Protein AF-M0JI04-F1 (afdb_monomer)

InterPro domains:
  IPR003961 Fibronectin type III [PS50853] (679-779)
  IPR006311 Twin-arginine translocation pathway, signal sequence [PS51318] (1-76)
  IPR011050 Pectin lyase fold/virulence factor [SSF51126] (87-460)
  IPR012334 Pectin lyase fold [G3DSA:2.160.20.10] (90-526)

Organism: NCBI:txid662476

Foldseek 3Di:
DDDDDDDDDDDDDDDDDDDDDDDDDDDDDDDDDDDDDDDDDDDDDDDDDDDDPPPDDDDDDDDDDDDDDDDDFDAWDADLNQIARGEEELCPRQVFDQAAPDASQVSVLVVLVVASYEYEYEFGEGEHEAAREGEAHARYEYEYPDPAQNSAEYEYDPFAAHEPEAYAEYERYEYYSHEHEPAPYQAYAYAYAAEYQANAEYYRYEGYHAAEKVVRHHEARYAHANQHLAHEHEHYNYEDAHDYAADDDPDDPRIGGHENYDHAARHNYEYEYELYEAHNANEANYEAQHYQAEYEYYHYEYEQHANEPEEHWHHQQAEHEHELYEAYYDQVPGDPPHHDFRDEYEHYEAAHAPHATYEYEYENYEAHAEDHDLRYEPYEYFQQHAEYEYYNYEFEHQDLSYASYEYENHGPDHDGHPAHEYEYEQYAYDHNHEQYYDDQHAAEYYHHEYCYHYDNYHYDPRHHDPPGDDDDDDPDSDDDDDDDDDDDDDDDQDLPKKKKWFDQAAKWWKKWFALAAKDWDPQFDPPWDGDRTMTTGIDHGGGRMTMMTTGAGIQAMDIPDDDTFMDMRRHTADRVLSCADPQFNKKKKFAADQQKWKKKWFFPFAKAFRRGAWDHCVPAKDDDGRMIIGIDHHIMGMMTTPHFTQAMDIPDDDGWMDMSRHTDDRVPDHRDDQQQDFDKAFDDWAPQAQFKTKTKMWRQDLSPFQKKWKWKWKDFVPDDTDIDDTDIDRGTGMDMDMDGRHHGQTKMKMWMWMAGPVGDIDIHDIDMDHHHHPPPFFAKAWPDWDWDWDDAPDLKTKIKIKTKIFGDVFQWFKKKKWKAWPVRHTQDIDMDTDRTGGMDIDIDIDIGHSCAQIKMKIKMKTAGPVGHIDMDIDIDHD

Secondary structure (DSSP, 8-state):
---------------------------------------------PPP--S---S-----------------PBPPEEETTEEESEEEETTTTT---TBSSS--HHHHHHHHHH-SEEEEE-SEEEE--S--B----SSEEEEE-SSSGGGEEEE--TTS-EEEEE--S-S-EEEEEEEEEETT-SS--EEEEEEESS-EEEEEEEEEE-B--GGGT---SEEEEE-STT-EEEEES-EE---BEE--TT-SSS--PPPSEE--TT--SEEEEES-EEES-SS-SEEESS-SSEEEEES-EEES-SS-SEEE--BTTSPEEEES-EEEEEGGGS-TT-EE--S--EEEEE--SSSPBPPEEEES-EEEEEE--TT-EEEEE-TTS--EEEES-EEEE--TTSEEEEE-SS-SSSPPPS---EEEEEEEEEESS-EEE-SS--EEEEEEEE-S-EES-EE-TTSB-S---PPP------------------------EEEEEEE-SS-EEEEEEESS-EEE-S---TT-EE-SSEEEEEE-STT-EEEEEESS-EEEEEEEES-EEEEETTEEE-GGGSSPPTT--EEEEE---SS-EEEEEEESS-EEEEEEEES-GGGT-EEETTEEEEEESSSPEEEEESS-EEEEEEEES---EEETTEEE-GGG--S----PPPEEEEEEEES--SSEEEEEEEEEE-TT-S-EEEEEEEEETTS--EE---EEESSSEEEEEEEE-PPTT-EEEEEEEEEETTS-EEEPPPEEEEPPP-------EEEEEEEEE--TT-SSEEEEEEEEEE-SSS-EEEEEEEEE-TTS-EEEEEEEE-SS-SEEEEEEEEEETT-TT-EEEEEEEEEETT--EEEEEEEEE-

Solvent-accessible surface area (backbone atoms only — not comparable to full-atom values): 45528 Å² total; per-residue (Å²): 144,81,92,87,86,89,85,91,88,84,88,86,90,88,83,85,88,86,83,84,85,84,80,82,82,79,86,83,90,78,87,82,90,84,87,85,86,88,86,86,89,82,89,82,90,84,77,91,83,75,100,76,77,90,82,81,89,90,85,87,85,90,88,86,88,84,91,76,89,79,64,87,58,41,73,62,47,76,54,98,88,28,59,20,61,28,36,41,42,35,46,87,64,54,66,37,40,52,77,37,86,42,64,35,53,67,53,54,56,55,52,53,75,66,30,26,29,34,36,38,33,63,60,29,35,36,21,37,82,65,61,40,75,47,61,49,36,36,20,28,32,41,33,32,68,36,97,44,27,77,38,16,31,37,34,58,72,73,65,47,44,38,30,71,38,32,39,69,30,30,38,17,37,39,44,31,28,27,20,45,43,36,68,90,35,63,36,8,26,59,16,32,32,47,26,18,37,24,52,35,38,39,34,36,36,35,48,44,32,36,40,23,31,40,84,38,21,27,40,45,35,32,28,64,22,17,47,29,67,88,16,34,28,40,38,31,39,38,34,38,60,34,39,16,33,28,53,68,76,72,63,97,79,82,43,33,43,44,26,52,27,45,38,43,72,61,16,31,9,38,36,38,40,27,54,25,36,41,24,36,31,30,18,33,37,33,39,43,21,47,17,41,17,28,51,34,38,34,50,27,43,30,33,40,19,13,58,10,30,33,31,34,21,14,13,58,53,40,70,25,39,40,28,50,26,40,30,40,32,38,53,87,76,44,65,85,76,36,39,73,62,74,66,28,39,22,34,34,36,35,27,32,52,104,44,49,36,4,35,38,40,40,31,50,26,39,32,40,36,61,37,76,46,70,63,18,25,41,31,33,37,39,12,17,11,24,31,36,38,39,29,57,24,42,36,36,9,62,35,57,57,19,21,38,28,39,34,41,38,76,34,100,53,73,68,56,34,96,48,51,44,34,44,34,32,47,26,37,31,14,51,48,5,28,38,38,40,39,82,80,46,55,32,41,34,46,35,39,27,43,50,28,48,74,43,58,59,52,73,41,93,66,36,39,65,70,86,34,76,74,78,86,83,76,91,70,95,72,85,88,79,85,90,79,82,91,79,95,73,92,74,83,82,64,58,84,40,38,42,36,42,29,14,67,50,46,60,18,35,37,35,35,32,34,71,33,46,46,47,76,55,93,52,60,62,97,81,45,47,72,45,63,32,35,38,45,37,69,36,62,38,60,76,40,52,39,32,31,31,25,17,81,42,82,66,42,47,47,62,85,38,62,61,64,49,35,22,50,74,86,43,79,41,60,52,83,52,52,55,62,50,89,80,24,74,37,40,43,36,43,49,36,78,67,55,68,22,31,37,38,38,33,34,76,30,49,60,43,71,28,88,62,34,52,55,71,48,87,78,70,33,50,76,61,65,27,31,39,44,38,61,38,29,66,50,32,43,20,35,24,23,23,73,49,67,57,43,44,44,64,83,39,66,76,69,60,34,26,52,71,70,42,79,52,56,47,95,74,56,76,56,73,74,80,64,54,66,60,33,52,42,38,45,79,70,41,76,62,32,28,38,31,33,29,46,32,25,34,35,73,33,53,30,84,34,74,30,31,40,35,34,40,34,35,26,52,63,94,59,68,80,42,73,55,76,73,44,78,36,71,62,62,45,76,51,72,48,77,46,71,82,46,61,37,65,32,51,28,35,35,24,24,35,37,40,27,71,79,69,51,72,49,66,21,59,78,46,75,50,63,29,23,62,52,79,73,82,53,66,40,45,80,78,39,84,47,76,46,60,80,63,87,91,40,63,40,25,42,41,35,41,38,40,32,34,38,22,86,79,26,41,31,24,38,44,35,44,39,32,23,42,78,88,68,48,78,79,47,73,52,75,49,80,50,89,48,36,42,62,53,69,56,75,48,79,46,78,38,84,77,36,38,75,40,47,32,41,42,35,40,40,36,31,28,72,90,66,42,68,39,73,54,72,51,76,47,70,55

Mean predicted aligned error: 21.22 Å

Nearest PDB structures (foldseek):
  2ibg-assembly4_D  TM=4.342E-01  e=3.008E-06  Drosophila melanogaster
  6gvl-assembly1_A  TM=3.395E-01  e=1.809E-04  Homo sapiens
  6gvk-assembly1_A  TM=3.333E-01  e=2.154E-04  Homo sapiens
  4wtx-assembly1_A  TM=6.051E-01  e=1.249E-01  Homo sapiens
  8fn9-assembly4_H  TM=4.869E-01  e=1.695E-01  Homo sapiens

Sequence (878 aa):
MDDTNPPKKEDPTATKHANEPRERESTPANGETDEPAANAVDGRRKRNLNRRDYLRLGVATVAASSTGIIGSAAAATERYGIQFNRVVNAVDDLGMDPNGNTAIDSALNNTLSDGNVLIEFPAGDYYFSSTNTFGSPDNWGIRGLGSTPSDVRFFTDAGEGKFFLKTNGGSGQLVENVTLDYSSAKDGSLGMAIRGPDAIRVQDVHYVGFNPTDGNGAVNNLVPMATDPNGSAVIDGVKRTGPTDIVSHGHLDGNSNEGPVWLGERHEGSILFRNCHFENTGTNAVYASRTPGTVHYDNCLFKNNNQTSIRIGGGGGDRNTIRDCTFLIDTANADPDNGGEFINPHGVICETNRVTPGPILIENCEFMYKTGPDRGRCIFVDGNAGPIEVRNSRVRSEVSSANAVYARTDPRWSDPAPDQSIDIINSQFSGAGELEVVGGRSAIMDGGCLSSPVSGVDIYDNVSRDACTIPDTSASTESTDDSTTTEDSTTTTTLDNQITVTGTGTKTNYRYAVSGTVEPTSDIEGWDDVSESSVDAWVTSDGTNDTYTYSKALTSVEFVEGEAEVSVNGVQVDPTTLSADSAYPNTLQIVGNGTTTNYVASVSGEITDHPAFGTPLSNYDTVDGGAIDGWITNEMDGIQFSGQLESIEFVEGGTTVYLNGSEIDPANYNGTTTEPALTVTTDTVSDVKSTSATLNGTLSDLGGASSADVAFEYRPAGGSWTATATQTLSSSGSFSQSVSGLSGSTDYEYRAAVAASDGDTMTGGTKTFTSGQATTDSPPNIDRLNVFEAGRNNPHARITVNWYVSDMDGDLDTVSLKITDDTGSVVRSTSWTFNGTSTASDTDEYRIRKGGGVDYTVSIAVTDSAGNSVTDQTVVSS

Radius of gyration: 39.04 Å; Cα contacts (8 Å, |Δi|>4): 2491; chains: 1; bounding box: 107×85×128 Å

pLDDT: mean 81.5, std 20.9, range [22.0, 98.69]

Structure (mmCIF, N/CA/C/O backbone):
data_AF-M0JI04-F1
#
_entry.id   AF-M0JI04-F1
#
loop_
_atom_site.group_PDB
_atom_site.id
_atom_site.type_symbol
_atom_site.label_atom_id
_atom_site.label_alt_id
_atom_site.label_comp_id
_atom_site.label_asym_id
_atom_site.label_entity_id
_atom_site.label_seq_id
_atom_site.pdbx_PDB_ins_code
_atom_site.Cartn_x
_atom_site.Cartn_y
_atom_site.Cartn_z
_atom_site.occupancy
_atom_site.B_iso_or_equiv
_atom_site.auth_seq_id
_atom_site.auth_comp_id
_atom_site.auth_asym_id
_atom_site.auth_atom_id
_atom_site.pdbx_PDB_model_num
ATOM 1 N N . MET A 1 1 ? 65.604 48.460 -23.113 1.00 36.06 1 MET A N 1
ATOM 2 C CA . MET A 1 1 ? 64.186 48.839 -23.293 1.00 36.06 1 MET A CA 1
ATOM 3 C C . MET A 1 1 ? 63.445 47.876 -22.409 1.00 36.06 1 MET A C 1
ATOM 5 O O . MET A 1 1 ? 63.109 46.777 -22.822 1.00 36.06 1 MET A O 1
ATOM 9 N N . ASP A 1 2 ? 63.432 48.278 -21.150 1.00 35.12 2 ASP A N 1
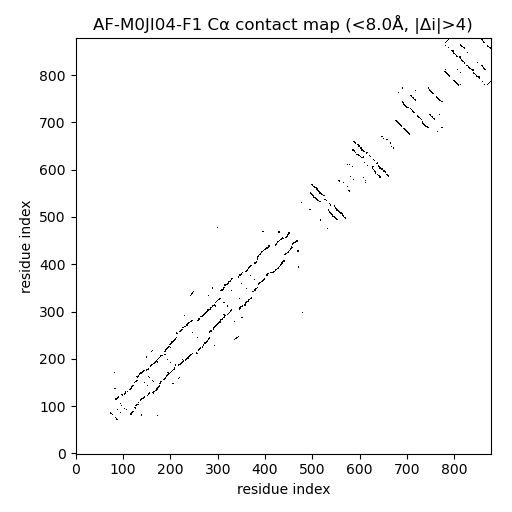ATOM 10 C CA . ASP A 1 2 ? 62.995 47.557 -19.970 1.00 35.12 2 ASP A CA 1
ATOM 11 C C . ASP A 1 2 ? 61.713 48.226 -19.496 1.00 35.12 2 ASP A C 1
ATOM 13 O O . ASP A 1 2 ? 61.596 49.443 -19.625 1.00 35.12 2 ASP A O 1
ATOM 17 N N . ASP A 1 3 ? 60.803 47.446 -18.926 1.00 33.50 3 ASP A N 1
ATOM 18 C CA . ASP A 1 3 ? 60.271 47.776 -17.603 1.00 33.50 3 ASP A CA 1
ATOM 19 C C . ASP A 1 3 ? 59.573 46.541 -17.020 1.00 33.50 3 ASP A C 1
ATOM 21 O O . ASP A 1 3 ? 58.421 46.229 -17.316 1.00 33.50 3 ASP A O 1
ATOM 25 N N . THR A 1 4 ? 60.310 45.813 -16.179 1.00 37.75 4 THR A N 1
ATOM 26 C CA . THR A 1 4 ? 59.788 44.787 -15.267 1.00 37.75 4 THR A CA 1
ATOM 27 C C . THR A 1 4 ? 60.540 44.858 -13.944 1.00 37.75 4 THR A C 1
ATOM 29 O O . THR A 1 4 ? 61.760 44.700 -13.971 1.00 37.75 4 THR A O 1
ATOM 32 N N . ASN A 1 5 ? 59.805 45.059 -12.836 1.00 31.14 5 ASN A N 1
ATOM 33 C CA . ASN A 1 5 ? 59.931 44.542 -11.444 1.00 31.14 5 ASN A CA 1
ATOM 34 C C . ASN A 1 5 ? 59.340 45.556 -10.428 1.00 31.14 5 ASN A C 1
ATOM 36 O O . ASN A 1 5 ? 59.210 46.717 -10.814 1.00 31.14 5 ASN A O 1
ATOM 40 N N . PRO A 1 6 ? 59.125 45.246 -9.116 1.00 48.59 6 PRO A N 1
ATOM 41 C CA . PRO A 1 6 ? 59.201 43.975 -8.336 1.00 48.59 6 PRO A CA 1
ATOM 42 C C . PRO A 1 6 ? 58.054 43.867 -7.249 1.00 48.59 6 PRO A C 1
ATOM 44 O O . PRO A 1 6 ? 57.067 44.582 -7.399 1.00 48.59 6 PRO A O 1
ATOM 47 N N . PRO A 1 7 ? 58.164 43.192 -6.060 1.00 48.78 7 PRO A N 1
ATOM 48 C CA . PRO A 1 7 ? 58.610 41.823 -5.675 1.00 48.78 7 PRO A CA 1
ATOM 49 C C . PRO A 1 7 ? 57.725 41.044 -4.629 1.00 48.78 7 PRO A C 1
ATOM 51 O O . PRO A 1 7 ? 56.980 41.636 -3.859 1.00 48.78 7 PRO A O 1
ATOM 54 N N . LYS A 1 8 ? 57.989 39.718 -4.532 1.00 31.86 8 LYS A N 1
ATOM 55 C CA . LYS A 1 8 ? 58.145 38.770 -3.370 1.00 31.86 8 LYS A CA 1
ATOM 56 C C . LYS A 1 8 ? 57.228 38.764 -2.118 1.00 31.86 8 LYS A C 1
ATOM 58 O O . LYS A 1 8 ? 57.100 39.780 -1.442 1.00 31.86 8 LYS A O 1
ATOM 63 N N . LYS A 1 9 ? 56.943 37.536 -1.619 1.00 28.34 9 LYS A N 1
ATOM 64 C CA . LYS A 1 9 ? 57.248 37.088 -0.228 1.00 28.34 9 LYS A CA 1
ATOM 65 C C . LYS A 1 9 ? 57.227 35.553 -0.026 1.00 28.34 9 LYS A C 1
ATOM 67 O O . LYS A 1 9 ? 56.431 34.869 -0.653 1.00 28.34 9 LYS A O 1
ATOM 72 N N . GLU A 1 10 ? 58.114 35.075 0.858 1.00 29.92 10 GLU A N 1
ATOM 73 C CA . GLU A 1 10 ? 58.277 33.700 1.384 1.00 29.92 10 GLU A CA 1
ATOM 74 C C . GLU A 1 10 ? 57.714 33.556 2.827 1.00 29.92 10 GLU A C 1
ATOM 76 O O . GLU A 1 10 ? 57.519 34.560 3.517 1.00 29.92 10 GLU A O 1
ATOM 81 N N . ASP A 1 11 ? 57.506 32.286 3.213 1.00 36.50 11 ASP A N 1
ATOM 82 C CA . ASP A 1 11 ? 57.039 31.589 4.448 1.00 36.50 11 ASP A CA 1
ATOM 83 C C . ASP A 1 11 ? 57.723 32.010 5.788 1.00 36.50 11 ASP A C 1
ATOM 85 O O . ASP A 1 11 ? 58.824 32.568 5.693 1.00 36.50 11 ASP A O 1
ATOM 89 N N . PRO A 1 12 ? 57.191 31.770 7.035 1.00 42.34 12 PRO A N 1
ATOM 90 C CA . PRO A 1 12 ? 57.210 30.418 7.671 1.00 42.34 12 PRO A CA 1
ATOM 91 C C . PRO A 1 12 ? 56.231 30.083 8.865 1.00 42.34 12 PRO A C 1
ATOM 93 O O . PRO A 1 12 ? 55.813 30.944 9.636 1.00 42.34 12 PRO A O 1
ATOM 96 N N . THR A 1 13 ? 56.058 28.771 9.140 1.00 28.39 13 THR A N 1
ATOM 97 C CA . THR A 1 13 ? 55.856 28.056 10.451 1.00 28.39 13 THR A CA 1
ATOM 98 C C . THR A 1 13 ? 54.624 28.281 11.361 1.00 28.39 13 THR A C 1
ATOM 100 O O . THR A 1 13 ? 54.404 29.385 11.844 1.00 28.39 13 THR A O 1
ATOM 103 N N . ALA A 1 14 ? 53.982 27.181 11.814 1.00 28.94 14 ALA A N 1
ATOM 104 C CA . ALA A 1 14 ? 53.468 27.040 13.193 1.00 28.94 14 ALA A CA 1
ATOM 105 C C . ALA A 1 14 ? 53.270 25.572 13.647 1.00 28.94 14 ALA A C 1
ATOM 107 O O . ALA A 1 14 ? 52.792 24.711 12.913 1.00 28.94 14 ALA A O 1
ATOM 108 N N . THR A 1 15 ? 53.674 25.331 14.891 1.00 28.30 15 THR A N 1
ATOM 109 C CA . THR A 1 15 ? 53.846 24.072 15.628 1.00 28.30 15 THR A CA 1
ATOM 110 C C . THR A 1 15 ? 52.617 23.700 16.480 1.00 28.30 15 THR A C 1
ATOM 112 O O . THR A 1 15 ? 51.763 24.532 16.762 1.00 28.30 15 THR A O 1
ATOM 115 N N . LYS A 1 16 ? 52.585 22.433 16.920 1.00 27.38 16 LYS A N 1
ATOM 116 C CA . LYS A 1 16 ? 51.605 21.750 17.794 1.00 27.38 16 LYS A CA 1
ATOM 117 C C . LYS A 1 16 ? 51.398 22.342 19.209 1.00 27.38 16 LYS A C 1
ATOM 119 O O . LYS A 1 16 ? 52.326 22.907 19.778 1.00 27.38 16 LYS A O 1
ATOM 124 N N . HIS A 1 17 ? 50.254 21.927 19.793 1.00 25.95 17 HIS A N 1
ATOM 125 C CA . HIS A 1 17 ? 49.808 21.916 21.210 1.00 25.95 17 HIS A CA 1
ATOM 126 C C . HIS A 1 17 ? 49.305 23.263 21.765 1.00 25.95 17 HIS A C 1
ATOM 128 O O . HIS A 1 17 ? 49.946 24.280 21.569 1.00 25.95 17 HIS A O 1
ATOM 134 N N . ALA A 1 18 ? 48.194 23.380 22.498 1.00 24.98 18 ALA A N 1
ATOM 135 C CA . ALA A 1 18 ? 47.219 22.445 23.058 1.00 24.98 18 ALA A CA 1
ATOM 136 C C . ALA A 1 18 ? 45.928 23.231 23.380 1.00 24.98 18 ALA A C 1
ATOM 138 O O . ALA A 1 18 ? 46.009 24.417 23.687 1.00 24.98 18 ALA A O 1
ATOM 139 N N . ASN A 1 19 ? 44.764 22.579 23.359 1.00 25.19 19 ASN A N 1
ATOM 140 C CA . ASN A 1 19 ? 43.781 22.713 24.436 1.00 25.19 19 ASN A CA 1
ATOM 141 C C . ASN A 1 19 ? 42.755 21.580 24.372 1.00 25.19 19 ASN A C 1
ATOM 143 O O . ASN A 1 19 ? 42.398 21.087 23.306 1.00 25.19 19 ASN A O 1
ATOM 147 N N . GLU A 1 20 ? 42.400 21.143 25.569 1.00 27.12 20 GLU A N 1
ATOM 148 C CA . GLU A 1 20 ? 41.768 19.887 25.941 1.00 27.12 20 GLU A CA 1
ATOM 149 C C . GLU A 1 20 ? 40.329 19.695 25.433 1.00 27.12 20 GLU A C 1
ATOM 151 O O . GLU A 1 20 ? 39.603 20.669 25.211 1.00 27.12 20 GLU A O 1
ATOM 156 N N . PRO A 1 21 ? 39.890 18.427 25.322 1.00 27.69 21 PRO A N 1
ATOM 157 C CA . PRO A 1 21 ? 38.501 18.056 25.102 1.00 27.69 21 PRO A CA 1
ATOM 158 C C . PRO A 1 21 ? 37.719 18.085 26.426 1.00 27.69 21 PRO A C 1
ATOM 160 O O . PRO A 1 21 ? 38.186 17.569 27.439 1.00 27.69 21 PRO A O 1
ATOM 163 N N . ARG A 1 22 ? 36.499 18.635 26.417 1.00 26.66 22 ARG A N 1
ATOM 164 C CA . ARG A 1 22 ? 35.520 18.409 27.493 1.00 26.66 22 ARG A CA 1
ATOM 165 C C . ARG A 1 22 ? 34.535 17.319 27.083 1.00 26.66 22 ARG A C 1
ATOM 167 O O . ARG A 1 22 ? 33.641 17.548 26.278 1.00 26.66 22 ARG A O 1
ATOM 174 N N . GLU A 1 23 ? 34.804 16.138 27.628 1.00 25.94 23 GLU A N 1
ATOM 175 C CA . GLU A 1 23 ? 33.869 15.178 28.227 1.00 25.94 23 GLU A CA 1
ATOM 176 C C . GLU A 1 23 ? 32.423 15.129 27.693 1.00 25.94 23 GLU A C 1
ATOM 178 O O . GLU A 1 23 ? 31.565 15.940 28.040 1.00 25.94 23 GLU A O 1
ATOM 183 N N . ARG A 1 24 ? 32.109 14.028 27.002 1.00 25.80 24 ARG A N 1
ATOM 184 C CA . ARG A 1 24 ? 31.030 13.144 27.462 1.00 25.80 24 ARG A CA 1
ATOM 185 C C . ARG A 1 24 ? 31.659 11.808 27.824 1.00 25.80 24 ARG A C 1
ATOM 187 O O . ARG A 1 24 ? 32.195 11.113 26.966 1.00 25.80 24 ARG A O 1
ATOM 194 N N . GLU A 1 25 ? 31.650 11.521 29.118 1.00 25.72 25 GLU A N 1
ATOM 195 C CA . GLU A 1 25 ? 32.157 10.294 29.709 1.00 25.72 25 GLU A CA 1
ATOM 196 C C . GLU A 1 25 ? 31.381 9.075 29.201 1.00 25.72 25 GLU A C 1
ATOM 198 O O . GLU A 1 25 ? 30.176 8.933 29.404 1.00 25.72 25 GLU A O 1
ATOM 203 N N . SER A 1 26 ? 32.118 8.161 28.580 1.00 34.34 26 SER A N 1
ATOM 204 C CA . SER A 1 26 ? 31.908 6.726 28.720 1.00 34.34 26 SER A CA 1
ATOM 205 C C . SER A 1 26 ? 32.341 6.291 30.122 1.00 34.34 26 SER A C 1
ATOM 207 O O . SER A 1 26 ? 33.413 6.701 30.571 1.00 34.34 26 SER A O 1
ATOM 209 N N . THR A 1 27 ? 31.605 5.387 30.765 1.00 25.44 27 THR A N 1
ATOM 210 C CA . THR A 1 27 ? 32.186 4.518 31.801 1.00 25.44 27 THR A CA 1
ATOM 211 C C . THR A 1 27 ? 32.362 3.091 31.273 1.00 25.44 27 THR A C 1
ATOM 213 O O . THR A 1 27 ? 31.628 2.679 30.374 1.00 25.44 27 THR A O 1
ATOM 216 N N . PRO A 1 28 ? 33.394 2.372 31.754 1.00 30.33 28 PRO A N 1
ATOM 217 C CA . PRO A 1 28 ? 34.174 1.457 30.928 1.00 30.33 28 PRO A CA 1
ATOM 218 C C . PRO A 1 28 ? 34.135 0.001 31.415 1.00 30.33 28 PRO A C 1
ATOM 220 O O . PRO A 1 28 ? 33.791 -0.298 32.557 1.00 30.33 28 PRO A O 1
ATOM 223 N N . ALA A 1 29 ? 34.583 -0.903 30.547 1.00 28.44 29 ALA A N 1
ATOM 224 C CA . ALA A 1 29 ? 35.046 -2.230 30.932 1.00 28.44 29 ALA A CA 1
ATOM 225 C C . ALA A 1 29 ? 36.486 -2.155 31.480 1.00 28.44 29 ALA A C 1
ATOM 227 O O . ALA A 1 29 ? 37.326 -1.465 30.906 1.00 28.44 29 ALA A O 1
ATOM 228 N N . ASN A 1 30 ? 36.776 -2.905 32.547 1.00 27.25 30 ASN A N 1
ATOM 229 C CA . ASN A 1 30 ? 38.125 -3.284 32.977 1.00 27.25 30 ASN A CA 1
ATOM 230 C C . ASN A 1 30 ? 38.122 -4.768 33.393 1.00 27.25 30 ASN A C 1
ATOM 232 O O . ASN A 1 30 ? 37.212 -5.199 34.102 1.00 27.25 30 ASN A O 1
ATOM 236 N N . GLY A 1 31 ? 39.140 -5.516 32.941 1.00 24.12 31 GLY A N 1
ATOM 237 C CA . GLY A 1 31 ? 39.509 -6.866 33.407 1.00 24.12 31 GLY A CA 1
ATOM 238 C C . GLY A 1 31 ? 40.015 -6.860 34.861 1.00 24.12 31 GLY A C 1
ATOM 239 O O . GLY A 1 31 ? 40.110 -5.801 35.471 1.00 24.12 31 GLY A O 1
ATOM 240 N N . GLU A 1 32 ? 40.356 -7.976 35.508 1.00 26.58 32 GLU A N 1
ATOM 241 C CA . GLU A 1 32 ? 41.166 -9.105 35.038 1.00 26.58 32 GLU A CA 1
ATOM 242 C C . GLU A 1 32 ? 41.117 -10.278 36.064 1.00 26.58 32 GLU A C 1
ATOM 244 O O . GLU A 1 32 ? 40.778 -10.065 37.226 1.00 26.58 32 GLU A O 1
ATOM 249 N N . THR A 1 33 ? 41.525 -11.473 35.604 1.00 27.25 33 THR A N 1
ATOM 250 C CA . THR A 1 33 ? 42.066 -12.664 36.319 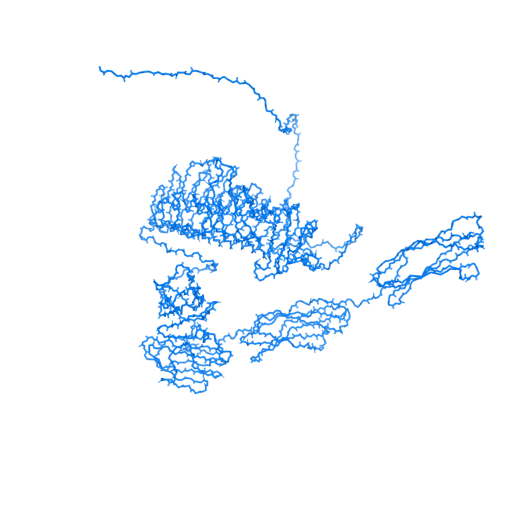1.00 27.25 33 THR A CA 1
ATOM 251 C C . THR A 1 33 ? 41.222 -13.446 37.344 1.00 27.25 33 THR A C 1
ATOM 253 O O . THR A 1 33 ? 41.022 -13.000 38.467 1.00 27.25 33 THR A O 1
ATOM 256 N N . ASP A 1 34 ? 40.845 -14.689 37.005 1.00 25.62 34 ASP A N 1
ATOM 257 C CA . ASP A 1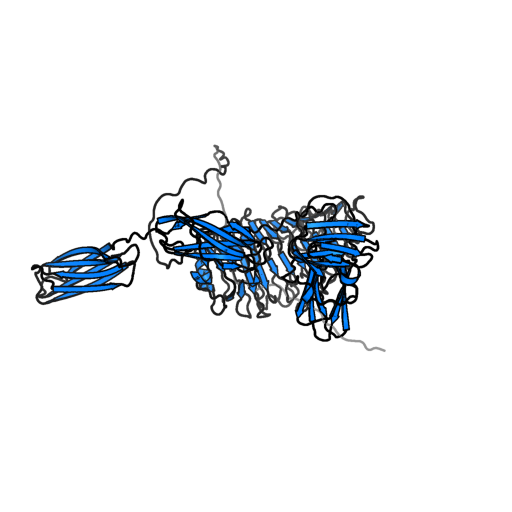 34 ? 41.532 -15.909 37.492 1.00 25.62 34 ASP A CA 1
ATOM 258 C C . ASP A 1 34 ? 40.844 -17.193 36.975 1.00 25.62 34 ASP A C 1
ATOM 260 O O . ASP A 1 34 ? 39.660 -17.430 37.211 1.00 25.62 34 ASP A O 1
ATOM 264 N N . GLU A 1 35 ? 41.610 -18.058 36.300 1.00 27.67 35 GLU A N 1
ATOM 265 C CA . GLU A 1 35 ? 41.322 -19.498 36.235 1.00 27.67 35 GLU A CA 1
ATOM 266 C C . GLU A 1 35 ? 41.890 -20.183 37.495 1.00 27.67 35 GLU A C 1
ATOM 268 O O . GLU A 1 35 ? 42.953 -19.797 37.988 1.00 27.67 35 GLU A O 1
ATOM 273 N N . PRO A 1 36 ? 41.255 -21.269 37.976 1.00 30.42 36 PRO A N 1
ATOM 274 C CA . PRO A 1 36 ? 41.861 -22.566 37.688 1.00 30.42 36 PRO A CA 1
ATOM 275 C C . PRO A 1 36 ? 40.867 -23.661 37.276 1.00 30.42 36 PRO A C 1
ATOM 277 O O . PRO A 1 36 ? 39.678 -23.660 37.590 1.00 30.42 36 PRO A O 1
ATOM 280 N N . ALA A 1 37 ? 41.444 -24.626 36.570 1.00 25.86 37 ALA A N 1
ATOM 281 C CA . ALA A 1 37 ? 40.820 -25.718 35.851 1.00 25.86 37 ALA A CA 1
ATOM 282 C C . ALA A 1 37 ? 40.197 -26.856 36.692 1.00 25.86 37 ALA A C 1
ATOM 284 O O . ALA A 1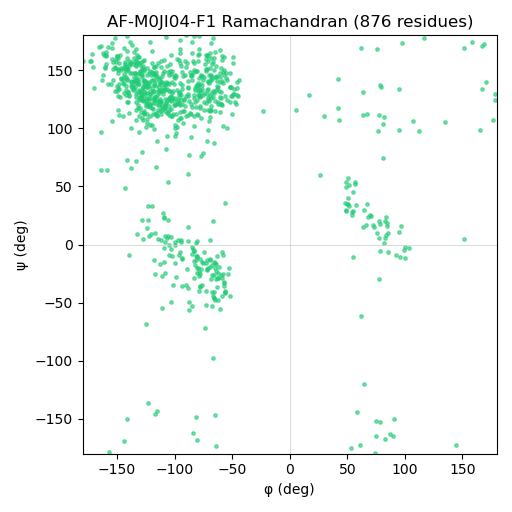 37 ? 40.594 -27.141 37.821 1.00 25.86 37 ALA A O 1
ATOM 285 N N . ALA A 1 38 ? 39.356 -27.607 35.965 1.00 26.42 38 ALA A N 1
ATOM 286 C CA . ALA A 1 38 ? 39.077 -29.049 36.031 1.00 26.42 38 ALA A CA 1
ATOM 287 C C . ALA A 1 38 ? 38.097 -29.591 37.096 1.00 26.42 38 ALA A C 1
ATOM 289 O O . ALA A 1 38 ? 38.451 -29.815 38.249 1.00 26.42 38 ALA A O 1
ATOM 290 N N . ASN A 1 39 ? 36.921 -30.050 36.643 1.00 24.62 39 ASN A N 1
ATOM 291 C CA . ASN A 1 39 ? 36.717 -31.484 36.386 1.00 24.62 39 ASN A CA 1
ATOM 292 C C . ASN A 1 39 ? 35.391 -31.794 35.673 1.00 24.62 39 ASN A C 1
ATOM 294 O O . ASN A 1 39 ? 34.411 -31.064 35.752 1.00 24.62 39 ASN A O 1
ATOM 298 N N . ALA A 1 40 ? 35.429 -32.899 34.938 1.00 26.78 40 ALA A N 1
ATOM 299 C CA . ALA A 1 40 ? 34.477 -33.335 33.934 1.00 26.78 40 ALA A CA 1
ATOM 300 C C . ALA A 1 40 ? 33.250 -34.113 34.468 1.00 26.78 40 ALA A C 1
ATOM 302 O O . ALA A 1 40 ? 33.237 -34.586 35.602 1.00 26.78 40 ALA A O 1
ATOM 303 N N . VAL A 1 41 ? 32.342 -34.378 33.514 1.00 27.89 41 VAL A N 1
ATOM 304 C CA . VAL A 1 41 ? 31.460 -35.559 33.344 1.00 27.89 41 VAL A CA 1
ATOM 305 C C . VAL A 1 41 ? 29.957 -35.369 33.645 1.00 27.89 41 VAL A C 1
ATOM 307 O O . VAL A 1 41 ? 29.526 -35.348 34.789 1.00 27.89 41 VAL A O 1
ATOM 310 N N . ASP A 1 42 ? 29.179 -35.331 32.551 1.00 26.72 42 ASP A N 1
ATOM 311 C CA . ASP A 1 42 ? 28.013 -36.189 32.222 1.00 26.72 42 ASP A CA 1
ATOM 312 C C . ASP A 1 42 ? 26.759 -35.466 31.684 1.00 26.72 42 ASP A C 1
ATOM 314 O O . ASP A 1 42 ? 25.987 -34.840 32.402 1.00 26.72 42 ASP A O 1
ATOM 318 N N . GLY A 1 43 ? 26.564 -35.617 30.370 1.00 28.73 43 GLY A N 1
ATOM 319 C CA . GLY A 1 43 ? 25.326 -36.064 29.727 1.00 28.73 43 GLY A CA 1
ATOM 320 C C . GLY A 1 43 ? 23.959 -35.557 30.206 1.00 28.73 43 GLY A C 1
ATOM 321 O O . GLY A 1 43 ? 23.417 -36.030 31.198 1.00 28.73 43 GLY A O 1
ATOM 322 N N . ARG A 1 44 ? 23.247 -34.858 29.310 1.00 28.03 44 ARG A N 1
ATOM 323 C CA . ARG A 1 44 ? 22.155 -35.461 28.505 1.00 28.03 44 ARG A CA 1
ATOM 324 C C . ARG A 1 44 ? 21.483 -34.434 27.589 1.00 28.03 44 ARG A C 1
ATOM 326 O O . ARG A 1 44 ? 21.006 -33.393 28.021 1.00 28.03 44 ARG A O 1
ATOM 333 N N . ARG A 1 45 ? 21.385 -34.820 26.314 1.00 31.17 45 ARG A N 1
ATOM 334 C CA . ARG A 1 45 ? 20.574 -34.216 25.245 1.00 31.17 45 ARG A CA 1
ATOM 335 C C . ARG A 1 45 ? 19.141 -33.909 25.706 1.00 31.17 45 ARG A C 1
ATOM 337 O O . ARG A 1 45 ? 18.474 -34.818 26.203 1.00 31.17 45 ARG A O 1
ATOM 344 N N . LYS A 1 46 ? 18.621 -32.718 25.391 1.00 27.84 46 LYS A N 1
ATOM 345 C CA . LYS A 1 46 ? 17.174 -32.504 25.237 1.00 27.84 46 LYS A CA 1
ATOM 346 C C . LYS A 1 46 ? 16.804 -32.441 23.757 1.00 27.84 46 LYS A C 1
ATOM 348 O O . LYS A 1 46 ? 17.475 -31.815 22.949 1.00 27.84 46 LYS A O 1
ATOM 353 N N . ARG A 1 47 ? 15.776 -33.230 23.458 1.00 30.06 47 ARG A N 1
ATOM 354 C CA . ARG A 1 47 ? 15.120 -33.492 22.181 1.00 30.06 47 ARG A CA 1
ATOM 355 C C . ARG A 1 47 ? 14.032 -32.438 21.956 1.00 30.06 47 ARG A C 1
ATOM 357 O O . ARG A 1 47 ? 13.399 -32.023 22.923 1.00 30.06 47 ARG A O 1
ATOM 364 N N . ASN A 1 48 ? 13.810 -32.106 20.688 1.00 30.28 48 ASN A N 1
ATOM 365 C CA . ASN A 1 48 ? 12.714 -31.299 20.149 1.00 30.28 48 ASN A CA 1
ATOM 366 C C . ASN A 1 48 ? 11.343 -31.710 20.715 1.00 30.28 48 ASN A C 1
ATOM 368 O O . ASN A 1 48 ? 11.054 -32.906 20.817 1.00 30.28 48 ASN A O 1
ATOM 372 N N . LEU A 1 49 ? 10.492 -30.724 21.006 1.00 29.11 49 LEU A N 1
ATOM 373 C CA . LEU A 1 49 ? 9.066 -30.916 21.268 1.00 29.11 49 LEU A CA 1
ATOM 374 C C . LEU A 1 49 ? 8.248 -30.328 20.113 1.00 29.11 49 LEU A C 1
ATOM 376 O O . LEU A 1 49 ? 8.558 -29.263 19.590 1.00 29.11 49 LEU A O 1
ATOM 380 N N . ASN A 1 50 ? 7.246 -31.102 19.698 1.00 30.75 50 ASN A N 1
ATOM 381 C CA . ASN A 1 50 ? 6.385 -30.905 18.535 1.00 30.75 50 ASN A CA 1
ATOM 382 C C . ASN A 1 50 ? 5.047 -30.255 18.939 1.00 30.75 50 ASN A C 1
ATOM 384 O O . ASN A 1 50 ? 4.610 -30.375 20.080 1.00 30.75 50 ASN A O 1
ATOM 388 N N . ARG A 1 51 ? 4.376 -29.658 17.946 1.00 31.47 51 ARG A N 1
ATOM 389 C CA . ARG A 1 51 ? 3.138 -28.842 17.949 1.00 31.47 51 ARG A CA 1
ATOM 390 C C . ARG A 1 51 ? 1.839 -29.454 18.549 1.00 31.47 51 ARG A C 1
ATOM 392 O O . ARG A 1 51 ? 0.767 -29.210 18.009 1.00 31.47 51 ARG A O 1
ATOM 399 N N . ARG A 1 52 ? 1.859 -30.269 19.614 1.00 32.44 52 ARG A N 1
ATOM 400 C CA . ARG A 1 52 ? 0.631 -30.928 20.142 1.00 32.44 52 ARG A CA 1
ATOM 401 C C . ARG A 1 52 ? 0.245 -30.658 21.604 1.00 32.44 52 ARG A C 1
ATOM 403 O O . ARG A 1 52 ? -0.758 -31.209 22.041 1.00 32.44 52 ARG A O 1
ATOM 410 N N . ASP A 1 53 ? 0.922 -29.748 22.306 1.00 30.17 53 ASP A N 1
ATOM 411 C CA . ASP A 1 53 ? 0.661 -29.488 23.737 1.00 30.17 53 ASP A CA 1
ATOM 412 C C . ASP A 1 53 ? -0.094 -28.174 24.058 1.00 30.17 53 ASP A C 1
ATOM 414 O O . ASP A 1 53 ? -0.282 -27.855 25.228 1.00 30.17 53 ASP A O 1
ATOM 418 N N . TYR A 1 54 ? -0.599 -27.422 23.071 1.00 30.20 54 TYR A N 1
ATOM 419 C CA . TYR A 1 54 ? -1.261 -26.123 23.328 1.00 30.20 54 TYR A CA 1
ATOM 420 C C . TYR A 1 54 ? -2.736 -26.185 23.771 1.00 30.20 54 TYR A C 1
ATOM 422 O O . TYR A 1 54 ? -3.347 -25.154 24.032 1.00 30.20 54 TYR A O 1
ATOM 430 N N . LEU A 1 55 ? -3.325 -27.372 23.924 1.00 29.75 55 LEU A N 1
ATOM 431 C CA . LEU A 1 55 ? -4.709 -27.532 24.383 1.00 29.75 55 LEU A CA 1
ATOM 432 C C . LEU A 1 55 ? -4.739 -28.248 25.730 1.00 29.75 55 LEU A C 1
ATOM 434 O O . LEU A 1 55 ? -4.817 -29.475 25.770 1.00 29.75 55 LEU A O 1
ATOM 438 N N . ARG A 1 56 ? -4.672 -27.464 26.816 1.00 25.52 56 ARG A N 1
ATOM 439 C CA . ARG A 1 56 ? -5.276 -27.709 28.145 1.00 25.52 56 ARG A CA 1
ATOM 440 C C . ARG A 1 56 ? -4.656 -26.762 29.172 1.00 25.52 56 ARG A C 1
ATOM 442 O O . ARG A 1 56 ? -3.608 -27.089 29.707 1.00 25.52 56 ARG A O 1
ATOM 449 N N . LEU A 1 57 ? -5.325 -25.654 29.490 1.00 25.64 57 LEU A N 1
ATOM 450 C CA . LEU A 1 57 ? -5.388 -25.053 30.836 1.00 25.64 57 LEU A CA 1
ATOM 451 C C . LEU A 1 57 ? -6.178 -23.741 30.760 1.00 25.64 57 LEU A C 1
ATOM 453 O O . LEU A 1 57 ? -5.695 -22.748 30.237 1.00 25.64 57 LEU A O 1
ATOM 457 N N . GLY A 1 58 ? -7.401 -23.754 31.285 1.00 23.14 58 GLY A N 1
ATOM 458 C CA . GLY A 1 58 ? -8.259 -22.575 31.374 1.00 23.14 58 GLY A CA 1
ATOM 459 C C . GLY A 1 58 ? -9.404 -22.809 32.351 1.00 23.14 58 GLY A C 1
ATOM 460 O O . GLY A 1 58 ? -10.553 -22.873 31.938 1.00 23.14 58 GLY A O 1
ATOM 461 N N . VAL A 1 59 ? -9.087 -23.010 33.636 1.00 23.66 59 VAL A N 1
ATOM 462 C CA . VAL A 1 59 ? -10.052 -22.905 34.746 1.00 23.66 59 VAL A CA 1
ATOM 463 C C . VAL A 1 59 ? -9.349 -22.305 35.973 1.00 23.66 59 VAL A C 1
ATOM 465 O O . VAL A 1 59 ? -8.319 -22.831 36.390 1.00 23.66 59 VAL A O 1
ATOM 468 N N . ALA A 1 60 ? -10.001 -21.284 36.551 1.00 24.41 60 ALA A N 1
ATOM 469 C CA . ALA A 1 60 ? -9.977 -20.803 37.947 1.00 24.41 60 ALA A CA 1
ATOM 470 C C . ALA A 1 60 ? -9.347 -19.418 38.270 1.00 24.41 60 ALA A C 1
ATOM 472 O O . ALA A 1 60 ? -8.155 -19.295 38.528 1.00 24.41 60 ALA A O 1
ATOM 473 N N . THR A 1 61 ? -10.252 -18.429 38.374 1.00 22.00 61 THR A N 1
ATOM 474 C CA . THR A 1 61 ? -10.549 -17.571 39.554 1.00 22.00 61 THR A CA 1
ATOM 475 C C . THR A 1 61 ? -9.623 -16.405 39.980 1.00 22.00 61 THR A C 1
ATOM 477 O O . THR A 1 61 ? -8.679 -16.576 40.740 1.00 22.00 61 THR A O 1
ATOM 480 N N . VAL A 1 62 ? -10.036 -15.203 39.544 1.00 29.86 62 VAL A N 1
ATOM 481 C CA . VAL A 1 62 ? -10.181 -13.860 40.182 1.00 29.86 62 VAL A CA 1
ATOM 482 C C . VAL A 1 62 ? -9.476 -13.532 41.519 1.00 29.86 62 VAL A C 1
ATOM 484 O O . VAL A 1 62 ? -9.776 -14.159 42.533 1.00 29.86 62 VAL A O 1
ATOM 487 N N . ALA A 1 63 ? -8.734 -12.402 41.551 1.00 22.86 63 ALA A N 1
ATOM 488 C CA . ALA A 1 63 ? -8.910 -11.302 42.530 1.00 22.86 63 ALA A CA 1
ATOM 489 C C . ALA A 1 63 ? -8.112 -10.003 42.213 1.00 22.86 63 ALA A C 1
ATOM 491 O O . ALA A 1 63 ? -6.904 -10.053 42.008 1.00 22.86 63 ALA A O 1
ATOM 492 N N . ALA A 1 64 ? -8.820 -8.865 42.356 1.00 24.22 64 ALA A N 1
ATOM 493 C CA . ALA A 1 64 ? -8.394 -7.499 42.742 1.00 24.22 64 ALA A CA 1
ATOM 494 C C . ALA A 1 64 ? -8.055 -6.402 41.685 1.00 24.22 64 ALA A C 1
ATOM 496 O O . ALA A 1 64 ? -6.919 -6.237 41.257 1.00 24.22 64 ALA A O 1
ATOM 497 N N . SER A 1 65 ? -9.074 -5.545 41.469 1.00 24.02 65 SER A N 1
ATOM 498 C CA . SER A 1 65 ? -9.107 -4.057 41.501 1.00 24.02 65 SER A CA 1
ATOM 499 C C . SER A 1 65 ? -8.357 -3.191 40.470 1.00 24.02 65 SER A C 1
ATOM 501 O O . SER A 1 65 ? -7.156 -2.980 40.596 1.00 24.02 65 SER A O 1
ATOM 503 N N . SER A 1 66 ? -9.102 -2.477 39.610 1.00 22.47 66 SER A N 1
ATOM 504 C CA . SER A 1 66 ? -9.337 -1.013 39.705 1.00 22.47 66 SER A CA 1
ATOM 505 C C . SER A 1 66 ? -10.254 -0.490 38.573 1.00 22.47 66 SER A C 1
ATOM 507 O O . SER A 1 66 ? -10.465 -1.146 37.564 1.00 22.47 66 SER A O 1
ATOM 509 N N . THR A 1 67 ? -10.862 0.663 38.844 1.00 26.45 67 THR A N 1
ATOM 510 C CA . THR A 1 67 ? -11.848 1.491 38.118 1.00 26.45 67 THR A CA 1
ATOM 511 C C . THR A 1 67 ? -11.644 1.728 36.613 1.00 26.45 67 THR A C 1
ATOM 513 O O . THR A 1 67 ? -10.543 2.084 36.206 1.00 26.45 67 THR A O 1
ATOM 516 N N . GLY A 1 68 ? -12.740 1.742 35.838 1.00 23.25 68 GLY A N 1
ATOM 517 C CA . GLY A 1 68 ? -12.808 2.383 34.514 1.00 23.25 68 GLY A CA 1
ATOM 518 C C . GLY A 1 68 ? -14.055 1.988 33.715 1.00 23.25 68 GLY A C 1
ATOM 519 O O . GLY A 1 68 ? -14.407 0.818 33.676 1.00 23.25 68 GLY A O 1
ATOM 520 N N . ILE A 1 69 ? -14.731 2.970 33.122 1.00 28.64 69 ILE A N 1
ATOM 521 C CA . ILE A 1 69 ? -15.914 2.864 32.247 1.00 28.64 69 ILE A CA 1
ATOM 522 C C . ILE A 1 69 ? -15.683 1.778 31.176 1.00 28.64 69 ILE A C 1
ATOM 524 O O . ILE A 1 69 ? -14.713 1.881 30.431 1.00 28.64 69 ILE A O 1
ATOM 528 N N . ILE A 1 70 ? -16.536 0.748 31.082 1.00 28.53 70 ILE A N 1
ATOM 529 C CA . ILE A 1 70 ? -16.390 -0.297 30.051 1.00 28.53 70 ILE A CA 1
ATOM 530 C C . ILE A 1 70 ? -17.362 0.003 28.911 1.00 28.53 70 ILE A C 1
ATOM 532 O O . ILE A 1 70 ? -18.526 -0.390 28.952 1.00 28.53 70 ILE A O 1
ATOM 536 N N . GLY A 1 71 ? -16.856 0.721 27.905 1.00 31.12 71 GLY A N 1
ATOM 537 C CA . GLY A 1 71 ? -17.391 0.665 26.548 1.00 31.12 71 GLY A CA 1
ATOM 538 C C . GLY A 1 71 ? -17.335 -0.778 26.047 1.00 31.12 71 GLY A C 1
ATOM 539 O O . GLY A 1 71 ? -16.396 -1.522 26.348 1.00 31.12 71 GLY A O 1
ATOM 540 N N . SER A 1 72 ? -18.389 -1.200 25.364 1.00 39.59 72 SER A N 1
ATOM 541 C CA . SER A 1 72 ? -18.577 -2.554 24.853 1.00 39.59 72 SER A CA 1
ATOM 542 C C . SER A 1 72 ? -17.551 -2.881 23.766 1.00 39.59 72 SER A C 1
ATOM 544 O O . SER A 1 72 ? -17.814 -2.722 22.584 1.00 39.59 72 SER A O 1
ATOM 546 N N . ALA A 1 73 ? -16.383 -3.371 24.178 1.00 38.94 73 ALA A N 1
ATOM 547 C CA . ALA A 1 73 ? -15.390 -3.965 23.293 1.00 38.94 73 ALA A CA 1
ATOM 548 C C . ALA A 1 73 ? -15.980 -5.172 22.547 1.00 38.94 73 ALA A C 1
ATOM 550 O O . ALA A 1 73 ? -16.483 -6.107 23.180 1.00 38.94 73 ALA A O 1
ATOM 551 N N . ALA A 1 74 ? -15.891 -5.176 21.217 1.00 46.78 74 ALA A N 1
ATOM 552 C CA . ALA A 1 74 ? -16.234 -6.349 20.420 1.00 46.78 74 ALA A CA 1
ATOM 553 C C . ALA A 1 74 ? -15.227 -7.494 20.663 1.00 46.78 74 ALA A C 1
ATOM 555 O O . ALA A 1 74 ? -14.091 -7.269 21.095 1.00 46.78 74 ALA A O 1
ATOM 556 N N . ALA A 1 75 ? -15.680 -8.732 20.429 1.00 53.72 75 ALA A N 1
ATOM 557 C CA . ALA A 1 75 ? -14.938 -9.963 20.705 1.00 53.72 75 ALA A CA 1
ATOM 558 C C . ALA A 1 75 ? -13.591 -10.033 19.963 1.00 53.72 75 ALA A C 1
ATOM 560 O O . ALA A 1 75 ? -13.391 -9.369 18.947 1.00 53.72 75 ALA A O 1
ATOM 561 N N . ALA A 1 76 ? -12.683 -10.872 20.474 1.00 64.81 76 ALA A N 1
ATOM 562 C CA . ALA A 1 76 ? -11.352 -11.047 19.908 1.00 64.81 76 ALA A CA 1
ATOM 563 C C . ALA A 1 76 ? -11.396 -11.354 18.397 1.00 64.81 76 ALA A C 1
ATOM 565 O O . ALA A 1 76 ? -12.199 -12.177 17.954 1.00 64.81 76 ALA A O 1
ATOM 566 N N . THR A 1 77 ? -10.528 -10.704 17.624 1.00 84.56 77 THR A N 1
ATOM 567 C CA . THR A 1 77 ? -10.422 -10.853 16.169 1.00 84.56 77 THR A CA 1
ATOM 568 C C . THR A 1 77 ? -8.984 -11.142 15.760 1.00 84.56 77 THR A C 1
ATOM 570 O O . THR A 1 77 ? -8.037 -10.690 16.404 1.00 84.56 77 THR A O 1
ATOM 573 N N . GLU A 1 78 ? -8.820 -11.879 14.669 1.00 87.81 78 GLU A N 1
ATOM 574 C CA . GLU A 1 78 ? -7.524 -12.138 14.053 1.00 87.81 78 GLU A CA 1
ATOM 575 C C . GLU A 1 78 ? -7.438 -11.400 12.721 1.00 87.81 78 GLU A C 1
ATOM 577 O O . GLU A 1 78 ? -8.341 -11.498 11.888 1.00 87.81 78 GLU A O 1
ATOM 582 N N . ARG A 1 79 ? -6.330 -10.691 12.492 1.00 88.00 79 ARG A N 1
ATOM 583 C CA . ARG A 1 79 ? -6.080 -10.009 11.222 1.00 88.00 79 ARG A CA 1
ATOM 584 C C . ARG A 1 79 ? -4.620 -10.136 10.819 1.00 88.00 79 ARG A C 1
ATOM 586 O O . ARG A 1 79 ? -3.736 -9.782 11.589 1.00 88.00 79 ARG A O 1
ATOM 593 N N . TYR A 1 80 ? -4.366 -10.687 9.631 1.00 88.75 80 TYR A N 1
ATOM 594 C CA . TYR A 1 80 ? -3.014 -10.988 9.132 1.00 88.75 80 TYR A CA 1
ATOM 595 C C . TYR A 1 80 ? -2.150 -11.805 10.118 1.00 88.75 80 TYR A C 1
ATOM 597 O O . TYR A 1 80 ? -0.939 -11.620 10.187 1.00 88.75 80 TYR A O 1
ATOM 605 N N . GLY A 1 81 ? -2.770 -12.693 10.905 1.00 85.00 81 GLY A N 1
ATOM 606 C CA . GLY A 1 81 ? -2.084 -13.477 11.939 1.00 85.00 81 GLY A CA 1
ATOM 607 C C . GLY A 1 81 ? -1.860 -12.748 13.272 1.00 85.00 81 GLY A C 1
ATOM 608 O O . GLY A 1 81 ? -1.282 -13.330 14.188 1.00 85.00 81 GLY A O 1
ATOM 609 N N . ILE A 1 82 ? -2.318 -11.500 13.407 1.00 90.00 82 ILE A N 1
ATOM 610 C CA . ILE A 1 82 ? -2.240 -10.700 14.636 1.00 90.00 82 ILE A CA 1
ATOM 611 C C . ILE A 1 82 ? -3.554 -10.848 15.411 1.00 90.00 82 ILE A C 1
ATOM 613 O O . ILE A 1 82 ? -4.632 -10.698 14.836 1.00 90.00 82 ILE A O 1
ATOM 617 N N . GLN A 1 83 ? -3.470 -11.147 16.710 1.00 88.94 83 GLN A N 1
ATOM 618 C CA . GLN A 1 83 ? -4.623 -11.446 17.568 1.00 88.94 83 GLN A CA 1
ATOM 619 C C . GLN A 1 83 ? -4.992 -10.248 18.439 1.00 88.94 83 GLN A C 1
ATOM 621 O O . GLN A 1 83 ? -4.288 -9.938 19.395 1.00 88.94 83 GLN A O 1
ATOM 626 N N . PHE A 1 84 ? -6.124 -9.614 18.173 1.00 89.94 84 PHE A N 1
ATOM 627 C CA . PHE A 1 84 ? -6.630 -8.500 18.968 1.00 89.94 84 PHE A CA 1
ATOM 628 C C . PHE A 1 84 ? -7.712 -9.008 19.911 1.00 89.94 84 PHE A C 1
ATOM 630 O O . PHE A 1 84 ? -8.696 -9.581 19.462 1.00 89.94 84 PHE A O 1
ATOM 637 N N . ASN A 1 85 ? -7.571 -8.788 21.218 1.00 88.50 85 ASN A N 1
ATOM 638 C CA . ASN A 1 85 ? -8.564 -9.240 22.201 1.00 88.50 85 ASN A CA 1
ATOM 639 C C . ASN A 1 85 ? -9.773 -8.305 22.292 1.00 88.50 85 ASN A C 1
ATOM 641 O O . ASN A 1 85 ? -10.817 -8.699 22.812 1.00 88.50 85 ASN A O 1
ATOM 645 N N . ARG A 1 86 ? -9.608 -7.066 21.831 1.00 87.94 86 ARG A N 1
ATOM 646 C CA . ARG A 1 86 ? -10.606 -6.008 21.885 1.00 87.94 86 ARG A CA 1
ATOM 647 C C . ARG A 1 86 ? -10.573 -5.225 20.579 1.00 87.94 86 ARG A C 1
ATOM 649 O O . ARG A 1 86 ? -9.521 -4.735 20.179 1.00 87.94 86 ARG A O 1
ATOM 656 N N . VAL A 1 87 ? -11.733 -5.074 19.955 1.00 91.31 87 VAL A N 1
ATOM 657 C CA . VAL A 1 87 ? -11.934 -4.141 18.840 1.00 91.31 87 VAL A CA 1
ATOM 658 C C . VAL A 1 87 ? -12.791 -2.986 19.338 1.00 91.31 87 VAL A C 1
ATOM 660 O O . VAL A 1 87 ? -13.767 -3.220 20.055 1.00 91.31 87 VAL A O 1
ATOM 663 N N . VAL A 1 88 ? -12.388 -1.758 19.018 1.00 90.81 88 VAL A N 1
ATOM 664 C CA . VAL A 1 88 ? -13.081 -0.525 19.417 1.00 90.81 88 VAL A CA 1
ATOM 665 C C . VAL A 1 88 ? -13.263 0.398 18.220 1.00 90.81 88 VAL A C 1
ATOM 667 O O . VAL A 1 88 ? -12.357 0.542 17.401 1.00 90.81 88 VAL A O 1
ATOM 670 N N . ASN A 1 89 ? -14.414 1.054 18.140 1.00 94.12 89 ASN A N 1
ATOM 671 C CA . ASN A 1 89 ? -14.684 2.103 17.170 1.00 94.12 89 ASN A CA 1
ATOM 672 C C . ASN A 1 89 ? -14.051 3.427 17.634 1.00 94.12 89 ASN A C 1
ATOM 674 O O . ASN A 1 89 ? -14.260 3.872 18.765 1.00 94.12 89 ASN A O 1
ATOM 678 N N . ALA A 1 90 ? -13.281 4.073 16.758 1.00 92.19 90 ALA A N 1
ATOM 679 C CA . ALA A 1 90 ? -12.589 5.325 17.054 1.00 92.19 90 ALA A CA 1
ATOM 680 C C . ALA A 1 90 ? -13.544 6.434 17.531 1.00 92.19 90 ALA A C 1
ATOM 682 O O . ALA A 1 90 ? -13.224 7.170 18.463 1.00 92.19 90 ALA A O 1
ATOM 683 N N . VAL A 1 91 ? -14.723 6.546 16.921 1.00 92.00 91 VAL A N 1
ATOM 684 C CA . VAL A 1 91 ? -15.694 7.603 17.219 1.00 92.00 91 VAL A CA 1
ATOM 685 C C . VAL A 1 91 ? -16.603 7.180 18.368 1.00 92.00 91 VAL A C 1
ATOM 687 O O . VAL A 1 91 ? -16.648 7.858 19.392 1.00 92.00 91 VAL A O 1
ATOM 690 N N . ASP A 1 92 ? -17.281 6.043 18.235 1.00 84.25 92 ASP A N 1
ATOM 691 C CA . ASP A 1 92 ? -18.345 5.650 19.164 1.00 84.25 92 ASP A CA 1
ATOM 692 C C . ASP A 1 92 ? -17.805 5.209 20.532 1.00 84.25 92 ASP A C 1
ATOM 694 O O . ASP A 1 92 ? -18.373 5.571 21.565 1.00 84.25 92 ASP A O 1
ATOM 698 N N . ASP A 1 93 ? -16.687 4.474 20.562 1.00 89.06 93 ASP A N 1
ATOM 699 C CA . ASP A 1 93 ? -16.129 3.941 21.811 1.00 89.06 93 ASP A CA 1
ATOM 700 C C . ASP A 1 93 ? -15.068 4.860 22.422 1.00 89.06 93 ASP A C 1
ATOM 702 O O . ASP A 1 93 ? -14.948 4.947 23.648 1.00 89.06 93 ASP A O 1
ATOM 706 N N . LEU A 1 94 ? -14.265 5.522 21.581 1.00 90.56 94 LEU A N 1
ATOM 707 C CA . LEU A 1 94 ? -13.132 6.338 22.035 1.00 90.56 94 LEU A CA 1
ATOM 708 C C . LEU A 1 94 ? -13.391 7.849 21.971 1.00 90.56 94 LEU A C 1
ATOM 710 O O . LEU A 1 94 ? -12.587 8.617 22.505 1.00 90.56 94 LEU A O 1
ATOM 714 N N . GLY A 1 95 ? -14.497 8.287 21.360 1.00 91.25 95 GLY A N 1
ATOM 715 C CA . GLY A 1 95 ? -14.871 9.699 21.267 1.00 91.25 95 GLY A CA 1
ATOM 716 C C . GLY A 1 95 ? -13.948 10.537 20.378 1.00 91.25 95 GLY A C 1
ATOM 717 O O . GLY A 1 95 ? -13.843 11.745 20.595 1.00 91.25 95 GLY A O 1
ATOM 718 N N . MET A 1 96 ? -13.235 9.922 19.429 1.00 95.69 96 MET A N 1
ATOM 719 C CA . MET A 1 96 ? -12.395 10.648 18.473 1.00 95.69 96 MET A CA 1
ATOM 720 C C . MET A 1 96 ? -13.263 11.464 17.508 1.00 95.69 96 MET A C 1
ATOM 722 O O . MET A 1 96 ? -14.328 11.014 17.095 1.00 95.69 96 MET A O 1
ATOM 726 N N . ASP A 1 97 ? -12.808 12.664 17.142 1.00 95.56 97 ASP A N 1
ATOM 727 C CA . ASP A 1 97 ? -13.529 13.549 16.221 1.00 95.56 97 ASP A CA 1
ATOM 728 C C . ASP A 1 97 ? -13.175 13.222 14.758 1.00 95.56 97 ASP A C 1
ATOM 730 O O . ASP A 1 97 ? -12.034 13.473 14.360 1.00 95.56 97 ASP A O 1
ATOM 734 N N . PRO A 1 98 ? -14.126 12.717 13.946 1.00 95.31 98 PRO A N 1
ATOM 735 C CA . PRO A 1 98 ? -13.895 12.371 12.543 1.00 95.31 98 PRO A CA 1
ATOM 736 C C . PRO A 1 98 ? -13.931 13.585 11.603 1.00 95.31 98 PRO A C 1
ATOM 738 O O . PRO A 1 98 ? -13.866 13.418 10.391 1.00 95.31 98 PRO A O 1
ATOM 741 N N . ASN A 1 99 ? -14.095 14.803 12.128 1.00 93.44 99 ASN A N 1
ATOM 742 C CA . ASN A 1 99 ? -14.065 16.042 11.345 1.00 93.44 99 ASN A CA 1
ATOM 743 C C . ASN A 1 99 ? -12.794 16.866 11.610 1.00 93.44 99 ASN A C 1
ATOM 745 O O . ASN A 1 99 ? -12.673 17.987 11.118 1.00 93.44 99 ASN A O 1
ATOM 749 N N . GLY A 1 100 ? -11.886 16.363 12.450 1.00 94.94 100 GLY A N 1
ATOM 750 C CA . GLY A 1 100 ? -10.575 16.963 12.668 1.00 94.94 100 GLY A CA 1
ATOM 751 C C . GLY A 1 100 ? -10.571 18.268 13.466 1.00 94.94 100 GLY A C 1
ATOM 752 O O . GLY A 1 100 ? -9.569 18.978 13.450 1.00 94.94 100 GLY A O 1
ATOM 753 N N . ASN A 1 101 ? -11.646 18.609 14.188 1.00 93.81 101 ASN A N 1
ATOM 754 C CA . ASN A 1 101 ? -11.672 19.813 15.030 1.00 93.81 101 ASN A CA 1
ATOM 755 C C . ASN A 1 101 ? -10.975 19.593 16.379 1.00 93.81 101 ASN A C 1
ATOM 757 O O . ASN A 1 101 ? -10.550 20.556 17.018 1.00 93.81 101 ASN A O 1
ATOM 761 N N . THR A 1 102 ? -10.895 18.341 16.840 1.00 95.81 102 THR A N 1
ATOM 762 C CA . THR A 1 102 ? -10.275 17.967 18.118 1.00 95.81 102 THR A CA 1
ATOM 763 C C . THR A 1 102 ? -9.201 16.908 17.916 1.00 95.81 102 THR A C 1
ATOM 765 O O . THR A 1 102 ? -9.382 15.961 17.156 1.00 95.81 102 THR A O 1
ATOM 768 N N . ALA A 1 103 ? -8.082 17.061 18.625 1.00 95.81 103 ALA A N 1
ATOM 769 C CA . ALA A 1 103 ? -6.938 16.170 18.493 1.00 95.81 103 ALA A CA 1
ATOM 770 C C . ALA A 1 103 ? -7.210 14.787 19.109 1.00 95.81 103 ALA A C 1
ATOM 772 O O . ALA A 1 103 ? -7.659 14.690 20.256 1.00 95.81 103 ALA A O 1
ATOM 773 N N . ILE A 1 104 ? -6.888 13.717 18.380 1.00 96.19 104 ILE A N 1
ATOM 774 C CA . ILE A 1 104 ? -7.143 12.330 18.804 1.00 96.19 104 ILE A CA 1
ATOM 775 C C . ILE A 1 104 ? -6.057 11.749 19.723 1.00 96.19 104 ILE A C 1
ATOM 777 O O . ILE A 1 104 ? -6.208 10.629 20.218 1.00 96.19 104 ILE A O 1
ATOM 781 N N . ASP A 1 105 ? -4.971 12.491 19.980 1.00 92.62 105 ASP A N 1
ATOM 782 C CA . ASP A 1 105 ? -3.754 11.999 20.643 1.00 92.62 105 ASP A CA 1
ATOM 783 C C . ASP A 1 105 ? -4.052 11.280 21.968 1.00 92.62 105 ASP A C 1
ATOM 785 O O . ASP A 1 105 ? -3.506 10.215 22.243 1.00 92.62 105 ASP A O 1
ATOM 789 N N . SER A 1 106 ? -4.933 11.834 22.808 1.00 88.81 106 SER A N 1
ATOM 790 C CA . SER A 1 106 ? -5.215 11.260 24.135 1.00 88.81 106 SER A CA 1
ATOM 791 C C . SER A 1 106 ? -5.908 9.899 24.040 1.00 88.81 106 SER A C 1
ATOM 793 O O . SER A 1 106 ? -5.525 8.961 24.738 1.00 88.81 106 SER A O 1
ATOM 795 N N . ALA A 1 107 ? -6.902 9.776 23.159 1.00 88.50 107 ALA A N 1
ATOM 796 C CA . ALA A 1 107 ? -7.627 8.530 22.945 1.00 88.50 107 ALA A CA 1
ATOM 797 C C . ALA A 1 107 ? -6.720 7.464 22.313 1.00 88.50 107 ALA A C 1
ATOM 799 O O . ALA A 1 107 ? -6.711 6.317 22.761 1.00 88.50 107 ALA A O 1
ATOM 800 N N . LEU A 1 108 ? -5.887 7.867 21.346 1.00 87.50 108 LEU A N 1
ATOM 801 C CA . LEU A 1 108 ? -4.910 6.995 20.704 1.00 87.50 108 LEU A CA 1
ATOM 802 C C . LEU A 1 108 ? -3.915 6.449 21.743 1.00 87.50 108 LEU A C 1
ATOM 804 O O . LEU A 1 108 ? -3.842 5.237 21.947 1.00 87.50 108 LEU A O 1
ATOM 808 N N . ASN A 1 109 ? -3.243 7.335 22.488 1.00 82.69 109 ASN A N 1
ATOM 809 C CA . ASN A 1 109 ? -2.248 6.981 23.510 1.00 82.69 109 ASN A CA 1
ATOM 810 C C . ASN A 1 109 ? -2.792 6.046 24.611 1.00 82.69 109 ASN A C 1
ATOM 812 O O . ASN A 1 109 ? -2.051 5.189 25.103 1.00 82.69 109 ASN A O 1
ATOM 816 N N . ASN A 1 110 ? -4.073 6.160 24.979 1.00 81.44 110 ASN A N 1
ATOM 817 C CA . ASN A 1 110 ? -4.688 5.290 25.987 1.00 81.44 110 ASN A CA 1
ATOM 818 C C . ASN A 1 110 ? -4.758 3.826 25.526 1.00 81.44 110 ASN A C 1
ATOM 820 O O . ASN A 1 110 ? -4.354 2.933 26.265 1.00 81.44 110 ASN A O 1
ATOM 824 N N . THR A 1 111 ? -5.191 3.566 24.288 1.00 77.12 111 THR A N 1
ATOM 825 C CA . THR A 1 111 ? -5.289 2.188 23.760 1.00 77.12 111 THR A CA 1
ATOM 826 C C . THR A 1 111 ? -3.932 1.496 23.610 1.00 77.12 111 THR A C 1
ATOM 828 O O . THR A 1 111 ? -3.835 0.272 23.681 1.00 77.12 111 THR A O 1
ATOM 831 N N . LEU A 1 112 ? -2.869 2.279 23.435 1.00 67.62 112 LEU A N 1
ATOM 832 C CA . LEU A 1 112 ? -1.509 1.782 23.225 1.00 67.62 112 LEU A CA 1
ATOM 833 C C . LEU A 1 112 ? -0.839 1.285 24.501 1.00 67.62 112 LEU A C 1
ATOM 835 O O . LEU A 1 112 ? 0.084 0.477 24.428 1.00 67.62 112 LEU A O 1
ATOM 839 N N . SER A 1 113 ? -1.319 1.732 25.663 1.00 65.44 113 SER A N 1
ATOM 840 C CA . SER A 1 113 ? -0.890 1.198 26.959 1.00 65.44 113 SER A CA 1
ATOM 841 C C . SER A 1 113 ? -1.561 -0.141 27.287 1.00 65.44 113 SER A C 1
ATOM 843 O O . SER A 1 113 ? -1.003 -0.918 28.060 1.00 65.44 113 SER A O 1
ATOM 845 N N . ASP A 1 114 ? -2.725 -0.418 26.690 1.00 68.38 114 ASP A N 1
ATOM 846 C CA . ASP A 1 114 ? -3.501 -1.638 26.934 1.00 68.38 114 ASP A CA 1
ATOM 847 C C . ASP A 1 114 ? -2.925 -2.846 26.166 1.00 68.38 114 ASP A C 1
ATOM 849 O O . ASP A 1 114 ? -2.872 -3.956 26.703 1.00 68.38 114 ASP A O 1
ATOM 853 N N . GLY A 1 115 ? -2.478 -2.636 24.916 1.00 71.25 115 GLY A N 1
ATOM 854 C CA . GLY A 1 115 ? -2.135 -3.719 23.981 1.00 71.25 115 GLY A CA 1
ATOM 855 C C . GLY A 1 115 ? -3.341 -4.618 23.657 1.00 71.25 115 GLY A C 1
ATOM 856 O O . GLY A 1 115 ? -4.385 -4.546 24.298 1.00 71.25 115 GLY A O 1
ATOM 857 N N . ASN A 1 116 ? -3.231 -5.503 22.667 1.00 87.69 116 ASN A N 1
ATOM 858 C CA . ASN A 1 116 ? -4.332 -6.376 22.223 1.00 87.69 116 ASN A CA 1
ATOM 859 C C . ASN A 1 116 ? -5.598 -5.612 21.787 1.00 87.69 116 ASN A C 1
ATOM 861 O O . ASN A 1 116 ? -6.715 -6.098 21.998 1.00 87.69 116 ASN A O 1
ATOM 865 N N . VAL A 1 117 ? -5.427 -4.427 21.195 1.00 91.56 117 VAL A N 1
ATOM 866 C CA . VAL A 1 117 ? -6.518 -3.557 20.740 1.00 91.56 117 VAL A CA 1
ATOM 867 C C . VAL A 1 117 ? -6.389 -3.284 19.245 1.00 91.56 117 VAL A C 1
ATOM 869 O O . VAL A 1 117 ? -5.333 -2.848 18.791 1.00 91.56 117 VAL A O 1
ATOM 872 N N . LEU A 1 118 ? -7.478 -3.485 18.506 1.00 94.75 118 LEU A N 1
ATOM 873 C CA . LEU A 1 118 ? -7.660 -2.952 17.157 1.00 94.75 118 LEU A CA 1
ATOM 874 C C . LEU A 1 118 ? -8.620 -1.764 17.219 1.00 94.75 118 LEU A C 1
ATOM 876 O O . LEU A 1 118 ? -9.739 -1.902 17.715 1.00 94.75 118 LEU A O 1
ATOM 880 N N . ILE A 1 119 ? -8.188 -0.609 16.723 1.00 95.56 119 ILE A N 1
ATOM 881 C CA . ILE A 1 119 ? -9.046 0.567 16.579 1.00 95.56 119 ILE A CA 1
ATOM 882 C C . ILE A 1 119 ? -9.555 0.625 15.141 1.00 95.56 119 ILE A C 1
ATOM 884 O O . ILE A 1 119 ? -8.760 0.699 14.203 1.00 95.56 119 ILE A O 1
ATOM 888 N N . GLU A 1 120 ? -10.869 0.626 14.966 1.00 96.88 120 GLU A N 1
ATOM 889 C CA . GLU A 1 120 ? -11.499 0.817 13.665 1.00 96.88 120 GLU A CA 1
ATOM 890 C C . GLU A 1 120 ? -11.915 2.278 13.496 1.00 96.88 120 GLU A C 1
ATOM 892 O O . GLU A 1 120 ? -12.676 2.818 14.298 1.00 96.88 120 GLU A O 1
ATOM 897 N N . PHE A 1 121 ? -11.392 2.922 12.456 1.00 98.00 121 PHE A N 1
ATOM 898 C CA . PHE A 1 121 ? -11.666 4.306 12.097 1.00 98.00 121 PHE A CA 1
ATOM 899 C C . PHE A 1 121 ? -12.718 4.344 10.981 1.00 98.00 121 PHE A C 1
ATOM 901 O O . PHE A 1 121 ? -12.423 3.927 9.858 1.00 98.00 121 PHE A O 1
ATOM 908 N N . PRO A 1 122 ? -13.940 4.838 11.247 1.00 93.06 122 PRO A N 1
ATOM 909 C CA . PRO A 1 122 ? -14.881 5.215 10.196 1.00 93.06 122 PRO A CA 1
ATOM 910 C C . PRO A 1 122 ? -14.287 6.264 9.249 1.00 93.06 122 PRO A C 1
ATOM 912 O O . PRO A 1 122 ? -13.338 6.961 9.622 1.00 93.06 122 PRO A O 1
ATOM 915 N N . ALA A 1 123 ? -14.878 6.412 8.060 1.00 92.69 123 ALA A N 1
ATOM 916 C CA . ALA A 1 123 ? -14.512 7.476 7.127 1.00 92.69 123 ALA A CA 1
ATOM 917 C C . ALA A 1 123 ? -14.536 8.853 7.817 1.00 92.69 123 ALA A C 1
ATOM 919 O O . ALA A 1 123 ? -15.461 9.155 8.576 1.00 92.69 123 ALA A O 1
ATOM 920 N N . GLY A 1 124 ? -13.511 9.664 7.577 1.00 93.50 124 GLY A N 1
ATOM 921 C CA . GLY A 1 124 ? -13.340 10.956 8.225 1.00 93.50 124 GLY A CA 1
ATOM 922 C C . GLY A 1 124 ? -11.905 11.473 8.214 1.00 93.50 124 GLY A C 1
ATOM 923 O O . GLY A 1 124 ? -10.958 10.785 7.826 1.00 93.50 124 GLY A O 1
ATOM 924 N N . ASP A 1 125 ? -11.776 12.700 8.704 1.00 97.12 125 ASP A N 1
ATOM 925 C CA . ASP A 1 125 ? -10.532 13.435 8.867 1.00 97.12 125 ASP A CA 1
ATOM 926 C C . ASP A 1 125 ? -10.189 13.517 10.353 1.00 97.12 125 ASP A C 1
ATOM 928 O O . ASP A 1 125 ? -10.925 14.094 11.151 1.00 97.12 125 ASP A O 1
ATOM 932 N N . TYR A 1 126 ? -9.051 12.957 10.743 1.00 98.19 126 TYR A N 1
ATOM 933 C CA . TYR A 1 126 ? -8.644 12.839 12.135 1.00 98.19 126 TYR A CA 1
ATOM 934 C C . TYR A 1 126 ? -7.380 13.655 12.387 1.00 98.19 126 TYR A C 1
ATOM 936 O O . TYR A 1 126 ? -6.289 13.353 11.895 1.00 98.19 126 TYR A O 1
ATOM 944 N N . TYR A 1 127 ? -7.532 14.699 13.194 1.00 97.12 127 TYR A N 1
ATOM 945 C CA . TYR A 1 127 ? -6.437 15.580 13.568 1.00 97.12 127 TYR A CA 1
ATOM 946 C C . TYR A 1 127 ? -5.622 14.979 14.713 1.00 97.12 127 TYR A C 1
ATOM 948 O O . TYR A 1 127 ? -6.179 14.543 15.722 1.00 97.12 127 TYR A O 1
ATOM 956 N N . PHE A 1 128 ? -4.297 15.014 14.603 1.00 95.81 128 PHE A N 1
ATOM 957 C CA . PHE A 1 128 ? -3.392 14.758 15.719 1.00 95.81 128 PHE A CA 1
ATOM 958 C C . PHE A 1 128 ? -2.414 15.920 15.887 1.00 95.81 128 PHE A C 1
ATOM 960 O O . PHE A 1 128 ? -1.924 16.508 14.926 1.00 95.81 128 PHE A O 1
ATOM 967 N N . SER A 1 129 ? -2.130 16.260 17.138 1.00 94.12 129 SER A N 1
ATOM 968 C CA . SER A 1 129 ? -1.387 17.470 17.495 1.00 94.12 129 SER A CA 1
ATOM 969 C C . SER A 1 129 ? 0.087 17.206 17.801 1.00 94.12 129 SER A C 1
ATOM 971 O O . SER A 1 129 ? 0.896 18.137 17.802 1.00 94.12 129 SER A O 1
ATOM 973 N N . SER A 1 130 ? 0.483 15.955 18.042 1.00 92.38 130 SER A N 1
ATOM 974 C CA . SER A 1 130 ? 1.828 15.624 18.512 1.00 92.38 130 SER A CA 1
ATOM 975 C C . SER A 1 130 ? 2.400 14.352 17.886 1.00 92.38 130 SER A C 1
ATOM 977 O O . SER A 1 130 ? 1.686 13.511 17.354 1.00 92.38 130 SER A O 1
ATOM 979 N N . THR A 1 131 ? 3.728 14.199 17.944 1.00 92.62 131 THR A N 1
ATOM 980 C CA . THR A 1 131 ? 4.344 12.908 17.616 1.00 92.62 131 THR A CA 1
ATOM 981 C C . THR A 1 131 ? 3.981 11.887 18.689 1.00 92.62 131 THR A C 1
ATOM 983 O O . THR A 1 131 ? 4.439 12.009 19.829 1.00 92.62 131 THR A O 1
ATOM 986 N N . ASN A 1 132 ? 3.240 10.844 18.319 1.00 89.44 132 ASN A N 1
ATOM 987 C CA . ASN A 1 132 ? 2.834 9.826 19.279 1.00 89.44 132 ASN A CA 1
ATOM 988 C C . ASN A 1 132 ? 3.903 8.728 19.382 1.00 89.44 132 ASN A C 1
ATOM 990 O O . ASN A 1 132 ? 4.168 7.984 18.435 1.00 89.44 132 ASN A O 1
ATOM 994 N N . THR A 1 133 ? 4.572 8.666 20.536 1.00 86.94 133 THR A N 1
ATOM 995 C CA . THR A 1 133 ? 5.608 7.666 20.829 1.00 86.94 133 THR A CA 1
ATOM 996 C C . THR A 1 133 ? 5.076 6.635 21.804 1.00 86.94 133 THR A C 1
ATOM 998 O O . THR A 1 133 ? 4.671 6.953 22.918 1.00 86.94 133 THR A O 1
ATOM 1001 N N . PHE A 1 134 ? 5.162 5.384 21.393 1.00 74.25 134 PHE A N 1
ATOM 1002 C CA . PHE A 1 134 ? 4.608 4.230 22.063 1.00 74.25 134 PHE A CA 1
ATOM 1003 C C . PHE A 1 134 ? 5.742 3.277 22.424 1.00 74.25 134 PHE A C 1
ATOM 1005 O O . PHE A 1 134 ? 6.718 3.140 21.687 1.00 74.25 134 PHE A O 1
ATOM 1012 N N . GLY A 1 135 ? 5.648 2.654 23.597 1.00 78.56 135 GLY A N 1
ATOM 1013 C CA . GLY A 1 135 ? 6.695 1.775 24.110 1.00 78.56 135 GLY A CA 1
ATOM 1014 C C . GLY A 1 135 ? 6.847 0.509 23.268 1.00 78.56 135 GLY A C 1
ATOM 1015 O O . GLY A 1 135 ? 7.550 0.483 22.258 1.00 78.56 135 GLY A O 1
ATOM 1016 N N . SER A 1 136 ? 6.219 -0.570 23.720 1.00 88.56 136 SER A N 1
ATOM 1017 C CA . SER A 1 136 ? 6.342 -1.890 23.102 1.00 88.56 136 SER A CA 1
ATOM 1018 C C . SER A 1 136 ? 4.975 -2.574 23.032 1.00 88.56 136 SER A C 1
ATOM 1020 O O . SER A 1 136 ? 4.756 -3.527 23.775 1.00 88.56 136 SER A O 1
ATOM 1022 N N . PRO A 1 137 ? 4.027 -2.045 22.236 1.00 87.31 137 PRO A N 1
ATOM 1023 C CA . PRO A 1 137 ? 2.663 -2.555 22.222 1.00 87.31 137 PRO A CA 1
ATOM 1024 C C . PRO A 1 137 ? 2.611 -3.931 21.550 1.00 87.31 137 PRO A C 1
ATOM 1026 O O . PRO A 1 137 ? 3.035 -4.084 20.406 1.00 87.31 137 PRO A O 1
ATOM 1029 N N . ASP A 1 138 ? 2.083 -4.923 22.264 1.00 91.06 138 ASP A N 1
ATOM 1030 C CA . ASP A 1 138 ? 1.775 -6.231 21.689 1.00 91.06 138 ASP A CA 1
ATOM 1031 C C . ASP A 1 138 ? 0.355 -6.223 21.115 1.00 91.06 138 ASP A C 1
ATOM 1033 O O . ASP A 1 138 ? -0.577 -5.747 21.769 1.00 91.06 138 ASP A O 1
ATOM 1037 N N . ASN A 1 139 ? 0.189 -6.783 19.918 1.00 92.62 139 ASN A N 1
ATOM 1038 C CA . ASN A 1 139 ? -1.082 -6.938 19.216 1.00 92.62 139 ASN A CA 1
ATOM 1039 C C . ASN A 1 139 ? -1.909 -5.647 19.180 1.00 92.62 139 ASN A C 1
ATOM 1041 O O . ASN A 1 139 ? -3.054 -5.609 19.629 1.00 92.62 139 ASN A O 1
ATOM 1045 N N . TRP A 1 140 ? -1.317 -4.561 18.703 1.00 93.62 140 TRP A N 1
ATOM 1046 C CA . TRP A 1 140 ? -1.999 -3.278 18.588 1.00 93.62 140 TRP A CA 1
ATOM 1047 C C . TRP A 1 140 ? -2.107 -2.848 17.133 1.00 93.62 140 TRP A C 1
ATOM 1049 O O . TRP A 1 140 ? -1.174 -3.032 16.351 1.00 93.62 140 TRP A O 1
ATOM 1059 N N . GLY A 1 141 ? -3.237 -2.263 16.754 1.00 95.00 141 GLY A N 1
ATOM 1060 C CA . GLY A 1 141 ? -3.360 -1.737 15.411 1.00 95.00 141 GLY A CA 1
ATOM 1061 C C . GLY A 1 141 ? -4.500 -0.775 15.185 1.00 95.00 141 GLY A C 1
ATOM 1062 O O . GLY A 1 141 ? -5.385 -0.605 16.024 1.00 95.00 141 GLY A O 1
ATOM 1063 N N . ILE A 1 142 ? -4.467 -0.176 14.000 1.00 96.88 142 ILE A N 1
ATOM 1064 C CA . ILE A 1 142 ? -5.530 0.664 13.465 1.00 96.88 142 ILE A CA 1
ATOM 1065 C C . ILE A 1 142 ? -5.952 0.175 12.085 1.00 96.88 142 ILE A C 1
ATOM 1067 O O . ILE A 1 142 ? -5.130 -0.344 11.325 1.00 96.88 142 ILE A O 1
ATOM 1071 N N . ARG A 1 143 ? -7.224 0.386 11.762 1.00 97.38 143 ARG A N 1
ATOM 1072 C CA . ARG A 1 143 ? -7.806 0.052 10.465 1.00 97.38 143 ARG A CA 1
ATOM 1073 C C . ARG A 1 143 ? -8.817 1.110 10.044 1.00 97.38 143 ARG A C 1
ATOM 1075 O O . ARG A 1 143 ? -9.744 1.384 10.801 1.00 97.38 143 ARG A O 1
ATOM 1082 N N . GLY A 1 144 ? -8.692 1.645 8.835 1.00 97.00 144 GLY A N 1
ATOM 1083 C CA . GLY A 1 144 ? -9.751 2.433 8.212 1.00 97.00 144 GLY A CA 1
ATOM 1084 C C . GLY A 1 144 ? -10.869 1.551 7.649 1.00 97.00 144 GLY A C 1
ATOM 1085 O O . GLY A 1 144 ? -10.614 0.502 7.054 1.00 97.00 144 GLY A O 1
ATOM 1086 N N . LEU A 1 145 ? -12.121 1.967 7.843 1.00 91.56 145 LEU A N 1
ATOM 1087 C CA . LEU A 1 145 ? -13.324 1.264 7.373 1.00 91.56 145 LEU A CA 1
ATOM 1088 C C . LEU A 1 145 ? -13.837 1.756 6.010 1.00 91.56 145 LEU A C 1
ATOM 1090 O O . LEU A 1 145 ? -14.878 1.294 5.549 1.00 91.56 145 LEU A O 1
ATOM 1094 N N . GLY A 1 146 ? -13.133 2.700 5.388 1.00 78.44 146 GLY A N 1
ATOM 1095 C CA . GLY A 1 146 ? -13.475 3.212 4.067 1.00 78.44 146 GLY A CA 1
ATOM 1096 C C . GLY A 1 146 ? -13.258 2.208 2.936 1.00 78.44 146 GLY A C 1
ATOM 1097 O O . GLY A 1 146 ? -12.563 1.204 3.095 1.00 78.44 146 GLY A O 1
ATOM 1098 N N . SER A 1 147 ? -13.846 2.511 1.783 1.00 78.69 147 SER A N 1
ATOM 1099 C CA . SER A 1 147 ? -13.662 1.776 0.528 1.00 78.69 147 SER A CA 1
ATOM 1100 C C . SER A 1 147 ? -12.254 1.936 -0.050 1.00 78.69 147 SER A C 1
ATOM 1102 O O . SER A 1 147 ? -11.741 1.025 -0.692 1.00 78.69 147 SER A O 1
ATOM 1104 N N . THR A 1 148 ? -11.624 3.082 0.214 1.00 81.94 148 THR A N 1
ATOM 1105 C CA . THR A 1 148 ? -10.253 3.402 -0.188 1.00 81.94 148 THR A CA 1
ATOM 1106 C C . THR A 1 148 ? -9.478 3.997 0.991 1.00 81.94 148 THR A C 1
ATOM 1108 O O . THR A 1 148 ? -10.094 4.583 1.890 1.00 81.94 148 THR A O 1
ATOM 1111 N N . PRO A 1 149 ? -8.130 3.964 0.982 1.00 90.06 149 PRO A N 1
ATOM 1112 C CA . PRO A 1 149 ? -7.339 4.574 2.051 1.00 90.06 149 PRO A CA 1
ATOM 1113 C C . PRO A 1 149 ? -7.597 6.073 2.244 1.00 90.06 149 PRO A C 1
ATOM 1115 O O . PRO A 1 149 ? -7.361 6.606 3.327 1.00 90.06 149 PRO A O 1
ATOM 1118 N N . SER A 1 150 ? -8.056 6.783 1.207 1.00 90.62 150 SER A N 1
ATOM 1119 C CA . SER A 1 150 ? -8.371 8.219 1.254 1.00 90.62 150 SER A CA 1
ATOM 1120 C C . SER A 1 150 ? -9.637 8.560 2.031 1.00 90.62 150 SER A C 1
ATOM 1122 O O . SER A 1 150 ? -9.807 9.716 2.405 1.00 90.62 150 SER A O 1
ATOM 1124 N N . ASP A 1 151 ? -10.496 7.583 2.310 1.00 91.19 151 ASP A N 1
ATOM 1125 C CA . ASP A 1 151 ? -11.708 7.805 3.099 1.00 91.19 151 ASP A CA 1
ATOM 1126 C C . ASP A 1 151 ? -11.386 8.048 4.584 1.00 91.19 151 ASP A C 1
ATOM 1128 O O . ASP A 1 151 ? -12.203 8.616 5.304 1.00 91.19 151 ASP A O 1
ATOM 1132 N N . VAL A 1 152 ? -10.206 7.624 5.057 1.00 98.06 152 VAL A N 1
ATOM 1133 C CA . VAL A 1 152 ? -9.734 7.818 6.437 1.00 98.06 152 VAL A CA 1
ATOM 1134 C C . VAL A 1 152 ? -8.394 8.537 6.414 1.00 98.06 152 VAL A C 1
ATOM 1136 O O . VAL A 1 152 ? -7.356 7.941 6.119 1.00 98.06 152 VAL A O 1
ATOM 1139 N N . ARG A 1 153 ? -8.401 9.829 6.745 1.00 98.19 153 ARG A N 1
ATOM 1140 C CA . ARG A 1 153 ? -7.219 10.692 6.641 1.00 98.19 153 ARG A CA 1
ATOM 1141 C C . ARG A 1 153 ? -6.750 11.146 8.011 1.00 98.19 153 ARG A C 1
ATOM 1143 O O . ARG A 1 153 ? -7.531 11.670 8.798 1.00 98.19 153 ARG A O 1
ATOM 1150 N N . PHE A 1 154 ? -5.459 11.004 8.281 1.00 98.19 154 PHE A N 1
ATOM 1151 C CA . PHE A 1 154 ? -4.809 11.611 9.437 1.00 98.19 154 PHE A CA 1
ATOM 1152 C C . PHE A 1 154 ? -3.974 12.802 9.003 1.00 98.19 154 PHE A C 1
ATOM 1154 O O . PHE A 1 154 ? -3.153 12.687 8.093 1.00 98.19 154 PHE A O 1
ATOM 1161 N N . PHE A 1 155 ? -4.133 13.918 9.705 1.00 96.06 155 PHE A N 1
ATOM 1162 C CA . PHE A 1 155 ? -3.410 15.153 9.422 1.00 96.06 155 PHE A CA 1
ATOM 1163 C C . PHE A 1 155 ? -3.001 15.871 10.714 1.00 96.06 155 PHE A C 1
ATOM 1165 O O . PHE A 1 155 ? -3.476 15.563 11.809 1.00 96.06 155 PHE A O 1
ATOM 1172 N N . THR A 1 156 ? -2.106 16.846 10.584 1.00 94.44 156 THR A N 1
ATOM 1173 C CA . THR A 1 156 ? -1.595 17.671 11.688 1.00 94.44 156 THR A CA 1
ATOM 1174 C C . THR A 1 156 ? -1.492 19.137 11.254 1.00 94.44 156 THR A C 1
ATOM 1176 O O . THR A 1 156 ? -1.701 19.471 10.089 1.00 94.44 156 THR A O 1
ATOM 1179 N N . ASP A 1 157 ? -1.145 20.018 12.195 1.00 89.31 157 ASP A N 1
ATOM 1180 C CA . ASP A 1 157 ? -0.777 21.408 11.927 1.00 89.31 157 ASP A CA 1
ATOM 1181 C C . ASP A 1 157 ? 0.374 21.510 10.922 1.00 89.31 157 ASP A C 1
ATOM 1183 O O . ASP A 1 157 ? 1.326 20.729 10.980 1.00 89.31 157 ASP A O 1
ATOM 1187 N N . ALA A 1 158 ? 0.304 22.535 10.076 1.00 84.38 158 ALA A N 1
ATOM 1188 C CA . ALA A 1 158 ? 1.362 22.917 9.151 1.00 84.38 158 ALA A CA 1
ATOM 1189 C C . ALA A 1 158 ? 2.653 23.365 9.868 1.00 84.38 158 ALA A C 1
ATOM 1191 O O . ALA A 1 158 ? 2.603 23.931 10.964 1.00 84.38 158 ALA A O 1
ATOM 1192 N N . GLY A 1 159 ? 3.794 23.207 9.192 1.00 73.44 159 GLY A N 1
ATOM 1193 C CA . GLY A 1 159 ? 5.077 23.817 9.551 1.00 73.44 159 GLY A CA 1
ATOM 1194 C C . GLY A 1 159 ? 6.080 22.940 10.308 1.00 73.44 159 GLY A C 1
ATOM 1195 O O . GLY A 1 159 ? 7.206 23.387 10.517 1.00 73.44 159 GLY A O 1
ATOM 1196 N N . GLU A 1 160 ? 5.741 21.707 10.705 1.00 77.25 160 GLU A N 1
ATOM 1197 C CA . GLU A 1 160 ? 6.690 20.793 11.363 1.00 77.25 160 GLU A CA 1
ATOM 1198 C C . GLU A 1 160 ? 6.444 19.320 11.010 1.00 77.25 160 GLU A C 1
ATOM 1200 O O . GLU A 1 160 ? 5.309 18.856 10.910 1.00 77.25 160 GLU A O 1
ATOM 1205 N N . GLY A 1 161 ? 7.529 18.553 10.883 1.00 89.62 161 GLY A N 1
ATOM 1206 C CA . GLY A 1 161 ? 7.465 17.108 10.690 1.00 89.62 161 GLY A CA 1
ATOM 1207 C C . GLY A 1 161 ? 7.028 16.364 11.943 1.00 89.62 161 GLY A C 1
ATOM 1208 O O . GLY A 1 161 ? 7.621 16.540 13.012 1.00 89.62 161 GLY A O 1
ATOM 1209 N N . LYS A 1 162 ? 6.034 15.480 11.824 1.00 93.88 162 LYS A N 1
ATOM 1210 C CA . LYS A 1 162 ? 5.542 14.677 12.953 1.00 93.88 162 LYS A CA 1
ATOM 1211 C C . LYS A 1 162 ? 5.409 13.211 12.579 1.00 93.88 162 LYS A C 1
ATOM 1213 O O . LYS A 1 162 ? 5.058 12.855 11.459 1.00 93.88 162 LYS A O 1
ATOM 1218 N N . PHE A 1 163 ? 5.655 12.340 13.551 1.00 94.69 163 PHE A N 1
ATOM 1219 C CA . PHE A 1 163 ? 5.330 10.931 13.394 1.00 94.69 163 PHE A CA 1
ATOM 1220 C C . PHE A 1 163 ? 3.941 10.660 13.959 1.00 94.69 163 PHE A C 1
ATOM 1222 O O . PHE A 1 163 ? 3.725 10.840 15.157 1.00 94.69 163 PHE A O 1
ATOM 1229 N N . PHE A 1 164 ? 3.033 10.168 13.119 1.00 95.12 164 PHE A N 1
ATOM 1230 C CA . PHE A 1 164 ? 1.736 9.670 13.565 1.00 95.12 164 PHE A CA 1
ATOM 1231 C C . PHE A 1 164 ? 1.914 8.573 14.624 1.00 95.12 164 PHE A C 1
ATOM 1233 O O . PHE A 1 164 ? 1.242 8.589 15.653 1.00 95.12 164 PHE A O 1
ATOM 1240 N N . LEU A 1 165 ? 2.883 7.675 14.400 1.00 91.94 165 LEU A N 1
ATOM 1241 C CA . LEU A 1 165 ? 3.180 6.542 15.273 1.00 91.94 165 LEU A CA 1
ATOM 1242 C C . LEU A 1 165 ? 4.681 6.276 15.370 1.00 91.94 165 LEU A C 1
ATOM 1244 O O . LEU A 1 165 ? 5.368 6.220 14.353 1.00 91.94 165 LEU A O 1
ATOM 1248 N N . LYS A 1 166 ? 5.202 6.079 16.588 1.00 93.12 166 LYS A N 1
ATOM 1249 C CA . LYS A 1 166 ? 6.564 5.574 16.835 1.00 93.12 166 LYS A CA 1
ATOM 1250 C C . LYS A 1 166 ? 6.563 4.475 17.886 1.00 93.12 166 LYS A C 1
ATOM 1252 O O . LYS A 1 166 ? 6.455 4.787 19.062 1.00 93.12 166 LYS A O 1
ATOM 1257 N N . THR A 1 167 ? 6.764 3.225 17.499 1.00 92.00 167 THR A N 1
ATOM 1258 C CA . THR A 1 167 ? 6.932 2.095 18.419 1.00 92.00 167 THR A CA 1
ATOM 1259 C C . THR A 1 167 ? 8.396 1.670 18.520 1.00 92.00 167 THR A C 1
ATOM 1261 O O . THR A 1 167 ? 9.220 1.951 17.640 1.00 92.00 167 THR A O 1
ATOM 1264 N N . ASN A 1 168 ? 8.762 1.039 19.637 1.00 90.50 168 ASN A N 1
ATOM 1265 C CA . ASN A 1 168 ? 10.124 0.577 19.882 1.00 90.50 168 ASN A CA 1
ATOM 1266 C C . ASN A 1 168 ? 10.164 -0.765 20.633 1.00 90.50 168 ASN A C 1
ATOM 1268 O O . ASN A 1 168 ? 10.884 -0.913 21.621 1.00 90.50 168 ASN A O 1
ATOM 1272 N N . GLY A 1 169 ? 9.385 -1.729 20.152 1.00 89.31 169 GLY A N 1
ATOM 1273 C CA . GLY A 1 169 ? 9.208 -3.084 20.671 1.00 89.31 169 GLY A CA 1
ATOM 1274 C C . GLY A 1 169 ? 7.756 -3.541 20.491 1.00 89.31 169 GLY A C 1
ATOM 1275 O O . GLY A 1 169 ? 6.963 -2.823 19.890 1.00 89.31 169 GLY A O 1
ATOM 1276 N N . GLY A 1 170 ? 7.409 -4.696 21.063 1.00 90.00 170 GLY A N 1
ATOM 1277 C CA . GLY A 1 170 ? 6.068 -5.286 20.968 1.00 90.00 170 GLY A CA 1
ATOM 1278 C C . GLY A 1 170 ? 5.821 -5.976 19.624 1.00 90.00 170 GLY A C 1
ATOM 1279 O O . GLY A 1 170 ? 6.260 -5.481 18.585 1.00 90.00 170 GLY A O 1
ATOM 1280 N N . SER A 1 171 ? 5.205 -7.155 19.633 1.00 92.00 171 SER A N 1
ATOM 1281 C CA . SER A 1 171 ? 4.932 -7.947 18.420 1.00 92.00 171 SER A CA 1
ATOM 1282 C C . SER A 1 171 ? 3.465 -7.847 18.029 1.00 92.00 171 SER A C 1
ATOM 1284 O O . SER A 1 171 ? 2.613 -7.736 18.902 1.00 92.00 171 SER A O 1
ATOM 1286 N N . GLY A 1 172 ? 3.150 -7.928 16.738 1.00 93.75 172 GLY A N 1
ATOM 1287 C CA . GLY A 1 172 ? 1.768 -7.795 16.274 1.00 93.75 172 GLY A CA 1
ATOM 1288 C C . GLY A 1 172 ? 1.358 -6.331 16.174 1.00 93.75 172 GLY A C 1
ATOM 1289 O O . GLY A 1 172 ? 0.638 -5.819 17.025 1.00 93.75 172 GLY A O 1
ATOM 1290 N N . GLN A 1 173 ? 1.843 -5.634 15.152 1.00 94.81 173 GLN A N 1
ATOM 1291 C CA . GLN A 1 173 ? 1.552 -4.216 14.937 1.00 94.81 173 GLN A CA 1
ATOM 1292 C C . GLN A 1 173 ? 0.920 -4.017 13.563 1.00 94.81 173 GLN A C 1
ATOM 1294 O O . GLN A 1 173 ? 1.521 -4.418 12.567 1.00 94.81 173 GLN A O 1
ATOM 1299 N N . LEU A 1 174 ? -0.269 -3.409 13.509 1.00 97.00 174 LEU A N 1
ATOM 1300 C CA . LEU A 1 174 ? -1.046 -3.237 12.276 1.00 97.00 174 LEU A CA 1
ATOM 1301 C C . LEU A 1 174 ? -1.391 -1.766 12.011 1.00 97.00 174 LEU A C 1
ATOM 1303 O O . LEU A 1 174 ? -1.946 -1.086 12.871 1.00 97.00 174 LEU A O 1
ATOM 1307 N N . VAL A 1 175 ? -1.128 -1.299 10.793 1.00 98.25 175 VAL A N 1
ATOM 1308 C CA . VAL A 1 175 ? -1.712 -0.068 10.243 1.00 98.25 175 VAL A CA 1
ATOM 1309 C C . VAL A 1 175 ? -2.316 -0.402 8.889 1.00 98.25 175 VAL A C 1
ATOM 1311 O O . VAL A 1 175 ? -1.615 -0.942 8.035 1.00 98.25 175 VAL A O 1
ATOM 1314 N N . GLU A 1 176 ? -3.599 -0.108 8.700 1.00 98.25 176 GLU A N 1
ATOM 1315 C CA . GLU A 1 176 ? -4.328 -0.562 7.519 1.00 98.25 176 GLU A CA 1
ATOM 1316 C C . GLU A 1 176 ? -5.336 0.445 6.967 1.00 98.25 176 GLU A C 1
ATOM 1318 O O . GLU A 1 176 ? -6.147 0.959 7.733 1.00 98.25 176 GLU A O 1
ATOM 1323 N N . ASN A 1 177 ? -5.361 0.604 5.639 1.00 96.81 177 ASN A N 1
ATOM 1324 C CA . ASN A 1 177 ? -6.397 1.299 4.868 1.00 96.81 177 ASN A CA 1
ATOM 1325 C C . ASN A 1 177 ? -6.607 2.755 5.308 1.00 96.81 177 ASN A C 1
ATOM 1327 O O . ASN A 1 177 ? -7.706 3.160 5.684 1.00 96.81 177 ASN A O 1
ATOM 1331 N N . VAL A 1 178 ? -5.520 3.527 5.335 1.00 98.62 178 VAL A N 1
ATOM 1332 C CA . VAL A 1 178 ? -5.510 4.909 5.840 1.00 98.62 178 VAL A CA 1
ATOM 1333 C C . VAL A 1 178 ? -4.580 5.796 5.024 1.00 98.62 178 VAL A C 1
ATOM 1335 O O . VAL A 1 178 ? -3.603 5.335 4.431 1.00 98.62 178 VAL A O 1
ATOM 1338 N N . THR A 1 179 ? -4.832 7.099 5.059 1.00 98.56 179 THR A N 1
ATOM 1339 C CA . THR A 1 179 ? -3.967 8.113 4.457 1.00 98.56 179 THR A CA 1
ATOM 1340 C C . THR A 1 179 ? -3.317 8.978 5.530 1.00 98.56 179 THR A C 1
ATOM 1342 O O . THR A 1 179 ? -3.992 9.491 6.418 1.00 98.56 179 THR A O 1
ATOM 1345 N N . LEU A 1 180 ? -2.004 9.184 5.430 1.00 97.81 180 LEU A N 1
ATOM 1346 C CA . LEU A 1 180 ? -1.300 10.266 6.114 1.00 97.81 180 LEU A CA 1
ATOM 1347 C C . LEU A 1 180 ? -1.238 11.465 5.163 1.00 97.81 180 LEU A C 1
ATOM 1349 O O . LEU A 1 180 ? -0.481 11.460 4.190 1.00 97.81 180 LEU A O 1
ATOM 1353 N N . ASP A 1 181 ? -2.076 12.463 5.434 1.00 95.19 181 ASP A N 1
ATOM 1354 C CA . ASP A 1 181 ? -2.302 13.621 4.573 1.00 95.19 181 ASP A CA 1
ATOM 1355 C C . ASP A 1 181 ? -1.574 14.854 5.120 1.00 95.19 181 ASP A C 1
ATOM 1357 O O . ASP A 1 181 ? -1.854 15.350 6.214 1.00 95.19 181 ASP A O 1
ATOM 1361 N N . TYR A 1 182 ? -0.620 15.349 4.335 1.00 91.50 182 TYR A N 1
ATOM 1362 C CA . TYR A 1 182 ? 0.105 16.587 4.593 1.00 91.50 182 TYR A CA 1
ATOM 1363 C C . TYR A 1 182 ? -0.020 17.575 3.419 1.00 91.50 182 TYR A C 1
ATOM 1365 O O . TYR A 1 182 ? 0.898 18.325 3.105 1.00 91.50 182 TYR A O 1
ATOM 1373 N N . SER A 1 183 ? -1.162 17.578 2.728 1.00 87.69 183 SER A N 1
ATOM 1374 C CA . SER A 1 183 ? -1.429 18.451 1.572 1.00 87.69 183 SER A CA 1
ATOM 1375 C C . SER A 1 183 ? -1.636 19.933 1.919 1.00 87.69 183 SER A C 1
ATOM 1377 O O . SER A 1 183 ? -1.608 20.784 1.030 1.00 87.69 183 SER A O 1
ATOM 1379 N N . SER A 1 184 ? -1.823 20.270 3.198 1.00 85.50 184 SER A N 1
ATOM 1380 C CA . SER A 1 184 ? -2.130 21.634 3.652 1.00 85.50 184 SER A CA 1
ATOM 1381 C C . SER A 1 184 ? -0.930 22.590 3.642 1.00 85.50 184 SER A C 1
ATOM 1383 O O . SER A 1 184 ? -1.121 23.807 3.716 1.00 85.50 184 SER A O 1
ATOM 1385 N N . ALA A 1 185 ? 0.296 22.066 3.546 1.00 87.44 185 ALA A N 1
ATOM 1386 C CA . ALA A 1 185 ? 1.533 22.834 3.618 1.00 87.44 185 ALA A CA 1
ATOM 1387 C C . ALA A 1 185 ? 2.643 22.231 2.747 1.00 87.44 185 ALA A C 1
ATOM 1389 O O . ALA A 1 185 ? 2.580 21.073 2.341 1.00 87.44 185 ALA A O 1
ATOM 1390 N N . LYS A 1 186 ? 3.678 23.035 2.469 1.00 88.69 186 LYS A N 1
ATOM 1391 C CA . LYS A 1 186 ? 4.906 22.571 1.799 1.00 88.69 186 LYS A CA 1
ATOM 1392 C C . LYS A 1 186 ? 6.072 22.366 2.770 1.00 88.69 186 LYS A C 1
ATOM 1394 O O . LYS A 1 186 ? 7.088 21.817 2.375 1.00 88.69 186 LYS A O 1
ATOM 1399 N N . ASP A 1 187 ? 5.936 22.799 4.019 1.00 89.31 187 ASP A N 1
ATOM 1400 C CA . ASP A 1 187 ? 6.905 22.661 5.102 1.00 89.31 187 ASP A CA 1
ATOM 1401 C C . ASP A 1 187 ? 6.376 21.719 6.197 1.00 89.31 187 ASP A C 1
ATOM 1403 O O . ASP A 1 187 ? 5.287 21.895 6.746 1.00 89.31 187 ASP A O 1
ATOM 1407 N N . GLY A 1 188 ? 7.167 20.694 6.510 1.00 91.00 188 GLY A N 1
ATOM 1408 C CA . GLY A 1 188 ? 6.819 19.531 7.322 1.00 91.00 188 GLY A CA 1
ATOM 1409 C C . GLY A 1 188 ? 6.425 18.295 6.502 1.00 91.00 188 GLY A C 1
ATOM 1410 O O . GLY A 1 188 ? 6.341 18.328 5.279 1.00 91.00 188 GLY A O 1
ATOM 1411 N N . SER A 1 189 ? 6.227 17.172 7.188 1.00 93.62 189 SER A N 1
ATOM 1412 C CA . SER A 1 189 ? 5.776 15.903 6.597 1.00 93.62 189 SER A CA 1
ATOM 1413 C C . SER A 1 189 ? 5.307 14.934 7.687 1.00 93.62 189 SER A C 1
ATOM 1415 O O . SER A 1 189 ? 5.542 15.162 8.880 1.00 93.62 189 SER A O 1
ATOM 1417 N N . LEU A 1 190 ? 4.676 13.828 7.285 1.00 95.69 190 LEU A N 1
ATOM 1418 C CA . LEU A 1 190 ? 4.204 12.795 8.205 1.00 95.69 190 LEU A CA 1
ATOM 1419 C C . LEU A 1 190 ? 4.988 11.492 8.094 1.00 95.69 190 LEU A C 1
ATOM 1421 O O . LEU A 1 190 ? 5.301 11.023 6.999 1.00 95.69 190 LEU A O 1
ATOM 1425 N N . GLY A 1 191 ? 5.263 10.887 9.249 1.00 96.12 191 GLY A N 1
ATOM 1426 C CA . GLY A 1 191 ? 5.998 9.631 9.349 1.00 96.12 191 GLY A CA 1
ATOM 1427 C C . GLY A 1 191 ? 5.361 8.584 10.260 1.00 96.12 191 GLY A C 1
ATOM 1428 O O . GLY A 1 191 ? 4.552 8.883 11.135 1.00 96.12 191 GLY A O 1
ATOM 1429 N N . MET A 1 192 ? 5.802 7.340 10.109 1.00 96.88 192 MET A N 1
ATOM 1430 C CA . MET A 1 192 ? 5.558 6.236 11.032 1.00 96.88 192 MET A CA 1
ATOM 1431 C C . MET A 1 192 ? 6.857 5.481 11.284 1.00 96.88 192 MET A C 1
ATOM 1433 O O . MET A 1 192 ? 7.595 5.164 10.358 1.00 96.88 192 MET A O 1
ATOM 1437 N N . ALA A 1 193 ? 7.136 5.149 12.538 1.00 96.31 193 ALA A N 1
ATOM 1438 C CA . ALA A 1 193 ? 8.181 4.213 12.908 1.00 96.31 193 ALA A CA 1
ATOM 1439 C C . ALA A 1 193 ? 7.554 3.029 13.634 1.00 96.31 193 ALA A C 1
ATOM 1441 O O . ALA A 1 193 ? 7.066 3.177 14.747 1.00 96.31 193 ALA A O 1
ATOM 1442 N N . ILE A 1 194 ? 7.582 1.859 13.006 1.00 95.75 194 ILE A N 1
ATOM 1443 C CA . ILE A 1 194 ? 6.965 0.638 13.517 1.00 95.75 194 ILE A CA 1
ATOM 1444 C C . ILE A 1 194 ? 8.082 -0.372 13.721 1.00 95.75 194 ILE A C 1
ATOM 1446 O O . ILE A 1 194 ? 8.595 -0.963 12.772 1.00 95.75 194 ILE A O 1
ATOM 1450 N N . ARG A 1 195 ? 8.536 -0.502 14.963 1.00 94.88 195 ARG A N 1
ATOM 1451 C CA . ARG A 1 195 ? 9.688 -1.331 15.316 1.00 94.88 195 ARG A CA 1
ATOM 1452 C C . ARG A 1 195 ? 9.248 -2.319 16.374 1.00 94.88 195 ARG A C 1
ATOM 1454 O O . ARG A 1 195 ? 8.808 -1.907 17.445 1.00 94.88 195 ARG A O 1
ATOM 1461 N N . GLY A 1 196 ? 9.404 -3.600 16.089 1.00 95.00 196 GLY A N 1
ATOM 1462 C CA . GLY A 1 196 ? 8.943 -4.686 16.943 1.00 95.00 196 GLY A CA 1
ATOM 1463 C C . GLY A 1 196 ? 9.676 -5.984 16.620 1.00 95.00 196 GLY A C 1
ATOM 1464 O O . GLY A 1 196 ? 10.333 -6.055 15.586 1.00 95.00 196 GLY A O 1
ATOM 1465 N N . PRO A 1 197 ? 9.608 -7.008 17.483 1.00 96.06 197 PRO A N 1
ATOM 1466 C CA . PRO A 1 197 ? 10.281 -8.277 17.240 1.00 96.06 197 PRO A CA 1
ATOM 1467 C C . PRO A 1 197 ? 9.755 -8.967 15.979 1.00 96.06 197 PRO A C 1
ATOM 1469 O O . PRO A 1 197 ? 10.560 -9.374 15.149 1.00 96.06 197 PRO A O 1
ATOM 1472 N N . ASP A 1 198 ? 8.430 -9.055 15.828 1.00 96.06 198 ASP A N 1
ATOM 1473 C CA . ASP A 1 198 ? 7.753 -9.848 14.796 1.00 96.06 198 ASP A CA 1
ATOM 1474 C C . ASP A 1 198 ? 6.321 -9.333 14.522 1.00 96.06 198 ASP A C 1
ATOM 1476 O O . ASP A 1 198 ? 5.780 -8.514 15.274 1.00 96.06 198 ASP A O 1
ATOM 1480 N N . ALA A 1 199 ? 5.701 -9.855 13.463 1.00 93.75 199 ALA A N 1
ATOM 1481 C CA . ALA A 1 199 ? 4.316 -9.644 13.058 1.00 93.75 199 ALA A CA 1
ATOM 1482 C C . ALA A 1 199 ? 3.965 -8.163 12.840 1.00 93.75 199 ALA A C 1
ATOM 1484 O O . ALA A 1 199 ? 3.002 -7.637 13.398 1.00 93.75 199 ALA A O 1
ATOM 1485 N N . ILE A 1 200 ? 4.768 -7.476 12.027 1.00 97.00 200 ILE A N 1
ATOM 1486 C CA . ILE A 1 200 ? 4.497 -6.096 11.606 1.00 97.00 200 ILE A CA 1
ATOM 1487 C C . ILE A 1 200 ? 3.757 -6.112 10.267 1.00 97.00 200 ILE A C 1
ATOM 1489 O O . ILE A 1 200 ? 4.227 -6.721 9.306 1.00 97.00 200 ILE A O 1
ATOM 1493 N N . ARG A 1 201 ? 2.626 -5.409 10.178 1.00 97.62 201 ARG A N 1
ATOM 1494 C CA . ARG A 1 201 ? 1.828 -5.268 8.957 1.00 97.62 201 ARG A CA 1
ATOM 1495 C C . ARG A 1 201 ? 1.498 -3.801 8.695 1.00 97.62 201 ARG A C 1
ATOM 1497 O O . ARG A 1 201 ? 0.918 -3.125 9.542 1.00 97.62 201 ARG A O 1
ATOM 1504 N N . VAL A 1 202 ? 1.836 -3.333 7.499 1.00 98.62 202 VAL A N 1
ATOM 1505 C CA . VAL A 1 202 ? 1.364 -2.059 6.943 1.00 98.62 202 VAL A CA 1
ATOM 1506 C C . VAL A 1 202 ? 0.645 -2.385 5.644 1.00 98.62 202 VAL A C 1
ATOM 1508 O O . VAL A 1 202 ? 1.251 -2.993 4.767 1.00 98.62 202 VAL A O 1
ATOM 1511 N N . GLN A 1 203 ? -0.635 -2.043 5.563 1.00 97.56 203 GLN A N 1
ATOM 1512 C CA . GLN A 1 203 ? -1.538 -2.450 4.490 1.00 97.56 203 GLN A CA 1
ATOM 1513 C C . GLN A 1 203 ? -2.254 -1.227 3.916 1.00 97.56 203 GLN A C 1
ATOM 1515 O O . GLN A 1 203 ? -2.910 -0.518 4.669 1.00 97.56 203 GLN A O 1
ATOM 1520 N N . ASP A 1 204 ? -2.176 -0.996 2.609 1.00 94.25 204 ASP A N 1
ATOM 1521 C CA . ASP A 1 204 ? -2.947 0.039 1.905 1.00 94.25 204 ASP A CA 1
ATOM 1522 C C . ASP A 1 204 ? -2.826 1.414 2.585 1.00 94.25 204 ASP A C 1
ATOM 1524 O O . ASP A 1 204 ? -3.800 2.009 3.052 1.00 94.25 204 ASP A O 1
ATOM 1528 N N . VAL A 1 205 ? -1.583 1.887 2.728 1.00 98.62 205 VAL A N 1
ATOM 1529 C CA . VAL A 1 205 ? -1.281 3.167 3.382 1.00 98.62 205 VAL A CA 1
ATOM 1530 C C . VAL A 1 205 ? -0.756 4.172 2.374 1.00 98.62 205 VAL A C 1
ATOM 1532 O O . VAL A 1 205 ? 0.275 3.957 1.731 1.00 98.62 205 VAL A O 1
ATOM 1535 N N . HIS A 1 206 ? -1.438 5.308 2.272 1.00 97.88 206 HIS A N 1
ATOM 1536 C CA . HIS A 1 206 ? -1.072 6.379 1.353 1.00 97.88 206 HIS A CA 1
ATOM 1537 C C . HIS A 1 206 ? -0.424 7.553 2.089 1.00 97.88 206 HIS A C 1
ATOM 1539 O O . HIS A 1 206 ? -0.888 7.977 3.145 1.00 97.88 206 HIS A O 1
ATOM 1545 N N . TYR A 1 207 ? 0.630 8.114 1.501 1.00 97.25 207 TYR A N 1
ATOM 1546 C CA . TYR A 1 207 ? 1.250 9.362 1.939 1.00 97.25 207 TYR A CA 1
ATOM 1547 C C . TYR A 1 207 ? 1.004 10.445 0.892 1.00 97.25 207 TYR A C 1
ATOM 1549 O O . TYR A 1 207 ? 1.543 10.385 -0.220 1.00 97.25 207 TYR A O 1
ATOM 1557 N N . VAL A 1 208 ? 0.210 11.445 1.265 1.00 94.00 208 VAL A N 1
ATOM 1558 C CA . VAL A 1 208 ? -0.237 12.526 0.379 1.00 94.00 208 VAL A CA 1
ATOM 1559 C C . VAL A 1 208 ? 0.377 13.850 0.820 1.00 94.00 208 VAL A C 1
ATOM 1561 O O . VAL A 1 208 ? 0.523 14.114 2.011 1.00 94.00 208 VAL A O 1
ATOM 1564 N N . GLY A 1 209 ? 0.730 14.690 -0.152 1.00 91.00 209 GLY A N 1
ATOM 1565 C CA . GLY A 1 209 ? 1.289 16.019 0.077 1.00 91.00 209 GLY A CA 1
ATOM 1566 C C . GLY A 1 209 ? 2.717 16.184 -0.437 1.00 91.00 209 GLY A C 1
ATOM 1567 O O . GLY A 1 209 ? 3.341 15.261 -0.976 1.00 91.00 209 GLY A O 1
ATOM 1568 N N . PHE A 1 210 ? 3.225 17.402 -0.273 1.00 92.25 210 PHE A N 1
ATOM 1569 C CA . PHE A 1 210 ? 4.576 17.777 -0.670 1.00 92.25 210 PHE A CA 1
ATOM 1570 C C . PHE A 1 210 ? 5.595 17.222 0.335 1.00 92.25 210 PHE A C 1
ATOM 1572 O O . PHE A 1 210 ? 5.369 17.304 1.540 1.00 92.25 210 PHE A O 1
ATOM 1579 N N . ASN A 1 211 ? 6.719 16.670 -0.132 1.00 91.69 211 ASN A N 1
ATOM 1580 C CA . ASN A 1 211 ? 7.815 16.266 0.753 1.00 91.69 211 ASN A CA 1
ATOM 1581 C C . ASN A 1 211 ? 8.965 17.282 0.684 1.00 91.69 211 ASN A C 1
ATOM 1583 O O . ASN A 1 211 ? 9.643 17.362 -0.341 1.00 91.69 211 ASN A O 1
ATOM 1587 N N . PRO A 1 212 ? 9.209 18.052 1.750 1.00 91.75 212 PRO A N 1
ATOM 1588 C CA . PRO A 1 212 ? 10.300 19.010 1.769 1.00 91.75 212 PRO A CA 1
ATOM 1589 C C . PRO A 1 212 ? 11.652 18.349 2.077 1.00 91.75 212 PRO A C 1
ATOM 1591 O O . PRO A 1 212 ? 11.820 17.127 2.072 1.00 91.75 212 PRO A O 1
ATOM 1594 N N . THR A 1 213 ? 12.651 19.181 2.354 1.00 91.56 213 THR A N 1
ATOM 1595 C CA . THR A 1 213 ? 13.929 18.766 2.937 1.00 91.56 213 THR A CA 1
ATOM 1596 C C . THR A 1 213 ? 13.852 18.680 4.470 1.00 91.56 213 THR A C 1
ATOM 1598 O O . THR A 1 213 ? 12.937 19.216 5.096 1.00 91.56 213 THR A O 1
ATOM 1601 N N . ASP A 1 214 ? 14.823 18.026 5.106 1.00 88.50 214 ASP A N 1
ATOM 1602 C CA . ASP A 1 214 ? 14.930 17.855 6.563 1.00 88.50 214 ASP A CA 1
ATOM 1603 C C . ASP A 1 214 ? 14.941 19.195 7.320 1.00 88.50 214 ASP A C 1
ATOM 1605 O O . ASP A 1 214 ? 14.237 19.353 8.318 1.00 88.50 214 ASP A O 1
ATOM 1609 N N . GLY A 1 215 ? 15.647 20.202 6.798 1.00 87.75 215 GLY A N 1
ATOM 1610 C CA . GLY A 1 215 ? 15.688 21.560 7.334 1.00 87.75 215 GLY A CA 1
ATOM 1611 C C . GLY A 1 215 ? 14.337 22.275 7.285 1.00 87.75 215 GLY A C 1
ATOM 1612 O O . GLY A 1 215 ? 14.135 23.245 8.011 1.00 87.75 215 GLY A O 1
ATOM 1613 N N . ASN A 1 216 ? 13.408 21.759 6.481 1.00 89.44 216 ASN A N 1
ATOM 1614 C CA . ASN A 1 216 ? 12.032 22.216 6.336 1.00 89.44 216 ASN A CA 1
ATOM 1615 C C . ASN A 1 216 ? 11.039 21.205 6.943 1.00 89.44 216 ASN A C 1
ATOM 1617 O O . ASN A 1 216 ? 9.876 21.173 6.558 1.00 89.44 216 ASN A O 1
ATOM 1621 N N . GLY A 1 217 ? 11.485 20.365 7.884 1.00 90.38 217 GLY A N 1
ATOM 1622 C CA . GLY A 1 217 ? 10.616 19.476 8.655 1.00 90.38 217 GLY A CA 1
ATOM 1623 C C . GLY A 1 217 ? 10.291 18.142 7.983 1.00 90.38 217 GLY A C 1
ATOM 1624 O O . GLY A 1 217 ? 9.326 17.489 8.381 1.00 90.38 217 GLY A O 1
ATOM 1625 N N . ALA A 1 218 ? 11.055 17.705 6.981 1.00 92.12 218 ALA A N 1
ATOM 1626 C CA . ALA A 1 218 ? 10.898 16.348 6.467 1.00 92.12 218 ALA A CA 1
ATOM 1627 C C . ALA A 1 218 ? 11.225 15.298 7.549 1.00 92.12 218 ALA A C 1
ATOM 1629 O O . ALA A 1 218 ? 12.121 15.485 8.374 1.00 92.12 218 ALA A O 1
ATOM 1630 N N . VAL A 1 219 ? 10.505 14.179 7.537 1.00 93.69 219 VAL A N 1
ATOM 1631 C CA . VAL A 1 219 ? 10.772 12.976 8.330 1.00 93.69 219 VAL A CA 1
ATOM 1632 C C . VAL A 1 219 ? 10.655 11.754 7.430 1.00 93.69 219 VAL A C 1
ATOM 1634 O O . VAL A 1 219 ? 9.967 11.790 6.412 1.00 93.69 219 VAL A O 1
ATOM 1637 N N . ASN A 1 220 ? 11.290 10.642 7.811 1.00 94.88 220 ASN A N 1
ATOM 1638 C CA . ASN A 1 220 ? 11.078 9.388 7.087 1.00 94.88 220 ASN A CA 1
ATOM 1639 C C . ASN A 1 220 ? 9.601 8.987 7.163 1.00 94.88 220 ASN A C 1
ATOM 1641 O O . ASN A 1 220 ? 9.053 8.875 8.266 1.00 94.88 220 ASN A O 1
ATOM 1645 N N . ASN A 1 221 ? 8.980 8.739 6.007 1.00 96.38 221 ASN A N 1
ATOM 1646 C CA . ASN A 1 221 ? 7.554 8.429 5.955 1.00 96.38 221 ASN A CA 1
ATOM 1647 C C . ASN A 1 221 ? 7.259 7.094 6.654 1.00 96.38 221 ASN A C 1
ATOM 1649 O O . ASN A 1 221 ? 6.311 7.008 7.432 1.00 96.38 221 ASN A O 1
ATOM 1653 N N . LEU A 1 222 ? 8.102 6.077 6.469 1.00 98.12 222 LEU A N 1
ATOM 1654 C CA . LEU A 1 222 ? 7.937 4.757 7.066 1.00 98.12 222 LEU A CA 1
ATOM 1655 C C . LEU A 1 222 ? 9.273 4.165 7.541 1.00 98.12 222 LEU A C 1
ATOM 1657 O O . LEU A 1 222 ? 10.268 4.109 6.822 1.00 98.12 222 LEU A O 1
ATOM 1661 N N . VAL A 1 223 ? 9.292 3.671 8.776 1.00 97.94 223 VAL A N 1
ATOM 1662 C CA . VAL A 1 223 ? 10.438 2.986 9.386 1.00 97.94 223 VAL A CA 1
ATOM 1663 C C . VAL A 1 223 ? 9.973 1.647 9.968 1.00 97.94 223 VAL A C 1
ATOM 1665 O O . VAL A 1 223 ? 9.725 1.576 11.175 1.00 97.94 223 VAL A O 1
ATOM 1668 N N . PRO A 1 224 ? 9.811 0.604 9.133 1.00 97.19 224 PRO A N 1
ATOM 1669 C CA . PRO A 1 224 ? 9.349 -0.712 9.556 1.00 97.19 224 PRO A CA 1
ATOM 1670 C C . PRO A 1 224 ? 10.546 -1.604 9.908 1.00 97.19 224 PRO A C 1
ATOM 1672 O O . PRO A 1 224 ? 11.444 -1.781 9.097 1.00 97.19 224 PRO A O 1
ATOM 1675 N N . MET A 1 225 ? 10.614 -2.163 11.115 1.00 97.19 225 MET A N 1
ATOM 1676 C CA . MET A 1 225 ? 11.750 -3.006 11.516 1.00 97.19 225 MET A CA 1
ATOM 1677 C C . MET A 1 225 ? 11.278 -4.218 12.313 1.00 97.19 225 MET A C 1
ATOM 1679 O O . MET A 1 225 ? 10.858 -4.053 13.458 1.00 97.19 225 MET A O 1
ATOM 1683 N N . ALA A 1 226 ? 11.429 -5.419 11.743 1.00 97.25 226 ALA A N 1
ATOM 1684 C CA . ALA A 1 226 ? 11.398 -6.671 12.502 1.00 97.25 226 ALA A CA 1
ATOM 1685 C C . ALA A 1 226 ? 12.761 -6.877 13.179 1.00 97.25 226 ALA A C 1
ATOM 1687 O O . ALA A 1 226 ? 13.777 -7.029 12.493 1.00 97.25 226 ALA A O 1
ATOM 1688 N N . THR A 1 227 ? 12.802 -6.790 14.506 1.00 97.00 227 THR A N 1
ATOM 1689 C CA . THR A 1 227 ? 14.042 -6.758 15.293 1.00 97.00 227 THR A CA 1
ATOM 1690 C C . THR A 1 227 ? 14.460 -8.125 15.833 1.00 97.00 227 THR A C 1
ATOM 1692 O O . THR A 1 227 ? 15.538 -8.224 16.404 1.00 97.00 227 THR A O 1
ATOM 1695 N N . ASP A 1 228 ? 13.621 -9.158 15.714 1.00 96.31 228 ASP A N 1
ATOM 1696 C CA . ASP A 1 228 ? 14.032 -10.548 15.949 1.00 96.31 228 ASP A CA 1
ATOM 1697 C C . ASP A 1 228 ? 14.562 -11.141 14.630 1.00 96.31 228 ASP A C 1
ATOM 1699 O O . ASP A 1 228 ? 13.897 -10.972 13.606 1.00 96.31 228 ASP A O 1
ATOM 1703 N N . PRO A 1 229 ? 15.699 -11.862 14.621 1.00 95.81 229 PRO A N 1
ATOM 1704 C CA . PRO A 1 229 ? 16.190 -12.585 13.444 1.00 95.81 229 PRO A CA 1
ATOM 1705 C C . PRO A 1 229 ? 15.188 -13.555 12.800 1.00 95.81 229 PRO A C 1
ATOM 1707 O O . PRO A 1 229 ? 15.298 -13.861 11.618 1.00 95.81 229 PRO A O 1
ATOM 1710 N N . ASN A 1 230 ? 14.223 -14.067 13.568 1.00 94.75 230 ASN A N 1
ATOM 1711 C CA . ASN A 1 230 ? 13.151 -14.936 13.069 1.00 94.75 230 ASN A CA 1
ATOM 1712 C C . ASN A 1 230 ? 11.834 -14.182 12.848 1.00 94.75 230 ASN A C 1
ATOM 1714 O O . ASN A 1 230 ? 10.835 -14.801 12.484 1.00 94.75 230 ASN A O 1
ATOM 1718 N N . GLY A 1 231 ? 11.821 -12.881 13.125 1.00 96.50 231 GLY A N 1
ATOM 1719 C CA . GLY A 1 231 ? 10.659 -12.031 12.974 1.00 96.50 231 GLY A CA 1
ATOM 1720 C C . GLY A 1 231 ? 10.423 -11.615 11.531 1.00 96.50 231 GLY A C 1
ATOM 1721 O O . GLY A 1 231 ? 11.298 -11.700 10.666 1.00 96.50 231 GLY A O 1
ATOM 1722 N N . SER A 1 232 ? 9.217 -11.130 11.280 1.00 94.00 232 SER A N 1
ATOM 1723 C CA . SER A 1 232 ? 8.731 -10.786 9.956 1.00 94.00 232 SER A CA 1
ATOM 1724 C C . SER A 1 232 ? 7.978 -9.458 9.938 1.00 94.00 232 SER A C 1
ATOM 1726 O O . SER A 1 232 ? 7.309 -9.065 10.901 1.00 94.00 232 SER A O 1
ATOM 1728 N N . ALA A 1 233 ? 8.092 -8.758 8.815 1.00 97.31 233 ALA A N 1
ATOM 1729 C CA . ALA A 1 233 ? 7.305 -7.579 8.498 1.00 97.31 233 ALA A CA 1
ATOM 1730 C C . ALA A 1 233 ? 6.767 -7.678 7.064 1.00 97.31 233 ALA A C 1
ATOM 1732 O O . ALA A 1 233 ? 7.469 -8.137 6.164 1.00 97.31 233 ALA A O 1
ATOM 1733 N N . VAL A 1 234 ? 5.534 -7.229 6.834 1.00 97.56 234 VAL A N 1
ATOM 1734 C CA . VAL A 1 234 ? 4.967 -7.124 5.485 1.00 97.56 234 VAL A CA 1
ATOM 1735 C C . VAL A 1 234 ? 4.390 -5.736 5.265 1.00 97.56 234 VAL A C 1
ATOM 1737 O O . VAL A 1 234 ? 3.567 -5.263 6.050 1.00 97.56 234 VAL A O 1
ATOM 1740 N N . ILE A 1 235 ? 4.836 -5.110 4.184 1.00 98.56 235 ILE A N 1
ATOM 1741 C CA . ILE A 1 235 ? 4.452 -3.784 3.724 1.00 98.56 235 ILE A CA 1
ATOM 1742 C C . ILE A 1 235 ? 3.784 -3.971 2.366 1.00 98.56 235 ILE A C 1
ATOM 1744 O O . ILE A 1 235 ? 4.431 -4.409 1.419 1.00 98.56 235 ILE A O 1
ATOM 1748 N N . ASP A 1 236 ? 2.489 -3.709 2.294 1.00 96.69 236 ASP A N 1
ATOM 1749 C CA . ASP A 1 236 ? 1.635 -4.076 1.168 1.00 96.69 236 ASP A CA 1
ATOM 1750 C C . ASP A 1 236 ? 0.771 -2.879 0.772 1.00 96.69 236 ASP A C 1
ATOM 1752 O O . ASP A 1 236 ? 0.140 -2.282 1.644 1.00 96.69 236 ASP A O 1
ATOM 1756 N N . GLY A 1 237 ? 0.778 -2.484 -0.500 1.00 90.81 237 GLY A N 1
ATOM 1757 C CA . GLY A 1 237 ? -0.070 -1.383 -0.978 1.00 90.81 237 GLY A CA 1
ATOM 1758 C C . GLY A 1 237 ? 0.343 0.008 -0.477 1.00 90.81 237 GLY A C 1
ATOM 1759 O O . GLY A 1 237 ? -0.489 0.906 -0.368 1.00 90.81 237 GLY A O 1
ATOM 1760 N N . VAL A 1 238 ? 1.617 0.224 -0.120 1.00 98.50 238 VAL A N 1
ATOM 1761 C CA . VAL A 1 238 ? 2.080 1.561 0.294 1.00 98.50 238 VAL A CA 1
ATOM 1762 C C . VAL A 1 238 ? 2.304 2.453 -0.924 1.00 98.50 238 VAL A C 1
ATOM 1764 O O . VAL A 1 238 ? 3.054 2.085 -1.830 1.00 98.50 238 VAL A O 1
ATOM 1767 N N . LYS A 1 239 ? 1.714 3.656 -0.914 1.00 97.69 239 LYS A N 1
ATOM 1768 C CA . LYS A 1 239 ? 1.837 4.645 -1.997 1.00 97.69 239 LYS A CA 1
ATOM 1769 C C . LYS A 1 239 ? 2.415 5.977 -1.512 1.00 97.69 239 LYS A C 1
ATOM 1771 O O . LYS A 1 239 ? 1.912 6.567 -0.556 1.00 97.69 239 LYS A O 1
ATOM 1776 N N . ARG A 1 240 ? 3.438 6.484 -2.210 1.00 95.56 240 ARG A N 1
ATOM 1777 C CA . ARG A 1 240 ? 4.018 7.830 -2.031 1.00 95.56 240 ARG A CA 1
ATOM 1778 C C . ARG A 1 240 ? 4.553 8.344 -3.371 1.00 95.56 240 ARG A C 1
ATOM 1780 O O . ARG A 1 240 ? 5.552 7.817 -3.839 1.00 95.56 240 ARG A O 1
ATOM 1787 N N . THR A 1 241 ? 3.933 9.372 -3.954 1.00 92.56 241 THR A N 1
ATOM 1788 C CA . THR A 1 241 ? 4.192 9.777 -5.357 1.00 92.56 241 THR A CA 1
ATOM 1789 C C . THR A 1 241 ? 4.703 11.210 -5.564 1.00 92.56 241 THR A C 1
ATOM 1791 O O . THR A 1 241 ? 4.776 11.673 -6.698 1.00 92.56 241 THR A O 1
ATOM 1794 N N . GLY A 1 242 ? 5.063 11.927 -4.496 1.00 86.00 242 GLY A N 1
ATOM 1795 C CA . GLY A 1 242 ? 5.466 13.338 -4.571 1.00 86.00 242 GLY A CA 1
ATOM 1796 C C . GLY A 1 242 ? 4.281 14.312 -4.493 1.00 86.00 242 GLY A C 1
ATOM 1797 O O . GLY A 1 242 ? 3.218 13.915 -3.998 1.00 86.00 242 GLY A O 1
ATOM 1798 N N . PRO A 1 243 ? 4.472 15.582 -4.895 1.00 92.88 243 PRO A N 1
ATOM 1799 C CA . PRO A 1 243 ? 5.748 16.209 -5.290 1.00 92.88 243 PRO A CA 1
ATOM 1800 C C . PRO A 1 243 ? 6.771 16.317 -4.137 1.00 92.88 243 PRO A C 1
ATOM 1802 O O . PRO A 1 243 ? 6.422 16.137 -2.964 1.00 92.88 243 PRO A O 1
ATOM 1805 N N . THR A 1 244 ? 8.042 16.590 -4.456 1.00 93.50 244 THR A N 1
ATOM 1806 C CA . THR A 1 244 ? 9.167 16.645 -3.497 1.00 93.50 244 THR A CA 1
ATOM 1807 C C . THR A 1 244 ? 10.189 17.737 -3.850 1.00 93.50 244 THR A C 1
ATOM 1809 O O . THR A 1 244 ? 10.474 17.971 -5.020 1.00 93.50 244 THR A O 1
ATOM 1812 N N . ASP A 1 245 ? 10.818 18.361 -2.849 1.00 92.38 245 ASP A N 1
ATOM 1813 C CA . ASP A 1 245 ? 12.061 19.126 -3.042 1.00 92.38 245 ASP A CA 1
ATOM 1814 C C . ASP A 1 245 ? 13.251 18.176 -3.225 1.00 92.38 245 ASP A C 1
ATOM 1816 O O . ASP A 1 245 ? 13.486 17.317 -2.386 1.00 92.38 245 ASP A O 1
ATOM 1820 N N . ILE A 1 246 ? 14.059 18.338 -4.266 1.00 91.31 246 ILE A N 1
ATOM 1821 C CA . ILE A 1 246 ? 15.214 17.487 -4.565 1.00 91.31 246 ILE A CA 1
ATOM 1822 C C . ILE A 1 246 ? 16.504 18.265 -4.299 1.00 91.31 246 ILE A C 1
ATOM 1824 O O . ILE A 1 246 ? 16.824 19.233 -4.993 1.00 91.31 246 ILE A O 1
ATOM 1828 N N . VAL A 1 247 ? 17.287 17.814 -3.313 1.00 88.00 247 VAL A N 1
ATOM 1829 C CA . VAL A 1 247 ? 18.584 18.416 -2.970 1.00 88.00 247 VAL A CA 1
ATOM 1830 C C . VAL A 1 247 ? 19.715 17.391 -2.946 1.00 88.00 247 VAL A C 1
ATOM 1832 O O . VAL A 1 247 ? 19.522 16.182 -2.809 1.00 88.00 247 VAL A O 1
ATOM 1835 N N . SER A 1 248 ? 20.950 17.876 -3.080 1.00 78.44 248 SER A N 1
ATOM 1836 C CA . SER A 1 248 ? 22.133 17.024 -2.959 1.00 78.44 248 SER A CA 1
ATOM 1837 C C . SER A 1 248 ? 22.312 16.570 -1.517 1.00 78.44 248 SER A C 1
ATOM 1839 O O . SER A 1 248 ? 22.406 17.390 -0.610 1.00 78.44 248 SER A O 1
ATOM 1841 N N . HIS A 1 249 ? 22.446 15.261 -1.308 1.00 65.50 249 HIS A N 1
ATOM 1842 C CA . HIS A 1 249 ? 22.622 14.693 0.023 1.00 65.50 249 HIS A CA 1
ATOM 1843 C C . HIS A 1 249 ? 23.907 15.221 0.695 1.00 65.50 249 HIS A C 1
ATOM 1845 O O . HIS A 1 249 ? 25.018 14.931 0.245 1.00 65.50 249 HIS A O 1
ATOM 1851 N N . GLY A 1 250 ? 23.752 15.989 1.779 1.00 57.28 250 GLY A N 1
ATOM 1852 C CA . GLY A 1 250 ? 24.807 16.261 2.756 1.00 57.28 250 GLY A CA 1
ATOM 1853 C C . GLY A 1 250 ? 26.002 17.095 2.279 1.00 57.28 250 GLY A C 1
ATOM 1854 O O . GLY A 1 250 ? 27.118 16.849 2.747 1.00 57.28 250 GLY A O 1
ATOM 1855 N N . HIS A 1 251 ? 25.829 18.081 1.387 1.00 47.34 251 HIS A N 1
ATOM 1856 C CA . HIS A 1 251 ? 26.951 18.944 0.997 1.00 47.34 251 HIS A CA 1
ATOM 1857 C C . HIS A 1 251 ? 26.693 20.454 1.127 1.00 47.34 251 HIS A C 1
ATOM 1859 O O . HIS A 1 251 ? 25.820 21.017 0.484 1.00 47.34 251 HIS A O 1
ATOM 1865 N N . LEU A 1 252 ? 27.583 21.090 1.903 1.00 51.84 252 LEU A N 1
ATOM 1866 C CA . LEU A 1 252 ? 27.864 22.527 2.067 1.00 51.84 252 LEU A CA 1
ATOM 1867 C C . LEU A 1 252 ? 26.905 23.377 2.918 1.00 51.84 252 LEU A C 1
ATOM 1869 O O . LEU A 1 252 ? 27.402 24.309 3.550 1.00 51.84 252 LEU A O 1
ATOM 1873 N N . ASP A 1 253 ? 25.614 23.060 3.011 1.00 61.75 253 ASP A N 1
ATOM 1874 C CA . ASP A 1 253 ? 24.638 23.859 3.781 1.00 61.75 253 ASP A CA 1
ATOM 1875 C C . ASP A 1 253 ? 23.977 23.122 4.963 1.00 61.75 253 ASP A C 1
ATOM 1877 O O . ASP A 1 253 ? 23.413 23.769 5.843 1.00 61.75 253 ASP A O 1
ATOM 1881 N N . GLY A 1 254 ? 24.114 21.793 5.033 1.00 66.50 254 GLY A N 1
ATOM 1882 C CA . GLY A 1 254 ? 23.555 20.972 6.111 1.00 66.50 254 GLY A CA 1
ATOM 1883 C C . GLY A 1 254 ? 22.090 20.571 5.916 1.00 66.50 254 GLY A C 1
ATOM 1884 O O . GLY A 1 254 ? 21.482 20.143 6.890 1.00 66.50 254 GLY A O 1
ATOM 1885 N N . ASN A 1 255 ? 21.552 20.698 4.698 1.00 81.62 255 ASN A N 1
ATOM 1886 C CA . ASN A 1 255 ? 20.193 20.299 4.327 1.00 81.62 255 ASN A CA 1
ATOM 1887 C C . ASN A 1 255 ? 20.210 18.968 3.541 1.00 81.62 255 ASN A C 1
ATOM 1889 O O . ASN A 1 255 ? 21.159 18.676 2.802 1.00 81.62 255 ASN A O 1
ATOM 1893 N N . SER A 1 256 ? 19.186 18.133 3.694 1.00 86.69 256 SER A N 1
ATOM 1894 C CA . SER A 1 256 ? 19.070 16.847 2.998 1.00 86.69 256 SER A CA 1
ATOM 1895 C C . SER A 1 256 ? 17.617 16.392 2.834 1.00 86.69 256 SER A C 1
ATOM 1897 O O . SER A 1 256 ? 16.702 16.975 3.398 1.00 86.69 256 SER A O 1
ATOM 1899 N N . ASN A 1 257 ? 17.374 15.364 2.024 1.00 91.06 257 ASN A N 1
ATOM 1900 C CA . ASN A 1 257 ? 16.051 14.756 1.905 1.00 91.06 257 ASN A CA 1
ATOM 1901 C C . ASN A 1 257 ? 15.896 13.564 2.845 1.00 91.06 257 ASN A C 1
ATOM 1903 O O . ASN A 1 257 ? 16.767 12.690 2.877 1.00 91.06 257 ASN A O 1
ATOM 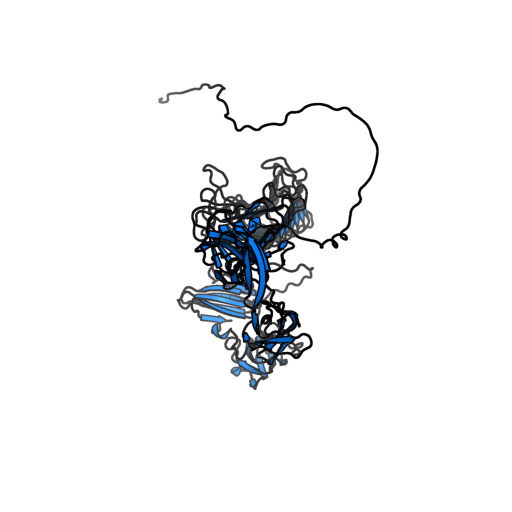1907 N N . GLU A 1 258 ? 14.740 13.485 3.501 1.00 90.94 258 GLU A N 1
ATOM 1908 C CA . GLU A 1 258 ? 14.282 12.272 4.177 1.00 90.94 258 GLU A CA 1
ATOM 1909 C C . GLU A 1 258 ? 13.575 11.338 3.189 1.00 90.94 258 GLU A C 1
ATOM 1911 O O . GLU A 1 258 ? 12.952 11.783 2.218 1.00 90.94 258 GLU A O 1
ATOM 1916 N N . GLY A 1 259 ? 13.736 10.031 3.398 1.00 89.81 259 GLY A N 1
ATOM 1917 C CA . GLY A 1 259 ? 13.256 9.009 2.471 1.00 89.81 259 GLY A CA 1
ATOM 1918 C C . GLY A 1 259 ? 11.844 8.520 2.790 1.00 89.81 259 GLY A C 1
ATOM 1919 O O . GLY A 1 259 ? 11.410 8.582 3.943 1.00 89.81 259 GLY A O 1
ATOM 1920 N N . PRO A 1 260 ? 11.130 7.950 1.806 1.00 95.81 260 PRO A N 1
ATOM 1921 C CA . PRO A 1 260 ? 9.890 7.242 2.078 1.00 95.81 260 PRO A CA 1
ATOM 1922 C C . PRO A 1 260 ? 10.090 6.071 3.041 1.00 95.81 260 PRO A C 1
ATOM 1924 O O . PRO A 1 260 ? 9.314 5.930 3.979 1.00 95.81 260 PRO A O 1
ATOM 1927 N N . VAL A 1 261 ? 11.138 5.254 2.860 1.00 98.06 261 VAL A N 1
ATOM 1928 C CA . VAL A 1 261 ? 11.395 4.095 3.729 1.00 98.06 261 VAL A CA 1
ATOM 1929 C C . VAL A 1 261 ? 12.849 4.002 4.202 1.00 98.06 261 VAL A C 1
ATOM 1931 O O . VAL A 1 261 ? 13.786 4.002 3.399 1.00 98.06 261 VAL A O 1
ATOM 1934 N N . TRP A 1 262 ? 13.033 3.801 5.512 1.00 95.88 262 TRP A N 1
ATOM 1935 C CA . TRP A 1 262 ? 14.329 3.531 6.153 1.00 95.88 262 TRP A CA 1
ATOM 1936 C C . TRP A 1 262 ? 14.280 2.285 7.057 1.00 95.88 262 TRP A C 1
ATOM 1938 O O . TRP A 1 262 ? 13.451 2.224 7.961 1.00 95.88 262 TRP A O 1
ATOM 1948 N N . LEU A 1 263 ? 15.194 1.315 6.878 1.00 92.12 263 LEU A N 1
ATOM 1949 C CA . LEU A 1 263 ? 15.268 0.097 7.722 1.00 92.12 263 LEU A CA 1
ATOM 1950 C C . LEU A 1 263 ? 16.358 0.125 8.802 1.00 92.12 263 LEU A C 1
ATOM 1952 O O . LEU A 1 263 ? 16.151 -0.397 9.892 1.00 92.12 263 LEU A O 1
ATOM 1956 N N . GLY A 1 264 ? 17.514 0.739 8.536 1.00 89.44 264 GLY A N 1
ATOM 1957 C CA . GLY A 1 264 ? 18.632 0.835 9.487 1.00 89.44 264 GLY A CA 1
ATOM 1958 C C . GLY A 1 264 ? 19.134 -0.488 10.105 1.00 89.44 264 GLY A C 1
ATOM 1959 O O . GLY A 1 264 ? 18.696 -1.586 9.774 1.00 89.44 264 GLY A O 1
ATOM 1960 N N . GLU A 1 265 ? 20.076 -0.372 11.047 1.00 92.19 265 GLU A N 1
ATOM 1961 C CA . GLU A 1 265 ? 20.843 -1.516 11.590 1.00 92.19 265 GLU A CA 1
ATOM 1962 C C . GLU A 1 265 ? 20.060 -2.414 12.555 1.00 92.19 265 GLU A C 1
ATOM 1964 O O . GLU A 1 265 ? 20.567 -3.441 12.988 1.00 92.19 265 GLU A O 1
ATOM 1969 N N . ARG A 1 266 ? 18.833 -2.029 12.917 1.00 93.94 266 ARG A N 1
ATOM 1970 C CA . ARG A 1 266 ? 18.017 -2.743 13.910 1.00 93.94 266 ARG A CA 1
ATOM 1971 C C . ARG A 1 266 ? 17.069 -3.770 13.310 1.00 93.94 266 ARG A C 1
ATOM 1973 O O . ARG A 1 266 ? 16.458 -4.517 14.066 1.00 93.94 266 ARG A O 1
ATOM 1980 N N . HIS A 1 267 ? 16.892 -3.769 11.995 1.00 96.25 267 HIS A N 1
ATOM 1981 C CA . HIS A 1 267 ? 16.133 -4.822 11.344 1.00 96.25 267 HIS A CA 1
ATOM 1982 C C . HIS A 1 267 ? 17.013 -6.072 11.227 1.00 96.25 267 HIS A C 1
ATOM 1984 O O . HIS A 1 267 ? 18.073 -6.014 10.609 1.00 96.25 267 HIS A O 1
ATOM 1990 N N . GLU A 1 268 ? 16.592 -7.170 11.847 1.00 95.94 268 GLU A N 1
ATOM 1991 C CA . GLU A 1 268 ? 17.318 -8.449 11.867 1.00 95.94 268 GLU A CA 1
ATOM 1992 C C . GLU A 1 268 ? 16.534 -9.579 11.188 1.00 95.94 268 GLU A C 1
ATOM 1994 O O . GLU A 1 268 ? 17.147 -10.530 10.715 1.00 95.94 268 GLU A O 1
ATOM 1999 N N . GLY A 1 269 ? 15.203 -9.471 11.137 1.00 96.56 269 GLY A N 1
ATOM 2000 C CA . GLY A 1 269 ? 14.315 -10.477 10.554 1.00 96.56 269 GLY A CA 1
ATOM 2001 C C . GLY A 1 269 ? 14.194 -10.409 9.030 1.00 96.56 269 GLY A C 1
ATOM 2002 O O . GLY A 1 269 ? 15.119 -10.011 8.327 1.00 96.56 269 GLY A O 1
ATOM 2003 N N . SER A 1 270 ? 13.024 -10.781 8.512 1.00 96.62 270 SER A N 1
ATOM 2004 C CA . SER A 1 270 ? 12.688 -10.691 7.086 1.00 96.62 270 SER A CA 1
ATOM 2005 C C . SER A 1 270 ? 11.590 -9.656 6.845 1.00 96.62 270 SER A C 1
ATOM 2007 O O . SER A 1 270 ? 10.636 -9.568 7.619 1.00 96.62 270 SER A O 1
ATOM 2009 N N . ILE A 1 271 ? 11.703 -8.860 5.785 1.00 98.56 271 ILE A N 1
ATOM 2010 C CA . ILE A 1 271 ? 10.653 -7.922 5.374 1.00 98.56 271 ILE A CA 1
ATOM 2011 C C . ILE A 1 271 ? 10.281 -8.103 3.904 1.00 98.56 271 ILE A C 1
ATOM 2013 O O . ILE A 1 271 ? 11.156 -8.215 3.047 1.00 98.56 271 ILE A O 1
ATOM 2017 N N . LEU A 1 272 ? 8.979 -8.101 3.616 1.00 98.06 272 LEU A N 1
ATOM 2018 C CA . LEU A 1 272 ? 8.423 -8.114 2.263 1.00 98.06 272 LEU A CA 1
ATOM 2019 C C . LEU A 1 272 ? 7.731 -6.784 1.965 1.00 98.06 272 LEU A C 1
ATOM 2021 O O . LEU A 1 272 ? 6.788 -6.416 2.661 1.00 98.06 272 LEU A O 1
ATOM 2025 N N . PHE A 1 273 ? 8.171 -6.103 0.913 1.00 98.56 273 PHE A N 1
ATOM 2026 C CA . PHE A 1 273 ? 7.441 -5.027 0.253 1.00 98.56 273 PHE A CA 1
ATOM 2027 C C . PHE A 1 273 ? 6.703 -5.609 -0.947 1.00 98.56 273 PHE A C 1
ATOM 2029 O O . PHE A 1 273 ? 7.338 -6.258 -1.778 1.00 98.56 273 PHE A O 1
ATOM 2036 N N . ARG A 1 274 ? 5.394 -5.387 -1.058 1.00 96.06 274 ARG A N 1
ATOM 2037 C CA . ARG A 1 274 ? 4.638 -5.816 -2.234 1.00 96.06 274 ARG A CA 1
ATOM 2038 C C . ARG A 1 274 ? 3.550 -4.840 -2.646 1.00 96.06 274 ARG A C 1
ATOM 2040 O O . ARG A 1 274 ? 3.025 -4.133 -1.793 1.00 96.06 274 ARG A O 1
ATOM 2047 N N . ASN A 1 275 ? 3.221 -4.792 -3.935 1.00 89.06 275 ASN A N 1
ATOM 2048 C CA . ASN A 1 275 ? 2.181 -3.901 -4.473 1.00 89.06 275 ASN A CA 1
ATOM 2049 C C . ASN A 1 275 ? 2.397 -2.418 -4.105 1.00 89.06 275 ASN A C 1
ATOM 2051 O O . ASN A 1 275 ? 1.449 -1.646 -3.987 1.00 89.06 275 ASN A O 1
ATOM 2055 N N . CYS A 1 276 ? 3.643 -2.017 -3.848 1.00 97.62 276 CYS A N 1
ATOM 2056 C CA . CYS A 1 276 ? 3.966 -0.664 -3.412 1.00 97.62 276 CYS A CA 1
ATOM 2057 C C . CYS A 1 276 ? 4.266 0.234 -4.615 1.00 97.62 276 CYS A C 1
ATOM 2059 O O . CYS A 1 276 ? 4.893 -0.203 -5.581 1.00 97.62 276 CYS A O 1
ATOM 2061 N N . HIS A 1 277 ? 3.900 1.512 -4.510 1.00 97.94 277 HIS A N 1
ATOM 2062 C CA . HIS A 1 277 ? 4.195 2.532 -5.511 1.00 97.94 277 HIS A CA 1
ATOM 2063 C C . HIS A 1 277 ? 4.956 3.706 -4.883 1.00 97.94 277 HIS A C 1
ATOM 2065 O O . HIS A 1 277 ? 4.406 4.481 -4.096 1.00 97.94 277 HIS A O 1
ATOM 2071 N N . PHE A 1 278 ? 6.223 3.858 -5.270 1.00 98.25 278 PHE A N 1
ATOM 2072 C CA . PHE A 1 278 ? 7.051 4.996 -4.885 1.00 98.25 278 PHE A CA 1
ATOM 2073 C C . PHE A 1 278 ? 7.473 5.817 -6.096 1.00 98.25 278 PHE A C 1
ATOM 2075 O O . PHE A 1 278 ? 8.146 5.309 -7.000 1.00 98.25 278 PHE A O 1
ATOM 2082 N N . GLU A 1 279 ? 7.121 7.096 -6.078 1.00 96.25 279 GLU A N 1
ATOM 2083 C CA . GLU A 1 279 ? 7.382 8.007 -7.177 1.00 96.25 279 GLU A CA 1
ATOM 2084 C C . GLU A 1 279 ? 7.817 9.407 -6.711 1.00 96.25 279 GLU A C 1
ATOM 2086 O O . GLU A 1 279 ? 7.430 9.869 -5.634 1.00 96.25 279 GLU A O 1
ATOM 2091 N N . ASN A 1 280 ? 8.638 10.079 -7.529 1.00 94.69 280 ASN A N 1
ATOM 2092 C CA . ASN A 1 280 ? 9.084 11.468 -7.344 1.00 94.69 280 ASN A CA 1
ATOM 2093 C C . ASN A 1 280 ? 9.747 11.727 -5.980 1.00 94.69 280 ASN A C 1
ATOM 2095 O O . ASN A 1 280 ? 9.462 12.715 -5.297 1.00 94.69 280 ASN A O 1
ATOM 2099 N N . THR A 1 281 ? 10.636 10.836 -5.543 1.00 94.25 281 THR A N 1
ATOM 2100 C CA . THR A 1 281 ? 11.316 10.974 -4.248 1.00 94.25 281 THR A CA 1
ATOM 2101 C C . THR A 1 281 ? 12.609 11.788 -4.370 1.00 94.25 281 THR A C 1
ATOM 2103 O O . THR A 1 281 ? 13.387 11.621 -5.307 1.00 94.25 281 THR A O 1
ATOM 2106 N N . GLY A 1 282 ? 12.900 12.646 -3.386 1.00 91.81 282 GLY A N 1
ATOM 2107 C CA . GLY A 1 282 ? 14.128 13.465 -3.351 1.00 91.81 282 GLY A CA 1
ATOM 2108 C C . GLY A 1 282 ? 15.393 12.693 -2.956 1.00 91.81 282 GLY A C 1
ATOM 2109 O O . GLY A 1 282 ? 16.518 13.130 -3.202 1.00 91.81 282 GLY A O 1
ATOM 2110 N N . THR A 1 283 ? 15.218 11.499 -2.397 1.00 91.94 283 THR A N 1
ATOM 2111 C CA . THR A 1 283 ? 16.266 10.545 -2.017 1.00 91.94 283 THR A CA 1
ATOM 2112 C C . THR A 1 283 ? 15.770 9.123 -2.267 1.00 91.94 283 THR A C 1
ATOM 2114 O O . THR A 1 283 ? 14.723 8.930 -2.878 1.00 91.94 283 THR A O 1
ATOM 2117 N N . ASN A 1 284 ? 16.504 8.129 -1.775 1.00 93.50 284 ASN A N 1
ATOM 2118 C CA . ASN A 1 284 ? 16.190 6.715 -1.943 1.00 93.50 284 ASN A CA 1
ATOM 2119 C C . ASN A 1 284 ? 14.734 6.411 -1.566 1.00 93.50 284 ASN A C 1
ATOM 2121 O O . ASN A 1 284 ? 14.356 6.736 -0.439 1.00 93.50 284 ASN A O 1
ATOM 2125 N N . ALA A 1 285 ? 13.959 5.760 -2.440 1.00 97.12 285 ALA A N 1
ATOM 2126 C CA . ALA A 1 285 ? 12.589 5.379 -2.087 1.00 97.12 285 ALA A CA 1
ATOM 2127 C C . ALA A 1 285 ? 12.583 4.354 -0.940 1.00 97.12 285 ALA A C 1
ATOM 2129 O O . ALA A 1 285 ? 11.921 4.562 0.076 1.00 97.12 285 ALA A O 1
ATOM 2130 N N . VAL A 1 286 ? 13.408 3.304 -1.051 1.00 98.12 286 VAL A N 1
ATOM 2131 C CA . VAL A 1 286 ? 13.643 2.340 0.033 1.00 98.12 286 VAL A CA 1
ATOM 2132 C C . VAL A 1 286 ? 15.130 2.194 0.333 1.00 98.12 286 VAL A C 1
ATOM 2134 O O . VAL A 1 286 ? 15.912 1.696 -0.480 1.00 98.12 286 VAL A O 1
ATOM 2137 N N . TYR A 1 287 ? 15.532 2.602 1.539 1.00 95.75 287 TYR A N 1
ATOM 2138 C CA . TYR A 1 287 ? 16.901 2.463 2.028 1.00 95.75 287 TYR A CA 1
ATOM 2139 C C . TYR A 1 287 ? 17.034 1.235 2.943 1.00 95.75 287 TYR A C 1
ATOM 2141 O O . TYR A 1 287 ? 16.815 1.291 4.157 1.00 95.75 287 TYR A O 1
ATOM 2149 N N . ALA A 1 288 ? 17.477 0.132 2.342 1.00 95.06 288 ALA A N 1
ATOM 2150 C CA . ALA A 1 288 ? 17.519 -1.205 2.928 1.00 95.06 288 ALA A CA 1
ATOM 2151 C C . ALA A 1 288 ? 18.904 -1.892 2.820 1.00 95.06 288 ALA A C 1
ATOM 2153 O O . ALA A 1 288 ? 19.029 -3.107 2.926 1.00 95.06 288 ALA A O 1
ATOM 2154 N N . SER A 1 289 ? 19.986 -1.129 2.635 1.00 92.19 289 SER A N 1
ATOM 2155 C CA . SER A 1 289 ? 21.360 -1.663 2.556 1.00 92.19 289 SER A CA 1
ATOM 2156 C C . SER A 1 289 ? 22.131 -1.656 3.885 1.00 92.19 289 SER A C 1
ATOM 2158 O O . SER A 1 289 ? 23.324 -1.952 3.920 1.00 92.19 289 SER A O 1
ATOM 2160 N N . ARG A 1 290 ? 21.488 -1.259 4.990 1.00 89.94 290 ARG A N 1
ATOM 2161 C CA . ARG A 1 290 ? 22.115 -1.077 6.318 1.00 89.94 290 ARG A CA 1
ATOM 2162 C C . ARG A 1 290 ? 21.503 -1.976 7.375 1.00 89.94 290 ARG A C 1
ATOM 2164 O O . ARG A 1 290 ? 21.385 -1.555 8.514 1.00 89.94 290 ARG A O 1
ATOM 2171 N N . THR A 1 291 ? 21.068 -3.167 6.994 1.00 93.69 291 THR A N 1
ATOM 2172 C CA . THR A 1 291 ? 20.297 -4.057 7.863 1.00 93.69 291 THR A CA 1
ATOM 2173 C C . THR A 1 291 ? 20.934 -5.448 7.922 1.00 93.69 291 THR A C 1
ATOM 2175 O O . THR A 1 291 ? 21.349 -5.973 6.888 1.00 93.69 291 THR A O 1
ATOM 2178 N N . PRO A 1 292 ? 21.054 -6.051 9.117 1.00 94.19 292 PRO A N 1
ATOM 2179 C CA . PRO A 1 292 ? 21.362 -7.473 9.249 1.00 94.19 292 PRO A CA 1
ATOM 2180 C C . PRO A 1 292 ? 20.304 -8.406 8.639 1.00 94.19 292 PRO A C 1
ATOM 2182 O O . PRO A 1 292 ? 20.665 -9.493 8.208 1.00 94.19 292 PRO A O 1
ATOM 2185 N N . GLY A 1 293 ? 19.037 -7.986 8.597 1.00 95.62 293 GLY A N 1
ATOM 2186 C CA . GLY A 1 293 ? 17.904 -8.760 8.086 1.00 95.62 293 GLY A CA 1
ATOM 2187 C C . GLY A 1 293 ? 17.773 -8.791 6.563 1.00 95.62 293 GLY A C 1
ATOM 2188 O O . GLY A 1 293 ? 18.450 -8.050 5.844 1.00 95.62 293 GLY A O 1
ATOM 2189 N N . THR A 1 294 ? 16.902 -9.678 6.077 1.00 96.75 294 THR A N 1
ATOM 2190 C CA . THR A 1 294 ? 16.631 -9.901 4.646 1.00 96.75 294 THR A CA 1
ATOM 2191 C C . THR A 1 294 ? 15.474 -9.056 4.146 1.00 96.75 294 THR A C 1
ATOM 2193 O O . THR A 1 294 ? 14.497 -8.819 4.854 1.00 96.75 294 THR A O 1
ATOM 2196 N N . VAL A 1 295 ? 15.578 -8.617 2.895 1.00 98.31 295 VAL A N 1
ATOM 2197 C CA . VAL A 1 295 ? 14.614 -7.703 2.285 1.00 98.31 295 VAL A CA 1
ATOM 2198 C C . VAL A 1 295 ? 14.144 -8.262 0.949 1.00 98.31 295 VAL A C 1
ATOM 2200 O O . VAL A 1 295 ? 14.948 -8.665 0.100 1.00 98.31 295 VAL A O 1
ATOM 2203 N N . HIS A 1 296 ? 12.828 -8.280 0.778 1.00 98.06 296 HIS A N 1
ATOM 2204 C CA . HIS A 1 296 ? 12.142 -8.831 -0.379 1.00 98.06 296 HIS A CA 1
ATOM 2205 C C . HIS A 1 296 ? 11.207 -7.788 -0.995 1.00 98.06 296 HIS A C 1
ATOM 2207 O O . HIS A 1 296 ? 10.536 -7.056 -0.270 1.00 98.06 296 HIS A O 1
ATOM 2213 N N . TYR A 1 297 ? 11.160 -7.742 -2.324 1.00 98.50 297 TYR A N 1
ATOM 2214 C CA . TYR A 1 297 ? 10.259 -6.902 -3.111 1.00 98.50 297 TYR A CA 1
ATOM 2215 C C . TYR A 1 297 ? 9.508 -7.765 -4.121 1.00 98.50 297 TYR A C 1
ATOM 2217 O O . TYR A 1 297 ? 10.117 -8.670 -4.698 1.00 98.50 297 TYR A O 1
ATOM 2225 N N . ASP A 1 298 ? 8.228 -7.471 -4.316 1.00 89.31 298 ASP A N 1
ATOM 2226 C CA . ASP A 1 298 ? 7.319 -8.229 -5.176 1.00 89.31 298 ASP A CA 1
ATOM 2227 C C . ASP A 1 298 ? 6.281 -7.291 -5.808 1.00 89.31 298 ASP A C 1
ATOM 2229 O O . ASP A 1 298 ? 5.649 -6.518 -5.089 1.00 89.31 298 ASP A O 1
ATOM 2233 N N . ASN A 1 299 ? 6.119 -7.300 -7.130 1.00 90.50 299 ASN A N 1
ATOM 2234 C CA . ASN A 1 299 ? 5.104 -6.491 -7.823 1.00 90.50 299 ASN A CA 1
ATOM 2235 C C . ASN A 1 299 ? 5.077 -5.001 -7.397 1.00 90.50 299 ASN A C 1
ATOM 2237 O O . ASN A 1 299 ? 4.048 -4.467 -6.985 1.00 90.50 299 ASN A O 1
ATOM 2241 N N . CYS A 1 300 ? 6.230 -4.326 -7.377 1.00 96.00 300 CYS A N 1
ATOM 2242 C CA . CYS A 1 300 ? 6.319 -2.918 -6.967 1.00 96.00 300 CYS A CA 1
ATOM 2243 C C . CYS A 1 300 ? 6.647 -1.999 -8.146 1.00 96.00 300 CYS A C 1
ATOM 2245 O O . CYS A 1 300 ? 7.462 -2.342 -9.006 1.00 96.00 300 CYS A O 1
ATOM 2247 N N . LEU A 1 301 ? 6.077 -0.792 -8.126 1.00 95.75 301 LEU A N 1
ATOM 2248 C CA . LEU A 1 301 ? 6.377 0.276 -9.072 1.00 95.75 301 LEU A CA 1
ATOM 2249 C C . LEU A 1 301 ? 7.268 1.337 -8.425 1.00 95.75 301 LEU A C 1
ATOM 2251 O O . LEU A 1 301 ? 6.938 1.934 -7.397 1.00 95.75 301 LEU A O 1
ATOM 2255 N N . PHE A 1 302 ? 8.381 1.622 -9.088 1.00 98.50 302 PHE A N 1
ATOM 2256 C CA . PHE A 1 302 ? 9.280 2.703 -8.741 1.00 98.50 302 PHE A CA 1
ATOM 2257 C C . PHE A 1 302 ? 9.453 3.643 -9.927 1.00 98.50 302 PHE A C 1
ATOM 2259 O O . PHE A 1 302 ? 9.958 3.229 -10.970 1.00 98.50 302 PHE A O 1
ATOM 2266 N N . LYS A 1 303 ? 9.084 4.916 -9.764 1.00 96.50 303 LYS A N 1
ATOM 2267 C CA . LYS A 1 303 ? 9.145 5.900 -10.847 1.00 96.50 303 LYS A CA 1
ATOM 2268 C C . LYS A 1 303 ? 9.853 7.183 -10.424 1.00 96.50 303 LYS A C 1
ATOM 2270 O O . LYS A 1 303 ? 9.526 7.768 -9.408 1.00 96.50 303 LYS A O 1
ATOM 2275 N N . ASN A 1 304 ? 10.832 7.655 -11.190 1.00 95.69 304 ASN A N 1
ATOM 2276 C CA . ASN A 1 304 ? 11.450 8.974 -10.972 1.00 95.69 304 ASN A CA 1
ATOM 2277 C C . ASN A 1 304 ? 11.922 9.228 -9.526 1.00 95.69 304 ASN A C 1
ATOM 2279 O O . ASN A 1 304 ? 11.603 10.240 -8.912 1.00 95.69 304 ASN A O 1
ATOM 2283 N N . ASN A 1 305 ? 12.704 8.300 -8.974 1.00 95.69 305 ASN A N 1
ATOM 2284 C CA . ASN A 1 305 ? 13.233 8.398 -7.612 1.00 95.69 305 ASN A CA 1
ATOM 2285 C C . ASN A 1 305 ? 14.697 8.865 -7.629 1.00 95.69 305 ASN A C 1
ATOM 2287 O O . ASN A 1 305 ? 15.568 8.213 -8.216 1.00 95.69 305 ASN A O 1
ATOM 2291 N N . ASN A 1 306 ? 14.996 9.998 -6.988 1.00 93.31 306 ASN A N 1
ATOM 2292 C CA . ASN A 1 306 ? 16.352 10.540 -6.916 1.00 93.31 306 ASN A CA 1
ATOM 2293 C C . ASN A 1 306 ? 17.234 9.722 -5.958 1.00 93.31 306 ASN A C 1
ATOM 2295 O O . ASN A 1 306 ? 16.757 9.079 -5.030 1.00 93.31 306 ASN A O 1
ATOM 2299 N N . GLN A 1 307 ? 18.552 9.751 -6.160 1.00 91.00 307 GLN A N 1
ATOM 2300 C CA . GLN A 1 307 ? 19.521 8.804 -5.591 1.00 91.00 307 GLN A CA 1
ATOM 2301 C C . GLN A 1 307 ? 19.297 7.357 -6.030 1.00 91.00 307 GLN A C 1
ATOM 2303 O O . GLN A 1 307 ? 20.207 6.781 -6.595 1.00 91.00 307 GLN A O 1
ATOM 2308 N N . THR A 1 308 ? 18.160 6.731 -5.739 1.00 95.06 308 THR A N 1
ATOM 2309 C CA . THR A 1 308 ? 17.829 5.376 -6.209 1.00 95.06 308 THR A CA 1
ATOM 2310 C C . THR A 1 308 ? 16.399 5.010 -5.844 1.00 95.06 308 THR A C 1
ATOM 2312 O O . THR A 1 308 ? 15.856 5.518 -4.870 1.00 95.06 308 THR A O 1
ATOM 2315 N N . SER A 1 309 ? 15.802 4.058 -6.541 1.00 97.94 309 SER A N 1
ATOM 2316 C CA . SER A 1 309 ? 14.551 3.474 -6.069 1.00 97.94 309 SER A CA 1
ATOM 2317 C C . SER A 1 309 ? 14.818 2.563 -4.869 1.00 97.94 309 SER A C 1
ATOM 2319 O O . SER A 1 309 ? 14.282 2.779 -3.785 1.00 97.94 309 SER A O 1
ATOM 2321 N N . ILE A 1 310 ? 15.752 1.617 -4.997 1.00 98.00 310 ILE A N 1
ATOM 2322 C CA . ILE A 1 310 ? 16.111 0.702 -3.903 1.00 98.00 310 ILE A CA 1
ATOM 2323 C C . ILE A 1 310 ? 17.610 0.772 -3.598 1.00 98.00 310 ILE A C 1
ATOM 2325 O O . ILE A 1 310 ? 18.440 0.772 -4.510 1.00 98.00 310 ILE A O 1
ATOM 2329 N N . ARG A 1 311 ? 17.973 0.803 -2.308 1.00 95.69 311 ARG A N 1
ATOM 2330 C CA . ARG A 1 311 ? 19.304 0.391 -1.822 1.00 95.69 311 ARG A CA 1
ATOM 2331 C C . ARG A 1 311 ? 19.190 -0.920 -1.070 1.00 95.69 311 ARG A C 1
ATOM 2333 O O . ARG A 1 311 ? 18.456 -0.968 -0.091 1.00 95.69 311 ARG A O 1
ATOM 2340 N N . ILE A 1 312 ? 19.962 -1.930 -1.453 1.00 96.19 312 ILE A N 1
ATOM 2341 C CA . ILE A 1 312 ? 19.868 -3.285 -0.891 1.00 96.19 312 ILE A CA 1
ATOM 2342 C C . ILE A 1 312 ? 21.245 -3.946 -0.795 1.00 96.19 312 ILE A C 1
ATOM 2344 O O . ILE A 1 312 ? 22.126 -3.639 -1.589 1.00 96.19 312 ILE A O 1
ATOM 2348 N N . GLY A 1 313 ? 21.434 -4.858 0.159 1.00 91.62 313 GLY A N 1
ATOM 2349 C CA . GLY A 1 313 ? 22.655 -5.674 0.250 1.00 91.62 313 GLY A CA 1
ATOM 2350 C C . GLY A 1 313 ? 23.052 -6.129 1.649 1.00 91.62 313 GLY A C 1
ATOM 2351 O O . GLY A 1 313 ? 24.101 -6.747 1.803 1.00 91.62 313 GLY A O 1
ATOM 2352 N N . GLY A 1 314 ? 22.224 -5.851 2.660 1.00 87.81 314 GLY A N 1
ATOM 2353 C CA . GLY A 1 314 ? 22.264 -6.518 3.962 1.00 87.81 314 GLY A CA 1
ATOM 2354 C C . GLY A 1 314 ? 21.913 -8.013 3.888 1.00 87.81 314 GLY A C 1
ATOM 2355 O O . GLY A 1 314 ? 22.194 -8.672 2.887 1.00 87.81 314 GLY A O 1
ATOM 2356 N N . GLY A 1 315 ? 21.275 -8.554 4.925 1.00 87.56 315 GLY A N 1
ATOM 2357 C CA . GLY A 1 315 ? 20.778 -9.941 4.932 1.00 87.56 315 GLY A CA 1
ATOM 2358 C C . GLY A 1 315 ? 21.606 -10.928 5.744 1.00 87.56 315 GLY A C 1
ATOM 2359 O O . GLY A 1 315 ? 21.243 -12.093 5.822 1.00 87.56 315 GLY A O 1
ATOM 2360 N N . GLY A 1 316 ? 22.735 -10.515 6.328 1.00 88.19 316 GLY A N 1
ATOM 2361 C CA . GLY A 1 316 ? 23.493 -11.386 7.232 1.00 88.19 316 GLY A CA 1
ATOM 2362 C C . GLY A 1 316 ? 24.111 -12.612 6.543 1.00 88.19 316 GLY A C 1
ATOM 2363 O O . GLY A 1 316 ? 24.531 -13.546 7.223 1.00 88.19 316 GLY A O 1
ATOM 2364 N N . GLY A 1 317 ? 24.199 -12.597 5.209 1.00 89.44 317 GLY A N 1
ATOM 2365 C CA . GLY A 1 317 ? 24.580 -13.742 4.377 1.00 89.44 317 GLY A CA 1
ATOM 2366 C C . GLY A 1 317 ? 23.399 -14.467 3.717 1.00 89.44 317 GLY A C 1
ATOM 2367 O O . GLY A 1 317 ? 23.625 -15.249 2.794 1.00 89.44 317 GLY A O 1
ATOM 2368 N N . ASP A 1 318 ? 22.161 -14.181 4.121 1.00 94.44 318 ASP A N 1
ATOM 2369 C CA . ASP A 1 318 ? 20.949 -14.726 3.508 1.00 94.44 318 ASP A CA 1
ATOM 2370 C C . ASP A 1 318 ? 20.519 -13.925 2.267 1.00 94.44 318 ASP A C 1
ATOM 2372 O O . ASP A 1 318 ? 20.911 -12.775 2.057 1.00 94.44 318 ASP A O 1
ATOM 2376 N N . ARG A 1 319 ? 19.735 -14.560 1.389 1.00 95.00 319 ARG A N 1
ATOM 2377 C CA . ARG A 1 319 ? 19.384 -14.015 0.069 1.00 95.00 319 ARG A CA 1
ATOM 2378 C C . ARG A 1 319 ? 18.283 -12.954 0.162 1.00 95.00 319 ARG A C 1
ATOM 2380 O O . ARG A 1 319 ? 17.186 -13.238 0.631 1.00 95.00 319 ARG A O 1
ATOM 2387 N N . ASN A 1 320 ? 18.542 -11.788 -0.419 1.00 98.06 320 ASN A N 1
ATOM 2388 C CA . ASN A 1 320 ? 17.555 -10.747 -0.706 1.00 98.06 320 ASN A CA 1
ATOM 2389 C C . ASN A 1 320 ? 16.941 -10.954 -2.100 1.00 98.06 320 ASN A C 1
ATOM 2391 O O . ASN A 1 320 ? 17.598 -11.510 -2.987 1.00 98.06 320 ASN A O 1
ATOM 2395 N N . THR A 1 321 ? 15.704 -10.500 -2.323 1.00 97.62 321 THR A N 1
ATOM 2396 C CA . THR A 1 321 ? 15.019 -10.706 -3.616 1.00 97.62 321 THR A CA 1
ATOM 2397 C C . THR A 1 321 ? 14.272 -9.470 -4.096 1.00 97.62 321 THR A C 1
ATOM 2399 O O . THR A 1 321 ? 13.612 -8.808 -3.306 1.00 97.62 321 THR A O 1
ATOM 2402 N N . ILE A 1 322 ? 14.318 -9.203 -5.396 1.00 98.69 322 ILE A N 1
ATOM 2403 C CA . ILE A 1 322 ? 13.515 -8.194 -6.087 1.00 98.69 322 ILE A CA 1
ATOM 2404 C C . ILE A 1 322 ? 12.825 -8.920 -7.238 1.00 98.69 322 ILE A C 1
ATOM 2406 O O . ILE A 1 322 ? 13.525 -9.415 -8.121 1.00 98.69 322 ILE A O 1
ATOM 2410 N N . ARG A 1 323 ? 11.496 -9.042 -7.189 1.00 93.44 323 ARG A N 1
ATOM 2411 C CA . ARG A 1 323 ? 10.712 -9.794 -8.170 1.00 93.44 323 ARG A CA 1
ATOM 2412 C C . ARG A 1 323 ? 9.591 -8.977 -8.768 1.00 93.44 323 ARG A C 1
ATOM 2414 O O . ARG A 1 323 ? 8.975 -8.191 -8.053 1.00 93.44 323 ARG A O 1
ATOM 2421 N N . ASP A 1 324 ? 9.363 -9.166 -10.063 1.00 89.81 324 ASP A N 1
ATOM 2422 C CA . ASP A 1 324 ? 8.185 -8.651 -10.769 1.00 89.81 324 ASP A CA 1
ATOM 2423 C C . ASP A 1 324 ? 8.020 -7.122 -10.588 1.00 89.81 324 ASP A C 1
ATOM 2425 O O . ASP A 1 324 ? 6.925 -6.577 -10.553 1.00 89.81 324 ASP A O 1
ATOM 2429 N N . CYS A 1 325 ? 9.135 -6.404 -10.400 1.00 95.06 325 CYS A N 1
ATOM 2430 C CA . CYS A 1 325 ? 9.143 -4.967 -10.122 1.00 95.06 325 CYS A CA 1
ATOM 2431 C C . CYS A 1 325 ? 9.450 -4.156 -11.382 1.00 95.06 325 CYS A C 1
ATOM 2433 O O . CYS A 1 325 ? 10.309 -4.533 -12.184 1.00 95.06 325 CYS A O 1
ATOM 2435 N N . THR A 1 326 ? 8.841 -2.976 -11.475 1.00 95.56 326 THR A N 1
ATOM 2436 C CA . THR A 1 326 ? 9.082 -2.008 -12.551 1.00 95.56 326 THR A CA 1
ATOM 2437 C C . THR A 1 326 ? 9.832 -0.788 -12.024 1.00 95.56 326 THR A C 1
ATOM 2439 O O . THR A 1 326 ? 9.429 -0.165 -11.042 1.00 95.56 326 THR A O 1
ATOM 2442 N N . PHE A 1 327 ? 10.917 -0.423 -12.703 1.00 98.31 327 PHE A N 1
ATOM 2443 C CA . PHE A 1 327 ? 11.750 0.743 -12.427 1.00 98.31 327 PHE A CA 1
ATOM 2444 C C . PHE A 1 327 ? 11.746 1.666 -13.644 1.00 98.31 327 PHE A C 1
ATOM 2446 O O . PHE A 1 327 ? 12.447 1.411 -14.624 1.00 98.31 327 PHE A O 1
ATOM 2453 N N . LEU A 1 328 ? 10.990 2.758 -13.569 1.00 96.69 328 LEU A N 1
ATOM 2454 C CA . LEU A 1 328 ? 10.894 3.757 -14.628 1.00 96.69 328 LEU A CA 1
ATOM 2455 C C . LEU A 1 328 ? 11.634 5.039 -14.231 1.00 96.69 328 LEU A C 1
ATOM 2457 O O . LEU A 1 328 ? 11.328 5.676 -13.226 1.00 96.69 328 LEU A O 1
ATOM 2461 N N . ILE A 1 329 ? 12.613 5.439 -15.033 1.00 96.88 329 ILE A N 1
ATOM 2462 C CA . ILE A 1 329 ? 13.344 6.694 -14.866 1.00 96.88 329 ILE A CA 1
ATOM 2463 C C . ILE A 1 329 ? 13.168 7.511 -16.139 1.00 96.88 329 ILE A C 1
ATOM 2465 O O . ILE A 1 329 ? 13.777 7.244 -17.173 1.00 96.88 329 ILE A O 1
ATOM 2469 N N . ASP A 1 330 ? 12.300 8.502 -16.041 1.00 95.50 330 ASP A N 1
ATOM 2470 C CA . ASP A 1 330 ? 11.942 9.449 -17.078 1.00 95.50 330 ASP A CA 1
ATOM 2471 C C . ASP A 1 330 ? 11.754 10.833 -16.446 1.00 95.50 330 ASP A C 1
ATOM 2473 O O . ASP A 1 330 ? 10.643 11.324 -16.233 1.00 95.50 330 ASP A O 1
ATOM 2477 N N . THR A 1 331 ? 12.877 11.444 -16.067 1.00 93.12 331 THR A N 1
ATOM 2478 C CA . THR A 1 331 ? 12.887 12.698 -15.303 1.00 93.12 331 THR A CA 1
ATOM 2479 C C . THR A 1 331 ? 12.311 13.890 -16.069 1.00 93.12 331 THR A C 1
ATOM 2481 O O . THR A 1 331 ? 11.931 14.874 -15.446 1.00 93.12 331 THR A O 1
ATOM 2484 N N . ALA A 1 332 ? 12.252 13.823 -17.404 1.00 92.62 332 ALA A N 1
ATOM 2485 C CA . ALA A 1 332 ? 11.619 14.844 -18.237 1.00 92.62 332 ALA A CA 1
ATOM 2486 C C . ALA A 1 332 ? 10.094 14.894 -18.040 1.00 92.62 332 ALA A C 1
ATOM 2488 O O . ALA A 1 332 ? 9.504 15.956 -18.212 1.00 92.62 332 ALA A O 1
ATOM 2489 N N . ASN A 1 333 ? 9.497 13.769 -17.634 1.00 90.88 333 ASN A N 1
ATOM 2490 C CA . ASN A 1 333 ? 8.076 13.606 -17.325 1.00 90.88 333 ASN A CA 1
ATOM 2491 C C . ASN A 1 333 ? 7.843 13.402 -15.814 1.00 90.88 333 ASN A C 1
ATOM 2493 O O . ASN A 1 333 ? 6.902 12.723 -15.399 1.00 90.88 333 ASN A O 1
ATOM 2497 N N . ALA A 1 334 ? 8.741 13.924 -14.973 1.00 90.81 334 ALA A N 1
ATOM 2498 C CA . ALA A 1 334 ? 8.528 13.961 -13.531 1.00 90.81 334 ALA A CA 1
ATOM 2499 C C . ALA A 1 334 ? 7.477 15.014 -13.151 1.00 90.81 334 ALA A C 1
ATOM 2501 O O . ALA A 1 334 ? 7.185 15.917 -13.934 1.00 90.81 334 ALA A O 1
ATOM 2502 N N . ASP A 1 335 ? 6.936 14.906 -11.933 1.00 92.06 335 ASP A N 1
ATOM 2503 C CA . ASP A 1 335 ? 5.950 15.865 -11.425 1.00 92.06 335 ASP A CA 1
ATOM 2504 C C . ASP A 1 335 ? 6.500 17.308 -11.518 1.00 92.06 335 ASP A C 1
ATOM 2506 O O . ASP A 1 335 ? 7.601 17.571 -11.009 1.00 92.06 335 ASP A O 1
ATOM 2510 N N . PRO A 1 336 ? 5.783 18.232 -12.190 1.00 90.31 336 PRO A N 1
ATOM 2511 C CA . PRO A 1 336 ? 6.256 19.593 -12.434 1.00 90.31 336 PRO A CA 1
ATOM 2512 C C . PRO A 1 336 ? 6.359 20.441 -11.159 1.00 90.31 336 PRO A C 1
ATOM 2514 O O . PRO A 1 336 ? 7.045 21.463 -11.173 1.00 90.31 336 PRO A O 1
ATOM 2517 N N . ASP A 1 337 ? 5.706 20.030 -10.067 1.00 92.25 337 ASP A N 1
ATOM 2518 C CA . ASP A 1 337 ? 5.794 20.683 -8.762 1.00 92.25 337 ASP A CA 1
ATOM 2519 C C . ASP A 1 337 ? 7.002 20.209 -7.939 1.00 92.25 337 ASP A C 1
ATOM 2521 O O . ASP A 1 337 ? 7.232 20.730 -6.840 1.00 92.25 337 ASP A O 1
ATOM 2525 N N . ASN A 1 338 ? 7.801 19.260 -8.446 1.00 93.00 338 ASN A N 1
ATOM 2526 C CA . ASN A 1 338 ? 9.082 18.922 -7.833 1.00 93.00 338 ASN A CA 1
ATOM 2527 C C . ASN A 1 338 ? 10.012 20.145 -7.809 1.00 93.00 338 ASN A C 1
ATOM 2529 O O . ASN A 1 338 ? 10.238 20.816 -8.818 1.00 93.00 338 ASN A O 1
ATOM 2533 N N . GLY A 1 339 ? 10.598 20.414 -6.645 1.00 89.88 339 GLY A N 1
ATOM 2534 C CA . GLY A 1 339 ? 11.638 21.425 -6.495 1.00 89.88 339 GLY A CA 1
ATOM 2535 C C . GLY A 1 339 ? 13.016 20.851 -6.819 1.00 89.88 339 GLY A C 1
ATOM 2536 O O . GLY A 1 339 ? 13.302 19.701 -6.508 1.00 89.88 339 GLY A O 1
ATOM 2537 N N . GLY A 1 340 ? 13.914 21.652 -7.395 1.00 89.25 340 GLY A N 1
ATOM 2538 C CA . GLY A 1 340 ? 15.279 21.210 -7.709 1.00 89.25 340 GLY A CA 1
ATOM 2539 C C . GLY A 1 340 ? 15.371 20.284 -8.928 1.00 89.25 340 GLY A C 1
ATOM 2540 O O . GLY A 1 340 ? 14.464 20.219 -9.750 1.00 89.25 340 GLY A O 1
ATOM 2541 N N . GLU A 1 341 ? 16.508 19.602 -9.078 1.00 90.19 341 GLU A N 1
ATOM 2542 C CA . GLU A 1 341 ? 16.794 18.733 -10.227 1.00 90.19 341 GLU A CA 1
ATOM 2543 C C . GLU A 1 341 ? 17.239 17.345 -9.759 1.00 90.19 341 GLU A C 1
ATOM 2545 O O . GLU A 1 341 ? 17.950 17.204 -8.760 1.00 90.19 341 GLU A O 1
ATOM 2550 N N . PHE A 1 342 ? 16.878 16.311 -10.521 1.00 92.38 342 PHE A N 1
ATOM 2551 C CA . PHE A 1 342 ? 17.405 14.964 -10.316 1.00 92.38 342 PHE A CA 1
ATOM 2552 C C . PHE A 1 342 ? 18.927 14.942 -10.495 1.00 92.38 342 PHE A C 1
ATOM 2554 O O . PHE A 1 342 ? 19.467 15.440 -11.479 1.00 92.38 342 PHE A O 1
ATOM 2561 N N . ILE A 1 343 ? 19.632 14.315 -9.552 1.00 90.75 343 ILE A N 1
ATOM 2562 C CA . ILE A 1 343 ? 21.101 14.360 -9.471 1.00 90.75 343 ILE A CA 1
ATOM 2563 C C . ILE A 1 343 ? 21.714 13.060 -9.988 1.00 90.75 343 ILE A C 1
ATOM 2565 O O . ILE A 1 343 ? 22.659 13.060 -10.778 1.00 90.75 343 ILE A O 1
ATOM 2569 N N . ASN A 1 344 ? 21.199 11.935 -9.502 1.00 91.25 344 ASN A N 1
ATOM 2570 C CA . ASN A 1 344 ? 21.672 10.596 -9.842 1.00 91.25 344 ASN A CA 1
ATOM 2571 C C . ASN A 1 344 ? 20.574 9.558 -9.564 1.00 91.25 344 ASN A C 1
ATOM 2573 O O . ASN A 1 344 ? 20.747 8.732 -8.672 1.00 91.25 344 ASN A O 1
ATOM 2577 N N . PRO A 1 345 ? 19.429 9.603 -10.267 1.00 94.94 345 PRO A N 1
ATOM 2578 C CA . PRO A 1 345 ? 18.389 8.603 -10.091 1.00 94.94 345 PRO A CA 1
ATOM 2579 C C . PRO A 1 345 ? 18.906 7.247 -10.582 1.00 94.94 345 PRO A C 1
ATOM 2581 O O . PRO A 1 345 ? 19.436 7.119 -11.692 1.00 94.94 345 PRO A O 1
ATOM 2584 N N . HIS A 1 346 ? 18.791 6.250 -9.712 1.00 97.50 346 HIS A N 1
ATOM 2585 C CA . HIS A 1 346 ? 19.161 4.862 -9.964 1.00 97.50 346 HIS A CA 1
ATOM 2586 C C . HIS A 1 346 ? 17.924 3.958 -9.853 1.00 97.50 346 HIS A C 1
ATOM 2588 O O . HIS A 1 346 ? 16.987 4.277 -9.122 1.00 97.50 346 HIS A O 1
ATOM 2594 N N . GLY A 1 347 ? 17.909 2.820 -10.548 1.00 98.25 347 GLY A N 1
ATOM 2595 C CA . GLY A 1 347 ? 16.897 1.788 -10.300 1.00 98.25 347 GLY A CA 1
ATOM 2596 C C . GLY A 1 347 ? 17.206 1.083 -8.981 1.00 98.25 347 GLY A C 1
ATOM 2597 O O . GLY A 1 347 ? 16.566 1.321 -7.958 1.00 98.25 347 GLY A O 1
ATOM 2598 N N . VAL A 1 348 ? 18.266 0.276 -8.978 1.00 98.69 348 VAL A N 1
ATOM 2599 C CA . VAL A 1 348 ? 18.732 -0.465 -7.800 1.00 98.69 348 VAL A CA 1
ATOM 2600 C C . VAL A 1 348 ? 20.208 -0.175 -7.545 1.00 98.69 348 VAL A C 1
ATOM 2602 O O . VAL A 1 348 ? 21.035 -0.286 -8.447 1.00 98.69 348 VAL A O 1
ATOM 2605 N N . ILE A 1 349 ? 20.559 0.144 -6.298 1.00 97.88 349 ILE A N 1
ATOM 2606 C CA . ILE A 1 349 ? 21.940 0.106 -5.811 1.00 97.88 349 ILE A CA 1
ATOM 2607 C C . ILE A 1 349 ? 22.102 -1.111 -4.902 1.00 97.88 349 ILE A C 1
ATOM 2609 O O . ILE A 1 349 ? 21.555 -1.154 -3.798 1.00 97.88 349 ILE A O 1
ATOM 2613 N N . CYS A 1 350 ? 22.920 -2.056 -5.344 1.00 97.69 350 CYS A N 1
ATOM 2614 C CA . CYS A 1 350 ? 23.415 -3.163 -4.547 1.00 97.69 350 CYS A CA 1
ATOM 2615 C C . CYS A 1 350 ? 24.670 -2.697 -3.793 1.00 97.69 350 CYS A C 1
ATOM 2617 O O . CYS A 1 350 ? 25.699 -2.402 -4.403 1.00 97.69 350 CYS A O 1
ATOM 2619 N N . GLU A 1 351 ? 24.592 -2.598 -2.471 1.00 94.75 351 GLU A N 1
ATOM 2620 C CA . GLU A 1 351 ? 25.696 -2.222 -1.586 1.00 94.75 351 GLU A CA 1
ATOM 2621 C C . GLU A 1 351 ? 25.410 -2.681 -0.151 1.00 94.75 351 GLU A C 1
ATOM 2623 O O . GLU A 1 351 ? 24.262 -2.882 0.233 1.00 94.75 351 GLU A O 1
ATOM 2628 N N . THR A 1 352 ? 26.435 -2.740 0.691 1.00 90.31 352 THR A N 1
ATOM 2629 C CA . THR A 1 352 ? 26.256 -2.931 2.137 1.00 90.31 352 THR A CA 1
ATOM 2630 C C . THR A 1 352 ? 27.248 -2.090 2.945 1.00 90.31 352 THR A C 1
ATOM 2632 O O . THR A 1 352 ? 28.015 -1.317 2.372 1.00 90.31 352 THR A O 1
ATOM 2635 N N . ASN A 1 353 ? 27.194 -2.146 4.277 1.00 81.56 353 ASN A N 1
ATOM 2636 C CA . ASN A 1 353 ? 28.205 -1.536 5.155 1.00 81.56 353 ASN A CA 1
ATOM 2637 C C . ASN A 1 353 ? 28.828 -2.578 6.108 1.00 81.56 353 ASN A C 1
ATOM 2639 O O . ASN A 1 353 ? 29.173 -3.663 5.671 1.00 81.56 353 ASN A O 1
ATOM 2643 N N . ARG A 1 354 ? 29.017 -2.273 7.401 1.00 75.69 354 ARG A N 1
ATOM 2644 C CA . ARG A 1 354 ? 29.620 -3.160 8.421 1.00 75.69 354 ARG A CA 1
ATOM 2645 C C . ARG A 1 354 ? 28.778 -4.406 8.763 1.00 75.69 354 ARG A C 1
ATOM 2647 O O . ARG A 1 354 ? 28.954 -4.974 9.838 1.00 75.69 354 ARG A O 1
ATOM 2654 N N . VAL A 1 355 ? 27.863 -4.810 7.889 1.00 85.56 355 VAL A N 1
ATOM 2655 C CA . VAL A 1 355 ? 27.050 -6.023 8.010 1.00 85.56 355 VAL A CA 1
ATOM 2656 C C . VAL A 1 355 ? 27.470 -7.015 6.929 1.00 85.56 355 VAL A C 1
ATOM 2658 O O . VAL A 1 355 ? 27.969 -6.626 5.875 1.00 85.56 355 VAL A O 1
ATOM 2661 N N . THR A 1 356 ? 27.291 -8.307 7.191 1.00 89.56 356 THR A N 1
ATOM 2662 C CA . THR A 1 356 ? 27.625 -9.353 6.219 1.00 89.56 356 THR A CA 1
ATOM 2663 C C . THR A 1 356 ? 26.724 -9.222 4.984 1.00 89.56 356 THR A C 1
ATOM 2665 O O . THR A 1 356 ? 25.501 -9.271 5.148 1.00 89.56 356 THR A O 1
ATOM 2668 N N . PRO A 1 357 ? 27.286 -9.076 3.768 1.00 92.38 357 PRO A N 1
ATOM 2669 C CA . PRO A 1 357 ? 26.484 -9.008 2.556 1.00 92.38 357 PRO A CA 1
ATOM 2670 C C . PRO A 1 357 ? 25.782 -10.335 2.276 1.00 92.38 357 PRO A C 1
ATOM 2672 O O . PRO A 1 357 ? 26.416 -11.392 2.290 1.00 92.38 357 PRO A O 1
ATOM 2675 N N . GLY A 1 358 ? 24.489 -10.267 1.978 1.00 94.06 358 GLY A N 1
ATOM 2676 C CA . GLY A 1 358 ? 23.716 -11.374 1.427 1.00 94.06 358 GLY A CA 1
ATOM 2677 C C . GLY A 1 358 ? 23.738 -11.403 -0.109 1.00 94.06 358 GLY A C 1
ATOM 2678 O O . GLY A 1 358 ? 23.944 -10.357 -0.735 1.00 94.06 358 GLY A O 1
ATOM 2679 N N . PRO A 1 359 ? 23.502 -12.567 -0.745 1.00 97.12 359 PRO A N 1
ATOM 2680 C CA . PRO A 1 359 ? 23.198 -12.643 -2.172 1.00 97.12 359 PRO A CA 1
ATOM 2681 C C . PRO A 1 359 ? 21.972 -11.797 -2.534 1.00 97.12 359 PRO A C 1
ATOM 2683 O O . PRO A 1 359 ? 21.049 -11.663 -1.726 1.00 97.12 359 PRO A O 1
ATOM 2686 N N . ILE A 1 360 ? 21.921 -11.268 -3.754 1.00 98.69 360 ILE A N 1
ATOM 2687 C CA . ILE A 1 360 ? 20.769 -10.509 -4.259 1.00 98.69 360 ILE A CA 1
ATOM 2688 C C . ILE A 1 360 ? 20.286 -11.151 -5.558 1.00 98.69 360 ILE A C 1
ATOM 2690 O O . ILE A 1 360 ? 21.051 -11.270 -6.510 1.00 98.69 360 ILE A O 1
ATOM 2694 N N . LEU A 1 361 ? 19.010 -11.536 -5.595 1.00 98.56 361 LEU A N 1
ATOM 2695 C CA . LEU A 1 361 ? 18.324 -11.986 -6.806 1.00 98.56 361 LEU A CA 1
ATOM 2696 C C . LEU A 1 361 ? 17.410 -10.874 -7.327 1.00 98.56 361 LEU A C 1
ATOM 2698 O O . LEU A 1 361 ? 16.529 -10.426 -6.598 1.00 98.56 361 LEU A O 1
ATOM 2702 N N . ILE A 1 362 ? 17.600 -10.472 -8.579 1.00 98.69 362 ILE A N 1
ATOM 2703 C CA . ILE A 1 362 ? 16.701 -9.608 -9.347 1.00 98.69 362 ILE A CA 1
ATOM 2704 C C . ILE A 1 362 ? 16.058 -10.494 -10.410 1.00 98.69 362 ILE A C 1
ATOM 2706 O O . ILE A 1 362 ? 16.767 -11.060 -11.235 1.00 98.69 362 ILE A O 1
ATOM 2710 N N . GLU A 1 363 ? 14.744 -10.664 -10.376 1.00 97.00 363 GLU A N 1
ATOM 2711 C CA . GLU A 1 363 ? 14.041 -11.628 -11.218 1.00 97.00 363 GLU A CA 1
ATOM 2712 C C . GLU A 1 363 ? 12.769 -11.032 -11.816 1.00 97.00 363 GLU A C 1
ATOM 2714 O O . GLU A 1 363 ? 12.012 -10.386 -11.106 1.00 97.00 363 GLU A O 1
ATOM 2719 N N . ASN A 1 364 ? 12.519 -11.277 -13.106 1.00 90.69 364 ASN A N 1
ATOM 2720 C CA . ASN A 1 364 ? 11.317 -10.809 -13.809 1.00 90.69 364 ASN A CA 1
ATOM 2721 C C . ASN A 1 364 ? 11.085 -9.288 -13.691 1.00 90.69 364 ASN A C 1
ATOM 2723 O O . ASN A 1 364 ? 9.955 -8.815 -13.724 1.00 90.69 364 ASN A O 1
ATOM 2727 N N . CYS A 1 365 ? 12.151 -8.506 -13.527 1.00 96.56 365 CYS A N 1
ATOM 2728 C CA . CYS A 1 365 ? 12.037 -7.065 -13.343 1.00 96.56 365 CYS A CA 1
ATOM 2729 C C . CYS A 1 365 ? 12.192 -6.318 -14.665 1.00 96.56 365 CYS A C 1
ATOM 2731 O O . CYS A 1 365 ? 12.916 -6.749 -15.570 1.00 96.56 365 CYS A O 1
ATOM 2733 N N . GLU A 1 366 ? 11.592 -5.137 -14.727 1.00 96.12 366 GLU A N 1
ATOM 2734 C CA . GLU A 1 366 ? 11.723 -4.209 -15.840 1.00 96.12 366 GLU A CA 1
ATOM 2735 C C . GLU A 1 366 ? 12.408 -2.922 -15.398 1.00 96.12 366 GLU A C 1
ATOM 2737 O O . GLU A 1 366 ? 12.019 -2.286 -14.424 1.00 96.12 366 GLU A O 1
ATOM 2742 N N . PHE A 1 367 ? 13.447 -2.533 -16.127 1.00 98.25 367 PHE A N 1
ATOM 2743 C CA . PHE A 1 367 ? 14.172 -1.291 -15.927 1.00 98.25 367 PHE A CA 1
ATOM 2744 C C . PHE A 1 367 ? 14.132 -0.487 -17.216 1.00 98.25 367 PHE A C 1
ATOM 2746 O O . PHE A 1 367 ? 14.662 -0.925 -18.239 1.00 98.25 367 PHE A O 1
ATOM 2753 N N . MET A 1 368 ? 13.559 0.708 -17.142 1.00 95.88 368 MET A N 1
ATOM 2754 C CA . MET A 1 368 ? 13.412 1.616 -18.267 1.00 95.88 368 MET A CA 1
ATOM 2755 C C . MET A 1 368 ? 13.979 2.983 -17.891 1.00 95.88 368 MET A C 1
ATOM 2757 O O . MET A 1 368 ? 13.392 3.719 -17.104 1.00 95.88 368 MET A O 1
ATOM 2761 N N . TYR A 1 369 ? 15.141 3.325 -18.443 1.00 97.19 369 TYR A N 1
ATOM 2762 C CA . TYR A 1 369 ? 15.783 4.625 -18.256 1.00 97.19 369 TYR A CA 1
ATOM 2763 C C . TYR A 1 369 ? 15.650 5.454 -19.537 1.00 97.19 369 TYR A C 1
ATOM 2765 O O . TYR A 1 369 ? 16.471 5.324 -20.445 1.00 97.19 369 TYR A O 1
ATOM 2773 N N . LYS A 1 370 ? 14.608 6.284 -19.627 1.00 95.62 370 LYS A N 1
ATOM 2774 C CA . LYS A 1 370 ? 14.299 7.117 -20.801 1.00 95.62 370 LYS A CA 1
ATOM 2775 C C . LYS A 1 370 ? 15.064 8.433 -20.778 1.00 95.62 370 LYS A C 1
ATOM 2777 O O . LYS A 1 370 ? 15.789 8.770 -21.708 1.00 95.62 370 LYS A O 1
ATOM 2782 N N . THR A 1 371 ? 14.952 9.168 -19.673 1.00 95.38 371 THR A N 1
ATOM 2783 C CA . THR A 1 371 ? 15.574 10.485 -19.510 1.00 95.38 371 THR A CA 1
ATOM 2784 C C . THR A 1 371 ? 16.103 10.665 -18.089 1.00 95.38 371 THR A C 1
ATOM 2786 O O . THR A 1 371 ? 15.505 10.197 -17.120 1.00 95.38 371 THR A O 1
ATOM 2789 N N . GLY A 1 372 ? 17.252 11.330 -17.951 1.00 93.25 372 GLY A N 1
ATOM 2790 C CA . GLY A 1 372 ? 17.889 11.572 -16.659 1.00 93.25 372 GLY A CA 1
ATOM 2791 C C . GLY A 1 372 ? 19.318 12.102 -16.779 1.00 93.25 372 GLY A C 1
ATOM 2792 O O . GLY A 1 372 ? 19.865 12.173 -17.881 1.00 93.25 372 GLY A O 1
ATOM 2793 N N . PRO A 1 373 ? 19.932 12.502 -15.653 1.00 89.31 373 PRO A N 1
ATOM 2794 C CA . PRO A 1 373 ? 21.279 13.062 -15.626 1.00 89.31 373 PRO A CA 1
ATOM 2795 C C . PRO A 1 373 ? 22.361 11.996 -15.870 1.00 89.31 373 PRO A C 1
ATOM 2797 O O . PRO A 1 373 ? 22.180 10.816 -15.569 1.00 89.31 373 PRO A O 1
ATOM 2800 N N . ASP A 1 374 ? 23.558 12.442 -16.271 1.00 83.44 374 ASP A N 1
ATOM 2801 C CA . ASP A 1 374 ? 24.717 11.603 -16.645 1.00 83.44 374 ASP A CA 1
ATOM 2802 C C . ASP A 1 374 ? 25.240 10.639 -15.569 1.00 83.44 374 ASP A C 1
ATOM 2804 O O . ASP A 1 374 ? 26.177 9.875 -15.793 1.00 83.44 374 ASP A O 1
ATOM 2808 N N . ARG A 1 375 ? 24.709 10.714 -14.351 1.00 83.06 375 ARG A N 1
ATOM 2809 C CA . ARG A 1 375 ? 25.151 9.895 -13.223 1.00 83.06 375 ARG A CA 1
ATOM 2810 C C . ARG A 1 375 ? 24.191 8.766 -12.892 1.00 83.06 375 ARG A C 1
ATOM 2812 O O . ARG A 1 375 ? 24.510 8.042 -11.955 1.00 83.06 375 ARG A O 1
ATOM 2819 N N . GLY A 1 376 ? 23.071 8.617 -13.598 1.00 92.75 376 GLY A N 1
ATOM 2820 C CA . GLY A 1 376 ? 22.096 7.549 -13.373 1.00 92.75 376 GLY A CA 1
ATOM 2821 C C . GLY A 1 376 ? 22.566 6.160 -13.804 1.00 92.75 376 GLY A C 1
ATOM 2822 O O . GLY A 1 376 ? 23.548 6.022 -14.521 1.00 92.75 376 GLY A O 1
ATOM 2823 N N . ARG A 1 377 ? 21.901 5.113 -13.301 1.00 96.25 377 ARG A N 1
ATOM 2824 C CA . ARG A 1 377 ? 22.183 3.685 -13.589 1.00 96.25 377 ARG A CA 1
ATOM 2825 C C . ARG A 1 377 ? 20.909 2.881 -13.365 1.00 96.25 377 ARG A C 1
ATOM 2827 O O . ARG A 1 377 ? 20.265 3.110 -12.344 1.00 96.25 377 ARG A O 1
ATOM 2834 N N . CYS A 1 378 ? 20.581 1.920 -14.225 1.00 98.31 378 CYS A N 1
ATOM 2835 C CA . CYS A 1 378 ? 19.473 1.003 -13.933 1.00 98.31 378 CYS A CA 1
ATOM 2836 C C . CYS A 1 378 ? 19.840 0.112 -12.738 1.00 98.31 378 CYS A C 1
ATOM 2838 O O . CYS A 1 378 ? 19.142 0.120 -11.727 1.00 98.31 378 CYS A O 1
ATOM 2840 N N . ILE A 1 379 ? 20.994 -0.560 -12.806 1.00 98.69 379 ILE A N 1
ATOM 2841 C CA . ILE A 1 379 ? 21.533 -1.375 -11.710 1.00 98.69 379 ILE A CA 1
ATOM 2842 C C . ILE A 1 379 ? 22.965 -0.923 -11.397 1.00 98.69 379 ILE A C 1
ATOM 2844 O O . ILE A 1 379 ? 23.839 -0.909 -12.263 1.00 98.69 379 ILE A O 1
ATOM 2848 N N . PHE A 1 380 ? 23.232 -0.557 -10.147 1.00 98.12 380 PHE A N 1
ATOM 2849 C CA . PHE A 1 380 ? 24.567 -0.235 -9.651 1.00 98.12 380 PHE A CA 1
ATOM 2850 C C . PHE A 1 380 ? 24.996 -1.266 -8.609 1.00 98.12 380 PHE A C 1
ATOM 2852 O O . PHE A 1 380 ? 24.431 -1.320 -7.524 1.00 98.12 380 PHE A O 1
ATOM 2859 N N . VAL A 1 381 ? 26.044 -2.032 -8.901 1.00 97.88 381 VAL A N 1
ATOM 2860 C CA . VAL A 1 381 ? 26.650 -2.981 -7.967 1.00 97.88 381 VAL A CA 1
ATOM 2861 C C . VAL A 1 381 ? 27.971 -2.441 -7.408 1.00 97.88 381 VAL A C 1
ATOM 2863 O O . VAL A 1 381 ? 28.974 -2.317 -8.114 1.00 97.88 381 VAL A O 1
ATOM 2866 N N . ASP A 1 382 ? 27.993 -2.112 -6.118 1.00 96.25 382 ASP A N 1
ATOM 2867 C CA . ASP A 1 382 ? 29.212 -1.673 -5.437 1.00 96.25 382 ASP A CA 1
ATOM 2868 C C . ASP A 1 382 ? 30.111 -2.862 -5.048 1.00 96.25 382 ASP A C 1
ATOM 2870 O O . ASP A 1 382 ? 29.680 -4.017 -4.987 1.00 96.25 382 ASP A O 1
ATOM 2874 N N . GLY A 1 383 ? 31.378 -2.577 -4.743 1.00 95.25 383 GLY A N 1
ATOM 2875 C CA . GLY A 1 383 ? 32.366 -3.594 -4.360 1.00 95.25 383 GLY A CA 1
ATOM 2876 C C . GLY A 1 383 ? 32.064 -4.291 -3.028 1.00 95.25 383 GLY A C 1
ATOM 2877 O O . GLY A 1 383 ? 32.621 -5.334 -2.714 1.00 95.25 383 GLY A O 1
ATOM 2878 N N . ASN A 1 384 ? 31.172 -3.743 -2.213 1.00 94.69 384 ASN A N 1
ATOM 2879 C CA . ASN A 1 384 ? 30.768 -4.358 -0.950 1.00 94.69 384 ASN A CA 1
ATOM 2880 C C . ASN A 1 384 ? 29.433 -5.113 -1.061 1.00 94.69 384 ASN A C 1
ATOM 2882 O O . ASN A 1 384 ? 28.968 -5.664 -0.071 1.00 94.69 384 ASN A O 1
ATOM 2886 N N . ALA A 1 385 ? 28.820 -5.171 -2.245 1.00 95.44 385 ALA A N 1
ATOM 2887 C CA . ALA A 1 385 ? 27.654 -6.011 -2.477 1.00 95.44 385 ALA A CA 1
ATOM 2888 C C . ALA A 1 385 ? 28.060 -7.482 -2.598 1.00 95.44 385 ALA A C 1
ATOM 2890 O O . ALA A 1 385 ? 29.076 -7.787 -3.228 1.00 95.44 385 ALA A O 1
ATOM 2891 N N . GLY A 1 386 ? 27.231 -8.371 -2.045 1.00 93.31 386 GLY A N 1
ATOM 2892 C CA . GLY A 1 386 ? 27.353 -9.812 -2.246 1.00 93.31 386 GLY A CA 1
ATOM 2893 C C . GLY A 1 386 ? 27.137 -10.231 -3.708 1.00 93.31 386 GLY A C 1
ATOM 2894 O O . GLY A 1 386 ? 27.005 -9.375 -4.593 1.00 93.31 386 GLY A O 1
ATOM 2895 N N . PRO A 1 387 ? 27.096 -11.546 -3.976 1.00 96.19 387 PRO A N 1
ATOM 2896 C CA . PRO A 1 387 ? 26.875 -12.052 -5.322 1.00 96.19 387 PRO A CA 1
ATOM 2897 C C . PRO A 1 387 ? 25.491 -11.643 -5.841 1.00 96.19 387 PRO A C 1
ATOM 2899 O O . PRO A 1 387 ? 24.509 -11.636 -5.089 1.00 96.19 387 PRO A O 1
ATOM 2902 N N . ILE A 1 388 ? 25.429 -11.284 -7.122 1.00 98.25 388 ILE A N 1
ATOM 2903 C CA . ILE A 1 388 ? 24.220 -10.793 -7.789 1.00 98.25 388 ILE A CA 1
ATOM 2904 C C . ILE A 1 388 ? 23.782 -11.798 -8.846 1.00 98.25 388 ILE A C 1
ATOM 2906 O O . ILE A 1 388 ? 24.586 -12.211 -9.673 1.00 98.25 388 ILE A O 1
ATOM 2910 N N . GLU A 1 389 ? 22.498 -12.128 -8.856 1.00 98.56 389 GLU A N 1
ATOM 2911 C CA . GLU A 1 389 ? 21.855 -12.908 -9.911 1.00 98.56 389 GLU A CA 1
ATOM 2912 C C . GLU A 1 389 ? 20.754 -12.044 -10.542 1.00 98.56 389 GLU A C 1
ATOM 2914 O O . GLU A 1 389 ? 19.856 -11.584 -9.837 1.00 98.56 389 GLU A O 1
ATOM 2919 N N . VAL A 1 390 ? 20.827 -11.793 -11.850 1.00 98.56 390 VAL A N 1
ATOM 2920 C CA . VAL A 1 390 ? 19.782 -11.106 -12.627 1.00 98.56 390 VAL A CA 1
ATOM 2921 C C . VAL A 1 390 ? 19.152 -12.121 -13.566 1.00 98.56 390 VAL A C 1
ATOM 2923 O O . VAL A 1 390 ? 19.835 -12.641 -14.443 1.00 98.56 390 VAL A O 1
ATOM 2926 N N . ARG A 1 391 ? 17.864 -12.419 -13.399 1.00 94.19 391 ARG A N 1
ATOM 2927 C CA . ARG A 1 391 ? 17.165 -13.473 -14.137 1.00 94.19 391 ARG A CA 1
ATOM 2928 C C . ARG A 1 391 ? 15.919 -12.949 -14.838 1.00 94.19 391 ARG A C 1
ATOM 2930 O O . ARG A 1 391 ? 15.172 -12.174 -14.249 1.00 94.19 391 ARG A O 1
ATOM 2937 N N . ASN A 1 392 ? 15.672 -13.394 -16.072 1.00 89.88 392 ASN A N 1
ATOM 2938 C CA . ASN A 1 392 ? 14.435 -13.118 -16.821 1.00 89.88 392 ASN A CA 1
ATOM 2939 C C . ASN A 1 392 ? 14.025 -11.632 -16.835 1.00 89.88 392 ASN A C 1
ATOM 2941 O O . ASN A 1 392 ? 12.843 -11.309 -16.869 1.00 89.88 392 ASN A O 1
ATOM 2945 N N . SER A 1 393 ? 14.989 -10.719 -16.738 1.00 95.75 393 SER A N 1
ATOM 2946 C CA . SER A 1 393 ? 14.716 -9.296 -16.539 1.00 95.75 393 SER A CA 1
ATOM 2947 C C . SER A 1 393 ? 14.988 -8.515 -17.817 1.00 95.75 393 SER A C 1
ATOM 2949 O O . SER A 1 393 ? 15.805 -8.922 -18.648 1.00 95.75 393 SER A O 1
ATOM 2951 N N . ARG A 1 394 ? 14.309 -7.381 -17.975 1.00 96.94 394 ARG A N 1
ATOM 2952 C CA . ARG A 1 394 ? 14.445 -6.478 -19.121 1.00 96.94 394 ARG A CA 1
ATOM 2953 C C . ARG A 1 394 ? 15.071 -5.174 -18.653 1.00 96.94 394 ARG A C 1
ATOM 2955 O O . ARG A 1 394 ? 14.546 -4.529 -17.755 1.00 96.94 394 ARG A O 1
ATOM 2962 N N . VAL A 1 395 ? 16.191 -4.782 -19.253 1.00 98.00 395 VAL A N 1
ATOM 2963 C CA . VAL A 1 395 ? 16.886 -3.531 -18.935 1.00 98.00 395 VAL A CA 1
ATOM 2964 C C . VAL A 1 395 ? 17.109 -2.734 -20.211 1.00 98.00 395 VAL A C 1
ATOM 2966 O O . VAL A 1 395 ? 17.887 -3.125 -21.083 1.00 98.00 395 VAL A O 1
ATOM 2969 N N . ARG A 1 396 ? 16.440 -1.590 -20.321 1.00 95.88 396 ARG A N 1
ATOM 2970 C CA . ARG A 1 396 ? 16.626 -0.631 -21.407 1.00 95.88 396 ARG A CA 1
ATOM 2971 C C . ARG A 1 396 ? 17.094 0.696 -20.830 1.00 95.88 396 ARG A C 1
ATOM 2973 O O . ARG A 1 396 ? 16.508 1.225 -19.892 1.00 95.88 396 ARG A O 1
ATOM 2980 N N . SER A 1 397 ? 18.150 1.251 -21.410 1.00 96.12 397 SER A N 1
ATOM 2981 C CA . SER A 1 397 ? 18.582 2.618 -21.111 1.00 96.12 397 SER A CA 1
ATOM 2982 C C . SER A 1 397 ? 18.780 3.381 -22.406 1.00 96.12 397 SER A C 1
ATOM 2984 O O . SER A 1 397 ? 19.619 3.010 -23.223 1.00 96.12 397 SER A O 1
ATOM 2986 N N . GLU A 1 398 ? 18.007 4.438 -22.615 1.00 95.38 398 GLU A N 1
ATOM 2987 C CA . GLU A 1 398 ? 18.101 5.314 -23.787 1.00 95.38 398 GLU A CA 1
ATOM 2988 C C . GLU A 1 398 ? 19.211 6.358 -23.640 1.00 95.38 398 GLU A C 1
ATOM 2990 O O . GLU A 1 398 ? 19.694 6.918 -24.625 1.00 95.38 398 GLU A O 1
ATOM 2995 N N . VAL A 1 399 ? 19.668 6.576 -22.408 1.00 95.12 399 VAL A N 1
ATOM 2996 C CA . VAL A 1 399 ? 20.692 7.557 -22.065 1.00 95.12 399 VAL A CA 1
ATOM 2997 C C . VAL A 1 399 ? 22.052 6.864 -22.016 1.00 95.12 399 VAL A C 1
ATOM 2999 O O . VAL A 1 399 ? 22.317 6.046 -21.140 1.00 95.12 399 VAL A O 1
ATOM 3002 N N . SER A 1 400 ? 22.961 7.209 -22.932 1.00 94.19 400 SER A N 1
ATOM 3003 C CA . SER A 1 400 ? 24.282 6.560 -23.025 1.00 94.19 400 SER A CA 1
ATOM 3004 C C . SER A 1 400 ? 25.154 6.736 -21.779 1.00 94.19 400 SER A C 1
ATOM 3006 O O . SER A 1 400 ? 25.998 5.895 -21.492 1.00 94.19 400 SER A O 1
ATOM 3008 N N . SER A 1 401 ? 24.976 7.839 -21.047 1.00 93.06 401 SER A N 1
ATOM 3009 C CA . SER A 1 401 ? 25.666 8.106 -19.781 1.00 93.06 401 SER A CA 1
ATOM 3010 C C . SER A 1 401 ? 25.025 7.393 -18.584 1.00 93.06 401 SER A C 1
ATOM 3012 O O . SER A 1 401 ? 25.640 7.334 -17.521 1.00 93.06 401 SER A O 1
ATOM 3014 N N . ALA A 1 402 ? 23.835 6.803 -18.750 1.00 95.88 402 ALA A N 1
ATOM 3015 C CA . ALA A 1 402 ? 23.188 5.994 -17.731 1.00 95.88 402 ALA A CA 1
ATOM 3016 C C . ALA A 1 402 ? 23.398 4.502 -18.013 1.00 95.88 402 ALA A C 1
ATOM 3018 O O . ALA A 1 402 ? 22.742 3.914 -18.876 1.00 95.88 402 ALA A O 1
ATOM 3019 N N . ASN A 1 403 ? 24.312 3.868 -17.276 1.00 97.44 403 ASN A N 1
ATOM 3020 C CA . ASN A 1 403 ? 24.613 2.449 -17.464 1.00 97.44 403 ASN A CA 1
ATOM 3021 C C . ASN A 1 403 ? 23.363 1.571 -17.259 1.00 97.44 403 ASN A C 1
ATOM 3023 O O . ASN A 1 403 ? 22.590 1.773 -16.314 1.00 97.44 403 ASN A O 1
ATOM 3027 N N . ALA A 1 404 ? 23.220 0.539 -18.092 1.00 97.25 404 ALA A N 1
ATOM 3028 C CA . ALA A 1 404 ? 22.267 -0.542 -17.855 1.00 97.25 404 ALA A CA 1
ATOM 3029 C C . ALA A 1 404 ? 22.679 -1.338 -16.604 1.00 97.25 404 ALA A C 1
ATOM 3031 O O . ALA A 1 404 ? 21.884 -1.550 -15.691 1.00 97.25 404 ALA A O 1
ATOM 3032 N N . VAL A 1 405 ? 23.965 -1.673 -16.496 1.00 98.25 405 VAL A N 1
ATOM 3033 C CA . VAL A 1 405 ? 24.575 -2.125 -15.241 1.00 98.25 405 VAL A CA 1
ATOM 3034 C C . VAL A 1 405 ? 25.921 -1.450 -15.106 1.00 98.25 405 VAL A C 1
ATOM 3036 O O . VAL A 1 405 ? 26.681 -1.382 -16.065 1.00 98.25 405 VAL A O 1
ATOM 3039 N N . TYR A 1 406 ? 26.232 -0.981 -13.909 1.00 97.88 406 TYR A N 1
ATOM 3040 C CA . TYR A 1 406 ? 27.582 -0.574 -13.560 1.00 97.88 406 TYR A CA 1
ATOM 3041 C C . TYR A 1 406 ? 28.018 -1.335 -12.319 1.00 97.88 406 TYR A C 1
ATOM 3043 O O . TYR A 1 406 ? 27.398 -1.197 -11.262 1.00 97.88 406 TYR A O 1
ATOM 3051 N N . ALA A 1 407 ? 29.083 -2.120 -12.428 1.00 97.81 407 ALA A N 1
ATOM 3052 C CA . ALA A 1 407 ? 29.642 -2.865 -11.313 1.00 97.81 407 ALA A CA 1
ATOM 3053 C C . ALA A 1 407 ? 31.119 -2.547 -11.107 1.00 97.81 407 ALA A C 1
ATOM 3055 O O . ALA A 1 407 ? 31.893 -2.488 -12.058 1.00 97.81 407 ALA A O 1
ATOM 3056 N N . ARG A 1 408 ? 31.529 -2.396 -9.846 1.00 95.06 408 ARG A N 1
ATOM 3057 C CA . ARG A 1 408 ? 32.925 -2.128 -9.466 1.00 95.06 408 ARG A CA 1
ATOM 3058 C C . ARG A 1 408 ? 33.429 -3.111 -8.414 1.00 95.06 408 ARG A C 1
ATOM 3060 O O . ARG A 1 408 ? 32.647 -3.649 -7.634 1.00 95.06 408 ARG A O 1
ATOM 3067 N N . THR A 1 409 ? 34.745 -3.316 -8.402 1.00 92.62 409 THR A N 1
ATOM 3068 C CA . THR A 1 409 ? 35.441 -4.208 -7.454 1.00 92.62 409 THR A CA 1
ATOM 3069 C C . THR A 1 409 ? 35.816 -3.487 -6.159 1.00 92.62 409 THR A C 1
ATOM 3071 O O . THR A 1 409 ? 35.501 -3.962 -5.070 1.00 92.62 409 THR A O 1
ATOM 3074 N N . ASP A 1 410 ? 36.447 -2.312 -6.266 1.00 93.00 410 ASP A N 1
ATOM 3075 C CA . ASP A 1 410 ? 36.796 -1.494 -5.101 1.00 93.00 410 ASP A CA 1
ATOM 3076 C C . ASP A 1 410 ? 35.528 -0.839 -4.556 1.00 93.00 410 ASP A C 1
ATOM 3078 O O . ASP A 1 410 ? 34.896 -0.104 -5.309 1.00 93.00 410 ASP A O 1
ATOM 3082 N N . PRO A 1 411 ? 35.127 -1.018 -3.293 1.00 92.31 411 PRO A N 1
ATOM 3083 C CA . PRO A 1 411 ? 33.916 -0.391 -2.778 1.00 92.31 411 PRO A CA 1
ATOM 3084 C C . PRO A 1 411 ? 34.085 1.126 -2.607 1.00 92.31 411 PRO A C 1
ATOM 3086 O O . PRO A 1 411 ? 35.197 1.637 -2.452 1.00 92.31 411 PRO A O 1
ATOM 3089 N N . ARG A 1 412 ? 32.978 1.879 -2.578 1.00 89.50 412 ARG A N 1
ATOM 3090 C CA . ARG A 1 412 ? 33.017 3.303 -2.169 1.00 89.50 412 ARG A CA 1
ATOM 3091 C C . ARG A 1 412 ? 33.441 3.491 -0.704 1.00 89.50 412 ARG A C 1
ATOM 3093 O O . ARG A 1 412 ? 33.884 4.574 -0.331 1.00 89.50 412 ARG A O 1
ATOM 3100 N N . TRP A 1 413 ? 33.270 2.456 0.114 1.00 84.00 413 TRP A N 1
ATOM 3101 C CA . TRP A 1 413 ? 33.380 2.460 1.569 1.00 84.00 413 TRP A CA 1
ATOM 3102 C C . TRP A 1 413 ? 33.291 1.043 2.134 1.00 84.00 413 TRP A C 1
ATOM 3104 O O . TRP A 1 413 ? 32.661 0.174 1.536 1.00 84.00 413 TRP A O 1
ATOM 3114 N N . SER A 1 414 ? 33.819 0.848 3.344 1.00 87.00 414 SER A N 1
ATOM 3115 C CA . SER A 1 414 ? 33.900 -0.469 3.999 1.00 87.00 414 SER A CA 1
ATOM 3116 C C . SER A 1 414 ? 34.742 -1.471 3.194 1.00 87.00 414 SER A C 1
ATOM 3118 O O . SER A 1 414 ? 35.421 -1.091 2.238 1.00 87.00 414 SER A O 1
ATOM 3120 N N . ASP A 1 415 ? 34.745 -2.731 3.621 1.00 89.19 415 ASP A N 1
ATOM 3121 C CA . ASP A 1 415 ? 35.529 -3.783 2.982 1.00 89.19 415 ASP A CA 1
ATOM 3122 C C . ASP A 1 415 ? 34.792 -4.380 1.766 1.00 89.19 415 ASP A C 1
ATOM 3124 O O . ASP A 1 415 ? 33.556 -4.398 1.745 1.00 89.19 415 ASP A O 1
ATOM 3128 N N . PRO A 1 416 ? 35.521 -4.865 0.743 1.00 91.38 416 PRO A N 1
ATOM 3129 C CA . PRO A 1 416 ? 34.920 -5.591 -0.369 1.00 91.38 416 PRO A CA 1
ATOM 3130 C C . PRO A 1 416 ? 34.211 -6.868 0.104 1.00 91.38 416 PRO A C 1
ATOM 3132 O O . PRO A 1 416 ? 34.669 -7.528 1.041 1.00 91.38 416 PRO A O 1
ATOM 3135 N N . ALA A 1 417 ? 33.127 -7.255 -0.571 1.00 92.25 417 ALA A N 1
ATOM 3136 C CA . ALA A 1 417 ? 32.482 -8.538 -0.315 1.00 92.25 417 ALA A CA 1
ATOM 3137 C C . ALA A 1 417 ? 33.421 -9.705 -0.693 1.00 92.25 417 ALA A C 1
ATOM 3139 O O . ALA A 1 417 ? 34.150 -9.597 -1.682 1.00 92.25 417 ALA A O 1
ATOM 3140 N N . PRO A 1 418 ? 33.413 -10.829 0.051 1.00 89.62 418 PRO A N 1
ATOM 3141 C CA . PRO A 1 418 ? 34.248 -11.988 -0.276 1.00 89.62 418 PRO A CA 1
ATOM 3142 C C . PRO A 1 418 ? 33.904 -12.624 -1.626 1.00 89.62 418 PRO A C 1
ATOM 3144 O O . PRO A 1 418 ? 34.796 -13.091 -2.331 1.00 89.62 418 PRO A O 1
ATOM 3147 N N . ASP A 1 419 ? 32.614 -12.645 -1.960 1.00 92.88 419 ASP A N 1
ATOM 3148 C CA . ASP A 1 419 ? 32.089 -13.069 -3.252 1.00 92.88 419 ASP A CA 1
ATOM 3149 C C . ASP A 1 419 ? 31.391 -11.878 -3.905 1.00 92.88 419 ASP A C 1
ATOM 3151 O O . ASP A 1 419 ? 30.506 -11.252 -3.320 1.00 92.88 419 ASP A O 1
ATOM 3155 N N . GLN A 1 420 ? 31.845 -11.565 -5.110 1.00 93.38 420 GLN A N 1
ATOM 3156 C CA . GLN A 1 420 ? 31.376 -10.466 -5.935 1.00 93.38 420 GLN A CA 1
ATOM 3157 C C . GLN A 1 420 ? 30.902 -10.987 -7.300 1.00 93.38 420 GLN A C 1
ATOM 3159 O O . GLN A 1 420 ? 30.887 -10.235 -8.265 1.00 93.38 420 GLN A O 1
ATOM 3164 N N . SER A 1 421 ? 30.559 -12.262 -7.452 1.00 96.69 421 SER A N 1
ATOM 3165 C CA . SER A 1 421 ? 30.055 -12.769 -8.735 1.00 96.69 421 SER A CA 1
ATOM 3166 C C . SER A 1 421 ? 28.803 -12.014 -9.212 1.00 96.69 421 SER A C 1
ATOM 3168 O O . SER A 1 421 ? 28.030 -11.472 -8.413 1.00 96.69 421 SER A O 1
ATOM 3170 N N . ILE A 1 422 ? 28.657 -11.904 -10.532 1.00 98.50 422 ILE A N 1
ATOM 3171 C CA . ILE A 1 422 ? 27.464 -11.384 -11.201 1.00 98.50 422 ILE A CA 1
ATOM 3172 C C . ILE A 1 422 ? 27.055 -12.397 -12.266 1.00 98.50 422 ILE A C 1
ATOM 3174 O O . ILE A 1 422 ? 27.760 -12.566 -13.259 1.00 98.50 422 ILE A O 1
ATOM 3178 N N . ASP A 1 423 ? 25.899 -13.014 -12.077 1.00 98.31 423 ASP A N 1
ATOM 3179 C CA . ASP A 1 423 ? 25.325 -13.958 -13.026 1.00 98.31 423 ASP A CA 1
ATOM 3180 C C . ASP A 1 423 ? 24.084 -13.329 -13.663 1.00 98.31 423 ASP A C 1
ATOM 3182 O O . ASP A 1 423 ? 23.121 -12.984 -12.979 1.00 98.31 423 ASP A O 1
ATOM 3186 N N . ILE A 1 424 ? 24.106 -13.154 -14.981 1.00 98.56 424 ILE A N 1
ATOM 3187 C CA . ILE A 1 424 ? 22.972 -12.652 -15.758 1.00 98.56 424 ILE A CA 1
ATOM 3188 C C . ILE A 1 424 ? 22.405 -13.820 -16.561 1.00 98.56 424 ILE A C 1
ATOM 3190 O O . ILE A 1 424 ? 23.089 -14.373 -17.414 1.00 98.56 424 ILE A O 1
ATOM 3194 N N . ILE A 1 425 ? 21.156 -14.193 -16.300 1.00 96.62 425 ILE A N 1
ATOM 3195 C CA . ILE A 1 425 ? 20.525 -15.406 -16.823 1.00 96.62 425 ILE A CA 1
ATOM 3196 C C . ILE A 1 425 ? 19.255 -15.030 -17.589 1.00 96.62 425 ILE A C 1
ATOM 3198 O O . ILE A 1 425 ? 18.377 -14.356 -17.047 1.00 96.62 425 ILE A O 1
ATOM 3202 N N . ASN A 1 426 ? 19.130 -15.469 -18.843 1.00 92.88 426 ASN A N 1
ATOM 3203 C CA . ASN A 1 426 ? 17.923 -15.303 -19.671 1.00 92.88 426 ASN A CA 1
ATOM 3204 C C . ASN A 1 426 ? 17.350 -13.871 -19.680 1.00 92.88 426 ASN A C 1
ATOM 3206 O O . ASN A 1 426 ? 16.138 -13.675 -19.692 1.00 92.88 426 ASN A O 1
ATOM 3210 N N . SER A 1 427 ? 18.216 -12.860 -19.634 1.00 95.56 427 SER A N 1
ATOM 3211 C CA . SER A 1 427 ? 17.813 -11.458 -19.479 1.00 95.56 427 SER A CA 1
ATOM 3212 C C . SER A 1 427 ? 18.089 -10.651 -20.746 1.00 95.56 427 SER A C 1
ATOM 3214 O O . SER A 1 427 ? 18.900 -11.036 -21.589 1.00 95.56 427 SER A O 1
ATOM 3216 N N . GLN A 1 428 ? 17.380 -9.538 -20.901 1.00 96.81 428 GLN A N 1
ATOM 3217 C CA . GLN A 1 428 ? 17.414 -8.700 -22.094 1.00 96.81 428 GLN A CA 1
ATOM 3218 C C . GLN A 1 428 ? 18.011 -7.336 -21.768 1.00 96.81 428 GLN A C 1
ATOM 3220 O O . GLN A 1 428 ? 17.599 -6.692 -20.805 1.00 96.81 428 GLN A O 1
ATOM 3225 N N . PHE A 1 429 ? 18.951 -6.881 -22.593 1.00 97.62 429 PHE A N 1
ATOM 3226 C CA . PHE A 1 429 ? 19.621 -5.592 -22.436 1.00 97.62 429 PHE A CA 1
ATOM 3227 C C . PHE A 1 429 ? 19.620 -4.836 -23.763 1.00 97.62 429 PHE A C 1
ATOM 3229 O O . PHE A 1 429 ? 20.209 -5.300 -24.745 1.00 97.62 429 PHE A O 1
ATOM 3236 N N . SER A 1 430 ? 18.968 -3.673 -23.800 1.00 95.62 430 SER A N 1
ATOM 3237 C CA . SER A 1 430 ? 18.891 -2.838 -25.003 1.00 95.62 430 SER A CA 1
ATOM 3238 C C . SER A 1 430 ? 19.102 -1.344 -24.729 1.00 95.62 430 SER A C 1
ATOM 3240 O O . SER A 1 430 ? 19.173 -0.887 -23.586 1.00 95.62 430 SER A O 1
ATOM 3242 N N . GLY A 1 431 ? 19.220 -0.562 -25.803 1.00 94.12 431 GLY A N 1
ATOM 3243 C CA . GLY A 1 431 ? 19.461 0.879 -25.739 1.00 94.12 431 GLY A CA 1
ATOM 3244 C C . GLY A 1 431 ? 20.944 1.271 -25.726 1.00 94.12 431 GLY A C 1
ATOM 3245 O O . GLY A 1 431 ? 21.823 0.495 -26.098 1.00 94.12 431 GLY A O 1
ATOM 3246 N N . ALA A 1 432 ? 21.207 2.523 -25.360 1.00 95.44 432 ALA A N 1
ATOM 3247 C CA . ALA A 1 432 ? 22.518 3.162 -25.407 1.00 95.44 432 ALA A CA 1
ATOM 3248 C C . ALA A 1 432 ? 23.351 2.982 -24.126 1.00 95.44 432 ALA A C 1
ATOM 3250 O O . ALA A 1 432 ? 24.570 3.138 -24.181 1.00 95.44 432 ALA A O 1
ATOM 3251 N N . GLY A 1 433 ? 22.722 2.681 -22.985 1.00 96.31 433 GLY A N 1
ATOM 3252 C CA . GLY A 1 433 ? 23.423 2.500 -21.711 1.00 96.31 433 GLY A CA 1
ATOM 3253 C C . GLY A 1 433 ? 24.252 1.215 -21.658 1.00 96.31 433 GLY A C 1
ATOM 3254 O O . GLY A 1 433 ? 23.772 0.143 -22.023 1.00 96.31 433 GLY A O 1
ATOM 3255 N N . GLU A 1 434 ? 25.492 1.312 -21.176 1.00 97.94 434 GLU A N 1
ATOM 3256 C CA . GLU A 1 434 ? 26.442 0.193 -21.144 1.00 97.94 434 GLU A CA 1
ATOM 3257 C C . GLU A 1 434 ? 26.188 -0.787 -19.983 1.00 97.94 434 GLU A C 1
ATOM 3259 O O . GLU A 1 434 ? 25.847 -0.379 -18.870 1.00 97.94 434 GLU A O 1
ATOM 3264 N N . LEU A 1 435 ? 26.397 -2.080 -20.247 1.00 97.62 435 LEU A N 1
ATOM 3265 C CA . LEU A 1 435 ? 26.632 -3.139 -19.265 1.00 97.62 435 LEU A CA 1
ATOM 3266 C C . LEU A 1 435 ? 28.135 -3.166 -18.931 1.00 97.62 435 LEU A C 1
ATOM 3268 O O . LEU A 1 435 ? 28.924 -3.798 -19.632 1.00 97.62 435 LEU A O 1
ATOM 3272 N N . GLU A 1 436 ? 28.538 -2.436 -17.894 1.00 97.75 436 GLU A N 1
ATOM 3273 C CA . GLU A 1 436 ? 29.939 -2.174 -17.553 1.00 97.75 436 GLU A CA 1
ATOM 3274 C C . GLU A 1 436 ? 30.328 -2.844 -16.227 1.00 97.75 436 GLU A C 1
ATOM 3276 O O . GLU A 1 436 ? 29.776 -2.540 -15.164 1.00 97.75 436 GLU A O 1
ATOM 3281 N N . VAL A 1 437 ? 31.330 -3.723 -16.267 1.00 97.00 437 VAL A N 1
ATOM 3282 C CA . VAL A 1 437 ? 31.921 -4.351 -15.078 1.00 97.00 437 VAL A CA 1
ATOM 3283 C C . VAL A 1 437 ? 33.414 -4.039 -15.016 1.00 97.00 437 VAL A C 1
ATOM 3285 O O . VAL A 1 437 ? 34.192 -4.422 -15.889 1.00 97.00 437 VAL A O 1
ATOM 3288 N N . VAL A 1 438 ? 33.846 -3.357 -13.953 1.00 94.31 438 VAL A N 1
ATOM 3289 C CA . VAL A 1 438 ? 35.231 -2.886 -13.799 1.00 94.31 438 VAL A CA 1
ATOM 3290 C C . VAL A 1 438 ? 35.963 -3.520 -12.615 1.00 94.31 438 VAL A C 1
ATOM 3292 O O . VAL A 1 438 ? 35.385 -3.902 -11.593 1.00 94.31 438 VAL A O 1
ATOM 3295 N N . GLY A 1 439 ? 37.293 -3.581 -12.732 1.00 87.56 439 GLY A N 1
ATOM 3296 C CA . GLY A 1 439 ? 38.188 -4.062 -11.673 1.00 87.56 439 GLY A CA 1
ATOM 3297 C C . GLY A 1 439 ? 38.404 -5.580 -11.636 1.00 87.56 439 GLY A C 1
ATOM 3298 O O . GLY A 1 439 ? 39.032 -6.065 -10.703 1.00 87.56 439 GLY A O 1
ATOM 3299 N N . GLY A 1 440 ? 37.951 -6.320 -12.656 1.00 81.00 440 GLY A N 1
ATOM 3300 C CA . GLY A 1 440 ? 38.193 -7.766 -12.774 1.00 81.00 440 GLY A CA 1
ATOM 3301 C C . GLY A 1 440 ? 37.226 -8.645 -11.974 1.00 81.00 440 GLY A C 1
ATOM 3302 O O . GLY A 1 440 ? 37.545 -9.798 -11.691 1.00 81.00 440 GLY A O 1
ATOM 3303 N N . ARG A 1 441 ? 36.061 -8.102 -11.605 1.00 90.50 441 ARG A N 1
ATOM 3304 C CA . ARG A 1 441 ? 34.939 -8.833 -11.006 1.00 90.50 441 ARG A CA 1
ATOM 3305 C C . ARG A 1 441 ? 34.423 -9.896 -11.985 1.00 90.50 441 ARG A C 1
ATOM 3307 O O . ARG A 1 441 ? 34.272 -9.608 -13.167 1.00 90.50 441 ARG A O 1
ATOM 3314 N N . SER A 1 442 ? 34.166 -11.111 -11.497 1.00 94.75 442 SER A N 1
ATOM 3315 C CA . SER A 1 442 ? 33.607 -12.190 -12.323 1.00 94.75 442 SER A CA 1
ATOM 3316 C C . SER A 1 442 ? 32.169 -11.851 -12.700 1.00 94.75 442 SER A C 1
ATOM 3318 O O . SER A 1 442 ? 31.333 -11.708 -11.807 1.00 94.75 442 SER A O 1
ATOM 3320 N N . ALA A 1 443 ? 31.889 -11.737 -13.995 1.00 97.81 443 ALA A N 1
ATOM 3321 C CA . ALA A 1 443 ? 30.554 -11.469 -14.507 1.00 97.81 443 ALA A CA 1
ATOM 3322 C C . ALA A 1 443 ? 30.289 -12.296 -15.764 1.00 97.81 443 ALA A C 1
ATOM 3324 O O . ALA A 1 443 ? 31.095 -12.260 -16.695 1.00 97.81 443 ALA A O 1
ATOM 3325 N N . ILE A 1 444 ? 29.166 -13.010 -15.791 1.00 98.31 444 ILE A N 1
ATOM 3326 C CA . ILE A 1 444 ? 28.744 -13.820 -16.936 1.00 98.31 444 ILE A CA 1
ATOM 3327 C C . ILE A 1 444 ? 27.348 -13.420 -17.406 1.00 98.31 444 ILE A C 1
ATOM 3329 O O . ILE A 1 444 ? 26.513 -12.984 -16.611 1.00 98.31 444 ILE A O 1
ATOM 3333 N N . MET A 1 445 ? 27.087 -13.619 -18.696 1.00 98.19 445 MET A N 1
ATOM 3334 C CA . MET A 1 445 ? 25.741 -13.591 -19.260 1.00 98.19 445 MET A CA 1
ATOM 3335 C C . MET A 1 445 ? 25.456 -14.897 -20.003 1.00 98.19 445 MET A C 1
ATOM 3337 O O . MET A 1 445 ? 26.161 -15.231 -20.957 1.00 98.19 445 MET A O 1
ATOM 3341 N N . ASP A 1 446 ? 24.418 -15.605 -19.563 1.00 97.00 446 ASP A N 1
ATOM 3342 C CA . ASP A 1 446 ? 23.976 -16.912 -20.051 1.00 97.00 446 ASP A CA 1
ATOM 3343 C C . ASP A 1 446 ? 22.501 -16.839 -20.493 1.00 97.00 446 ASP A C 1
ATOM 3345 O O . ASP A 1 446 ? 21.586 -16.716 -19.675 1.00 97.00 446 ASP A O 1
ATOM 3349 N N . GLY A 1 447 ? 22.261 -16.885 -21.806 1.00 91.00 447 GLY A N 1
ATOM 3350 C CA . GLY A 1 447 ? 20.929 -16.753 -22.407 1.00 91.00 447 GLY A CA 1
ATOM 3351 C C . GLY A 1 447 ? 20.353 -15.326 -22.448 1.00 91.00 447 GLY A C 1
ATOM 3352 O O . GLY A 1 447 ? 20.857 -14.388 -21.831 1.00 91.00 447 GLY A O 1
ATOM 3353 N N . GLY A 1 448 ? 19.258 -15.157 -23.198 1.00 94.06 448 GLY A N 1
ATOM 3354 C CA . GLY A 1 448 ? 18.593 -13.864 -23.416 1.00 94.06 448 GLY A CA 1
ATOM 3355 C C . GLY A 1 448 ? 19.113 -13.109 -24.645 1.00 94.06 448 GLY A C 1
ATOM 3356 O O . GLY A 1 448 ? 19.529 -13.728 -25.628 1.00 94.06 448 GLY A O 1
ATOM 3357 N N . CYS A 1 449 ? 19.069 -11.773 -24.619 1.00 95.12 449 CYS A N 1
ATOM 3358 C CA . CYS A 1 449 ? 19.574 -10.940 -25.716 1.00 95.12 449 CYS A CA 1
ATOM 3359 C C . CYS A 1 449 ? 20.280 -9.669 -25.236 1.00 95.12 449 CYS A C 1
ATOM 3361 O O . CYS A 1 449 ? 19.980 -9.134 -24.171 1.00 95.12 449 CYS A O 1
ATOM 3363 N N . LEU A 1 450 ? 21.229 -9.173 -26.031 1.00 96.25 450 LEU A N 1
ATOM 3364 C CA . LEU A 1 450 ? 22.048 -8.012 -25.687 1.00 96.25 450 LEU A CA 1
ATOM 3365 C C . LEU A 1 450 ? 22.369 -7.180 -26.934 1.00 96.25 450 LEU A C 1
ATOM 3367 O O . LEU A 1 450 ? 23.187 -7.589 -27.762 1.00 96.25 450 LEU A O 1
ATOM 3371 N N . SER A 1 451 ? 21.785 -5.985 -27.027 1.00 95.69 451 SER A N 1
ATOM 3372 C CA . SER A 1 451 ? 22.173 -4.951 -27.998 1.00 95.69 451 SER A CA 1
ATOM 3373 C C . SER A 1 451 ? 22.882 -3.753 -27.358 1.00 95.69 451 SER A C 1
ATOM 3375 O O . SER A 1 451 ? 23.525 -2.989 -28.079 1.00 95.69 451 SER A O 1
ATOM 3377 N N . SER A 1 452 ? 22.803 -3.596 -26.032 1.00 96.38 452 SER A N 1
ATOM 3378 C CA . SER A 1 452 ? 23.560 -2.577 -25.297 1.00 96.38 452 SER A CA 1
ATOM 3379 C C . SER A 1 452 ? 25.079 -2.739 -25.478 1.00 96.38 452 SER A C 1
ATOM 3381 O O . SER A 1 452 ? 25.572 -3.864 -25.666 1.00 96.38 452 SER A O 1
ATOM 3383 N N . PRO A 1 453 ? 25.857 -1.641 -25.380 1.00 97.38 453 PRO A N 1
ATOM 3384 C CA . PRO A 1 453 ? 27.304 -1.725 -25.201 1.00 97.38 453 PRO A CA 1
ATOM 3385 C C . PRO A 1 453 ? 27.647 -2.582 -23.974 1.00 97.38 453 PRO A C 1
ATOM 3387 O O . PRO A 1 453 ? 26.894 -2.601 -23.001 1.00 97.38 453 PRO A O 1
ATOM 3390 N N . VAL A 1 454 ? 28.770 -3.301 -24.017 1.00 97.44 454 VAL A N 1
ATOM 3391 C CA . VAL A 1 454 ? 29.190 -4.192 -22.927 1.00 97.44 454 VAL A CA 1
ATOM 3392 C C . VAL A 1 454 ? 30.706 -4.208 -22.761 1.00 97.44 454 VAL A C 1
ATOM 3394 O O . VAL A 1 454 ? 31.441 -4.289 -23.751 1.00 97.44 454 VAL A O 1
ATOM 3397 N N . SER A 1 455 ? 31.169 -4.200 -21.511 1.00 97.81 455 SER A N 1
ATOM 3398 C CA . SER A 1 455 ? 32.574 -4.385 -21.153 1.00 97.81 455 SER A CA 1
ATOM 3399 C C . SER A 1 455 ? 32.740 -5.110 -19.813 1.00 97.81 455 SER A C 1
ATOM 3401 O O . SER A 1 455 ? 31.975 -4.922 -18.870 1.00 97.81 455 SER A O 1
ATOM 3403 N N . GLY A 1 456 ? 33.758 -5.975 -19.736 1.00 96.56 456 GLY A N 1
ATOM 3404 C CA . GLY A 1 456 ? 34.088 -6.718 -18.514 1.00 96.56 456 GLY A CA 1
ATOM 3405 C C . GLY A 1 456 ? 33.132 -7.860 -18.149 1.00 96.56 456 GLY A C 1
ATOM 3406 O O . GLY A 1 456 ? 33.190 -8.336 -17.020 1.00 96.56 456 GLY A O 1
ATOM 3407 N N . VAL A 1 457 ? 32.284 -8.305 -19.084 1.00 97.81 457 VAL A N 1
ATOM 3408 C CA . VAL A 1 457 ? 31.352 -9.433 -18.911 1.00 97.81 457 VAL A CA 1
ATOM 3409 C C . VAL A 1 457 ? 31.670 -10.533 -19.921 1.00 97.81 457 VAL A C 1
ATOM 3411 O O . VAL A 1 457 ? 31.806 -10.255 -21.115 1.00 97.81 457 VAL A O 1
ATOM 3414 N N . ASP A 1 458 ? 31.752 -11.775 -19.452 1.00 97.81 458 ASP A N 1
ATOM 3415 C CA . ASP A 1 458 ? 31.891 -12.955 -20.301 1.00 97.81 458 ASP A CA 1
ATOM 3416 C C . ASP A 1 458 ? 30.515 -13.354 -20.862 1.00 97.81 458 ASP A C 1
ATOM 3418 O O . ASP A 1 458 ? 29.621 -13.781 -20.133 1.00 97.81 458 ASP A O 1
ATOM 3422 N N . ILE A 1 459 ? 30.331 -13.200 -22.175 1.00 97.62 459 ILE A N 1
ATOM 3423 C CA . ILE A 1 459 ? 29.061 -13.474 -22.868 1.00 97.62 459 ILE A CA 1
ATOM 3424 C C . ILE A 1 459 ? 29.092 -14.877 -23.474 1.00 97.62 459 ILE A C 1
ATOM 3426 O O . ILE A 1 459 ? 29.995 -15.188 -24.252 1.00 97.62 459 ILE A O 1
ATOM 3430 N N . TYR A 1 460 ? 28.114 -15.717 -23.134 1.00 97.31 460 TYR A N 1
ATOM 3431 C CA . TYR A 1 460 ? 28.019 -17.080 -23.662 1.00 97.31 460 TYR A CA 1
ATOM 3432 C C . TYR A 1 460 ? 27.346 -17.124 -25.043 1.00 97.31 460 TYR A C 1
ATOM 3434 O O . TYR A 1 460 ? 26.571 -16.243 -25.414 1.00 97.31 460 TYR A O 1
ATOM 3442 N N . ASP A 1 461 ? 27.634 -18.182 -25.811 1.00 95.12 461 ASP A N 1
ATOM 3443 C CA . ASP A 1 461 ? 27.210 -18.338 -27.215 1.00 95.12 461 ASP A CA 1
ATOM 3444 C C . ASP A 1 461 ? 25.680 -18.364 -27.416 1.00 95.12 461 ASP A C 1
ATOM 3446 O O . ASP A 1 461 ? 25.195 -18.157 -28.526 1.00 95.12 461 ASP A O 1
ATOM 3450 N N . ASN A 1 462 ? 24.911 -18.643 -26.362 1.00 93.00 462 ASN A N 1
ATOM 3451 C CA . ASN A 1 462 ? 23.447 -18.683 -26.376 1.00 93.00 462 ASN A CA 1
ATOM 3452 C C . ASN A 1 462 ? 22.783 -17.319 -26.097 1.00 93.00 462 ASN A C 1
ATOM 3454 O O . ASN A 1 462 ? 21.555 -17.251 -26.043 1.00 93.00 462 ASN A O 1
ATOM 3458 N N . VAL A 1 463 ? 23.559 -16.245 -25.927 1.00 96.31 463 VAL A N 1
ATOM 3459 C CA . VAL A 1 463 ? 23.044 -14.874 -25.832 1.00 96.31 463 VAL A CA 1
ATOM 3460 C C . VAL A 1 463 ? 22.872 -14.299 -27.237 1.00 96.31 463 VAL A C 1
ATOM 3462 O O . VAL A 1 463 ? 23.845 -14.125 -27.975 1.00 96.31 463 VAL A O 1
ATOM 3465 N N . SER A 1 464 ? 21.639 -13.952 -27.613 1.00 92.31 464 SER A N 1
ATOM 3466 C CA . SER A 1 464 ? 21.378 -13.335 -28.916 1.00 92.31 464 SER A CA 1
ATOM 3467 C C . SER A 1 464 ? 21.972 -11.926 -28.995 1.00 92.31 464 SER A C 1
ATOM 3469 O O . SER A 1 464 ? 21.750 -11.081 -28.125 1.00 92.31 464 SER A O 1
ATOM 3471 N N . ARG A 1 465 ? 22.709 -11.655 -30.074 1.00 88.38 465 ARG A N 1
ATOM 3472 C CA . ARG A 1 465 ? 23.266 -10.331 -30.408 1.00 88.38 465 ARG A CA 1
ATOM 3473 C C . ARG A 1 465 ? 22.471 -9.618 -31.505 1.00 88.38 465 ARG A C 1
ATOM 3475 O O . ARG A 1 465 ? 22.782 -8.475 -31.838 1.00 88.38 465 ARG A O 1
ATOM 3482 N N . ASP A 1 466 ? 21.458 -10.284 -32.053 1.00 78.00 466 ASP A N 1
ATOM 3483 C CA . ASP A 1 466 ? 20.631 -9.771 -33.139 1.00 78.00 466 ASP A CA 1
ATOM 3484 C C . ASP A 1 466 ? 19.471 -8.954 -32.561 1.00 78.00 466 ASP A C 1
ATOM 3486 O O . ASP A 1 466 ? 18.728 -9.460 -31.725 1.00 78.00 466 ASP A O 1
ATOM 3490 N N . ALA A 1 467 ? 19.362 -7.687 -32.986 1.00 68.44 467 ALA A N 1
ATOM 3491 C CA . ALA A 1 467 ? 18.263 -6.742 -32.726 1.00 68.44 467 ALA A CA 1
ATOM 3492 C C . ALA A 1 467 ? 17.467 -6.991 -31.423 1.00 68.44 467 ALA A C 1
ATOM 3494 O O . ALA A 1 467 ? 16.260 -7.210 -31.456 1.00 68.44 467 ALA A O 1
ATOM 3495 N N . CYS A 1 468 ? 18.146 -6.951 -30.271 1.00 86.38 468 CYS A N 1
ATOM 3496 C CA . CYS A 1 468 ? 17.486 -7.006 -28.967 1.00 86.38 468 CYS A CA 1
ATOM 3497 C C . CYS A 1 468 ? 16.707 -5.702 -28.756 1.00 86.38 468 CYS A C 1
ATOM 3499 O O . CYS A 1 468 ? 17.302 -4.636 -28.600 1.00 86.38 468 CYS A O 1
ATOM 3501 N N . THR A 1 469 ? 15.382 -5.773 -28.791 1.00 82.88 469 THR A N 1
ATOM 3502 C CA . THR A 1 469 ? 14.504 -4.621 -28.576 1.00 82.88 469 THR A CA 1
ATOM 3503 C C . THR A 1 469 ? 13.593 -4.899 -27.400 1.00 82.88 469 THR A C 1
ATOM 3505 O O . THR A 1 469 ? 12.880 -5.898 -27.392 1.00 82.88 469 THR A O 1
ATOM 3508 N N . ILE A 1 470 ? 13.596 -3.992 -26.434 1.00 82.19 470 ILE A N 1
ATOM 3509 C CA . ILE A 1 470 ? 12.621 -3.972 -25.348 1.00 82.19 470 ILE A CA 1
ATOM 3510 C C . ILE A 1 470 ? 11.626 -2.866 -25.710 1.00 82.19 470 ILE A C 1
ATOM 3512 O O . ILE A 1 470 ? 12.097 -1.765 -26.014 1.00 82.19 470 ILE A O 1
ATOM 3516 N N . PRO A 1 471 ? 10.305 -3.130 -25.761 1.00 77.44 471 PRO A N 1
ATOM 3517 C CA . PRO A 1 471 ? 9.309 -2.100 -26.046 1.00 77.44 471 PRO A CA 1
ATOM 3518 C C . PRO A 1 471 ? 9.363 -0.993 -24.995 1.00 77.44 471 PRO A C 1
ATOM 3520 O O . PRO A 1 471 ? 10.060 -1.106 -23.988 1.00 77.44 471 PRO A O 1
ATOM 3523 N N . ASP A 1 472 ? 8.701 0.120 -25.279 1.00 73.06 472 ASP A N 1
ATOM 3524 C CA . ASP A 1 472 ? 8.617 1.166 -24.274 1.00 73.06 472 ASP A CA 1
ATOM 3525 C C . ASP A 1 472 ? 7.694 0.732 -23.127 1.00 73.06 472 ASP A C 1
ATOM 3527 O O . ASP A 1 472 ? 6.654 0.120 -23.364 1.00 73.06 472 ASP A O 1
ATOM 3531 N N . THR A 1 473 ? 8.081 1.041 -21.894 1.00 67.75 473 THR A N 1
ATOM 3532 C CA . THR A 1 473 ? 7.267 0.783 -20.706 1.00 67.75 473 THR A CA 1
ATOM 3533 C C . THR A 1 473 ? 6.439 2.033 -20.412 1.00 67.75 473 THR A C 1
ATOM 3535 O O . THR A 1 473 ? 6.992 3.088 -20.071 1.00 67.75 473 THR A O 1
ATOM 3538 N N . SER A 1 474 ? 5.115 1.937 -20.517 1.00 54.19 474 SER A N 1
ATOM 3539 C CA . SER A 1 474 ? 4.194 2.826 -19.806 1.00 54.19 474 SER A CA 1
ATOM 3540 C C . SER A 1 474 ? 3.965 2.225 -18.423 1.00 54.19 474 SER A C 1
ATOM 3542 O O . SER A 1 474 ? 3.546 1.079 -18.301 1.00 54.19 474 SER A O 1
ATOM 3544 N N . ALA A 1 475 ? 4.291 2.958 -17.361 1.00 43.31 475 ALA A N 1
ATOM 3545 C CA . ALA A 1 475 ? 4.032 2.492 -16.004 1.00 43.31 475 ALA A CA 1
ATOM 3546 C C . ALA A 1 475 ? 2.531 2.615 -15.689 1.00 43.31 475 ALA A C 1
ATOM 3548 O O . ALA A 1 475 ? 2.123 3.572 -15.037 1.00 43.31 475 ALA A O 1
ATOM 3549 N N . SER A 1 476 ? 1.708 1.679 -16.165 1.00 37.03 476 SER A N 1
ATOM 3550 C CA . SER A 1 476 ? 0.345 1.498 -15.665 1.00 37.03 476 SER A CA 1
ATOM 3551 C C . SER A 1 476 ? 0.398 0.641 -14.402 1.00 37.03 476 SER A C 1
ATOM 3553 O O . SER A 1 476 ? 0.998 -0.433 -14.379 1.00 37.03 476 SER A O 1
ATOM 3555 N N . THR A 1 477 ? -0.191 1.138 -13.319 1.00 31.20 477 THR A N 1
ATOM 3556 C CA . THR A 1 477 ? -0.312 0.425 -12.047 1.00 31.20 477 THR A CA 1
ATOM 3557 C C . THR A 1 477 ? -1.422 -0.614 -12.129 1.00 31.20 477 THR A C 1
ATOM 3559 O O . THR A 1 477 ? -2.477 -0.370 -11.562 1.00 31.20 477 THR A O 1
ATOM 3562 N N . GLU A 1 478 ? -1.207 -1.757 -12.781 1.00 29.95 478 GLU A N 1
ATOM 3563 C CA . GLU A 1 478 ? -1.995 -2.957 -12.478 1.00 29.95 478 GLU A CA 1
ATOM 3564 C C . GLU A 1 478 ? -1.126 -4.212 -12.377 1.00 29.95 478 GLU A C 1
ATOM 3566 O O . GLU A 1 478 ? -0.205 -4.458 -13.152 1.00 29.95 478 GLU A O 1
ATOM 3571 N N . SER A 1 479 ? -1.422 -4.950 -11.312 1.00 28.61 479 SER A N 1
ATOM 3572 C CA . SER A 1 479 ? -0.805 -6.182 -10.850 1.00 28.61 479 SER A CA 1
ATOM 3573 C C . SER A 1 479 ? -0.962 -7.299 -11.879 1.00 28.61 479 SER A C 1
ATOM 3575 O O . SER A 1 479 ? -2.082 -7.693 -12.189 1.00 28.61 479 SER A O 1
ATOM 3577 N N . THR A 1 480 ? 0.145 -7.880 -12.334 1.00 27.67 480 THR A N 1
ATOM 3578 C CA . THR A 1 480 ? 0.134 -9.135 -13.095 1.00 27.67 480 THR A CA 1
ATOM 3579 C C . THR A 1 480 ? -0.238 -10.304 -12.181 1.00 27.67 480 THR A C 1
ATOM 3581 O O . THR A 1 480 ? 0.521 -10.623 -11.265 1.00 27.67 480 THR A O 1
ATOM 3584 N N . ASP A 1 481 ? -1.375 -10.955 -12.437 1.00 28.69 481 ASP A N 1
ATOM 3585 C CA . ASP A 1 481 ? -1.622 -12.329 -11.995 1.00 28.69 481 ASP A CA 1
ATOM 3586 C C . ASP A 1 481 ? -1.359 -13.307 -13.153 1.00 28.69 481 ASP A C 1
ATOM 3588 O O . ASP A 1 481 ? -1.639 -13.036 -14.319 1.00 28.69 481 ASP A O 1
ATOM 3592 N N . ASP A 1 482 ? -0.841 -14.454 -12.741 1.00 27.78 482 ASP A N 1
ATOM 3593 C CA . ASP A 1 482 ? -0.617 -15.722 -13.421 1.00 27.78 482 ASP A CA 1
ATOM 3594 C C . ASP A 1 482 ? 0.616 -15.932 -14.330 1.00 27.78 482 ASP A C 1
ATOM 3596 O O . ASP A 1 482 ? 0.693 -15.600 -15.513 1.00 27.78 482 ASP A O 1
ATOM 3600 N N . SER A 1 483 ? 1.562 -16.672 -13.747 1.00 28.33 483 SER A N 1
ATOM 3601 C CA . SER A 1 483 ? 2.538 -17.502 -14.442 1.00 28.33 483 SER A CA 1
ATOM 3602 C C . SER A 1 483 ? 1.964 -18.915 -14.613 1.00 28.33 483 SER A C 1
ATOM 3604 O O . SER A 1 483 ? 2.035 -19.704 -13.670 1.00 28.33 483 SER A O 1
ATOM 3606 N N . THR A 1 484 ? 1.635 -19.323 -15.844 1.00 28.53 484 THR A N 1
ATOM 3607 C CA . THR A 1 484 ? 1.943 -20.686 -16.323 1.00 28.53 484 THR A CA 1
ATOM 3608 C C . THR A 1 484 ? 2.211 -20.767 -17.840 1.00 28.53 484 THR A C 1
ATOM 3610 O O . THR A 1 484 ? 1.348 -20.561 -18.678 1.00 28.53 484 THR A O 1
ATOM 3613 N N . THR A 1 485 ? 3.459 -21.134 -18.161 1.00 28.44 485 THR A N 1
ATOM 3614 C CA . THR A 1 485 ? 3.954 -21.920 -19.317 1.00 28.44 485 THR A CA 1
ATOM 3615 C C . THR A 1 485 ? 3.415 -21.669 -20.737 1.00 28.44 485 THR A C 1
ATOM 3617 O O . THR A 1 485 ? 2.368 -22.173 -21.122 1.00 28.44 485 THR A O 1
ATOM 3620 N N . THR A 1 486 ? 4.283 -21.044 -21.543 1.00 30.61 486 THR A N 1
ATOM 3621 C CA . THR A 1 486 ? 4.533 -21.217 -22.993 1.00 30.61 486 THR A CA 1
ATOM 3622 C C . THR A 1 486 ? 3.621 -22.167 -23.789 1.00 30.61 486 THR A C 1
ATOM 3624 O O . THR A 1 486 ? 3.787 -23.381 -23.683 1.00 30.61 486 THR A O 1
ATOM 3627 N N . GLU A 1 487 ? 2.870 -21.614 -24.747 1.00 24.33 487 GLU A N 1
ATOM 3628 C CA . GLU A 1 487 ? 3.034 -21.927 -26.176 1.00 24.33 487 GLU A CA 1
ATOM 3629 C C . GLU A 1 487 ? 2.847 -20.659 -27.030 1.00 24.33 487 GLU A C 1
ATOM 3631 O O . GLU A 1 487 ? 2.040 -19.783 -26.735 1.00 24.33 487 GLU A O 1
ATOM 3636 N N . ASP A 1 488 ? 3.681 -20.572 -28.060 1.00 33.12 488 ASP A N 1
ATOM 3637 C CA . ASP A 1 488 ? 3.763 -19.550 -29.099 1.00 33.12 488 ASP A CA 1
ATOM 3638 C C . ASP A 1 488 ? 2.454 -19.453 -29.902 1.00 33.12 488 ASP A C 1
ATOM 3640 O O . ASP A 1 488 ? 2.042 -20.424 -30.537 1.00 33.12 488 ASP A O 1
ATOM 3644 N N . SER A 1 489 ? 1.813 -18.281 -29.906 1.00 26.42 489 SER A N 1
ATOM 3645 C CA . SER A 1 489 ? 0.897 -17.889 -30.980 1.00 26.42 489 SER A CA 1
ATOM 3646 C C . SER A 1 489 ? 0.819 -16.367 -31.073 1.00 26.42 489 SER A C 1
ATOM 3648 O O . SER A 1 489 ? 0.214 -15.690 -30.247 1.00 26.42 489 SER A O 1
ATOM 3650 N N . THR A 1 490 ? 1.446 -15.818 -32.106 1.00 32.41 490 THR A N 1
ATOM 3651 C CA . THR A 1 490 ? 1.330 -14.412 -32.495 1.00 32.41 490 THR A CA 1
ATOM 3652 C C . THR A 1 490 ? -0.058 -14.142 -33.078 1.00 32.41 490 THR A C 1
ATOM 3654 O O . THR A 1 490 ? -0.302 -14.377 -34.259 1.00 32.41 490 THR A O 1
ATOM 3657 N N . THR A 1 491 ? -0.977 -13.606 -32.278 1.00 29.30 491 THR A N 1
ATOM 3658 C CA . THR A 1 491 ? -2.142 -12.882 -32.805 1.00 29.30 491 THR A CA 1
ATOM 3659 C C . THR A 1 491 ? -1.828 -11.396 -32.774 1.00 29.30 491 THR A C 1
ATOM 3661 O O . THR A 1 491 ? -1.758 -10.784 -31.714 1.00 29.30 491 THR A O 1
ATOM 3664 N N . THR A 1 492 ? -1.596 -10.824 -33.951 1.00 36.66 492 THR A N 1
ATOM 3665 C CA . THR A 1 492 ? -1.654 -9.374 -34.143 1.00 36.66 492 THR A CA 1
ATOM 3666 C C . THR A 1 492 ? -3.098 -8.949 -33.893 1.00 36.66 492 THR A C 1
ATOM 3668 O O . THR A 1 492 ? -3.995 -9.384 -34.610 1.00 36.66 492 THR A O 1
ATOM 3671 N N . THR A 1 493 ? -3.348 -8.165 -32.848 1.00 44.28 493 THR A N 1
ATOM 3672 C CA . THR A 1 493 ? -4.643 -7.511 -32.648 1.00 44.28 493 THR A CA 1
ATOM 3673 C C . THR A 1 493 ? -4.793 -6.435 -33.721 1.00 44.28 493 THR A C 1
ATOM 3675 O O . THR A 1 493 ? -4.002 -5.497 -33.792 1.00 44.28 493 THR A O 1
ATOM 3678 N N . THR A 1 494 ? -5.762 -6.595 -34.619 1.00 57.06 494 THR A N 1
ATOM 3679 C CA . THR A 1 494 ? -6.110 -5.568 -35.605 1.00 57.06 494 THR A CA 1
ATOM 3680 C C . THR A 1 494 ? -6.999 -4.517 -34.934 1.00 57.06 494 THR A C 1
ATOM 3682 O O . THR A 1 494 ? -8.008 -4.845 -34.311 1.00 57.06 494 THR A O 1
ATOM 3685 N N . LEU A 1 495 ? -6.594 -3.244 -34.993 1.00 68.56 495 LEU A N 1
ATOM 3686 C CA . LEU A 1 495 ? -7.370 -2.107 -34.482 1.00 68.56 495 LEU A CA 1
ATOM 3687 C C . LEU A 1 495 ? -8.314 -1.618 -35.585 1.00 68.56 495 LEU A C 1
ATOM 3689 O O . LEU A 1 495 ? -8.025 -0.652 -36.290 1.00 68.56 495 LEU A O 1
ATOM 3693 N N . ASP A 1 496 ? -9.399 -2.358 -35.793 1.00 71.75 496 ASP A N 1
ATOM 3694 C CA . ASP A 1 496 ? -10.284 -2.174 -36.948 1.00 71.75 496 ASP A CA 1
ATOM 3695 C C . ASP A 1 496 ? -11.288 -1.019 -36.783 1.00 71.75 496 ASP A C 1
ATOM 3697 O O . ASP A 1 496 ? -11.934 -0.627 -37.756 1.00 71.75 496 ASP A O 1
ATOM 3701 N N . ASN A 1 497 ? -11.407 -0.452 -35.577 1.00 70.75 497 ASN A N 1
ATOM 3702 C CA . ASN A 1 497 ? -12.349 0.618 -35.261 1.00 70.75 497 ASN A CA 1
ATOM 3703 C C . ASN A 1 497 ? -11.643 1.930 -34.907 1.00 70.75 497 ASN A C 1
ATOM 3705 O O . ASN A 1 497 ? -10.501 1.940 -34.459 1.00 70.75 497 ASN A O 1
ATOM 3709 N N . GLN A 1 498 ? -12.342 3.047 -35.081 1.00 85.81 498 GLN A N 1
ATOM 3710 C CA . GLN A 1 498 ? -11.887 4.398 -34.779 1.00 85.81 498 GLN A CA 1
ATOM 3711 C C . GLN A 1 498 ? -12.963 5.156 -33.999 1.00 85.81 498 GLN A C 1
ATOM 3713 O O . GLN A 1 498 ? -14.147 5.062 -34.317 1.00 85.81 498 GLN A O 1
ATOM 3718 N N . ILE A 1 499 ? -12.558 5.938 -33.005 1.00 86.38 499 ILE A N 1
ATOM 3719 C CA . ILE A 1 499 ? -13.401 6.924 -32.325 1.00 86.38 499 ILE A CA 1
ATOM 3720 C C . ILE A 1 499 ? -12.727 8.292 -32.405 1.00 86.38 499 ILE A C 1
ATOM 3722 O O . ILE A 1 499 ? -11.517 8.406 -32.215 1.00 86.38 499 ILE A O 1
ATOM 3726 N N . THR A 1 500 ? -13.515 9.318 -32.709 1.00 90.12 500 THR A N 1
ATOM 3727 C CA . THR A 1 500 ? -13.090 10.716 -32.757 1.00 90.12 500 THR A CA 1
ATOM 3728 C C . THR A 1 500 ? -13.978 11.542 -31.841 1.00 90.12 500 THR A C 1
ATOM 3730 O O . THR A 1 500 ? -15.199 11.532 -32.004 1.00 90.12 500 THR A O 1
ATOM 3733 N N . VAL A 1 501 ? -13.367 12.286 -30.923 1.00 90.06 501 VAL A N 1
ATOM 3734 C CA . VAL A 1 501 ? -14.036 13.265 -30.064 1.00 90.06 501 VAL A CA 1
ATOM 3735 C C . VAL A 1 501 ? -13.653 14.665 -30.535 1.00 90.06 501 VAL A C 1
ATOM 3737 O O . VAL A 1 501 ? -12.477 15.002 -30.608 1.00 90.06 501 VAL A O 1
ATOM 3740 N N . THR A 1 502 ? -14.643 15.475 -30.897 1.00 91.56 502 THR A N 1
ATOM 3741 C CA . THR A 1 502 ? -14.483 16.813 -31.467 1.00 91.56 502 THR A CA 1
ATOM 3742 C C . THR A 1 502 ? -14.974 17.866 -30.481 1.00 91.56 502 THR A C 1
ATOM 3744 O O . THR A 1 502 ? -16.153 17.913 -30.122 1.00 91.56 502 THR A O 1
ATOM 3747 N N . GLY A 1 503 ? -14.075 18.748 -30.050 1.00 89.31 503 GLY A N 1
ATOM 3748 C CA . GLY A 1 503 ? -14.411 19.842 -29.145 1.00 89.31 503 GLY A CA 1
ATOM 3749 C C . GLY A 1 503 ? -15.386 20.845 -29.770 1.00 89.31 503 GLY A C 1
ATOM 3750 O O . GLY A 1 503 ? -15.306 21.161 -30.953 1.00 89.31 503 GLY A O 1
ATOM 3751 N N . THR A 1 504 ? -16.293 21.381 -28.952 1.00 87.50 504 THR A N 1
ATOM 3752 C CA . THR A 1 504 ? -17.343 22.347 -29.353 1.00 87.50 504 THR A CA 1
ATOM 3753 C C . THR A 1 504 ? -17.018 23.793 -28.943 1.00 87.50 504 THR A C 1
ATOM 3755 O O . THR A 1 504 ? -17.851 24.698 -29.029 1.00 87.50 504 THR A O 1
ATOM 3758 N N . GLY A 1 505 ? -15.808 24.022 -28.418 1.00 75.19 505 GLY A N 1
ATOM 3759 C CA . GLY A 1 505 ? -15.349 25.316 -27.898 1.00 75.19 505 GLY A CA 1
ATOM 3760 C C . GLY A 1 505 ? -15.499 25.508 -26.389 1.00 75.19 505 GLY A C 1
ATOM 3761 O O . GLY A 1 505 ? -14.918 26.450 -25.845 1.00 75.19 505 GLY A O 1
ATOM 3762 N N . THR A 1 506 ? -16.216 24.616 -25.702 1.00 82.62 506 THR A N 1
ATOM 3763 C CA . THR A 1 506 ? -16.166 24.473 -24.240 1.00 82.62 506 THR A CA 1
ATOM 3764 C C . THR A 1 506 ? -15.138 23.406 -23.871 1.00 82.62 506 THR A C 1
ATOM 3766 O O . THR A 1 506 ? -15.134 22.324 -24.456 1.00 82.62 506 THR A O 1
ATOM 3769 N N . LYS A 1 507 ? -14.281 23.695 -22.883 1.00 83.75 507 LYS A N 1
ATOM 3770 C CA . LYS A 1 507 ? -13.325 22.714 -22.359 1.00 83.75 507 LYS A CA 1
ATOM 3771 C C . LYS A 1 507 ? -14.082 21.499 -21.810 1.00 83.75 507 LYS A C 1
ATOM 3773 O O . LYS A 1 507 ? -14.895 21.674 -20.906 1.00 83.75 507 LYS A O 1
ATOM 3778 N N . THR A 1 508 ? -13.804 20.314 -22.345 1.00 83.50 508 THR A N 1
ATOM 3779 C CA . THR A 1 508 ? -14.545 19.086 -22.038 1.00 83.50 508 THR A CA 1
ATOM 3780 C C . THR A 1 508 ? -13.584 17.965 -21.658 1.00 83.50 508 THR A C 1
ATOM 3782 O O . THR A 1 508 ? -12.662 17.683 -22.419 1.00 83.50 508 THR A O 1
ATOM 3785 N N . ASN A 1 509 ? -13.789 17.347 -20.493 1.00 87.00 509 ASN A N 1
ATOM 3786 C CA . ASN A 1 509 ? -13.152 16.091 -20.101 1.00 87.00 509 ASN A CA 1
ATOM 3787 C C . ASN A 1 509 ? -14.095 14.939 -20.421 1.00 87.00 509 ASN A C 1
ATOM 3789 O O . ASN A 1 509 ? -15.268 14.961 -20.035 1.00 87.00 509 ASN A O 1
ATOM 3793 N N . TYR A 1 510 ? -13.572 13.934 -21.103 1.00 84.38 510 TYR A N 1
ATOM 3794 C CA . TYR A 1 510 ? -14.325 12.758 -21.488 1.00 84.38 510 TYR A CA 1
ATOM 3795 C C . TYR A 1 510 ? -13.537 11.495 -21.179 1.00 84.38 510 TYR A C 1
ATOM 3797 O O . TYR A 1 510 ? -12.309 11.493 -21.135 1.00 84.38 510 TYR A O 1
ATOM 3805 N N . ARG A 1 511 ? -14.273 10.408 -20.982 1.00 85.00 511 ARG A N 1
ATOM 3806 C CA . ARG A 1 511 ? -13.742 9.072 -20.755 1.00 85.00 511 ARG A CA 1
ATOM 3807 C C . ARG A 1 511 ? -14.426 8.088 -21.673 1.00 85.00 511 ARG A C 1
ATOM 3809 O O . ARG A 1 511 ? -15.612 8.238 -21.938 1.00 85.00 511 ARG A O 1
ATOM 3816 N N . TYR A 1 512 ? -13.730 7.061 -22.128 1.00 80.69 512 TYR A N 1
ATOM 3817 C CA . TYR A 1 512 ? -14.379 5.930 -22.784 1.00 80.69 512 TYR A CA 1
ATOM 3818 C C . TYR A 1 512 ? -13.607 4.634 -22.552 1.00 80.69 512 TYR A C 1
ATOM 3820 O O . TYR A 1 512 ? -12.430 4.667 -22.202 1.00 80.69 512 TYR A O 1
ATOM 3828 N N . ALA A 1 513 ? -14.264 3.492 -22.730 1.00 72.31 513 ALA A N 1
ATOM 3829 C CA . ALA A 1 513 ? -13.639 2.176 -22.626 1.00 72.31 513 ALA A CA 1
ATOM 3830 C C . ALA A 1 513 ? -14.012 1.280 -23.809 1.00 72.31 513 ALA A C 1
ATOM 3832 O O . ALA A 1 513 ? -15.033 1.496 -24.464 1.00 72.31 513 ALA A O 1
ATOM 3833 N N . VAL A 1 514 ? -13.175 0.283 -24.082 1.00 67.44 514 VAL A N 1
ATOM 3834 C CA . VAL A 1 514 ? -13.335 -0.736 -25.119 1.00 67.44 514 VAL A CA 1
ATOM 3835 C C . VAL A 1 514 ? -13.106 -2.133 -24.524 1.00 67.44 514 VAL A C 1
ATOM 3837 O O . VAL A 1 514 ? -12.415 -2.288 -23.526 1.00 67.44 514 VAL A O 1
ATOM 3840 N N . SER A 1 515 ? -13.657 -3.183 -25.134 1.00 56.59 515 SER A N 1
ATOM 3841 C CA . SER A 1 515 ? -13.431 -4.581 -24.723 1.00 56.59 515 SER A CA 1
ATOM 3842 C C . SER A 1 515 ? -12.137 -5.181 -25.291 1.00 56.59 515 SER A C 1
ATOM 3844 O O . SER A 1 515 ? -11.778 -6.330 -25.002 1.00 56.59 515 SER A O 1
ATOM 3846 N N . GLY A 1 516 ? -11.462 -4.425 -26.157 1.00 64.56 516 GLY A N 1
ATOM 3847 C CA . GLY A 1 516 ? -10.177 -4.756 -26.755 1.00 64.56 516 GLY A CA 1
ATOM 3848 C C . GLY A 1 516 ? -9.099 -3.759 -26.360 1.00 64.56 516 GLY A C 1
ATOM 3849 O O . GLY A 1 516 ? -9.077 -3.255 -25.246 1.00 64.56 516 GLY A O 1
ATOM 3850 N N . THR A 1 517 ? -8.193 -3.507 -27.290 1.00 72.50 517 THR A N 1
ATOM 3851 C CA . THR A 1 517 ? -7.065 -2.593 -27.114 1.00 72.50 517 THR A CA 1
ATOM 3852 C C . THR A 1 517 ? -7.354 -1.251 -27.778 1.00 72.50 517 THR A C 1
ATOM 3854 O O . THR A 1 517 ? -7.945 -1.251 -28.854 1.00 72.50 517 THR A O 1
ATOM 3857 N N . VAL A 1 518 ? -6.909 -0.128 -27.222 1.00 83.50 518 VAL A N 1
ATOM 3858 C CA . VAL A 1 518 ? -7.019 1.211 -27.812 1.00 83.50 518 VAL A CA 1
ATOM 3859 C C . VAL A 1 518 ? -5.639 1.847 -27.978 1.00 83.50 518 VAL A C 1
ATOM 3861 O O . VAL A 1 518 ? -4.776 1.737 -27.117 1.00 83.50 518 VAL A O 1
ATOM 3864 N N . GLU A 1 519 ? -5.422 2.512 -29.109 1.00 87.00 519 GLU A N 1
ATOM 3865 C CA . GLU A 1 519 ? -4.208 3.260 -29.426 1.00 87.00 519 GLU A CA 1
ATOM 3866 C C . GLU A 1 519 ? -4.567 4.624 -30.041 1.00 87.00 519 GLU A C 1
ATOM 3868 O O . GLU A 1 519 ? -5.484 4.713 -30.861 1.00 87.00 519 GLU A O 1
ATOM 3873 N N . PRO A 1 520 ? -3.850 5.706 -29.710 1.00 86.06 520 PRO A N 1
ATOM 3874 C CA . PRO A 1 520 ? -4.121 7.029 -30.264 1.00 86.06 520 PRO A CA 1
ATOM 3875 C C . PRO A 1 520 ? -3.600 7.200 -31.700 1.00 86.06 520 PRO A C 1
ATOM 3877 O O . PRO A 1 520 ? -2.517 6.729 -32.049 1.00 86.06 520 PRO A O 1
ATOM 3880 N N . THR A 1 521 ? -4.315 7.967 -32.531 1.00 71.31 521 THR A N 1
ATOM 3881 C CA . THR A 1 521 ? -3.912 8.271 -33.914 1.00 71.31 521 THR A CA 1
ATOM 3882 C C . THR A 1 521 ? -3.441 9.722 -34.056 1.00 71.31 521 THR A C 1
ATOM 3884 O O . THR A 1 521 ? -4.193 10.593 -34.471 1.00 71.31 521 THR A O 1
ATOM 3887 N N . SER A 1 522 ? -2.183 9.993 -33.708 1.00 62.28 522 SER A N 1
ATOM 3888 C CA . SER A 1 522 ? -1.386 11.204 -34.023 1.00 62.28 522 SER A CA 1
ATOM 3889 C C . SER A 1 522 ? -1.887 12.621 -33.668 1.00 62.28 522 SER A C 1
ATOM 3891 O O . SER A 1 522 ? -1.059 13.528 -33.728 1.00 62.28 522 SER A O 1
ATOM 3893 N N . ASP A 1 523 ? -3.142 12.825 -33.265 1.00 64.25 523 ASP A N 1
ATOM 3894 C CA . ASP A 1 523 ? -3.736 14.154 -33.024 1.00 64.25 523 ASP A CA 1
ATOM 3895 C C . ASP A 1 523 ? -4.162 14.399 -31.560 1.00 64.25 523 ASP A C 1
ATOM 3897 O O . ASP A 1 523 ? -4.793 15.410 -31.283 1.00 64.25 523 ASP A O 1
ATOM 3901 N N . ILE A 1 524 ? -3.786 13.512 -30.629 1.00 74.06 524 ILE A N 1
ATOM 3902 C CA . ILE A 1 524 ? -4.140 13.617 -29.201 1.00 74.06 524 ILE A CA 1
ATOM 3903 C C . ILE A 1 524 ? -3.225 14.582 -28.434 1.00 74.06 524 ILE A C 1
ATOM 3905 O O . ILE A 1 524 ? -2.029 14.711 -28.740 1.00 74.06 524 ILE A O 1
ATOM 3909 N N . GLU A 1 525 ? -3.748 15.234 -27.401 1.00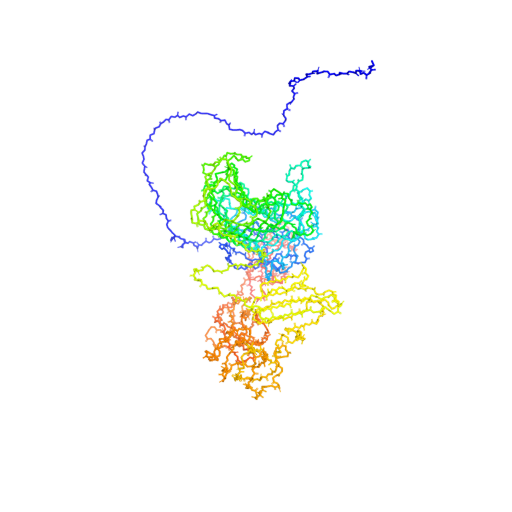 73.62 525 GLU A N 1
ATOM 3910 C CA . GLU A 1 525 ? -2.958 16.078 -26.519 1.00 73.62 525 GLU A CA 1
ATOM 3911 C C . GLU A 1 525 ? -2.108 15.248 -25.541 1.00 73.62 525 GLU A C 1
ATOM 3913 O O . GLU A 1 525 ? -2.498 14.206 -25.030 1.00 73.62 525 GLU A O 1
ATOM 3918 N N . GLY A 1 526 ? -0.900 15.730 -25.221 1.00 61.03 526 GLY A N 1
ATOM 3919 C CA . GLY A 1 526 ? 0.062 14.990 -24.384 1.00 61.03 526 GLY A CA 1
ATOM 3920 C C . GLY A 1 526 ? -0.319 14.822 -22.903 1.00 61.03 526 GLY A C 1
ATOM 3921 O O . GLY A 1 526 ? 0.501 14.331 -22.132 1.00 61.03 526 GLY A O 1
ATOM 3922 N N . TRP A 1 527 ? -1.506 15.276 -22.498 1.00 69.69 527 TRP A N 1
ATOM 3923 C CA . TRP A 1 527 ? -2.087 15.088 -21.163 1.00 69.69 527 TRP A CA 1
ATOM 3924 C C . TRP A 1 527 ? -3.311 14.164 -21.170 1.00 69.69 527 TRP A C 1
ATOM 3926 O O . TRP A 1 527 ? -3.941 14.011 -20.126 1.00 69.69 527 TRP A O 1
ATOM 3936 N N . ASP A 1 528 ? -3.651 13.584 -22.319 1.00 79.62 528 ASP A N 1
ATOM 3937 C CA . ASP A 1 528 ? -4.666 12.543 -22.406 1.00 79.62 528 ASP A CA 1
ATOM 3938 C C . ASP A 1 528 ? -4.096 11.232 -21.864 1.00 79.62 528 ASP A C 1
ATOM 3940 O O . ASP A 1 528 ? -2.995 10.810 -22.232 1.00 79.62 528 ASP A O 1
ATOM 3944 N N . ASP A 1 529 ? -4.840 10.593 -20.971 1.00 80.25 529 ASP A N 1
ATOM 3945 C CA . ASP A 1 529 ? -4.479 9.321 -20.365 1.00 80.25 529 ASP A CA 1
ATOM 3946 C C . ASP A 1 529 ? -5.131 8.184 -21.159 1.00 80.25 529 ASP A C 1
ATOM 3948 O O . ASP A 1 529 ? -6.350 8.014 -21.159 1.00 80.25 529 ASP A O 1
ATOM 3952 N N . VAL A 1 530 ? -4.318 7.420 -21.887 1.00 84.06 530 VAL A N 1
ATOM 3953 C CA . VAL A 1 530 ? -4.759 6.277 -22.696 1.00 84.06 530 VAL A CA 1
ATOM 3954 C C . VAL A 1 530 ? -4.197 5.009 -22.068 1.00 84.06 530 VAL A C 1
ATOM 3956 O O . VAL A 1 530 ? -2.982 4.806 -22.043 1.00 84.06 530 VAL A O 1
ATOM 3959 N N . SER A 1 531 ? -5.084 4.154 -21.565 1.00 80.50 531 SER A N 1
ATOM 3960 C CA . SER A 1 531 ? -4.759 2.813 -21.079 1.00 80.50 531 SER A CA 1
ATOM 3961 C C . SER A 1 531 ? -4.872 1.782 -22.210 1.00 80.50 531 SER A C 1
ATOM 3963 O O . SER A 1 531 ? -5.226 2.121 -23.337 1.00 80.50 531 SER A O 1
ATOM 3965 N N . GLU A 1 532 ? -4.603 0.503 -21.922 1.00 76.31 532 GLU A N 1
ATOM 3966 C CA . GLU A 1 532 ? -4.781 -0.566 -22.912 1.00 76.31 532 GLU A CA 1
ATOM 3967 C C . GLU A 1 532 ? -6.212 -0.617 -23.454 1.00 76.31 532 GLU A C 1
ATOM 3969 O O . GLU A 1 532 ? -6.378 -0.881 -24.633 1.00 76.31 532 GLU A O 1
ATOM 3974 N N . SER A 1 533 ? -7.236 -0.347 -22.644 1.00 77.69 533 SER A N 1
ATOM 3975 C CA . SER A 1 533 ? -8.645 -0.531 -23.028 1.00 77.69 533 SER A CA 1
ATOM 3976 C C . SER A 1 533 ? -9.541 0.661 -22.684 1.00 77.69 533 SER A C 1
ATOM 3978 O O . SER A 1 533 ? -10.760 0.578 -22.802 1.00 77.69 533 SER A O 1
ATOM 3980 N N . SER A 1 534 ? -8.976 1.792 -22.266 1.00 81.81 534 SER A N 1
ATOM 3981 C CA . SER A 1 534 ? -9.746 2.977 -21.888 1.00 81.81 534 SER A CA 1
ATOM 3982 C C . SER A 1 534 ? -8.995 4.274 -22.149 1.00 81.81 534 SER A C 1
ATOM 3984 O O . SER A 1 534 ? -7.776 4.289 -22.272 1.00 81.81 534 SER A O 1
ATOM 3986 N N . VAL A 1 535 ? -9.729 5.377 -22.183 1.00 88.00 535 VAL A N 1
ATOM 3987 C CA . VAL A 1 535 ? -9.209 6.734 -22.361 1.00 88.00 535 VAL A CA 1
ATOM 3988 C C . VAL A 1 535 ? -9.856 7.663 -21.338 1.00 88.00 535 VAL A C 1
ATOM 3990 O O . VAL A 1 535 ? -11.057 7.555 -21.105 1.00 88.00 535 VAL A O 1
ATOM 3993 N N . ASP A 1 536 ? -9.072 8.568 -20.752 1.00 88.50 536 ASP A N 1
ATOM 3994 C CA . ASP A 1 536 ? -9.489 9.757 -19.994 1.00 88.50 536 ASP A CA 1
ATOM 3995 C C . ASP A 1 536 ? -8.744 10.976 -20.558 1.00 88.50 536 ASP A C 1
ATOM 3997 O O . ASP A 1 536 ? -7.530 11.098 -20.414 1.00 88.50 536 ASP A O 1
ATOM 4001 N N . ALA A 1 537 ? -9.455 11.855 -21.260 1.00 88.12 537 ALA A N 1
ATOM 4002 C CA . ALA A 1 537 ? -8.853 12.843 -22.151 1.00 88.12 537 ALA A CA 1
ATOM 4003 C C . ALA A 1 537 ? -9.605 14.182 -22.156 1.00 88.12 537 ALA A C 1
ATOM 4005 O O . ALA A 1 537 ? -10.692 14.321 -21.579 1.00 88.12 537 ALA A O 1
ATOM 4006 N N . TRP A 1 538 ? -9.005 15.207 -22.769 1.00 89.88 538 TRP A N 1
ATOM 4007 C CA . TRP A 1 538 ? -9.546 16.567 -22.795 1.00 89.88 538 TRP A CA 1
ATOM 4008 C C . TRP A 1 538 ? -9.525 17.215 -24.183 1.00 89.88 538 TRP A C 1
ATOM 4010 O O . TRP A 1 538 ? -8.479 17.684 -24.618 1.00 89.88 538 TRP A O 1
ATOM 4020 N N . VAL A 1 539 ? -10.707 17.516 -24.737 1.00 87.69 539 VAL A N 1
ATOM 4021 C CA . VAL A 1 539 ? -10.839 18.452 -25.870 1.00 87.69 539 VAL A CA 1
ATOM 4022 C C . VAL A 1 539 ? -11.086 19.877 -25.373 1.00 87.69 539 VAL A C 1
ATOM 4024 O O . VAL A 1 539 ? -12.008 20.153 -24.598 1.00 87.69 539 VAL A O 1
ATOM 4027 N N . THR A 1 540 ? -10.255 20.830 -25.803 1.00 80.88 540 THR A N 1
ATOM 4028 C CA . THR A 1 540 ? -10.244 22.184 -25.207 1.00 80.88 540 THR A CA 1
ATOM 4029 C C . THR A 1 540 ? -10.714 23.314 -26.121 1.00 80.88 540 THR A C 1
ATOM 4031 O O . THR A 1 540 ? -11.026 24.398 -25.623 1.00 80.88 540 THR A O 1
ATOM 4034 N N . SER A 1 541 ? -10.774 23.099 -27.437 1.00 81.06 541 SER A N 1
ATOM 4035 C CA . SER A 1 541 ? -11.095 24.134 -28.429 1.00 81.06 541 SER A CA 1
ATOM 4036 C C . SER A 1 541 ? -12.167 23.666 -29.417 1.00 81.06 541 SER A C 1
ATOM 4038 O O . SER A 1 541 ? -12.440 22.480 -29.545 1.00 81.06 541 SER A O 1
ATOM 4040 N N . ASP A 1 542 ? -12.817 24.607 -30.103 1.00 87.69 542 ASP A N 1
ATOM 4041 C CA . ASP A 1 542 ? -13.836 24.290 -31.113 1.00 87.69 542 ASP A CA 1
ATOM 4042 C C . ASP A 1 542 ? -13.183 23.689 -32.365 1.00 87.69 542 ASP A C 1
ATOM 4044 O O . ASP A 1 542 ? -12.262 24.285 -32.933 1.00 87.69 542 ASP A O 1
ATOM 4048 N N . GLY A 1 543 ? -13.649 22.513 -32.781 1.00 78.50 543 GLY A N 1
ATOM 4049 C CA . GLY A 1 543 ? -13.160 21.779 -33.945 1.00 78.50 543 GLY A CA 1
ATOM 4050 C C . GLY A 1 543 ? -11.815 21.064 -33.769 1.00 78.50 543 GLY A C 1
ATOM 4051 O O . GLY A 1 543 ? -11.259 20.619 -34.775 1.00 78.50 543 GLY A O 1
ATOM 4052 N N . THR A 1 544 ? -11.263 20.968 -32.550 1.00 86.56 544 THR A N 1
ATOM 4053 C CA . THR A 1 544 ? -10.110 20.087 -32.266 1.00 86.56 544 THR A CA 1
ATOM 4054 C C . THR A 1 544 ? -10.581 18.651 -32.096 1.00 86.56 544 THR A C 1
ATOM 4056 O O . THR A 1 544 ? -11.598 18.432 -31.442 1.00 86.56 544 THR A O 1
ATOM 4059 N N . ASN A 1 545 ? -9.857 17.705 -32.694 1.00 89.06 545 ASN A N 1
ATOM 4060 C CA . ASN A 1 545 ? -10.238 16.300 -32.746 1.00 89.06 545 ASN A CA 1
ATOM 4061 C C . ASN A 1 545 ? -9.214 15.434 -32.027 1.00 89.06 545 ASN A C 1
ATOM 4063 O O . ASN A 1 545 ? -8.074 15.361 -32.481 1.00 89.06 545 ASN A O 1
ATOM 4067 N N . ASP A 1 546 ? -9.684 14.652 -31.070 1.00 91.19 546 ASP A N 1
ATOM 4068 C CA . ASP A 1 546 ? -8.907 13.577 -30.475 1.00 91.19 546 ASP A CA 1
ATOM 4069 C C . ASP A 1 546 ? -9.364 12.299 -31.153 1.00 91.19 546 ASP A C 1
ATOM 4071 O O . ASP A 1 546 ? -10.554 11.976 -31.156 1.00 91.19 546 ASP A O 1
ATOM 4075 N N . THR A 1 547 ? -8.446 11.594 -31.806 1.00 90.56 547 THR A N 1
ATOM 4076 C CA . THR A 1 547 ? -8.788 10.379 -32.549 1.00 90.56 547 THR A CA 1
ATOM 4077 C C . THR A 1 547 ? -7.968 9.202 -32.060 1.00 90.56 547 THR A C 1
ATOM 4079 O O . THR A 1 547 ? -6.752 9.297 -31.880 1.00 90.56 547 THR A O 1
ATOM 4082 N N . TYR A 1 548 ? -8.650 8.077 -31.889 1.00 90.94 548 TYR A N 1
ATOM 4083 C CA . TYR A 1 548 ? -8.080 6.826 -31.421 1.00 90.94 548 TYR A CA 1
ATOM 4084 C C . TYR A 1 548 ? -8.581 5.677 -32.282 1.00 90.94 548 TYR A C 1
ATOM 4086 O O . TYR A 1 548 ? -9.717 5.685 -32.756 1.00 90.94 548 TYR A O 1
ATOM 4094 N N . THR A 1 549 ? -7.741 4.669 -32.453 1.00 87.38 549 THR A N 1
ATOM 4095 C CA . THR A 1 549 ? -8.089 3.384 -33.051 1.00 87.38 549 THR A CA 1
ATOM 4096 C C . THR A 1 549 ? -8.172 2.321 -31.977 1.00 87.38 549 THR A C 1
ATOM 4098 O O . THR A 1 549 ? -7.332 2.285 -31.088 1.00 87.38 549 THR A O 1
ATOM 4101 N N . TYR A 1 550 ? -9.154 1.436 -32.055 1.00 79.69 550 TYR A N 1
ATOM 4102 C CA . TYR A 1 550 ? -9.338 0.373 -31.080 1.00 79.69 550 TYR A CA 1
ATOM 4103 C C . TYR A 1 550 ? -9.720 -0.954 -31.736 1.00 79.69 550 TYR A C 1
ATOM 4105 O O . TYR A 1 550 ? -10.257 -0.994 -32.845 1.00 79.69 550 TYR A O 1
ATOM 4113 N N . SER A 1 551 ? -9.423 -2.058 -31.055 1.00 67.50 551 SER A N 1
ATOM 4114 C CA . SER A 1 551 ? -9.898 -3.394 -31.407 1.00 67.50 551 SER A CA 1
ATOM 4115 C C . SER A 1 551 ? -11.153 -3.746 -30.611 1.00 67.50 551 SER A C 1
ATOM 4117 O O . SER A 1 551 ? -11.388 -3.228 -29.518 1.00 67.50 551 SER A O 1
ATOM 4119 N N . LYS A 1 552 ? -11.951 -4.670 -31.155 1.00 65.25 552 LYS A N 1
ATOM 4120 C CA . LYS A 1 552 ? -13.206 -5.151 -30.552 1.00 65.25 552 LYS A CA 1
ATOM 4121 C C . LYS A 1 552 ? -14.211 -4.006 -30.323 1.00 65.25 552 LYS A C 1
ATOM 4123 O O . LYS A 1 552 ? -14.324 -3.137 -31.183 1.00 65.25 552 LYS A O 1
ATOM 4128 N N . ALA A 1 553 ? -14.990 -4.028 -29.241 1.00 56.78 553 ALA A N 1
ATOM 4129 C CA . ALA A 1 553 ? -16.164 -3.169 -29.070 1.00 56.78 553 ALA A CA 1
ATOM 4130 C C . ALA A 1 553 ? -15.909 -1.975 -28.139 1.00 56.78 553 ALA A C 1
ATOM 4132 O O . ALA A 1 553 ? -15.154 -2.097 -27.184 1.00 56.78 553 ALA A O 1
ATOM 4133 N N . LEU A 1 554 ? -16.594 -0.853 -28.372 1.00 60.25 554 LEU A N 1
ATOM 4134 C CA . LEU A 1 554 ? -16.692 0.269 -27.431 1.00 60.25 554 LEU A CA 1
ATOM 4135 C C . LEU A 1 554 ? -17.701 -0.078 -26.325 1.00 60.25 554 LEU A C 1
ATOM 4137 O O . LEU A 1 554 ? -18.823 -0.482 -26.628 1.00 60.25 554 LEU A O 1
ATOM 4141 N N . THR A 1 555 ? -17.310 0.059 -25.059 1.00 55.25 555 THR A N 1
ATOM 4142 C CA . THR A 1 555 ? -18.096 -0.379 -23.892 1.00 55.25 555 THR A CA 1
ATOM 4143 C C . THR A 1 555 ? -18.687 0.770 -23.079 1.00 55.25 555 THR A C 1
ATOM 4145 O O . THR A 1 555 ? -19.684 0.566 -22.395 1.00 55.25 555 THR A O 1
ATOM 4148 N N . SER A 1 556 ? -18.108 1.970 -23.132 1.00 62.16 556 SER A N 1
ATOM 4149 C CA . SER A 1 556 ? -18.662 3.169 -22.483 1.00 62.16 556 SER A CA 1
ATOM 4150 C C . SER A 1 556 ? -18.085 4.438 -23.102 1.00 62.16 556 SER A C 1
ATOM 4152 O O . SER A 1 556 ? -16.961 4.397 -23.584 1.00 62.16 556 SER A O 1
ATOM 4154 N N . VAL A 1 557 ? -18.823 5.554 -23.062 1.00 71.88 557 VAL A N 1
ATOM 4155 C CA . VAL A 1 557 ? -18.311 6.925 -23.257 1.00 71.88 557 VAL A CA 1
ATOM 4156 C C . VAL A 1 557 ? -19.036 7.834 -22.262 1.00 71.88 557 VAL A C 1
ATOM 4158 O O . VAL A 1 557 ? -20.258 7.783 -22.158 1.00 71.88 557 VAL A O 1
ATOM 4161 N N . GLU A 1 558 ? -18.301 8.663 -21.535 1.00 73.62 558 GLU A N 1
ATOM 4162 C CA . GLU A 1 558 ? -18.803 9.569 -20.503 1.00 73.62 558 GLU A CA 1
ATOM 4163 C C . GLU A 1 558 ? -18.159 10.952 -20.655 1.00 73.62 558 GLU A C 1
ATOM 4165 O O . GLU A 1 558 ? -16.974 11.060 -20.962 1.00 73.62 558 GLU A O 1
ATOM 4170 N N . PHE A 1 559 ? -18.918 12.015 -20.382 1.00 78.56 559 PHE A N 1
ATOM 4171 C CA . PHE A 1 559 ? -18.370 13.352 -20.155 1.00 78.56 559 PHE A CA 1
ATOM 4172 C C . PHE A 1 559 ? -18.326 13.636 -18.657 1.00 78.56 559 PHE A C 1
ATOM 4174 O O . PHE A 1 559 ? -19.366 13.778 -18.016 1.00 78.56 559 PHE A O 1
ATOM 4181 N N . VAL A 1 560 ? -17.122 13.740 -18.099 1.00 76.69 560 VAL A N 1
ATOM 4182 C CA . VAL A 1 560 ? -16.926 14.085 -16.682 1.00 76.69 560 VAL A CA 1
ATOM 4183 C C . VAL A 1 560 ? -17.167 15.581 -16.468 1.00 76.69 560 VAL A C 1
ATOM 4185 O O . VAL A 1 560 ? -17.700 16.000 -15.440 1.00 76.69 560 VAL A O 1
ATOM 4188 N N . GLU A 1 561 ? -16.794 16.398 -17.456 1.00 73.88 561 GLU A N 1
ATOM 4189 C CA . GLU A 1 561 ? -17.035 17.838 -17.480 1.00 73.88 561 GLU A CA 1
ATOM 4190 C C . GLU A 1 561 ? -17.212 18.301 -18.930 1.00 73.88 561 GLU A C 1
ATOM 4192 O O . GLU A 1 561 ? -16.402 17.948 -19.775 1.00 73.88 561 GLU A O 1
ATOM 4197 N N . GLY A 1 562 ? -18.217 19.131 -19.223 1.00 81.75 562 GLY A N 1
ATOM 4198 C CA . GLY A 1 562 ? -18.440 19.679 -20.569 1.00 81.75 562 GLY A CA 1
ATOM 4199 C C . GLY A 1 562 ? -19.199 18.742 -21.517 1.00 81.75 562 GLY A C 1
ATOM 4200 O O . GLY A 1 562 ? -19.815 17.776 -21.081 1.00 81.75 562 GLY A O 1
ATOM 4201 N N . GLU A 1 563 ? -19.190 19.073 -22.810 1.00 79.06 563 GLU A N 1
ATOM 4202 C CA . GLU A 1 563 ? -19.831 18.301 -23.882 1.00 79.06 563 GLU A CA 1
ATOM 4203 C C . GLU A 1 563 ? -19.031 18.448 -25.188 1.00 79.06 563 GLU A C 1
ATOM 4205 O O . GLU A 1 563 ? -18.604 19.549 -25.564 1.00 79.06 563 GLU A O 1
ATOM 4210 N N . ALA A 1 564 ? -18.867 17.341 -25.908 1.00 85.19 564 ALA A N 1
ATOM 4211 C CA . ALA A 1 564 ? -18.186 17.282 -27.197 1.00 85.19 564 ALA A CA 1
ATOM 4212 C C . ALA A 1 564 ? -19.019 16.502 -28.226 1.00 85.19 564 ALA A C 1
ATOM 4214 O O . ALA A 1 564 ? -19.915 15.738 -27.870 1.00 85.19 564 ALA A O 1
ATOM 4215 N N . GLU A 1 565 ? -18.717 16.687 -29.508 1.00 84.06 565 GLU A N 1
ATOM 4216 C CA . GLU A 1 565 ? -19.249 15.838 -30.575 1.00 84.06 565 GLU A CA 1
ATOM 4217 C C . GLU A 1 565 ? -18.437 14.536 -30.624 1.00 84.06 565 GLU A C 1
ATOM 4219 O O . GLU A 1 565 ? -17.212 14.579 -30.616 1.00 84.06 565 GLU A O 1
ATOM 4224 N N . VAL A 1 566 ? -19.084 13.371 -30.672 1.00 81.62 566 VAL A N 1
ATOM 4225 C CA . VAL A 1 566 ? -18.390 12.073 -30.746 1.00 81.62 566 VAL A CA 1
ATOM 4226 C C . VAL A 1 566 ? -18.764 11.390 -32.044 1.00 81.62 566 VAL A C 1
ATOM 4228 O O . VAL A 1 566 ? -19.925 11.380 -32.435 1.00 81.62 566 VAL A O 1
ATOM 4231 N N . SER A 1 567 ? -17.794 10.789 -32.724 1.00 75.31 567 SER A N 1
ATOM 4232 C CA . SER A 1 567 ? -18.054 9.921 -33.866 1.00 75.31 567 SER A CA 1
ATOM 4233 C C . SER A 1 567 ? -17.289 8.614 -33.773 1.00 75.31 567 SER A C 1
ATOM 4235 O O . SER A 1 567 ? -16.139 8.590 -33.349 1.00 75.31 567 SER A O 1
ATOM 4237 N N . VAL A 1 568 ? -17.921 7.523 -34.196 1.00 72.94 568 VAL A N 1
ATOM 4238 C CA . VAL A 1 568 ? -17.308 6.195 -34.285 1.00 72.94 568 VAL A CA 1
ATOM 4239 C C . VAL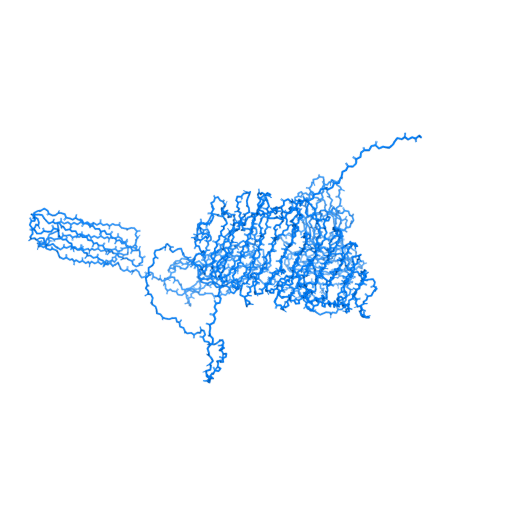 A 1 568 ? -17.285 5.787 -35.751 1.00 72.94 568 VAL A C 1
ATOM 4241 O O . VAL A 1 568 ? -18.302 5.863 -36.440 1.00 72.94 568 VAL A O 1
ATOM 4244 N N . ASN A 1 569 ? -16.111 5.412 -36.257 1.00 73.44 569 ASN A N 1
ATOM 4245 C CA . ASN A 1 569 ? -15.871 5.069 -37.661 1.00 73.44 569 ASN A CA 1
ATOM 4246 C C . ASN A 1 569 ? -16.397 6.141 -38.644 1.00 73.44 569 ASN A C 1
ATOM 4248 O O . ASN A 1 569 ? -16.875 5.834 -39.736 1.00 73.44 569 ASN A O 1
ATOM 4252 N N . GLY A 1 570 ? -16.322 7.417 -38.244 1.00 64.06 570 GLY A N 1
ATOM 4253 C CA . GLY A 1 570 ? -16.770 8.570 -39.033 1.00 64.06 570 GLY A CA 1
ATOM 4254 C C . GLY A 1 570 ? -18.273 8.879 -38.970 1.00 64.06 570 GLY A C 1
ATOM 4255 O O . GLY A 1 570 ? -18.726 9.783 -39.676 1.00 64.06 570 GLY A O 1
ATOM 4256 N N . VAL A 1 571 ? -19.050 8.177 -38.140 1.00 61.91 571 VAL A N 1
ATOM 4257 C CA . VAL A 1 571 ? -20.482 8.437 -37.912 1.00 61.91 571 VAL A CA 1
ATOM 4258 C C . VAL A 1 571 ? -20.669 9.118 -36.560 1.00 61.91 571 VAL A C 1
ATOM 4260 O O . VAL A 1 571 ? -20.216 8.591 -35.552 1.00 61.91 571 VAL A O 1
ATOM 4263 N N . GLN A 1 572 ? -21.322 10.283 -36.529 1.00 62.03 572 GLN A N 1
ATOM 4264 C CA . GLN A 1 572 ? -21.628 11.010 -35.288 1.00 62.03 572 GLN A CA 1
ATOM 4265 C C . GLN A 1 572 ? -22.599 10.214 -34.400 1.00 62.03 572 GLN A C 1
ATOM 4267 O O . GLN A 1 572 ? -23.618 9.730 -34.893 1.00 62.03 572 GLN A O 1
ATOM 4272 N N . VAL A 1 573 ? -22.286 10.100 -33.110 1.00 61.09 573 VAL A N 1
ATOM 4273 C CA . VAL A 1 573 ? -23.022 9.340 -32.090 1.00 61.09 573 VAL A CA 1
ATOM 4274 C C . VAL A 1 573 ? -23.272 10.210 -30.854 1.00 61.09 573 VAL A C 1
ATOM 4276 O O . VAL A 1 573 ? -22.462 11.073 -30.525 1.00 61.09 573 VAL A O 1
ATOM 4279 N N . ASP A 1 574 ? -24.390 9.984 -30.160 1.00 59.88 574 ASP A N 1
ATOM 4280 C CA . ASP A 1 574 ? -24.691 10.635 -28.878 1.00 59.88 574 ASP A CA 1
ATOM 4281 C C . ASP A 1 574 ? -24.178 9.757 -27.720 1.00 59.88 574 ASP A C 1
ATOM 4283 O O . ASP A 1 574 ? -24.701 8.653 -27.527 1.00 59.88 574 ASP A O 1
ATOM 4287 N N . PRO A 1 575 ? -23.191 10.210 -26.923 1.00 55.31 575 PRO A N 1
ATOM 4288 C CA . PRO A 1 575 ? -22.620 9.412 -25.837 1.00 55.31 575 PRO A CA 1
ATOM 4289 C C . PRO A 1 575 ? -23.620 8.979 -24.764 1.00 55.31 575 PRO A C 1
ATOM 4291 O O . PRO A 1 575 ? -23.454 7.924 -24.159 1.00 55.31 575 PRO A O 1
ATOM 4294 N N . THR A 1 576 ? -24.710 9.729 -24.572 1.00 48.69 576 THR A N 1
ATOM 4295 C CA . THR A 1 576 ? -25.766 9.378 -23.606 1.00 48.69 576 THR A CA 1
ATOM 4296 C C . THR A 1 576 ? -26.579 8.152 -24.025 1.00 48.69 576 THR A C 1
ATOM 4298 O O . THR A 1 576 ? -27.307 7.575 -23.220 1.00 48.69 576 THR A O 1
ATOM 4301 N N . THR A 1 577 ? -26.429 7.721 -25.278 1.00 47.81 577 THR A N 1
ATOM 4302 C CA . THR A 1 577 ? -27.102 6.551 -25.847 1.00 47.81 577 THR A CA 1
ATOM 4303 C C . THR A 1 577 ? -26.235 5.281 -25.826 1.00 47.81 577 THR A C 1
ATOM 4305 O O . THR A 1 577 ? -26.659 4.243 -26.330 1.00 47.81 577 THR A O 1
ATOM 4308 N N . LEU A 1 578 ? -25.033 5.355 -25.228 1.00 50.38 578 LEU A N 1
ATOM 4309 C CA . LEU A 1 578 ? -24.101 4.235 -25.019 1.00 50.38 578 LEU A CA 1
ATOM 4310 C C . LEU A 1 578 ? -24.249 3.556 -23.644 1.00 50.38 578 LEU A C 1
ATOM 4312 O O . LEU A 1 578 ? -23.728 2.460 -23.451 1.00 50.38 578 LEU A O 1
ATOM 4316 N N . SER A 1 579 ? -24.973 4.160 -22.696 1.00 46.66 579 SER A N 1
ATOM 4317 C CA . SER A 1 579 ? -25.515 3.439 -21.539 1.00 46.66 579 SER A CA 1
ATOM 4318 C C . SER A 1 579 ? -26.815 2.761 -21.963 1.00 46.66 579 SER A C 1
ATOM 4320 O O . SER A 1 579 ? -27.718 3.462 -22.425 1.00 46.66 579 SER A O 1
ATOM 4322 N N . ALA A 1 580 ? -26.911 1.434 -21.818 1.00 46.12 580 ALA A N 1
ATOM 4323 C CA . ALA A 1 580 ? -28.110 0.684 -22.181 1.00 46.12 580 ALA A CA 1
ATOM 4324 C C . ALA A 1 580 ? -29.354 1.349 -21.578 1.00 46.12 580 ALA A C 1
ATOM 4326 O O . ALA A 1 580 ? -29.394 1.661 -20.382 1.00 46.12 580 ALA A O 1
ATOM 4327 N N . ASP A 1 581 ? -30.359 1.584 -22.421 1.00 51.97 581 ASP A N 1
ATOM 4328 C CA . ASP A 1 581 ? -31.680 1.973 -21.956 1.00 51.97 581 ASP A CA 1
ATOM 4329 C C . ASP A 1 581 ? -32.098 0.962 -20.881 1.00 51.97 581 ASP A C 1
ATOM 4331 O O . ASP A 1 581 ? -32.043 -0.246 -21.099 1.00 51.97 581 ASP A O 1
ATOM 4335 N N . SER A 1 582 ? -32.511 1.434 -19.703 1.00 57.16 582 SER A N 1
ATOM 4336 C CA . SER A 1 582 ? -32.992 0.560 -18.624 1.00 57.16 582 SER A CA 1
ATOM 4337 C C . SER A 1 582 ? -34.112 -0.398 -19.066 1.00 57.16 582 SER A C 1
ATOM 4339 O O . SER A 1 582 ? -34.346 -1.409 -18.405 1.00 57.16 582 SER A O 1
ATOM 4341 N N . ALA A 1 583 ? -34.803 -0.094 -20.172 1.00 65.81 583 ALA A N 1
ATOM 4342 C CA . ALA A 1 583 ? -35.779 -0.974 -20.799 1.00 65.81 583 ALA A CA 1
ATOM 4343 C C . ALA A 1 583 ? -35.159 -2.109 -21.643 1.00 65.81 583 ALA A C 1
ATOM 4345 O O . ALA A 1 583 ? -35.801 -3.147 -21.789 1.00 65.81 583 ALA A O 1
ATOM 4346 N N . TYR A 1 584 ? -33.938 -1.947 -22.165 1.00 76.69 584 TYR A N 1
ATOM 4347 C CA . TYR A 1 584 ? -33.240 -2.876 -23.066 1.00 76.69 584 TYR A CA 1
ATOM 4348 C C . TYR A 1 584 ? -31.786 -3.092 -22.606 1.00 76.69 584 TYR A C 1
ATOM 4350 O O . TYR A 1 584 ? -30.849 -2.593 -23.228 1.00 76.69 584 TYR A O 1
ATOM 4358 N N . PRO A 1 585 ? -31.575 -3.824 -21.497 1.00 68.88 585 PRO A N 1
ATOM 4359 C CA . PRO A 1 585 ? -30.269 -3.925 -20.845 1.00 68.88 585 PRO A CA 1
ATOM 4360 C C . PRO A 1 585 ? -29.218 -4.716 -21.637 1.00 68.88 585 PRO A C 1
ATOM 4362 O O . PRO A 1 585 ? -28.043 -4.671 -21.277 1.00 68.88 585 PRO A O 1
ATOM 4365 N N . ASN A 1 586 ? -29.611 -5.453 -22.681 1.00 76.06 586 ASN A N 1
ATOM 4366 C CA . ASN A 1 586 ? -28.699 -6.290 -23.453 1.00 76.06 586 ASN A CA 1
ATOM 4367 C C . ASN A 1 586 ? -28.446 -5.723 -24.845 1.00 76.06 586 ASN A C 1
ATOM 4369 O O . ASN A 1 586 ? -29.330 -5.126 -25.453 1.00 76.06 586 ASN A O 1
ATOM 4373 N N . THR A 1 587 ? -27.255 -5.975 -25.377 1.00 81.38 587 THR A N 1
ATOM 4374 C CA . THR A 1 587 ? -26.839 -5.556 -26.715 1.00 81.38 587 THR A CA 1
ATOM 4375 C C . THR A 1 587 ? -26.292 -6.733 -27.511 1.00 81.38 587 THR A C 1
ATOM 4377 O O . THR A 1 587 ? -25.642 -7.627 -26.968 1.00 81.38 587 THR A O 1
ATOM 4380 N N . LEU A 1 588 ? -26.558 -6.739 -28.814 1.00 84.06 588 LEU A N 1
ATOM 4381 C CA . LEU A 1 588 ? -25.999 -7.702 -29.755 1.00 84.06 588 LEU A CA 1
ATOM 4382 C C . LEU A 1 588 ? -25.420 -6.938 -30.946 1.00 84.06 588 LEU A C 1
ATOM 4384 O O . LEU A 1 588 ? -26.102 -6.117 -31.558 1.00 84.06 588 LEU A O 1
ATOM 4388 N N . GLN A 1 589 ? -24.151 -7.196 -31.242 1.00 83.81 589 GLN A N 1
ATOM 4389 C CA . GLN A 1 589 ? -23.408 -6.554 -32.323 1.00 83.81 589 GLN A CA 1
ATOM 4390 C C . GLN A 1 589 ? -22.985 -7.613 -33.336 1.00 83.81 589 GLN A C 1
ATOM 4392 O O . GLN A 1 589 ? -22.343 -8.598 -32.967 1.00 83.81 589 GLN A O 1
ATOM 4397 N N . ILE A 1 590 ? -23.318 -7.400 -34.608 1.00 85.25 590 ILE A N 1
ATOM 4398 C CA . ILE A 1 590 ? -22.932 -8.269 -35.718 1.00 85.25 590 ILE A CA 1
ATOM 4399 C C . ILE A 1 590 ? -22.014 -7.450 -36.627 1.00 85.25 590 ILE A C 1
ATOM 4401 O O . ILE A 1 590 ? -22.441 -6.479 -37.249 1.00 85.25 590 ILE A O 1
ATOM 4405 N N . VAL A 1 591 ? -20.727 -7.795 -36.660 1.00 78.38 591 VAL A N 1
ATOM 4406 C CA . VAL A 1 591 ? -19.691 -6.945 -37.269 1.00 78.38 591 VAL A CA 1
ATOM 4407 C C . VAL A 1 591 ? -19.514 -7.277 -38.749 1.00 78.38 591 VAL A C 1
ATOM 4409 O O . VAL A 1 591 ? -19.282 -8.429 -39.092 1.00 78.38 591 VAL A O 1
ATOM 4412 N N . GLY A 1 592 ? -19.577 -6.299 -39.650 1.00 75.12 592 GLY A N 1
ATOM 4413 C CA . GLY A 1 592 ? -19.304 -6.522 -41.075 1.00 75.12 592 GLY A CA 1
ATOM 4414 C C . GLY A 1 592 ? -17.824 -6.809 -41.346 1.00 75.12 592 GLY A C 1
ATOM 4415 O O . GLY A 1 592 ? -16.948 -6.158 -40.788 1.00 75.12 592 GLY A O 1
ATOM 4416 N N . ASN A 1 593 ? -17.525 -7.767 -42.230 1.00 74.88 593 ASN A N 1
ATOM 4417 C CA . ASN A 1 593 ? -16.147 -8.146 -42.596 1.00 74.88 593 ASN A CA 1
ATOM 4418 C C . ASN A 1 593 ? -15.864 -8.067 -44.111 1.00 74.88 593 ASN A C 1
ATOM 4420 O O . ASN A 1 593 ? -14.883 -8.618 -44.615 1.00 74.88 593 ASN A O 1
ATOM 4424 N N . GLY A 1 594 ? -16.753 -7.415 -44.860 1.00 69.00 594 GLY A N 1
ATOM 4425 C CA . GLY A 1 594 ? -16.715 -7.294 -46.316 1.00 69.00 594 GLY A CA 1
ATOM 4426 C C . GLY A 1 594 ? -17.358 -8.453 -47.078 1.00 69.00 594 GLY A C 1
ATOM 4427 O O . GLY A 1 594 ? -17.516 -8.355 -48.298 1.00 69.00 594 GLY A O 1
ATOM 4428 N N . THR A 1 595 ? -17.771 -9.524 -46.393 1.00 81.88 595 THR A N 1
ATOM 4429 C CA . THR A 1 595 ? -18.555 -10.624 -46.970 1.00 81.88 595 THR A CA 1
ATOM 4430 C C . THR A 1 595 ? -20.025 -10.446 -46.622 1.00 81.88 595 THR A C 1
ATOM 4432 O O . THR A 1 595 ? -20.375 -10.357 -45.448 1.00 81.88 595 THR A O 1
ATOM 4435 N N . THR A 1 596 ? -20.899 -10.441 -47.633 1.00 87.00 596 THR A N 1
ATOM 4436 C CA . THR A 1 596 ? -22.348 -10.404 -47.402 1.00 87.00 596 THR A CA 1
ATOM 4437 C C . THR A 1 596 ? -22.773 -11.614 -46.570 1.00 87.00 596 THR A C 1
ATOM 4439 O O . THR A 1 596 ? -22.556 -12.756 -46.976 1.00 87.00 596 THR A O 1
ATOM 4442 N N . THR A 1 597 ? -23.352 -11.340 -45.407 1.00 88.25 597 THR A N 1
ATOM 4443 C CA . THR A 1 597 ? -23.734 -12.300 -44.376 1.00 88.25 597 THR A CA 1
ATOM 4444 C C . THR A 1 597 ? -25.194 -12.061 -44.009 1.00 88.25 597 THR A C 1
ATOM 4446 O O . THR A 1 597 ? -25.570 -10.929 -43.714 1.00 88.25 597 THR A O 1
ATOM 4449 N N . ASN A 1 598 ? -26.006 -13.119 -44.033 1.00 91.62 598 ASN A N 1
ATOM 4450 C CA . ASN A 1 598 ? -27.347 -13.125 -43.453 1.00 91.62 598 ASN A CA 1
ATOM 4451 C C . ASN A 1 598 ? -27.301 -13.839 -42.104 1.00 91.62 598 ASN A C 1
ATOM 4453 O O . ASN A 1 598 ? -26.768 -14.952 -42.003 1.00 91.62 598 ASN A O 1
ATOM 4457 N N . TYR A 1 599 ? -27.903 -13.218 -41.099 1.00 91.69 599 TYR A N 1
ATOM 4458 C CA . TYR A 1 599 ? -28.098 -13.808 -39.787 1.00 91.69 599 TYR A CA 1
ATOM 4459 C C . TYR A 1 599 ? -29.567 -13.741 -39.378 1.00 91.69 599 TYR A C 1
ATOM 4461 O O . TYR A 1 599 ? -30.296 -12.821 -39.743 1.00 91.69 599 TYR A O 1
ATOM 4469 N N . VAL A 1 600 ? -29.981 -14.701 -38.560 1.00 92.25 600 VAL A N 1
ATOM 4470 C CA . VAL A 1 600 ? -31.253 -14.650 -37.842 1.00 92.25 600 VAL A CA 1
ATOM 4471 C C . VAL A 1 600 ? -30.987 -14.817 -36.353 1.00 92.25 600 VAL A C 1
ATOM 4473 O O . VAL A 1 600 ? -30.134 -15.612 -35.954 1.00 92.25 600 VAL A O 1
ATOM 4476 N N . ALA A 1 601 ? -31.696 -14.058 -35.524 1.00 92.25 601 ALA A N 1
ATOM 4477 C CA . ALA A 1 601 ? -31.592 -14.150 -34.073 1.00 92.25 601 ALA A CA 1
ATOM 4478 C C . ALA A 1 601 ? -32.953 -13.966 -33.398 1.00 92.25 601 ALA A C 1
ATOM 4480 O O . ALA A 1 601 ? -33.847 -13.307 -33.933 1.00 92.25 601 ALA A O 1
ATOM 4481 N N . SER A 1 602 ? -33.111 -14.547 -32.210 1.00 91.88 602 SER A N 1
ATOM 4482 C CA . SER A 1 602 ? -34.298 -14.365 -31.375 1.00 91.88 602 SER A CA 1
ATOM 4483 C C . SER A 1 602 ? -33.931 -14.106 -29.923 1.00 91.88 602 SER A C 1
ATOM 4485 O O . SER A 1 602 ? -32.948 -14.643 -29.419 1.00 91.88 602 SER A O 1
ATOM 4487 N N . VAL A 1 603 ? -34.747 -13.311 -29.242 1.00 90.94 603 VAL A N 1
ATOM 4488 C CA . VAL A 1 603 ? -34.629 -12.952 -27.831 1.00 90.94 603 VAL A CA 1
ATOM 4489 C C . VAL A 1 603 ? -35.965 -13.190 -27.126 1.00 90.94 603 VAL A C 1
ATOM 4491 O O . VAL A 1 603 ? -37.021 -13.180 -27.760 1.00 90.94 603 VAL A O 1
ATOM 4494 N N . SER A 1 604 ? -35.935 -13.367 -25.806 1.00 84.38 604 SER A N 1
ATOM 4495 C CA . SER A 1 604 ? -37.151 -13.602 -25.016 1.00 84.38 604 SER A CA 1
ATOM 4496 C C . SER A 1 604 ? -37.978 -12.334 -24.745 1.00 84.38 604 SER A C 1
ATOM 4498 O O . SER A 1 604 ? -39.126 -12.437 -24.304 1.00 84.38 604 SER A O 1
ATOM 4500 N N . GLY A 1 605 ? -37.418 -11.146 -25.003 1.00 84.62 605 GLY A N 1
ATOM 4501 C CA . GLY A 1 605 ? -38.093 -9.850 -24.889 1.00 84.62 605 GLY A CA 1
ATOM 4502 C C . GLY A 1 605 ? -38.254 -9.115 -26.225 1.00 84.62 605 GLY A C 1
ATOM 4503 O O . GLY A 1 605 ? -38.548 -9.715 -27.255 1.00 84.62 605 GLY A O 1
ATOM 4504 N N . GLU A 1 606 ? -38.127 -7.791 -26.198 1.00 87.62 606 GLU A N 1
ATOM 4505 C CA . GLU A 1 606 ? -38.308 -6.904 -27.356 1.00 87.62 606 GLU A CA 1
ATOM 4506 C C . GLU A 1 606 ? -36.954 -6.448 -27.917 1.00 87.62 606 GLU A C 1
ATOM 4508 O O . GLU A 1 606 ? -36.053 -6.133 -27.141 1.00 87.62 606 GLU A O 1
ATOM 4513 N N . ILE A 1 607 ? -36.831 -6.394 -29.250 1.00 89.19 607 ILE A N 1
ATOM 4514 C CA . ILE A 1 607 ? -35.655 -5.882 -29.973 1.00 89.19 607 ILE A CA 1
ATOM 4515 C C . ILE A 1 607 ? -35.931 -4.457 -30.457 1.00 89.19 607 ILE A C 1
ATOM 4517 O O . ILE A 1 607 ? -36.999 -4.170 -31.000 1.00 89.19 607 ILE A O 1
ATOM 4521 N N . THR A 1 608 ? -34.939 -3.580 -30.337 1.00 85.50 608 THR A N 1
ATOM 4522 C CA . THR A 1 608 ? -34.925 -2.272 -30.997 1.00 85.50 608 THR A CA 1
ATOM 4523 C C . THR A 1 608 ? -33.529 -1.950 -31.530 1.00 85.50 608 THR A C 1
ATOM 4525 O O . THR A 1 608 ? -32.528 -2.481 -31.044 1.00 85.50 608 THR A O 1
ATOM 4528 N N . ASP A 1 609 ? -33.460 -1.058 -32.522 1.00 80.50 609 ASP A N 1
ATOM 4529 C CA . ASP A 1 609 ? -32.199 -0.505 -33.022 1.00 80.50 609 ASP A CA 1
ATOM 4530 C C . ASP A 1 609 ? -31.366 0.016 -31.848 1.00 80.50 609 ASP A C 1
ATOM 4532 O O . ASP A 1 609 ? -31.881 0.709 -30.954 1.00 80.50 609 ASP A O 1
ATOM 4536 N N . HIS A 1 610 ? -30.073 -0.300 -31.863 1.00 69.06 610 HIS A N 1
ATOM 4537 C CA . HIS A 1 610 ? -29.140 0.349 -30.968 1.00 69.06 610 HIS A CA 1
ATOM 4538 C C . HIS A 1 610 ? -28.821 1.744 -31.529 1.00 69.06 610 HIS A C 1
ATOM 4540 O O . HIS A 1 610 ? -28.248 1.853 -32.611 1.00 69.06 610 HIS A O 1
ATOM 4546 N N . PRO A 1 611 ? -29.141 2.836 -30.817 1.00 56.97 611 PRO A N 1
ATOM 4547 C CA . PRO A 1 611 ? -28.998 4.201 -31.337 1.00 56.97 611 PRO A CA 1
ATOM 4548 C C . PRO A 1 611 ? -27.548 4.588 -31.667 1.00 56.97 611 PRO A C 1
ATOM 4550 O O . PRO A 1 611 ? -27.326 5.469 -32.495 1.00 56.97 611 PRO A O 1
ATOM 4553 N N . ALA A 1 612 ? -26.576 3.929 -31.029 1.00 53.06 612 ALA A N 1
ATOM 4554 C CA . ALA A 1 612 ? -25.150 4.213 -31.178 1.00 53.06 612 ALA A CA 1
ATOM 4555 C C . ALA A 1 612 ? -24.334 3.150 -31.943 1.00 53.06 612 ALA A C 1
ATOM 4557 O O . ALA A 1 612 ? -23.137 3.350 -32.139 1.00 53.06 612 ALA A O 1
ATOM 4558 N N . PHE A 1 613 ? -24.935 2.026 -32.363 1.00 55.94 613 PHE A N 1
ATOM 4559 C CA . PHE A 1 613 ? -24.208 0.944 -33.041 1.00 55.94 613 PHE A CA 1
ATOM 4560 C C . PHE A 1 613 ? -24.895 0.554 -34.348 1.00 55.94 613 PHE A C 1
ATOM 4562 O O . PHE A 1 613 ? -26.093 0.296 -34.379 1.00 55.94 613 PHE A O 1
ATOM 4569 N N . GLY A 1 614 ? -24.095 0.439 -35.405 1.00 57.50 614 GLY A N 1
ATOM 4570 C CA . GLY A 1 614 ? -24.518 -0.109 -36.687 1.00 57.50 614 GLY A CA 1
ATOM 4571 C C . GLY A 1 614 ? -25.408 0.789 -37.549 1.00 57.50 614 GLY A C 1
ATOM 4572 O O . GLY A 1 614 ? -25.684 1.946 -37.228 1.00 57.50 614 GLY A O 1
ATOM 4573 N N . THR A 1 615 ? -25.809 0.276 -38.712 1.00 58.94 615 THR A N 1
ATOM 4574 C CA . THR A 1 615 ? -26.805 0.939 -39.562 1.00 58.94 615 THR A CA 1
ATOM 4575 C C . THR A 1 615 ? -28.217 0.729 -39.010 1.00 58.94 615 THR A C 1
ATOM 4577 O O . THR A 1 615 ? -28.492 -0.347 -38.492 1.00 58.94 615 THR A O 1
ATOM 4580 N N . PRO A 1 616 ? -29.143 1.707 -39.131 1.00 69.50 616 PRO A N 1
ATOM 4581 C CA . PRO A 1 616 ? -30.523 1.504 -38.695 1.00 69.50 616 PRO A CA 1
ATOM 4582 C C . PRO A 1 616 ? -31.145 0.289 -39.390 1.00 69.50 616 PRO A C 1
ATOM 4584 O O . PRO A 1 616 ? -31.159 0.249 -40.630 1.00 69.50 616 PRO A O 1
ATOM 4587 N N . LEU A 1 617 ? -31.712 -0.633 -38.604 1.00 67.25 617 LEU A N 1
ATOM 4588 C CA . LEU A 1 617 ? -32.159 -1.956 -39.065 1.00 67.25 617 LEU A CA 1
ATOM 4589 C C . LEU A 1 617 ? -33.215 -1.848 -40.174 1.00 67.25 617 LEU A C 1
ATOM 4591 O O . LEU A 1 617 ? -33.311 -2.662 -41.086 1.00 67.25 617 LEU A O 1
ATOM 4595 N N . SER A 1 618 ? -33.989 -0.759 -40.151 1.00 59.94 618 SER A N 1
ATOM 4596 C CA . SER A 1 618 ? -35.063 -0.465 -41.111 1.00 59.94 618 SER A CA 1
ATOM 4597 C C . SER A 1 618 ? -34.656 -0.391 -42.596 1.00 59.94 618 SER A C 1
ATOM 4599 O O . SER A 1 618 ? -35.539 -0.290 -43.454 1.00 59.94 618 SER A O 1
ATOM 4601 N N . ASN A 1 619 ? -33.359 -0.409 -42.922 1.00 59.81 619 ASN A N 1
ATOM 4602 C CA . ASN A 1 619 ? -32.881 -0.323 -44.303 1.00 59.81 619 ASN A CA 1
ATOM 4603 C C . ASN A 1 619 ? -32.711 -1.686 -44.990 1.00 59.81 619 ASN A C 1
ATOM 4605 O O . ASN A 1 619 ? -32.963 -1.765 -46.198 1.00 59.81 619 ASN A O 1
ATOM 4609 N N . TYR A 1 620 ? -32.307 -2.729 -44.259 1.00 63.47 620 TYR A N 1
ATOM 4610 C CA . TYR A 1 620 ? -31.970 -4.041 -44.834 1.00 63.47 620 TYR A CA 1
ATOM 4611 C C . TYR A 1 620 ? -32.466 -5.238 -44.009 1.00 63.47 620 TYR A C 1
ATOM 4613 O O . TYR A 1 620 ? -32.488 -6.351 -44.538 1.00 63.47 620 TYR A O 1
ATOM 4621 N N . ASP A 1 621 ? -32.978 -4.996 -42.800 1.00 80.88 621 ASP A N 1
ATOM 4622 C CA . ASP A 1 621 ? -33.316 -6.027 -41.823 1.00 80.88 621 ASP A CA 1
ATOM 4623 C C . ASP A 1 621 ? -34.806 -5.994 -41.483 1.00 80.88 621 ASP A C 1
ATOM 4625 O O . ASP A 1 621 ? -35.514 -4.995 -41.656 1.00 80.88 621 ASP A O 1
ATOM 4629 N N . THR A 1 622 ? -35.321 -7.127 -41.019 1.00 86.31 622 THR A N 1
ATOM 4630 C CA . THR A 1 622 ? -36.710 -7.254 -40.575 1.00 86.31 622 THR A CA 1
ATOM 4631 C C . THR A 1 622 ? -36.740 -7.663 -39.113 1.00 86.31 622 THR A C 1
ATOM 4633 O O . THR A 1 622 ? -36.303 -8.757 -38.769 1.00 86.31 622 THR A O 1
ATOM 4636 N N . VAL A 1 623 ? -37.310 -6.802 -38.267 1.00 86.44 623 VAL A N 1
ATOM 4637 C CA . VAL A 1 623 ? -37.601 -7.100 -36.858 1.00 86.44 623 VAL A CA 1
ATOM 4638 C C . VAL A 1 623 ? -39.093 -7.395 -36.703 1.00 86.44 623 VAL A C 1
ATOM 4640 O O . VAL A 1 623 ? -39.936 -6.588 -37.103 1.00 86.44 623 VAL A O 1
ATOM 4643 N N . ASP A 1 624 ? -39.424 -8.544 -36.115 1.00 84.31 624 ASP A N 1
ATOM 4644 C CA . ASP A 1 624 ? -40.792 -8.941 -35.763 1.00 84.31 624 ASP A CA 1
ATOM 4645 C C . ASP A 1 624 ? -40.833 -9.421 -34.304 1.00 84.31 624 ASP A C 1
ATOM 4647 O O . ASP A 1 624 ? -40.490 -10.560 -33.979 1.00 84.31 624 ASP A O 1
ATOM 4651 N N . GLY A 1 625 ? -41.218 -8.517 -33.398 1.00 83.94 625 GLY A N 1
ATOM 4652 C CA . GLY A 1 625 ? -41.219 -8.768 -31.956 1.00 83.94 625 GLY A CA 1
ATOM 4653 C C . GLY A 1 625 ? -39.808 -8.990 -31.406 1.00 83.94 625 GLY A C 1
ATOM 4654 O O . GLY A 1 625 ? -38.956 -8.111 -31.503 1.00 83.94 625 GLY A O 1
ATOM 4655 N N . GLY A 1 626 ? -39.578 -10.163 -30.815 1.00 87.56 626 GLY A N 1
ATOM 4656 C CA . GLY A 1 626 ? -38.277 -10.587 -30.295 1.00 87.56 626 GLY A CA 1
ATOM 4657 C C . GLY A 1 626 ? -37.395 -11.297 -31.324 1.00 87.56 626 GLY A C 1
ATOM 4658 O O . GLY A 1 626 ? -36.466 -11.984 -30.930 1.00 87.56 626 GLY A O 1
ATOM 4659 N N . ALA A 1 627 ? -37.686 -11.219 -32.625 1.00 91.31 627 ALA A N 1
ATOM 4660 C CA . ALA A 1 627 ? -36.890 -11.875 -33.662 1.00 91.31 627 ALA A CA 1
ATOM 4661 C C . ALA A 1 627 ? -36.395 -10.883 -34.717 1.00 91.31 627 ALA A C 1
ATOM 4663 O O . ALA A 1 627 ? -37.101 -9.936 -35.070 1.00 91.31 627 ALA A O 1
ATOM 4664 N N . ILE A 1 628 ? -35.199 -11.141 -35.241 1.00 92.56 628 ILE A N 1
ATOM 4665 C CA . ILE A 1 628 ? -34.557 -10.370 -36.304 1.00 92.56 628 ILE A CA 1
ATOM 4666 C C . ILE A 1 628 ? -34.032 -11.299 -37.405 1.00 92.56 628 ILE A C 1
ATOM 4668 O O . ILE A 1 628 ? -33.465 -12.352 -37.118 1.00 92.56 628 ILE A O 1
ATOM 4672 N N . ASP A 1 629 ? -34.233 -10.894 -38.658 1.00 92.12 629 ASP A N 1
ATOM 4673 C CA . ASP A 1 629 ? -33.597 -11.441 -39.865 1.00 92.12 629 ASP A CA 1
ATOM 4674 C C . ASP A 1 629 ? -32.849 -10.290 -40.541 1.00 92.12 629 ASP A C 1
ATOM 4676 O O . ASP A 1 629 ? -33.488 -9.336 -41.003 1.00 92.12 629 ASP A O 1
ATOM 4680 N N . GLY A 1 630 ? -31.517 -10.348 -40.509 1.00 89.50 630 GLY A N 1
ATOM 4681 C CA . GLY A 1 630 ? -30.648 -9.241 -40.884 1.00 89.50 630 GLY A CA 1
ATOM 4682 C C . GLY A 1 630 ? -29.575 -9.589 -41.914 1.00 89.50 630 GLY A C 1
ATOM 4683 O O . GLY A 1 630 ? -29.200 -10.752 -42.101 1.00 89.50 630 GLY A O 1
ATOM 4684 N N . TRP A 1 631 ? -29.090 -8.562 -42.607 1.00 86.25 631 TRP A N 1
ATOM 4685 C CA . TRP A 1 631 ? -28.102 -8.630 -43.678 1.00 86.25 631 TRP A CA 1
ATOM 4686 C C . TRP A 1 631 ? -27.023 -7.571 -43.497 1.00 86.25 631 TRP A C 1
ATOM 4688 O O . TRP A 1 631 ? -27.299 -6.381 -43.592 1.00 86.25 631 TRP A O 1
ATOM 4698 N N . ILE A 1 632 ? -25.768 -8.014 -43.421 1.00 82.56 632 ILE A N 1
ATOM 4699 C CA . ILE A 1 632 ? -24.615 -7.110 -43.387 1.00 82.56 632 ILE A CA 1
ATOM 4700 C C . ILE A 1 632 ? -23.559 -7.472 -44.423 1.00 82.56 632 ILE A C 1
ATOM 4702 O O . ILE A 1 632 ? -23.402 -8.633 -44.795 1.00 82.56 632 ILE A O 1
ATOM 4706 N N . THR A 1 633 ? -22.798 -6.486 -44.895 1.00 73.75 633 THR A N 1
ATOM 4707 C CA . THR A 1 633 ? -21.594 -6.699 -45.712 1.00 73.75 633 THR A CA 1
ATOM 4708 C C . THR A 1 633 ? -20.363 -6.023 -45.111 1.00 73.75 633 THR A C 1
ATOM 4710 O O . THR A 1 633 ? -19.447 -6.719 -44.682 1.00 73.75 633 THR A O 1
ATOM 4713 N N . ASN A 1 634 ? -20.295 -4.689 -45.095 1.00 66.62 634 ASN A N 1
ATOM 4714 C CA . ASN A 1 634 ? -19.172 -3.943 -44.492 1.00 66.62 634 ASN A CA 1
ATOM 4715 C C . ASN A 1 634 ? -19.603 -3.191 -43.228 1.00 66.62 634 ASN A C 1
ATOM 4717 O O . ASN A 1 634 ? -18.795 -2.912 -42.352 1.00 66.62 634 ASN A O 1
ATOM 4721 N N . GLU A 1 635 ? -20.876 -2.840 -43.181 1.00 69.75 635 GLU A N 1
ATOM 4722 C CA . GLU A 1 635 ? -21.589 -2.247 -42.071 1.00 69.75 635 GLU A CA 1
ATOM 4723 C C . GLU A 1 635 ? -21.768 -3.242 -40.919 1.00 69.75 635 GLU A C 1
ATOM 4725 O O . GLU A 1 635 ? -21.782 -4.455 -41.116 1.00 69.75 635 GLU A O 1
ATOM 4730 N N . MET A 1 636 ? -21.852 -2.705 -39.706 1.00 77.44 636 MET A N 1
ATOM 4731 C CA . MET A 1 636 ? -22.231 -3.444 -38.506 1.00 77.44 636 MET A CA 1
ATOM 4732 C C . MET A 1 636 ? -23.737 -3.290 -38.307 1.00 77.44 636 MET A C 1
ATOM 4734 O O . MET A 1 636 ? -24.265 -2.213 -38.581 1.00 77.44 636 MET A O 1
ATOM 4738 N N . ASP A 1 637 ? -24.377 -4.304 -37.737 1.00 82.94 637 ASP A N 1
ATOM 4739 C CA . ASP A 1 637 ? -25.687 -4.150 -37.110 1.00 82.94 637 ASP A CA 1
ATOM 4740 C C . ASP A 1 637 ? -25.531 -4.132 -35.596 1.00 82.94 637 ASP A C 1
ATOM 4742 O O . ASP A 1 637 ? -24.843 -4.975 -35.011 1.00 82.94 637 ASP A O 1
ATOM 4746 N N . GLY A 1 638 ? -26.166 -3.150 -34.966 1.00 82.62 638 GLY A N 1
ATOM 4747 C CA . GLY A 1 638 ? -26.229 -3.020 -33.522 1.00 82.62 638 GLY A CA 1
ATOM 4748 C C . GLY A 1 638 ? -27.674 -3.026 -33.064 1.00 82.62 638 GLY A C 1
ATOM 4749 O O . GLY A 1 638 ? -28.459 -2.158 -33.447 1.00 82.62 638 GLY A O 1
ATOM 4750 N N . ILE A 1 639 ? -28.022 -3.983 -32.211 1.00 85.44 639 ILE A N 1
ATOM 4751 C CA . ILE A 1 639 ? -29.350 -4.058 -31.601 1.00 85.44 639 ILE A CA 1
ATOM 4752 C C . ILE A 1 639 ? -29.239 -4.016 -30.083 1.00 85.44 639 ILE A C 1
ATOM 4754 O O . ILE A 1 639 ? -28.261 -4.493 -29.504 1.00 85.44 639 ILE A O 1
ATOM 4758 N N . GLN A 1 640 ? -30.259 -3.463 -29.437 1.00 85.38 640 GLN A N 1
ATOM 4759 C CA . GLN A 1 640 ? -30.484 -3.610 -28.003 1.00 85.38 640 GLN A CA 1
ATOM 4760 C C . GLN A 1 640 ? -31.792 -4.362 -27.775 1.00 85.38 640 GLN A C 1
ATOM 4762 O O . GLN A 1 640 ? -32.723 -4.279 -28.582 1.00 85.38 640 GLN A O 1
ATOM 4767 N N . PHE A 1 641 ? -31.860 -5.128 -26.694 1.00 86.94 641 PHE A N 1
ATOM 4768 C CA . PHE A 1 641 ? -33.022 -5.948 -26.409 1.00 86.94 641 PHE A CA 1
ATOM 4769 C C . PHE A 1 641 ? -33.262 -6.176 -24.918 1.00 86.94 641 PHE A C 1
ATOM 4771 O O . PHE A 1 641 ? -32.359 -6.096 -24.081 1.00 86.94 641 PHE A O 1
ATOM 4778 N N . SER A 1 642 ? -34.515 -6.479 -24.588 1.00 82.31 642 SER A N 1
ATOM 4779 C CA . SER A 1 642 ? -34.923 -6.962 -23.270 1.00 82.31 642 SER A CA 1
ATOM 4780 C C . SER A 1 642 ? -35.000 -8.489 -23.250 1.00 82.31 642 SER A C 1
ATOM 4782 O O . SER A 1 642 ? -35.108 -9.135 -24.292 1.00 82.31 642 SER A O 1
ATOM 4784 N N . GLY A 1 643 ? -34.929 -9.090 -22.062 1.00 81.06 643 GLY A N 1
ATOM 4785 C CA . GLY A 1 643 ? -34.862 -10.548 -21.933 1.00 81.06 643 GLY A CA 1
ATOM 4786 C C . GLY A 1 643 ? -33.483 -11.108 -22.303 1.00 81.06 643 GLY A C 1
ATOM 4787 O O . GLY A 1 643 ? -32.479 -10.431 -22.137 1.00 81.06 643 GLY A O 1
ATOM 4788 N N . GLN A 1 644 ? -33.418 -12.351 -22.770 1.00 81.69 644 GLN A N 1
ATOM 4789 C CA . GLN A 1 644 ? -32.173 -13.069 -23.077 1.00 81.69 644 GLN A CA 1
ATOM 4790 C C . GLN A 1 644 ? -32.115 -13.430 -24.563 1.00 81.69 644 GLN A C 1
ATOM 4792 O O . GLN A 1 644 ? -33.161 -13.624 -25.178 1.00 81.69 644 GLN A O 1
ATOM 4797 N N . LEU A 1 645 ? -30.911 -13.554 -25.131 1.00 88.38 645 LEU A N 1
ATOM 4798 C CA . LEU A 1 645 ? -30.725 -14.094 -26.479 1.00 88.38 645 LEU A CA 1
ATOM 4799 C C . LEU A 1 645 ? -31.052 -15.594 -26.461 1.00 88.38 645 LEU A C 1
ATOM 4801 O O . LEU A 1 645 ? -30.397 -16.383 -25.788 1.00 88.38 645 LEU A O 1
ATOM 4805 N N . GLU A 1 646 ? -32.092 -15.991 -27.181 1.00 84.38 646 GLU A N 1
ATOM 4806 C CA . GLU A 1 646 ? -32.552 -17.378 -27.253 1.00 84.38 646 GLU A CA 1
ATOM 4807 C C . GLU A 1 646 ? -31.848 -18.147 -28.374 1.00 84.38 646 GLU A C 1
ATOM 4809 O O . GLU A 1 646 ? -31.533 -19.327 -28.217 1.00 84.38 646 GLU A O 1
ATOM 4814 N N . SER A 1 647 ? -31.597 -17.491 -29.510 1.00 86.31 647 SER A N 1
ATOM 4815 C CA . SER A 1 647 ? -30.895 -18.094 -30.641 1.00 86.31 647 SER A CA 1
ATOM 4816 C C . SER A 1 647 ? -30.186 -17.050 -31.496 1.00 86.31 647 SER A C 1
ATOM 4818 O O . SER A 1 647 ? -30.624 -15.904 -31.581 1.00 86.31 647 SER A O 1
ATOM 4820 N N . ILE A 1 648 ? -29.096 -17.463 -32.141 1.00 91.75 648 ILE A N 1
ATOM 4821 C CA . ILE A 1 648 ? -28.455 -16.727 -33.228 1.00 91.75 648 ILE A CA 1
ATOM 4822 C C . ILE A 1 648 ? -27.794 -17.721 -34.180 1.00 91.75 648 ILE A C 1
ATOM 4824 O O . ILE A 1 648 ? -27.088 -18.628 -33.745 1.00 91.75 648 ILE A O 1
ATOM 4828 N N . GLU A 1 649 ? -28.021 -17.563 -35.479 1.00 90.06 649 GLU A N 1
ATOM 4829 C CA . GLU A 1 649 ? -27.385 -18.382 -36.509 1.00 90.06 649 GLU A CA 1
ATOM 4830 C C . GLU A 1 649 ? -27.125 -17.577 -37.787 1.00 90.06 649 GLU A C 1
ATOM 4832 O O . GLU A 1 649 ? -27.845 -16.634 -38.113 1.00 90.06 649 GLU A O 1
ATOM 4837 N N . PHE A 1 650 ? -26.095 -17.977 -38.534 1.00 92.50 650 PHE A N 1
ATOM 4838 C CA . PHE A 1 650 ? -25.852 -17.470 -39.882 1.00 92.50 650 PHE A CA 1
ATOM 4839 C C . PHE A 1 650 ? -26.558 -18.359 -40.902 1.00 92.50 650 PHE A C 1
ATOM 4841 O O . PHE A 1 650 ? -26.242 -19.546 -41.024 1.00 92.50 650 PHE A O 1
ATOM 4848 N N . VAL A 1 651 ? -27.489 -17.785 -41.664 1.00 87.62 651 VAL A N 1
ATOM 4849 C CA . VAL A 1 651 ? -28.155 -18.485 -42.772 1.00 87.62 651 VAL A CA 1
ATOM 4850 C C . VAL A 1 651 ? -27.236 -18.528 -43.996 1.00 87.62 651 VAL A C 1
ATOM 4852 O O . VAL A 1 651 ? -27.186 -19.533 -44.710 1.00 87.62 651 VAL A O 1
ATOM 4855 N N . GLU A 1 652 ? -26.477 -17.453 -44.225 1.00 84.38 652 GLU A N 1
ATOM 4856 C CA . GLU A 1 652 ? -25.471 -17.339 -45.282 1.00 84.38 652 GLU A CA 1
ATOM 4857 C C . GLU A 1 652 ? -24.284 -16.499 -44.792 1.00 84.38 652 GLU A C 1
ATOM 4859 O O . GLU A 1 652 ? -24.471 -15.498 -44.111 1.00 84.38 652 GLU A O 1
ATOM 4864 N N . GLY A 1 653 ? -23.058 -16.878 -45.158 1.00 87.00 653 GLY A N 1
ATOM 4865 C CA . GLY A 1 653 ? -21.853 -16.156 -44.741 1.00 87.00 653 GLY A CA 1
ATOM 4866 C C . GLY A 1 653 ? -21.432 -16.471 -43.304 1.00 87.00 653 GLY A C 1
ATOM 4867 O O . GLY A 1 653 ? -21.647 -17.579 -42.811 1.00 87.00 653 GLY A O 1
ATOM 4868 N N . GLY A 1 654 ? -20.755 -15.520 -42.669 1.00 83.56 654 GLY A N 1
ATOM 4869 C CA . GLY A 1 654 ? -20.267 -15.670 -41.305 1.00 83.56 654 GLY A CA 1
ATOM 4870 C C . GLY A 1 654 ? -19.336 -14.536 -40.909 1.00 83.56 654 GLY A C 1
ATOM 4871 O O . GLY A 1 654 ? -18.497 -14.086 -41.696 1.00 83.56 654 GLY A O 1
ATOM 4872 N N . THR A 1 655 ? -19.494 -14.081 -39.674 1.00 83.81 655 THR A N 1
ATOM 4873 C CA . THR A 1 655 ? -18.708 -12.988 -39.113 1.00 83.81 655 THR A CA 1
ATOM 4874 C C . THR A 1 655 ? -18.682 -13.051 -37.587 1.00 83.81 655 THR A C 1
ATOM 4876 O O . THR A 1 655 ? -19.232 -13.977 -36.991 1.00 83.81 655 THR A O 1
ATOM 4879 N N . THR A 1 656 ? -18.025 -12.085 -36.957 1.00 80.69 656 THR A N 1
ATOM 4880 C CA . THR A 1 656 ? -17.915 -11.991 -35.505 1.00 80.69 656 THR A CA 1
ATOM 4881 C C . THR A 1 656 ? -19.176 -11.381 -34.897 1.00 80.69 656 THR A C 1
ATOM 4883 O O . THR A 1 656 ? -19.715 -10.396 -35.409 1.00 80.69 656 THR A O 1
ATOM 4886 N N . VAL A 1 657 ? -19.627 -11.969 -33.787 1.00 79.50 657 VAL A N 1
ATOM 4887 C CA . VAL A 1 657 ? -20.796 -11.523 -33.024 1.00 79.50 657 VAL A CA 1
ATOM 4888 C C . VAL A 1 657 ? -20.389 -11.254 -31.584 1.00 79.50 657 VAL A C 1
ATOM 4890 O O . VAL A 1 657 ? -19.714 -12.078 -30.970 1.00 79.50 657 VAL A O 1
ATOM 4893 N N . TYR A 1 658 ? -20.846 -10.134 -31.031 1.00 69.00 658 TYR A N 1
ATOM 4894 C CA . TYR A 1 658 ? -20.668 -9.802 -29.621 1.00 69.00 658 TYR A CA 1
ATOM 4895 C C . TYR A 1 658 ? -22.022 -9.698 -28.923 1.00 69.00 658 TYR A C 1
ATOM 4897 O O . TYR A 1 658 ? -22.886 -8.942 -29.359 1.00 69.00 658 TYR A O 1
ATOM 4905 N N . LEU A 1 659 ? -22.187 -10.428 -27.822 1.00 77.00 659 LEU A N 1
ATOM 4906 C CA . LEU A 1 659 ? -23.311 -10.309 -26.896 1.00 77.00 659 LEU A CA 1
ATOM 4907 C C . LEU A 1 659 ? -22.821 -9.584 -25.642 1.00 77.00 659 LEU A C 1
ATOM 4909 O O . LEU A 1 659 ? -21.907 -10.064 -24.971 1.00 77.00 659 LEU A O 1
ATOM 4913 N N . ASN A 1 660 ? -23.404 -8.425 -25.332 1.00 68.00 660 ASN A N 1
ATOM 4914 C CA . ASN A 1 660 ? -23.006 -7.581 -24.198 1.00 68.00 660 ASN A CA 1
ATOM 4915 C C . ASN A 1 660 ? -21.488 -7.305 -24.161 1.00 68.00 660 ASN A C 1
ATOM 4917 O O . ASN A 1 660 ? -20.850 -7.367 -23.113 1.00 68.00 660 ASN A O 1
ATOM 4921 N N . GLY A 1 661 ? -20.886 -7.075 -25.333 1.00 55.81 661 GLY A N 1
ATOM 4922 C CA . GLY A 1 661 ? -19.447 -6.826 -25.485 1.00 55.81 661 GLY A CA 1
ATOM 4923 C C . GLY A 1 661 ? -18.544 -8.068 -25.428 1.00 55.81 661 GLY A C 1
ATOM 4924 O O . GLY A 1 661 ? -17.349 -7.944 -25.696 1.00 55.81 661 GLY A O 1
ATOM 4925 N N . SER A 1 662 ? -19.087 -9.257 -25.140 1.00 57.03 662 SER A N 1
ATOM 4926 C CA . SER A 1 662 ? -18.358 -10.535 -25.164 1.00 57.03 662 SER A CA 1
ATOM 4927 C C . SER A 1 662 ? -18.554 -11.260 -26.491 1.00 57.03 662 SER A C 1
ATOM 4929 O O . SER A 1 662 ? -19.683 -11.422 -26.948 1.00 57.03 662 SER A O 1
ATOM 4931 N N . GLU A 1 663 ? -17.466 -11.719 -27.111 1.00 70.06 663 GLU A N 1
ATOM 4932 C CA . GLU A 1 663 ? -17.536 -12.474 -28.367 1.00 70.06 663 GLU A CA 1
ATOM 4933 C C . GLU A 1 663 ? -18.235 -13.819 -28.143 1.00 70.06 663 GLU A C 1
ATOM 4935 O O . GLU A 1 663 ? -17.887 -14.563 -27.222 1.00 70.06 663 GLU A O 1
ATOM 4940 N N . ILE A 1 664 ? -19.215 -14.136 -28.987 1.00 74.12 664 ILE A N 1
ATOM 4941 C CA . ILE A 1 664 ? -19.905 -15.425 -28.985 1.00 74.12 664 ILE A CA 1
ATOM 4942 C C . ILE A 1 664 ? -19.716 -16.118 -30.331 1.00 74.12 664 ILE A C 1
ATOM 4944 O O . ILE A 1 664 ? -19.641 -15.469 -31.370 1.00 74.12 664 ILE A O 1
ATOM 4948 N N . ASP A 1 665 ? -19.675 -17.450 -30.314 1.00 84.38 665 ASP A N 1
ATOM 4949 C CA . ASP A 1 665 ? -19.737 -18.271 -31.525 1.00 84.38 665 ASP A CA 1
ATOM 4950 C C . ASP A 1 665 ? -21.192 -18.702 -31.767 1.00 84.38 665 ASP A C 1
ATOM 4952 O O . ASP A 1 665 ? -21.691 -19.559 -31.026 1.00 84.38 665 ASP A O 1
ATOM 4956 N N . PRO A 1 666 ? -21.881 -18.164 -32.794 1.00 85.75 666 PRO A N 1
ATOM 4957 C CA . PRO A 1 666 ? -23.272 -18.512 -33.079 1.00 85.75 666 PRO A CA 1
ATOM 4958 C C . PRO A 1 666 ? -23.499 -20.008 -33.310 1.00 85.75 666 PRO A C 1
ATOM 4960 O O . PRO A 1 666 ? -24.529 -20.542 -32.914 1.00 85.75 666 PRO A O 1
ATOM 4963 N N . ALA A 1 667 ? -22.524 -20.729 -33.879 1.00 80.31 667 ALA A N 1
ATOM 4964 C CA . ALA A 1 667 ? -22.667 -22.161 -34.148 1.00 80.31 667 ALA A CA 1
ATOM 4965 C C . ALA A 1 667 ? -22.659 -23.019 -32.869 1.00 80.31 667 ALA A C 1
ATOM 4967 O O . ALA A 1 667 ? -23.118 -24.163 -32.887 1.00 80.31 667 ALA A O 1
ATOM 4968 N N . ASN A 1 668 ? -22.127 -22.474 -31.772 1.00 74.75 668 ASN A N 1
ATOM 4969 C CA . ASN A 1 668 ? -22.021 -23.130 -30.471 1.00 74.75 668 ASN A CA 1
ATOM 4970 C C . ASN A 1 668 ? -22.874 -22.443 -29.387 1.00 74.75 668 ASN A C 1
ATOM 4972 O O . ASN A 1 668 ? -22.826 -22.845 -28.219 1.00 74.75 668 ASN A O 1
ATOM 4976 N N . TYR A 1 669 ? -23.664 -21.431 -29.753 1.00 76.81 669 TYR A N 1
ATOM 4977 C CA . TYR A 1 669 ? -24.513 -20.698 -28.824 1.00 76.81 669 TYR A CA 1
ATOM 4978 C C . TYR A 1 669 ? -25.775 -21.506 -28.485 1.00 76.81 669 TYR A C 1
ATOM 4980 O O . TYR A 1 669 ? -26.671 -21.669 -29.307 1.00 76.81 669 TYR A O 1
ATOM 4988 N N . ASN A 1 670 ? -25.855 -22.010 -27.250 1.00 63.59 670 ASN A N 1
ATOM 4989 C CA . ASN A 1 670 ? -26.966 -22.851 -26.776 1.00 63.59 670 ASN A CA 1
ATOM 4990 C C . ASN A 1 670 ? -27.929 -22.126 -25.815 1.00 63.59 670 ASN A C 1
ATOM 4992 O O . ASN A 1 670 ? -28.605 -22.788 -25.028 1.00 63.59 670 ASN A O 1
ATOM 4996 N N . GLY A 1 671 ? -27.970 -20.787 -25.820 1.00 61.16 671 GLY A N 1
ATOM 4997 C CA . GLY A 1 671 ? -28.877 -20.012 -24.955 1.00 61.16 671 GLY A CA 1
ATOM 4998 C C . GLY A 1 671 ? -28.624 -20.181 -23.450 1.00 61.16 671 GLY A C 1
ATOM 4999 O O . GLY A 1 671 ? -29.473 -19.848 -22.633 1.00 61.16 671 GLY A O 1
ATOM 5000 N N . THR A 1 672 ? -27.468 -20.725 -23.060 1.00 46.09 672 THR A N 1
ATOM 5001 C CA . THR A 1 672 ? -27.043 -20.855 -21.661 1.00 46.09 672 THR A CA 1
ATOM 5002 C C . THR A 1 672 ? -25.794 -20.016 -21.434 1.00 46.09 672 THR A C 1
ATOM 5004 O O . THR A 1 672 ? -24.706 -20.547 -21.206 1.00 46.09 672 THR A O 1
ATOM 5007 N N . THR A 1 673 ? -25.927 -18.697 -21.520 1.00 45.16 673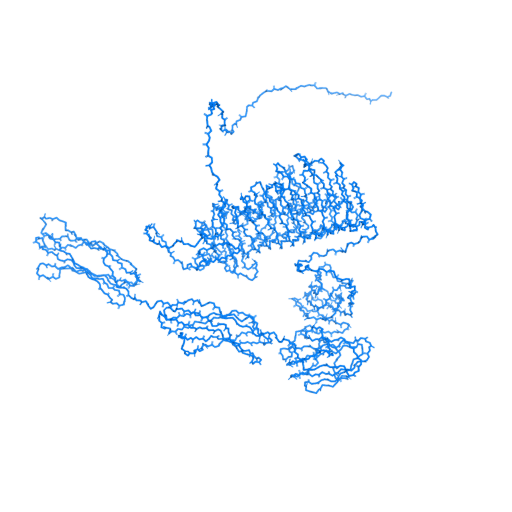 THR A N 1
ATOM 5008 C CA . THR A 1 673 ? -25.048 -17.832 -20.734 1.00 45.16 673 THR A CA 1
ATOM 5009 C C . THR A 1 673 ? -25.475 -18.013 -19.284 1.00 45.16 673 THR A C 1
ATOM 5011 O O . THR A 1 673 ? -26.654 -17.869 -18.977 1.00 45.16 673 THR A O 1
ATOM 5014 N N . THR A 1 674 ? -24.556 -18.408 -18.405 1.00 42.97 674 THR A N 1
ATOM 5015 C CA . THR A 1 674 ? -24.771 -18.344 -16.957 1.00 42.97 674 THR A CA 1
ATOM 5016 C C . THR A 1 674 ? -25.156 -16.914 -16.611 1.00 42.97 674 THR A C 1
ATOM 5018 O O . THR A 1 674 ? -24.289 -16.045 -16.564 1.00 42.97 674 THR A O 1
ATOM 5021 N N . GLU A 1 675 ? -26.451 -16.676 -16.420 1.00 51.19 675 GLU A N 1
ATOM 5022 C CA . GLU A 1 675 ? -26.941 -15.539 -15.655 1.00 51.19 675 GLU A CA 1
ATOM 5023 C C . GLU A 1 675 ? -26.103 -15.470 -14.371 1.00 51.19 675 GLU A C 1
ATOM 5025 O O . GLU A 1 675 ? -25.885 -16.521 -13.739 1.00 51.19 675 GLU A O 1
ATOM 5030 N N . PRO A 1 676 ? -25.528 -14.300 -14.030 1.00 60.66 676 PRO A N 1
ATOM 5031 C CA . PRO A 1 676 ? -24.872 -14.130 -12.745 1.00 60.66 676 PRO A CA 1
ATOM 5032 C C . PRO A 1 676 ? -25.826 -14.645 -11.671 1.00 60.66 676 PRO A C 1
ATOM 5034 O O . PRO A 1 676 ? -27.022 -14.393 -11.725 1.00 60.66 676 PRO A O 1
ATOM 5037 N N . ALA A 1 677 ? -25.345 -15.446 -10.727 1.00 74.56 677 ALA A N 1
ATOM 5038 C CA . ALA A 1 677 ? -26.253 -15.987 -9.729 1.00 74.56 677 ALA A CA 1
ATOM 5039 C C . ALA A 1 677 ? -26.649 -14.865 -8.762 1.00 74.56 677 ALA A C 1
ATOM 5041 O O . ALA A 1 677 ? -25.772 -14.325 -8.081 1.00 74.56 677 ALA A O 1
ATOM 5042 N N . LEU A 1 678 ? -27.950 -14.571 -8.637 1.00 88.44 678 LEU A N 1
ATOM 5043 C CA . LEU A 1 678 ? -28.485 -13.786 -7.518 1.00 88.44 678 LEU A CA 1
ATOM 5044 C C . LEU A 1 678 ? -27.886 -14.358 -6.237 1.00 88.44 678 LEU A C 1
ATOM 5046 O O . LEU A 1 678 ? -28.037 -15.547 -5.989 1.00 88.44 678 LEU A O 1
ATOM 5050 N N . THR A 1 679 ? -27.169 -13.565 -5.444 1.00 90.94 679 THR A N 1
ATOM 5051 C CA . THR A 1 679 ? -26.422 -14.098 -4.297 1.00 90.94 679 THR A CA 1
ATOM 5052 C C . THR A 1 679 ? -26.699 -13.271 -3.057 1.00 90.94 679 THR A C 1
ATOM 5054 O O . THR A 1 679 ? -26.379 -12.086 -3.003 1.00 90.94 679 THR A O 1
ATOM 5057 N N . VAL A 1 680 ? -27.248 -13.908 -2.019 1.00 96.19 680 VAL A N 1
ATOM 5058 C CA . VAL A 1 680 ? -27.464 -13.283 -0.708 1.00 96.19 680 VAL A CA 1
ATOM 5059 C C . VAL A 1 680 ? -26.850 -14.119 0.411 1.00 96.19 680 VAL A C 1
ATOM 5061 O O . VAL A 1 680 ? -26.991 -15.343 0.462 1.00 96.19 680 VAL A O 1
ATOM 5064 N N . THR A 1 681 ? -26.200 -13.448 1.356 1.00 94.94 681 THR A N 1
ATOM 5065 C CA . THR A 1 681 ? -25.613 -14.065 2.545 1.00 94.94 681 THR A CA 1
ATOM 5066 C C . THR A 1 681 ? -26.344 -13.593 3.794 1.00 94.94 681 THR A C 1
ATOM 5068 O O . THR A 1 681 ? -26.641 -12.413 3.957 1.00 94.94 681 THR A O 1
ATOM 5071 N N . THR A 1 682 ? -26.643 -14.530 4.696 1.00 97.75 682 THR A N 1
ATOM 5072 C CA . THR A 1 682 ? -27.056 -14.190 6.061 1.00 97.75 682 THR A CA 1
ATOM 5073 C C . THR A 1 682 ? -25.796 -13.914 6.866 1.00 97.75 682 THR A C 1
ATOM 5075 O O . THR A 1 682 ? -24.989 -14.826 7.055 1.00 97.75 682 THR A O 1
ATOM 5078 N N . ASP A 1 683 ? -25.648 -12.703 7.384 1.00 95.81 683 ASP A N 1
ATOM 5079 C CA . ASP A 1 683 ? -24.500 -12.289 8.188 1.00 95.81 683 ASP A CA 1
ATOM 5080 C C . ASP A 1 683 ? -24.801 -12.426 9.673 1.00 95.81 683 ASP A C 1
ATOM 5082 O O . ASP A 1 683 ? -25.933 -12.687 10.071 1.00 95.81 683 ASP A O 1
ATOM 5086 N N . THR A 1 684 ? -23.779 -12.324 10.519 1.00 91.81 684 THR A N 1
ATOM 5087 C CA . THR A 1 684 ? -23.922 -12.507 11.970 1.00 91.81 684 THR A CA 1
ATOM 5088 C C . THR A 1 684 ? -24.845 -11.448 12.578 1.00 91.81 684 THR A C 1
ATOM 5090 O O . THR A 1 684 ? -24.728 -10.262 12.284 1.00 91.81 684 THR A O 1
ATOM 5093 N N . VAL A 1 685 ? -25.767 -11.887 13.437 1.00 91.12 685 VAL A N 1
ATOM 5094 C CA . VAL A 1 685 ? -26.691 -11.023 14.177 1.00 91.12 685 VAL A CA 1
ATOM 5095 C C . VAL A 1 685 ? -25.915 -10.044 15.069 1.00 91.12 685 VAL A C 1
ATOM 5097 O O . VAL A 1 685 ? -24.886 -10.403 15.643 1.00 91.12 685 VAL A O 1
ATOM 5100 N N . SER A 1 686 ? -26.415 -8.824 15.218 1.00 88.75 686 SER A N 1
ATOM 5101 C CA . SER A 1 686 ? -25.898 -7.811 16.146 1.00 88.75 686 SER A CA 1
ATOM 5102 C C . SER A 1 686 ? -26.987 -7.381 17.135 1.00 88.75 686 SER A C 1
ATOM 5104 O O . SER A 1 686 ? -28.128 -7.842 17.063 1.00 88.75 686 SER A O 1
ATOM 5106 N N . ASP A 1 687 ? -26.638 -6.542 18.115 1.00 85.69 687 ASP A N 1
ATOM 5107 C CA . ASP A 1 687 ? -27.573 -5.971 19.103 1.00 85.69 687 ASP A CA 1
ATOM 5108 C C . ASP A 1 687 ? -28.487 -6.990 19.801 1.00 85.69 687 ASP A C 1
ATOM 5110 O O . ASP A 1 687 ? -29.653 -6.709 20.098 1.00 85.69 687 ASP A O 1
ATOM 5114 N N . VAL A 1 688 ? -27.975 -8.197 20.056 1.00 88.62 688 VAL A N 1
ATOM 5115 C CA . VAL A 1 688 ? -28.755 -9.272 20.670 1.00 88.62 688 VAL A CA 1
ATOM 5116 C C . VAL A 1 688 ? -29.041 -8.933 22.133 1.00 88.62 688 VAL A C 1
ATOM 5118 O O . VAL A 1 688 ? -28.178 -9.024 23.004 1.00 88.62 688 VAL A O 1
ATOM 5121 N N . LYS A 1 689 ? -30.289 -8.561 22.408 1.00 81.31 689 LYS A N 1
ATOM 5122 C CA . LYS A 1 689 ? -30.848 -8.299 23.739 1.00 81.31 689 LYS A CA 1
ATOM 5123 C C . LYS A 1 689 ? -31.801 -9.427 24.129 1.00 81.31 689 LYS A C 1
ATOM 5125 O O . LYS A 1 689 ? -32.044 -10.362 23.366 1.00 81.31 689 LYS A O 1
ATOM 5130 N N . SER A 1 690 ? -32.361 -9.348 25.332 1.00 83.12 690 SER A N 1
ATOM 5131 C CA . SER A 1 690 ? -33.323 -10.338 25.827 1.00 83.12 690 SER A CA 1
ATOM 5132 C C . SER A 1 690 ? -34.626 -10.380 25.022 1.00 83.12 690 SER A C 1
ATOM 5134 O O . SER A 1 690 ? -35.240 -11.434 24.921 1.00 83.12 690 SER A O 1
ATOM 5136 N N . THR A 1 691 ? -35.044 -9.258 24.424 1.00 88.12 691 THR A N 1
ATOM 5137 C CA . THR A 1 691 ? -36.319 -9.153 23.687 1.00 88.12 691 THR A CA 1
ATOM 5138 C C . THR A 1 691 ? -36.192 -8.595 22.270 1.00 88.12 691 THR A C 1
ATOM 5140 O O . THR A 1 691 ? -37.202 -8.418 21.585 1.00 88.12 691 THR A O 1
ATOM 5143 N N . SER A 1 692 ? -34.973 -8.343 21.794 1.00 90.06 692 SER A N 1
ATOM 5144 C CA . SER A 1 692 ? -34.715 -7.805 20.457 1.00 90.06 692 SER A CA 1
ATOM 5145 C C . SER A 1 692 ? -33.361 -8.252 19.918 1.00 90.06 692 SER A C 1
ATOM 5147 O O . SER A 1 692 ? -32.483 -8.612 20.696 1.00 90.06 692 SER A O 1
ATOM 5149 N N . ALA A 1 693 ? -33.180 -8.194 18.604 1.00 92.38 693 ALA A N 1
ATOM 5150 C CA . ALA A 1 693 ? -31.899 -8.405 17.932 1.00 92.38 693 ALA A CA 1
ATOM 5151 C C . ALA A 1 693 ? -31.900 -7.676 16.580 1.00 92.38 693 ALA A C 1
ATOM 5153 O O . ALA A 1 693 ? -32.975 -7.405 16.047 1.00 92.38 693 ALA A O 1
ATOM 5154 N N . THR A 1 694 ? -30.732 -7.391 16.012 1.00 96.31 694 THR A N 1
ATOM 5155 C CA . THR A 1 694 ? -30.593 -6.839 14.656 1.00 96.31 694 THR A CA 1
ATOM 5156 C C . THR A 1 694 ? -30.073 -7.929 13.723 1.00 96.31 694 THR A C 1
ATOM 5158 O O . THR A 1 694 ? -28.957 -8.420 13.882 1.00 96.31 694 THR A O 1
ATOM 5161 N N . LEU A 1 695 ? -30.909 -8.351 12.775 1.00 97.38 695 LEU A N 1
ATOM 5162 C CA . LEU A 1 695 ? -30.573 -9.361 11.772 1.00 97.38 695 LEU A CA 1
ATOM 5163 C C . LEU A 1 695 ? -29.815 -8.679 10.629 1.00 97.38 695 LEU A C 1
ATOM 5165 O O . LEU A 1 695 ? -30.261 -7.635 10.163 1.00 97.38 695 LEU A O 1
ATOM 5169 N N . ASN A 1 696 ? -28.694 -9.257 10.195 1.00 96.62 696 ASN A N 1
ATOM 5170 C CA . ASN A 1 696 ? -27.812 -8.673 9.180 1.00 96.62 696 ASN A CA 1
ATOM 5171 C C . ASN A 1 696 ? -27.645 -9.620 7.990 1.00 96.62 696 ASN A C 1
ATOM 5173 O O . ASN A 1 696 ? -27.663 -10.845 8.153 1.00 96.62 696 ASN A O 1
ATOM 5177 N N . GLY A 1 697 ? -27.471 -9.054 6.802 1.00 97.25 697 GLY A N 1
ATOM 5178 C CA . GLY A 1 697 ? -27.269 -9.789 5.564 1.00 97.25 697 GLY A CA 1
ATOM 5179 C C . GLY A 1 697 ? -26.628 -8.916 4.496 1.00 97.25 697 GLY A C 1
ATOM 5180 O O . GLY A 1 697 ? -26.632 -7.688 4.587 1.00 97.25 697 GLY A O 1
ATOM 5181 N N . THR A 1 698 ? -26.096 -9.567 3.471 1.00 96.38 698 THR A N 1
ATOM 5182 C CA . THR A 1 698 ? -25.435 -8.912 2.343 1.00 96.38 698 THR A CA 1
ATOM 5183 C C . THR A 1 698 ? -25.997 -9.471 1.049 1.00 96.38 698 THR A C 1
ATOM 5185 O O . THR A 1 698 ? -25.969 -10.683 0.835 1.00 96.38 698 THR A O 1
ATOM 5188 N N . LEU A 1 699 ? -26.507 -8.591 0.190 1.00 96.31 699 LEU A N 1
ATOM 5189 C CA . LEU A 1 699 ? -26.805 -8.890 -1.205 1.00 96.31 699 LEU A CA 1
ATOM 5190 C C . LEU A 1 699 ? -25.503 -8.727 -1.989 1.00 96.31 699 LEU A C 1
ATOM 5192 O O . LEU A 1 699 ? -25.049 -7.608 -2.212 1.00 96.31 699 LEU A O 1
ATOM 5196 N N . SER A 1 700 ? -24.861 -9.841 -2.320 1.00 88.81 700 SER A N 1
ATOM 5197 C CA . SER A 1 700 ? -23.553 -9.859 -2.977 1.00 88.81 700 SER A CA 1
ATOM 5198 C C . SER A 1 700 ? -23.658 -9.685 -4.488 1.00 88.81 700 SER A C 1
ATOM 5200 O O . SER A 1 700 ? -22.737 -9.147 -5.085 1.00 88.81 700 SER A O 1
ATOM 5202 N N . ASP A 1 701 ? -24.770 -10.109 -5.086 1.00 88.00 701 ASP A N 1
ATOM 5203 C CA . ASP A 1 701 ? -25.036 -9.961 -6.516 1.00 88.00 701 ASP A CA 1
ATOM 5204 C C . ASP A 1 701 ? -26.552 -9.927 -6.746 1.00 88.00 701 ASP A C 1
ATOM 5206 O O . ASP A 1 701 ? -27.284 -10.642 -6.058 1.00 88.00 701 ASP A O 1
ATOM 5210 N N . LEU A 1 702 ? -27.013 -9.091 -7.679 1.00 87.00 702 LEU A N 1
ATOM 5211 C CA . LEU A 1 702 ? -28.418 -8.970 -8.085 1.00 87.00 702 LEU A CA 1
ATOM 5212 C C . LEU A 1 702 ? -28.840 -10.044 -9.092 1.00 87.00 702 LEU A C 1
ATOM 5214 O O . LEU A 1 702 ? -30.023 -10.171 -9.377 1.00 87.00 702 LEU A O 1
ATOM 5218 N N . GLY A 1 703 ? -27.890 -10.809 -9.618 1.00 80.75 703 GLY A N 1
ATOM 5219 C CA . GLY A 1 703 ? -28.147 -11.901 -10.538 1.00 80.75 703 GLY A CA 1
ATOM 5220 C C . GLY A 1 703 ? -28.599 -11.469 -11.928 1.00 80.75 703 GLY A C 1
ATOM 5221 O O . GLY A 1 703 ? -29.285 -12.217 -12.597 1.00 80.75 703 GLY A O 1
ATOM 5222 N N . GLY A 1 704 ? -28.252 -10.252 -12.353 1.00 75.25 704 GLY A N 1
ATOM 5223 C CA . GLY A 1 704 ? -28.778 -9.655 -13.587 1.00 75.25 704 GLY A CA 1
ATOM 5224 C C . GLY A 1 704 ? -30.038 -8.801 -13.392 1.00 75.25 704 GLY A C 1
ATOM 5225 O O . GLY A 1 704 ? -30.408 -8.056 -14.301 1.00 75.25 704 GLY A O 1
ATOM 5226 N N . ALA A 1 705 ? -30.643 -8.810 -12.201 1.00 83.12 705 ALA A N 1
ATOM 5227 C CA . ALA A 1 705 ? -31.785 -7.964 -11.877 1.00 83.12 705 ALA A CA 1
ATOM 5228 C C . ALA A 1 705 ? -31.417 -6.481 -11.709 1.00 83.12 705 ALA A C 1
ATOM 5230 O O . ALA A 1 705 ? -30.338 -6.123 -11.236 1.00 83.12 705 ALA A O 1
ATOM 5231 N N . SER A 1 706 ? -32.370 -5.590 -11.995 1.00 79.69 706 SER A N 1
ATOM 5232 C CA . SER A 1 706 ? -32.226 -4.141 -11.764 1.00 79.69 706 SER A CA 1
ATOM 5233 C C . SER A 1 706 ? -32.449 -3.724 -10.307 1.00 79.69 706 SER A C 1
ATOM 5235 O O . SER A 1 706 ? -32.053 -2.635 -9.888 1.00 79.69 706 SER A O 1
ATOM 5237 N N . SER A 1 707 ? -33.126 -4.567 -9.530 1.00 87.44 707 SER A N 1
ATOM 5238 C CA . SER A 1 707 ? -33.327 -4.382 -8.099 1.00 87.44 707 SER A CA 1
ATOM 5239 C C . SER A 1 707 ? -33.738 -5.689 -7.437 1.00 87.44 707 SER A C 1
ATOM 5241 O O . SER A 1 707 ? -34.149 -6.638 -8.101 1.00 87.44 707 SER A O 1
ATOM 5243 N N . ALA A 1 708 ? -33.644 -5.742 -6.113 1.00 95.44 708 ALA A N 1
ATOM 5244 C CA . ALA A 1 708 ? -34.154 -6.852 -5.336 1.00 95.44 708 ALA A CA 1
ATOM 5245 C C . ALA A 1 708 ? -34.733 -6.397 -3.995 1.00 95.44 708 ALA A C 1
ATOM 5247 O O . ALA A 1 708 ? -34.158 -5.564 -3.292 1.00 95.44 708 ALA A O 1
ATOM 5248 N N . ASP A 1 709 ? -35.868 -6.979 -3.627 1.00 97.56 709 ASP A N 1
ATOM 5249 C CA . ASP A 1 709 ? -36.489 -6.835 -2.319 1.00 97.56 709 ASP A CA 1
ATOM 5250 C C . ASP A 1 709 ? -35.843 -7.817 -1.341 1.00 97.56 709 ASP A C 1
ATOM 5252 O O . ASP A 1 709 ? -36.028 -9.032 -1.430 1.00 97.56 709 ASP A O 1
ATOM 5256 N N . VAL A 1 710 ? -35.089 -7.284 -0.384 1.00 97.31 710 VAL A N 1
ATOM 5257 C CA . VAL A 1 710 ? -34.425 -8.040 0.677 1.00 97.31 710 VAL A CA 1
ATOM 5258 C C . VAL A 1 710 ? -35.218 -7.979 1.983 1.00 97.31 710 VAL A C 1
ATOM 5260 O O . VAL A 1 710 ? -35.824 -6.965 2.329 1.00 97.31 710 VAL A O 1
ATOM 5263 N N . ALA A 1 711 ? -35.228 -9.080 2.728 1.00 97.88 711 ALA A N 1
ATOM 5264 C CA . ALA A 1 711 ? -35.846 -9.205 4.045 1.00 97.88 711 ALA A CA 1
ATOM 5265 C C . ALA A 1 711 ? -35.126 -10.278 4.876 1.00 97.88 711 ALA A C 1
ATOM 5267 O O . ALA A 1 711 ? -34.219 -10.966 4.405 1.00 97.88 711 ALA A O 1
ATOM 5268 N N . PHE A 1 712 ? -35.566 -10.464 6.118 1.00 98.38 712 PHE A N 1
ATOM 5269 C CA . PHE A 1 712 ? -35.158 -11.583 6.955 1.00 98.38 712 PHE A CA 1
ATOM 5270 C C . PHE A 1 712 ? -36.350 -12.447 7.320 1.00 98.38 712 PHE A C 1
ATOM 5272 O O . PHE A 1 712 ? -37.447 -11.966 7.593 1.00 98.38 712 PHE A O 1
ATOM 5279 N N . GLU A 1 713 ? -36.106 -13.743 7.420 1.00 98.06 713 GLU A N 1
ATOM 5280 C CA . GLU A 1 713 ? -37.009 -14.671 8.076 1.00 98.06 713 GLU A CA 1
ATOM 5281 C C . GLU A 1 713 ? -36.372 -15.116 9.388 1.00 98.06 713 GLU A C 1
ATOM 5283 O O . GLU A 1 713 ? -35.200 -15.483 9.407 1.00 98.06 713 GLU A O 1
ATOM 5288 N N . TYR A 1 714 ? -37.128 -15.105 10.486 1.00 97.69 714 TYR A N 1
ATOM 5289 C CA . TYR A 1 714 ? -36.658 -15.536 11.802 1.00 97.69 714 TYR A CA 1
ATOM 5290 C C . TYR A 1 714 ? -37.708 -16.355 12.558 1.00 97.69 714 TYR A C 1
ATOM 5292 O O . TYR A 1 714 ? -38.908 -16.262 12.296 1.00 97.69 714 TYR A O 1
ATOM 5300 N N . ARG A 1 715 ? -37.263 -17.195 13.495 1.00 97.25 715 ARG A N 1
ATOM 5301 C CA . ARG A 1 715 ? -38.127 -18.035 14.339 1.00 97.25 715 ARG A CA 1
ATOM 5302 C C . ARG A 1 715 ? -37.407 -18.496 15.604 1.00 97.25 715 ARG A C 1
ATOM 5304 O O . ARG A 1 715 ? -36.188 -18.633 15.557 1.00 97.25 715 ARG A O 1
ATOM 5311 N N . PRO A 1 716 ? -38.114 -18.830 16.699 1.00 95.50 716 PRO A N 1
ATOM 5312 C CA . PRO A 1 716 ? -37.544 -19.696 17.728 1.00 95.50 716 PRO A CA 1
ATOM 5313 C C . PRO A 1 716 ? -37.065 -21.001 17.082 1.00 95.50 716 PRO A C 1
ATOM 5315 O O . PRO A 1 716 ? -37.728 -21.496 16.166 1.00 95.50 716 PRO A O 1
ATOM 5318 N N . ALA A 1 717 ? -35.938 -21.552 17.526 1.00 92.81 717 ALA A N 1
ATOM 5319 C CA . ALA A 1 717 ? -35.332 -22.738 16.926 1.00 92.81 717 ALA A CA 1
ATOM 5320 C C . ALA A 1 717 ? -36.355 -23.886 16.797 1.00 92.81 717 ALA A C 1
ATOM 5322 O O . ALA A 1 717 ? -36.988 -24.293 17.774 1.00 92.81 717 ALA A O 1
ATOM 5323 N N . GLY A 1 718 ? -36.560 -24.381 15.570 1.00 85.81 718 GLY A N 1
ATOM 5324 C CA . GLY A 1 718 ? -37.565 -25.412 15.264 1.00 85.81 718 GLY A CA 1
ATOM 5325 C C . GLY A 1 718 ? -39.026 -24.931 15.168 1.00 85.81 718 GLY A C 1
ATOM 5326 O O . GLY A 1 718 ? -39.928 -25.755 15.009 1.00 85.81 718 GLY A O 1
ATOM 5327 N N . GLY A 1 719 ? -39.278 -23.623 15.250 1.00 91.44 719 GLY A N 1
ATOM 5328 C CA . GLY A 1 719 ? -40.594 -22.994 15.112 1.00 91.44 719 GLY A CA 1
ATOM 5329 C C . GLY A 1 719 ? -41.032 -22.728 13.662 1.00 91.44 719 GLY A C 1
ATOM 5330 O O . GLY A 1 719 ? -40.498 -23.283 12.698 1.00 91.44 719 GLY A O 1
ATOM 5331 N N . SER A 1 720 ? -42.017 -21.841 13.493 1.00 93.69 720 SER A N 1
ATOM 5332 C CA . SER A 1 720 ? -42.458 -21.347 12.176 1.00 93.69 720 SER A CA 1
ATOM 5333 C C . SER A 1 720 ? -41.775 -20.023 11.833 1.00 93.69 720 SER A C 1
ATOM 5335 O O . SER A 1 720 ? -41.647 -19.171 12.709 1.00 93.69 720 SER A O 1
ATOM 5337 N N . TRP A 1 721 ? -41.352 -19.861 10.575 1.00 96.31 721 TRP A N 1
ATOM 5338 C CA . TRP A 1 721 ? -40.717 -18.637 10.077 1.00 96.31 721 TRP A CA 1
ATOM 5339 C C . TRP A 1 721 ? -41.662 -17.436 10.140 1.00 96.31 721 TRP A C 1
ATOM 5341 O O . TRP A 1 721 ? -42.832 -17.532 9.775 1.00 96.31 721 TRP A O 1
ATOM 5351 N N . THR A 1 722 ? -41.125 -16.310 10.594 1.00 95.56 722 THR A N 1
ATOM 5352 C CA . THR A 1 722 ? -41.745 -14.986 10.563 1.00 95.56 722 THR A CA 1
ATOM 5353 C C . THR A 1 722 ? -40.874 -14.090 9.695 1.00 95.56 722 THR A C 1
ATOM 5355 O O . THR A 1 722 ? -39.678 -13.985 9.954 1.00 95.56 722 THR A O 1
ATOM 5358 N N . ALA A 1 723 ? -41.451 -13.474 8.665 1.00 95.62 723 ALA A N 1
ATOM 5359 C CA . ALA A 1 723 ? -40.738 -12.529 7.813 1.00 95.62 723 ALA A CA 1
ATOM 5360 C C . ALA A 1 723 ? -40.766 -11.120 8.416 1.00 95.62 723 ALA A C 1
ATOM 5362 O O . ALA A 1 723 ? -41.754 -10.708 9.033 1.00 95.62 723 ALA A O 1
ATOM 5363 N N . THR A 1 724 ? -39.684 -10.382 8.228 1.00 97.12 724 THR A N 1
ATOM 5364 C CA . THR A 1 724 ? -39.607 -8.951 8.502 1.00 97.12 724 THR A CA 1
ATOM 5365 C C . THR A 1 724 ? -40.162 -8.135 7.320 1.00 97.12 724 THR A C 1
ATOM 5367 O O . THR A 1 724 ? -40.638 -8.699 6.335 1.00 97.12 724 THR A O 1
ATOM 5370 N N . ALA A 1 725 ? -40.170 -6.800 7.418 1.00 93.44 725 ALA A N 1
ATOM 5371 C CA . ALA A 1 725 ? -40.590 -5.950 6.299 1.00 93.44 725 ALA A CA 1
ATOM 5372 C C . ALA A 1 725 ? -39.505 -5.907 5.211 1.00 93.44 725 ALA A C 1
ATOM 5374 O O . ALA A 1 725 ? -38.325 -5.874 5.545 1.00 93.44 725 ALA A O 1
ATOM 5375 N N . THR A 1 726 ? -39.899 -5.862 3.940 1.00 95.00 726 THR A N 1
ATOM 5376 C CA . THR A 1 726 ? -38.961 -5.796 2.813 1.00 95.00 726 THR A CA 1
ATOM 5377 C C . THR A 1 726 ? -38.297 -4.424 2.685 1.00 95.00 726 THR A C 1
ATOM 5379 O O . THR A 1 726 ? -38.885 -3.391 3.015 1.00 95.00 726 THR A O 1
ATOM 5382 N N . GLN A 1 727 ? -37.069 -4.425 2.176 1.00 94.19 727 GLN A N 1
ATOM 5383 C CA . GLN A 1 727 ? -36.301 -3.262 1.743 1.00 94.19 727 GLN A CA 1
ATOM 5384 C C . GLN A 1 727 ? -35.857 -3.500 0.296 1.00 94.19 727 GLN A C 1
ATOM 5386 O O . GLN A 1 727 ? -35.300 -4.549 0.007 1.00 94.19 727 GLN A O 1
ATOM 5391 N N . THR A 1 728 ? -36.061 -2.546 -0.609 1.00 96.25 728 THR A N 1
ATOM 5392 C CA . THR A 1 728 ? -35.594 -2.667 -2.001 1.00 96.25 728 THR A CA 1
ATOM 5393 C C . THR A 1 728 ? -34.165 -2.143 -2.129 1.00 96.25 728 THR A C 1
ATOM 5395 O O . THR A 1 728 ? -33.880 -1.019 -1.710 1.00 96.25 728 THR A O 1
ATOM 5398 N N . LEU A 1 729 ? -33.281 -2.931 -2.736 1.00 89.19 729 LEU A N 1
ATOM 5399 C CA . LEU A 1 729 ? -31.929 -2.534 -3.125 1.00 89.19 729 LEU A CA 1
ATOM 5400 C C . LEU A 1 729 ? -31.816 -2.503 -4.650 1.00 89.19 729 LEU A C 1
ATOM 5402 O O . LEU A 1 729 ? -32.323 -3.393 -5.319 1.00 89.19 729 LEU A O 1
ATOM 5406 N N . SER A 1 730 ? -31.152 -1.487 -5.196 1.00 90.94 730 SER A N 1
ATOM 5407 C CA . SER A 1 730 ? -30.857 -1.342 -6.637 1.00 90.94 730 SER A CA 1
ATOM 5408 C C . SER A 1 730 ? -29.384 -1.602 -6.973 1.00 90.94 730 SER A C 1
ATOM 5410 O O . SER A 1 730 ? -28.963 -1.435 -8.111 1.00 90.94 730 SER A O 1
ATOM 5412 N N . SER A 1 731 ? -28.597 -2.022 -5.982 1.00 87.19 731 SER A N 1
ATOM 5413 C CA . SER A 1 731 ? -27.204 -2.443 -6.121 1.00 87.19 731 SER A CA 1
ATOM 5414 C C . SER A 1 731 ? -26.876 -3.491 -5.054 1.00 87.19 731 SER A C 1
ATOM 5416 O O . SER A 1 731 ? -27.578 -3.593 -4.042 1.00 87.19 731 SER A O 1
ATOM 5418 N N . SER A 1 732 ? -25.788 -4.242 -5.240 1.00 91.50 732 SER A N 1
ATOM 5419 C CA . SER A 1 732 ? -25.215 -5.072 -4.174 1.00 91.50 732 SER A CA 1
ATOM 5420 C C . SER A 1 732 ? -24.876 -4.219 -2.945 1.00 91.50 732 SER A C 1
ATOM 5422 O O . SER A 1 732 ? -24.476 -3.059 -3.074 1.00 91.50 732 SER A O 1
ATOM 5424 N N . GLY A 1 733 ? -25.015 -4.786 -1.750 1.00 83.00 733 GLY A N 1
ATOM 5425 C CA . GLY A 1 733 ? -24.770 -4.073 -0.501 1.00 83.00 733 GLY A CA 1
ATOM 5426 C C . GLY A 1 733 ? -25.294 -4.805 0.730 1.00 83.00 733 GLY A C 1
ATOM 5427 O O . GLY A 1 733 ? -26.006 -5.808 0.641 1.00 83.00 733 GLY A O 1
ATOM 5428 N N . SER A 1 734 ? -24.926 -4.297 1.903 1.00 93.12 734 SER A N 1
ATOM 5429 C CA . SER A 1 734 ? -25.426 -4.802 3.178 1.00 93.12 734 SER A CA 1
ATOM 5430 C C . SER A 1 734 ? -26.817 -4.250 3.497 1.00 93.12 734 SER A C 1
ATOM 5432 O O . SER A 1 734 ? -27.179 -3.133 3.124 1.00 93.12 734 SER A O 1
ATOM 5434 N N . PHE A 1 735 ? -27.608 -5.041 4.214 1.00 97.00 735 PHE A N 1
ATOM 5435 C CA . PHE A 1 735 ? -28.902 -4.642 4.753 1.00 97.00 735 PHE A CA 1
ATOM 5436 C C . PHE A 1 735 ? -29.113 -5.262 6.135 1.00 97.00 735 PHE A C 1
ATOM 5438 O O . PHE A 1 735 ? -28.552 -6.308 6.475 1.00 97.00 735 PHE A O 1
ATOM 5445 N N . SER A 1 736 ? -29.923 -4.605 6.961 1.00 95.81 736 SER A N 1
ATOM 5446 C CA . SER A 1 736 ? -30.182 -5.055 8.324 1.00 95.81 736 SER A CA 1
ATOM 5447 C C . SER A 1 736 ? -31.586 -4.703 8.792 1.00 95.81 736 SER A C 1
ATOM 5449 O O . SER A 1 736 ? -32.225 -3.779 8.287 1.00 95.81 736 SER A O 1
ATOM 5451 N N . GLN A 1 737 ? -32.090 -5.461 9.768 1.00 96.50 737 GLN A N 1
ATOM 5452 C CA . GLN A 1 737 ? -33.401 -5.204 10.347 1.00 96.50 737 GLN A CA 1
ATOM 5453 C C . GLN A 1 737 ? -33.492 -5.608 11.813 1.00 96.50 737 GLN A C 1
ATOM 5455 O O . GLN A 1 737 ? -33.223 -6.750 12.190 1.00 96.50 737 GLN A O 1
ATOM 5460 N N . SER A 1 738 ? -33.935 -4.671 12.650 1.00 93.75 738 SER A N 1
ATOM 5461 C CA . SER A 1 738 ? -34.197 -4.942 14.060 1.00 93.75 738 SER A CA 1
ATOM 5462 C C . SER A 1 738 ? -35.524 -5.680 14.244 1.00 93.75 738 SER A C 1
ATOM 5464 O O . SER A 1 738 ? -36.582 -5.220 13.813 1.00 93.75 738 SER A O 1
ATOM 5466 N N . VAL A 1 739 ? -35.475 -6.809 14.946 1.00 93.81 739 VAL A N 1
ATOM 5467 C CA . VAL A 1 739 ? -36.637 -7.578 15.398 1.00 93.81 739 VAL A CA 1
ATOM 5468 C C . VAL A 1 739 ? -36.856 -7.366 16.892 1.00 93.81 739 VAL A C 1
ATOM 5470 O O . VAL A 1 739 ? -35.908 -7.208 17.660 1.00 93.81 739 VAL A O 1
ATOM 5473 N N . SER A 1 740 ? -38.118 -7.356 17.317 1.00 92.12 740 SER A N 1
ATOM 5474 C CA . SER A 1 740 ? -38.523 -7.153 18.713 1.00 92.12 740 SER A CA 1
ATOM 5475 C C . SER A 1 740 ? -39.579 -8.175 19.139 1.00 92.12 740 SER A C 1
ATOM 5477 O O . SER A 1 740 ? -40.114 -8.911 18.309 1.00 92.12 740 SER A O 1
ATOM 5479 N N . GLY A 1 741 ? -39.862 -8.251 20.442 1.00 87.81 741 GLY A N 1
ATOM 5480 C CA . GLY A 1 741 ? -40.798 -9.229 21.004 1.00 87.81 741 GLY A CA 1
ATOM 5481 C C . GLY A 1 741 ? -40.215 -10.639 21.131 1.00 87.81 741 GLY A C 1
ATOM 5482 O O . GLY A 1 741 ? -40.970 -11.606 21.230 1.00 87.81 741 GLY A O 1
ATOM 5483 N N . LEU A 1 742 ? -38.885 -10.769 21.128 1.00 92.44 742 LEU A N 1
ATOM 5484 C CA . LEU A 1 742 ? -38.219 -12.043 21.381 1.00 92.44 742 LEU A CA 1
ATOM 5485 C C . LEU A 1 742 ? -38.432 -12.463 22.847 1.00 92.44 742 LEU A C 1
ATOM 5487 O O . LEU A 1 742 ? -38.490 -11.637 23.754 1.00 92.44 742 LEU A O 1
ATOM 5491 N N . SER A 1 743 ? -38.555 -13.761 23.087 1.00 88.94 743 SER A N 1
ATOM 5492 C CA . SER A 1 743 ? -38.403 -14.349 24.423 1.00 88.94 743 SER A CA 1
ATOM 5493 C C . SER A 1 743 ? -36.922 -14.426 24.793 1.00 88.94 743 SER A C 1
ATOM 5495 O O . SER A 1 743 ? -36.145 -14.896 23.969 1.00 88.94 743 SER A O 1
ATOM 5497 N N . GLY A 1 744 ? -36.553 -14.010 26.009 1.00 84.62 744 GLY A N 1
ATOM 5498 C CA . GLY A 1 744 ? -35.173 -14.073 26.506 1.00 84.62 744 GLY A CA 1
ATOM 5499 C C . GLY A 1 744 ? -34.685 -15.501 26.741 1.00 84.62 744 GLY A C 1
ATOM 5500 O O . GLY A 1 744 ? -35.487 -16.432 26.854 1.00 84.62 744 GLY A O 1
ATOM 5501 N N . SER A 1 745 ? -33.362 -15.680 26.806 1.00 83.25 745 SER A N 1
ATOM 5502 C CA . SER A 1 745 ? -32.707 -16.993 26.948 1.00 83.25 745 SER A CA 1
ATOM 5503 C C . SER A 1 745 ? -33.210 -18.060 25.954 1.00 83.25 745 SER A C 1
ATOM 5505 O O . SER A 1 745 ? -33.249 -19.243 26.286 1.00 83.25 745 SER A O 1
ATOM 5507 N N . THR A 1 746 ? -33.648 -17.651 24.760 1.00 91.00 746 THR A N 1
ATOM 5508 C CA . THR A 1 746 ? -34.239 -18.522 23.738 1.00 91.00 746 THR A CA 1
ATOM 5509 C C . THR A 1 746 ? -33.361 -18.541 22.491 1.00 91.00 746 THR A C 1
ATOM 5511 O O . THR A 1 746 ? -32.903 -17.496 22.030 1.00 91.00 746 THR A O 1
ATOM 5514 N N . ASP A 1 747 ? -33.151 -19.728 21.926 1.00 95.00 747 ASP A N 1
ATOM 5515 C CA . ASP A 1 747 ? -32.454 -19.891 20.651 1.00 95.00 747 ASP A CA 1
ATOM 5516 C C . ASP A 1 747 ? -33.387 -19.547 19.485 1.00 95.00 747 ASP A C 1
ATOM 5518 O O . ASP A 1 747 ? -34.518 -20.033 19.410 1.00 95.00 747 ASP A O 1
ATOM 5522 N N . TYR A 1 748 ? -32.896 -18.733 18.560 1.00 96.88 748 TYR A N 1
ATOM 5523 C CA . TYR A 1 748 ? -33.550 -18.338 17.322 1.00 96.88 748 TYR A CA 1
ATOM 5524 C C . TYR A 1 748 ? -32.740 -18.801 16.120 1.00 96.88 748 TYR A C 1
ATOM 5526 O O . TYR A 1 748 ? -31.512 -18.829 16.150 1.00 96.88 748 TYR A O 1
ATOM 5534 N N . GLU A 1 749 ? -33.445 -19.114 15.042 1.00 97.94 749 GLU A N 1
ATOM 5535 C CA . GLU A 1 749 ? -32.905 -19.281 13.698 1.00 97.94 749 GLU A CA 1
ATOM 5536 C C . GLU A 1 749 ? -33.330 -18.077 12.855 1.00 97.94 749 GLU A C 1
ATOM 5538 O O . GLU A 1 749 ? -34.472 -17.625 12.964 1.00 97.94 749 GLU A O 1
ATOM 5543 N N . TYR A 1 750 ? -32.436 -17.571 12.009 1.00 98.12 750 TYR A N 1
ATOM 5544 C CA . TYR A 1 750 ? -32.737 -16.520 11.038 1.00 98.12 750 TYR A CA 1
ATOM 5545 C C . TYR A 1 750 ? -31.983 -16.729 9.724 1.00 98.12 750 TYR A C 1
ATOM 5547 O O . TYR A 1 750 ? -30.943 -17.394 9.689 1.00 98.12 750 TYR A O 1
ATOM 5555 N N . ARG A 1 751 ? -32.520 -16.175 8.638 1.00 98.25 751 ARG A N 1
ATOM 5556 C CA . ARG A 1 751 ? -31.888 -16.155 7.316 1.00 98.25 751 ARG A CA 1
ATOM 5557 C C . ARG A 1 751 ? -32.289 -14.913 6.531 1.00 98.25 751 ARG A C 1
ATOM 5559 O O . ARG A 1 751 ? -33.414 -14.440 6.672 1.00 98.25 751 ARG A O 1
ATOM 5566 N N . ALA A 1 752 ? -31.378 -14.418 5.705 1.00 97.56 752 ALA A N 1
ATOM 5567 C CA . ALA A 1 752 ? -31.686 -13.449 4.665 1.00 97.56 752 ALA A CA 1
ATOM 5568 C C . ALA A 1 752 ? -32.571 -14.099 3.588 1.00 97.56 752 ALA A C 1
ATOM 5570 O O . ALA A 1 752 ? -32.378 -15.269 3.250 1.00 97.56 752 ALA A O 1
ATOM 5571 N N . ALA A 1 753 ? -33.518 -13.343 3.050 1.00 97.06 753 ALA A N 1
ATOM 5572 C CA . ALA A 1 753 ? -34.359 -13.717 1.922 1.00 97.06 753 ALA A CA 1
ATOM 5573 C C . ALA A 1 753 ? -34.375 -12.562 0.919 1.00 97.06 753 ALA A C 1
ATOM 5575 O O . ALA A 1 753 ? -34.454 -11.403 1.322 1.00 97.06 753 ALA A O 1
ATOM 5576 N N . VAL A 1 754 ? -34.289 -12.875 -0.368 1.00 97.06 754 VAL A N 1
ATOM 5577 C CA . VAL A 1 754 ? -34.281 -11.893 -1.450 1.00 97.06 754 VAL A CA 1
ATOM 5578 C C . VAL A 1 754 ? -35.219 -12.331 -2.571 1.00 97.06 754 VAL A C 1
ATOM 5580 O O . VAL A 1 754 ? -35.290 -13.521 -2.889 1.00 97.06 754 VAL A O 1
ATOM 5583 N N . ALA A 1 755 ? -35.934 -11.367 -3.146 1.00 96.06 755 ALA A N 1
ATOM 5584 C CA . ALA A 1 755 ? -36.714 -11.508 -4.368 1.00 96.06 755 ALA A CA 1
ATOM 5585 C C . ALA A 1 755 ? -36.298 -10.416 -5.363 1.00 96.06 755 ALA A C 1
ATOM 5587 O O . ALA A 1 755 ? -36.505 -9.232 -5.107 1.00 96.06 755 ALA A O 1
ATOM 5588 N N . ALA A 1 756 ? -35.677 -10.815 -6.462 1.00 91.75 756 ALA A N 1
ATOM 5589 C CA . ALA A 1 756 ? -35.188 -9.948 -7.517 1.00 91.75 756 ALA A CA 1
ATOM 5590 C C . ALA A 1 756 ? -36.309 -9.492 -8.470 1.00 91.75 756 ALA A C 1
ATOM 5592 O O . ALA A 1 756 ? -37.381 -10.102 -8.544 1.00 91.75 756 ALA A O 1
ATOM 5593 N N . SER A 1 757 ? -36.084 -8.379 -9.173 1.00 89.69 757 SER A N 1
ATOM 5594 C CA . SER A 1 757 ? -37.074 -7.742 -10.052 1.00 89.69 757 SER A CA 1
ATOM 5595 C C . SER A 1 757 ? -37.398 -8.546 -11.317 1.00 89.69 757 SER A C 1
ATOM 5597 O O . SER A 1 757 ? -38.465 -8.351 -11.901 1.00 89.69 757 SER A O 1
ATOM 5599 N N . ASP A 1 758 ? -36.527 -9.475 -11.702 1.00 80.12 758 ASP A N 1
ATOM 5600 C CA . ASP A 1 758 ? -36.706 -10.467 -12.772 1.00 80.12 758 ASP A CA 1
ATOM 5601 C C . ASP A 1 758 ? -37.488 -11.722 -12.328 1.00 80.12 758 ASP A C 1
ATOM 5603 O O . ASP A 1 758 ? -37.880 -12.542 -13.160 1.00 80.12 758 ASP A O 1
ATOM 5607 N N . GLY A 1 759 ? -37.803 -11.836 -11.034 1.00 82.69 759 GLY A N 1
ATOM 5608 C CA . GLY A 1 759 ? -38.560 -12.941 -10.451 1.00 82.69 759 GLY A CA 1
ATOM 5609 C C . GLY A 1 759 ? -37.708 -13.994 -9.745 1.00 82.69 759 GLY A C 1
ATOM 5610 O O . GLY A 1 759 ? -38.287 -14.911 -9.146 1.00 82.69 759 GLY A O 1
ATOM 5611 N N . ASP A 1 760 ? -36.381 -13.859 -9.751 1.00 86.50 760 ASP A N 1
ATOM 5612 C CA . ASP A 1 760 ? -35.503 -14.766 -9.024 1.00 86.50 760 ASP A CA 1
ATOM 5613 C C . ASP A 1 760 ? -35.643 -14.606 -7.512 1.00 86.50 760 ASP A C 1
ATOM 5615 O O . ASP A 1 760 ? -35.900 -13.531 -6.970 1.00 86.50 760 ASP A O 1
ATOM 5619 N N . THR A 1 761 ? -35.497 -15.713 -6.785 1.00 93.19 761 THR A N 1
ATOM 5620 C CA . THR A 1 761 ? -35.572 -15.696 -5.321 1.00 93.19 761 THR A CA 1
ATOM 5621 C C . THR A 1 761 ? -34.462 -16.530 -4.717 1.00 93.19 761 THR A C 1
ATOM 5623 O O . THR A 1 761 ? -34.150 -17.625 -5.188 1.00 93.19 761 THR A O 1
ATOM 5626 N N . MET A 1 762 ? -33.885 -16.039 -3.624 1.00 93.75 762 MET A N 1
ATOM 5627 C CA . MET A 1 762 ? -32.862 -16.764 -2.883 1.00 93.75 762 MET A CA 1
ATOM 5628 C C . MET A 1 762 ? -33.036 -16.577 -1.377 1.00 93.75 762 MET A C 1
ATOM 5630 O O . MET A 1 762 ? -33.513 -15.552 -0.895 1.00 93.75 762 MET A O 1
ATOM 5634 N N . THR A 1 763 ? -32.616 -17.580 -0.609 1.00 95.69 763 THR A N 1
ATOM 5635 C CA . THR A 1 763 ? -32.389 -17.434 0.830 1.00 95.69 763 THR A CA 1
ATOM 5636 C C . THR A 1 763 ? -30.932 -17.694 1.158 1.00 95.69 763 THR A C 1
ATOM 5638 O O . THR A 1 763 ? -30.365 -18.677 0.678 1.00 95.69 763 THR A O 1
ATOM 5641 N N . GLY A 1 764 ? -30.363 -16.879 2.039 1.00 94.12 764 GLY A N 1
ATOM 5642 C CA . GLY A 1 764 ? -29.040 -17.121 2.595 1.00 94.12 764 GLY A CA 1
ATOM 5643 C C . GLY A 1 764 ? -29.020 -18.338 3.526 1.00 94.12 764 GLY A C 1
ATOM 5644 O O . GLY A 1 764 ? -30.051 -18.922 3.877 1.00 94.12 764 GLY A O 1
ATOM 5645 N N . GLY A 1 765 ? -27.822 -18.714 3.976 1.00 92.62 765 GLY A N 1
ATOM 5646 C CA . GLY A 1 765 ? -27.660 -19.784 4.963 1.00 92.62 765 GLY A CA 1
ATOM 5647 C C . GLY A 1 765 ? -28.372 -19.465 6.283 1.00 92.62 765 GLY A C 1
ATOM 5648 O O . GLY A 1 765 ? -28.320 -18.336 6.764 1.00 92.62 765 GLY A O 1
ATOM 5649 N N . THR A 1 766 ? -29.023 -20.453 6.900 1.00 97.19 766 THR A N 1
ATOM 5650 C CA . THR A 1 766 ? -29.625 -20.274 8.230 1.00 97.19 766 THR A CA 1
ATOM 5651 C C . THR A 1 766 ? -28.536 -20.107 9.286 1.00 97.19 766 THR A C 1
ATOM 5653 O O . THR A 1 766 ? -27.673 -20.974 9.436 1.00 97.19 766 THR A O 1
ATOM 5656 N N . LYS A 1 767 ? -28.608 -19.024 10.058 1.00 95.62 767 LYS A N 1
ATOM 5657 C CA . LYS A 1 767 ? -27.788 -18.800 11.251 1.00 95.62 767 LYS A CA 1
ATOM 5658 C C . LYS A 1 767 ? -28.643 -18.898 12.507 1.00 95.62 767 LYS A C 1
ATOM 5660 O O . LYS A 1 767 ? -29.863 -18.749 12.465 1.00 95.62 767 LYS A O 1
ATOM 5665 N N . THR A 1 768 ? -27.988 -19.154 13.633 1.00 95.00 768 THR A N 1
ATOM 5666 C CA . THR A 1 768 ? -28.623 -19.223 14.951 1.00 95.00 768 THR A CA 1
ATOM 5667 C C . THR A 1 768 ? -28.085 -18.143 15.869 1.00 95.00 768 THR A C 1
ATOM 5669 O O . THR A 1 768 ? -26.891 -17.847 15.829 1.00 95.00 768 THR A O 1
ATOM 5672 N N . PHE A 1 769 ? -28.931 -17.626 16.751 1.00 94.81 769 PHE A N 1
ATOM 5673 C CA . PHE A 1 769 ? -28.501 -16.815 17.883 1.00 94.81 769 PHE A CA 1
ATOM 5674 C C . PHE A 1 769 ? -29.343 -17.111 19.115 1.00 94.81 769 PHE A C 1
ATOM 5676 O O . PHE A 1 769 ? -30.525 -17.416 19.001 1.00 94.81 769 PHE A O 1
ATOM 5683 N N . THR A 1 770 ? -28.752 -16.986 20.295 1.00 93.88 770 THR A N 1
ATOM 5684 C CA . THR A 1 770 ? -29.495 -17.031 21.555 1.00 93.88 770 THR A CA 1
ATOM 5685 C C . THR A 1 770 ? -29.795 -15.598 21.956 1.00 93.88 770 THR A C 1
ATOM 5687 O O . THR A 1 770 ? -28.865 -14.815 22.141 1.00 93.88 770 THR A O 1
ATOM 5690 N N . SER A 1 771 ? -31.074 -15.231 22.080 1.00 88.19 771 SER A N 1
ATOM 5691 C CA . SER A 1 771 ? -31.458 -13.936 22.660 1.00 88.19 771 SER A CA 1
ATOM 5692 C C . SER A 1 771 ? -30.766 -13.762 24.013 1.00 88.19 771 SER A C 1
ATOM 5694 O O . SER A 1 771 ? -30.604 -14.752 24.735 1.00 88.19 771 SER A O 1
ATOM 5696 N N . GLY A 1 772 ? -30.433 -12.526 24.386 1.00 72.94 772 GLY A N 1
ATOM 5697 C CA . GLY A 1 772 ? -29.808 -12.225 25.672 1.00 72.94 772 GLY A CA 1
ATOM 5698 C C . GLY A 1 772 ? -30.557 -12.875 26.836 1.00 72.94 772 GLY A C 1
ATOM 5699 O O . GLY A 1 772 ? -31.749 -13.194 26.724 1.00 72.94 772 GLY A O 1
ATOM 5700 N N . GLN A 1 773 ? -29.853 -13.098 27.948 1.00 58.75 773 GLN A N 1
ATOM 5701 C CA . GLN A 1 773 ? -30.483 -13.669 29.134 1.00 58.75 773 GLN A CA 1
ATOM 5702 C C . GLN A 1 773 ? -31.772 -12.902 29.416 1.00 58.75 773 GLN A C 1
ATOM 5704 O O . GLN A 1 773 ? -31.762 -11.670 29.435 1.00 58.75 773 GLN A O 1
ATOM 5709 N N . ALA A 1 774 ? -32.883 -13.620 29.596 1.00 55.50 774 ALA A N 1
ATOM 5710 C CA . ALA A 1 774 ? -33.998 -13.037 30.323 1.00 55.50 774 ALA A CA 1
ATOM 5711 C C . ALA A 1 774 ? -33.371 -12.505 31.610 1.00 55.50 774 ALA A C 1
ATOM 5713 O O . ALA A 1 774 ? -32.801 -13.306 32.348 1.00 55.50 774 ALA A O 1
ATOM 5714 N N . THR A 1 775 ? -33.327 -11.182 31.787 1.00 51.69 775 THR A N 1
ATOM 5715 C CA . THR A 1 775 ? -32.713 -10.575 32.963 1.00 51.69 775 THR A CA 1
ATOM 5716 C C . THR A 1 775 ? -33.457 -11.163 34.145 1.00 51.69 775 THR A C 1
ATOM 5718 O O . THR A 1 775 ? -34.622 -10.838 34.381 1.00 51.69 775 THR A O 1
ATOM 5721 N N . THR A 1 776 ? -32.836 -12.134 34.812 1.00 50.47 776 THR A N 1
ATOM 5722 C CA . THR A 1 776 ? -33.258 -12.534 36.138 1.00 50.47 776 THR A CA 1
ATOM 5723 C C . THR A 1 776 ? -32.818 -11.378 36.998 1.00 50.47 776 THR A C 1
ATOM 5725 O O . THR A 1 776 ? -31.665 -11.322 37.414 1.00 50.47 776 THR A O 1
ATOM 5728 N N . ASP A 1 777 ? -33.728 -10.427 37.105 1.00 69.62 777 ASP A N 1
ATOM 5729 C CA . ASP A 1 777 ? -33.850 -9.499 38.208 1.00 69.62 777 ASP A CA 1
ATOM 5730 C C . ASP A 1 777 ? -33.193 -10.080 39.473 1.00 69.62 777 ASP A C 1
ATOM 5732 O O . ASP A 1 777 ? -33.543 -11.182 39.929 1.00 69.62 777 ASP A O 1
ATOM 5736 N N . SER A 1 778 ? -32.133 -9.419 39.924 1.00 76.12 778 SER A N 1
ATOM 5737 C CA . SER A 1 778 ? -31.318 -9.826 41.058 1.00 76.12 778 SER A CA 1
ATOM 5738 C C . SER A 1 778 ? -31.668 -8.928 42.236 1.00 76.12 778 SER A C 1
ATOM 5740 O O . SER A 1 778 ? -31.519 -7.728 42.122 1.00 76.12 778 SER A O 1
ATOM 5742 N N . PRO A 1 779 ? -32.045 -9.468 43.407 1.00 83.25 779 PRO A N 1
ATOM 5743 C CA . PRO A 1 779 ? -32.366 -8.616 44.542 1.00 83.25 779 PRO A CA 1
ATOM 5744 C C . PRO A 1 779 ? -31.130 -7.841 45.041 1.00 83.25 779 PRO A C 1
ATOM 5746 O O . PRO A 1 779 ? -30.023 -8.402 45.042 1.00 83.25 779 PRO A O 1
ATOM 5749 N N . PRO A 1 780 ? -31.319 -6.632 45.603 1.00 93.06 780 PRO A N 1
ATOM 5750 C CA . PRO A 1 780 ? -30.237 -5.835 46.164 1.00 93.06 780 PRO A CA 1
ATOM 5751 C C . PRO A 1 780 ? -29.622 -6.501 47.399 1.00 93.06 780 PRO A C 1
ATOM 5753 O O . PRO A 1 780 ? -30.243 -7.319 48.087 1.00 93.06 780 PRO A O 1
ATOM 5756 N N . ASN A 1 781 ? -28.405 -6.083 47.748 1.00 95.00 781 ASN A N 1
ATOM 5757 C CA . ASN A 1 781 ? -27.665 -6.520 48.926 1.00 95.00 781 ASN A CA 1
ATOM 5758 C C . ASN A 1 781 ? -27.334 -5.361 49.883 1.00 95.00 781 ASN A C 1
ATOM 5760 O O . ASN A 1 781 ? -27.049 -4.237 49.471 1.00 95.00 781 ASN A O 1
ATOM 5764 N N . ILE A 1 782 ? -27.300 -5.657 51.187 1.00 96.12 782 ILE A N 1
ATOM 5765 C CA . ILE A 1 782 ? -26.749 -4.759 52.212 1.00 96.12 782 ILE A CA 1
ATOM 5766 C C . ILE A 1 782 ? -25.341 -5.243 52.541 1.00 96.12 782 ILE A C 1
ATOM 5768 O O . ILE A 1 782 ? -25.146 -6.184 53.308 1.00 96.12 782 ILE A O 1
ATOM 5772 N N . ASP A 1 783 ? -24.342 -4.586 51.966 1.00 92.62 783 ASP A N 1
ATOM 5773 C CA . ASP A 1 783 ? -22.937 -4.958 52.140 1.00 92.62 783 ASP A CA 1
ATOM 5774 C C . ASP A 1 783 ? -22.358 -4.478 53.474 1.00 92.62 783 ASP A C 1
ATOM 5776 O O . ASP A 1 783 ? -21.396 -5.048 53.996 1.00 92.62 783 ASP A O 1
ATOM 5780 N N . ARG A 1 784 ? -22.908 -3.391 54.028 1.00 94.06 784 ARG A N 1
ATOM 5781 C CA . ARG A 1 784 ? -22.467 -2.824 55.303 1.00 94.06 784 ARG A CA 1
ATOM 5782 C C . ARG A 1 784 ? -23.604 -2.104 56.015 1.00 94.06 784 ARG A C 1
ATOM 5784 O O . ARG A 1 784 ? -24.224 -1.214 55.443 1.00 94.06 784 ARG A O 1
ATOM 5791 N N . LEU A 1 785 ? -23.765 -2.402 57.304 1.00 96.00 785 LEU A N 1
ATOM 5792 C CA . LEU A 1 785 ? -24.553 -1.619 58.255 1.00 96.00 785 LEU A CA 1
ATOM 5793 C C . LEU A 1 785 ? -23.796 -1.528 59.586 1.00 96.00 785 LEU A C 1
ATOM 5795 O O . LEU A 1 785 ? -23.811 -2.448 60.399 1.00 96.00 785 LEU A O 1
ATOM 5799 N N . ASN A 1 786 ? -23.133 -0.397 59.817 1.00 93.81 786 ASN A N 1
ATOM 5800 C CA . ASN A 1 786 ? -22.396 -0.129 61.047 1.00 93.81 786 ASN A CA 1
ATOM 5801 C C . ASN A 1 786 ? -23.060 1.008 61.818 1.00 93.81 786 ASN A C 1
ATOM 5803 O O . ASN A 1 786 ? -23.198 2.115 61.299 1.00 93.81 786 ASN A O 1
ATOM 5807 N N . VAL A 1 787 ? -23.431 0.751 63.071 1.00 92.75 787 VAL A N 1
ATOM 5808 C CA . VAL A 1 787 ? -24.116 1.726 63.926 1.00 92.75 787 VAL A CA 1
ATOM 5809 C C . VAL A 1 787 ? -23.303 1.993 65.184 1.00 92.75 787 VAL A C 1
ATOM 5811 O O . VAL A 1 787 ? -22.856 1.067 65.859 1.00 92.75 787 VAL A O 1
ATOM 5814 N N . PHE A 1 788 ? -23.131 3.272 65.509 1.00 89.12 788 PHE A N 1
ATOM 5815 C CA . PHE A 1 788 ? -22.357 3.742 66.654 1.00 89.12 788 PHE A CA 1
ATOM 5816 C C . PHE A 1 788 ? -23.162 4.753 67.474 1.00 89.12 788 PHE A C 1
ATOM 5818 O O . PHE A 1 788 ? -23.953 5.509 66.915 1.00 89.12 788 PHE A O 1
ATOM 5825 N N . GLU A 1 789 ? -22.929 4.807 68.787 1.00 84.19 789 GLU A N 1
ATOM 5826 C CA . GLU A 1 789 ? -23.470 5.850 69.669 1.00 84.19 789 GLU A CA 1
ATOM 5827 C C . GLU A 1 789 ? -22.328 6.625 70.337 1.00 84.19 789 GLU A C 1
ATOM 5829 O O . GLU A 1 789 ? -21.337 6.042 70.788 1.00 84.19 789 GLU A O 1
ATOM 5834 N N . ALA A 1 790 ? -22.444 7.955 70.357 1.00 66.94 790 ALA A N 1
ATOM 5835 C CA . ALA A 1 790 ? -21.413 8.853 70.864 1.00 66.94 790 ALA A CA 1
ATOM 5836 C C . ALA A 1 790 ? -21.519 9.146 72.382 1.00 66.94 790 ALA A C 1
ATOM 5838 O O . ALA A 1 790 ? -21.584 10.305 72.792 1.00 66.94 790 ALA A O 1
ATOM 5839 N N . GLY A 1 791 ? -21.416 8.110 73.218 1.00 62.44 791 GLY A N 1
ATOM 5840 C CA . GLY A 1 791 ? -20.941 8.178 74.603 1.00 62.44 791 GLY A CA 1
ATOM 5841 C C . GLY A 1 791 ? -21.992 8.316 75.720 1.00 62.44 791 GLY A C 1
ATOM 5842 O O . GLY A 1 791 ? -22.840 9.206 75.741 1.00 62.44 791 GLY A O 1
ATOM 5843 N N . ARG A 1 792 ? -21.802 7.497 76.768 1.00 55.34 792 ARG A N 1
ATOM 5844 C CA . ARG A 1 792 ? -22.627 7.446 77.990 1.00 55.34 792 ARG A CA 1
ATOM 5845 C C . ARG A 1 792 ? -22.453 8.706 78.856 1.00 55.34 792 ARG A C 1
ATOM 5847 O O . ARG A 1 792 ? -21.330 9.166 79.055 1.00 55.34 792 ARG A O 1
ATOM 5854 N N . ASN A 1 793 ? -23.559 9.183 79.444 1.00 61.00 793 ASN A N 1
ATOM 5855 C CA . ASN A 1 793 ? -23.752 10.412 80.258 1.00 61.00 793 ASN A CA 1
ATOM 5856 C C . ASN A 1 793 ? -24.292 11.652 79.517 1.00 61.00 793 ASN A C 1
ATOM 5858 O O . ASN A 1 793 ? -24.254 12.762 80.054 1.00 61.00 793 ASN A O 1
ATOM 5862 N N . ASN A 1 794 ? -24.852 11.485 78.322 1.00 64.75 794 ASN A N 1
ATOM 5863 C CA . ASN A 1 794 ? -25.620 12.525 77.645 1.00 64.75 794 ASN A CA 1
ATOM 5864 C C . ASN A 1 794 ? -27.127 12.287 77.874 1.00 64.75 794 ASN A C 1
ATOM 5866 O O . ASN A 1 794 ? -27.595 11.167 77.687 1.00 64.75 794 ASN A O 1
ATOM 5870 N N . PRO A 1 795 ? -27.937 13.302 78.242 1.00 77.94 795 PRO A N 1
ATOM 5871 C CA . PRO A 1 795 ? -29.391 13.141 78.257 1.00 77.94 795 PRO A CA 1
ATOM 5872 C C . PRO A 1 795 ? -29.974 12.873 76.856 1.00 77.94 795 PRO A C 1
ATOM 5874 O O . PRO A 1 795 ? -31.154 12.579 76.739 1.00 77.94 795 PRO A O 1
ATOM 5877 N N . HIS A 1 796 ? -29.211 13.009 75.772 1.00 84.94 796 HIS A N 1
ATOM 5878 C CA . HIS A 1 796 ? -29.626 12.739 74.394 1.00 84.94 796 HIS A CA 1
ATOM 5879 C C . HIS A 1 796 ? -28.825 11.570 73.806 1.00 84.94 796 HIS A C 1
ATOM 5881 O O . HIS A 1 796 ? -27.626 11.519 74.047 1.00 84.94 796 HIS A O 1
ATOM 5887 N N . ALA A 1 797 ? -29.447 10.741 72.966 1.00 86.94 797 ALA A N 1
ATOM 5888 C CA . ALA A 1 797 ? -28.724 9.752 72.163 1.00 86.94 797 ALA A CA 1
ATOM 5889 C C . ALA A 1 797 ? -28.211 10.392 70.865 1.00 86.94 797 ALA A C 1
ATOM 5891 O O . ALA A 1 797 ? -28.912 11.226 70.267 1.00 86.94 797 ALA A O 1
ATOM 5892 N N . ARG A 1 798 ? -27.004 10.022 70.431 1.00 89.56 798 ARG A N 1
ATOM 5893 C CA . ARG A 1 798 ? -26.441 10.392 69.121 1.00 89.56 798 ARG A CA 1
ATOM 5894 C C . ARG A 1 798 ? -26.038 9.137 68.366 1.00 89.56 798 ARG A C 1
ATOM 5896 O O . ARG A 1 798 ? -24.987 8.576 68.644 1.00 89.56 798 ARG A O 1
ATOM 5903 N N . ILE A 1 799 ? -26.874 8.732 67.420 1.00 92.00 799 ILE A N 1
ATOM 5904 C CA . ILE A 1 799 ? -26.699 7.506 66.647 1.00 92.00 799 ILE A CA 1
ATOM 5905 C C . ILE A 1 799 ? -26.090 7.861 65.295 1.00 92.00 799 ILE A C 1
ATOM 5907 O O . ILE A 1 799 ? -26.694 8.619 64.540 1.00 92.00 799 ILE A O 1
ATOM 5911 N N . THR A 1 800 ? -24.924 7.306 64.984 1.00 92.56 800 THR A N 1
ATOM 5912 C CA . THR A 1 800 ? -24.287 7.393 63.667 1.00 92.56 800 THR A CA 1
ATOM 5913 C C . THR A 1 800 ? -24.473 6.075 62.930 1.00 92.56 800 THR A C 1
ATOM 5915 O O . THR A 1 800 ? -24.145 5.024 63.475 1.00 92.56 800 THR A O 1
ATOM 5918 N N . VAL A 1 801 ? -24.974 6.125 61.699 1.00 95.88 801 VAL A N 1
ATOM 5919 C CA . VAL A 1 801 ? -25.235 4.961 60.846 1.00 95.88 801 VAL A CA 1
ATOM 5920 C C . VAL A 1 801 ? -24.382 5.082 59.589 1.00 95.88 801 VAL A C 1
ATOM 5922 O O . VAL A 1 801 ? -24.569 6.018 58.827 1.00 95.88 801 VAL A O 1
ATOM 5925 N N . ASN A 1 802 ? -23.450 4.156 59.371 1.00 94.94 802 ASN A N 1
ATOM 5926 C CA . ASN A 1 802 ? -22.657 4.043 58.145 1.00 94.94 802 ASN A CA 1
ATOM 5927 C C . ASN A 1 802 ? -23.119 2.810 57.374 1.00 94.94 802 ASN A C 1
ATOM 5929 O O . ASN A 1 802 ? -23.029 1.693 57.894 1.00 94.94 802 ASN A O 1
ATOM 5933 N N . TRP A 1 803 ? -23.582 3.015 56.146 1.00 97.38 803 TRP A N 1
ATOM 5934 C CA . TRP A 1 803 ? -24.134 1.955 55.315 1.00 97.38 803 TRP A CA 1
ATOM 5935 C C . TRP A 1 803 ? -23.524 1.932 53.908 1.00 97.38 803 TRP A C 1
ATOM 5937 O O . TRP A 1 803 ? -22.996 2.932 53.420 1.00 97.38 803 TRP A O 1
ATOM 5947 N N . TYR A 1 804 ? -23.544 0.756 53.284 1.00 94.75 804 TYR A N 1
ATOM 5948 C CA . TYR A 1 804 ? -23.184 0.522 51.884 1.00 94.75 804 TYR A CA 1
ATOM 5949 C C . TYR A 1 804 ? -24.031 -0.635 51.356 1.00 94.75 804 TYR A C 1
ATOM 5951 O O . TYR A 1 804 ? -24.195 -1.637 52.054 1.00 94.75 804 TYR A O 1
ATOM 5959 N N . VAL A 1 805 ? -24.595 -0.455 50.169 1.00 95.38 805 VAL A N 1
ATOM 5960 C CA . VAL A 1 805 ? -25.498 -1.393 49.500 1.00 95.38 805 VAL A CA 1
ATOM 5961 C C . VAL A 1 805 ? -25.064 -1.554 48.047 1.00 95.38 805 VAL A C 1
ATOM 5963 O O . VAL A 1 805 ? -24.484 -0.627 47.466 1.00 95.38 805 VAL A O 1
ATOM 5966 N N . SER A 1 806 ? -25.378 -2.702 47.463 1.00 89.56 806 SER A N 1
ATOM 5967 C CA . SER A 1 806 ? -25.087 -3.030 46.072 1.00 89.56 806 SER A CA 1
ATOM 5968 C C . SER A 1 806 ? -26.280 -3.692 45.412 1.00 89.56 806 SER A C 1
ATOM 5970 O O . SER A 1 806 ? -27.109 -4.298 46.083 1.00 89.56 806 SER A O 1
ATOM 5972 N N . ASP A 1 807 ? -26.340 -3.568 44.095 1.00 85.38 807 ASP A N 1
ATOM 5973 C CA . ASP A 1 807 ? -27.251 -4.298 43.239 1.00 85.38 807 ASP A CA 1
ATOM 5974 C C . ASP A 1 807 ? -26.510 -4.811 42.003 1.00 85.38 807 ASP A C 1
ATOM 5976 O O . ASP A 1 807 ? -25.709 -4.083 41.406 1.00 85.38 807 ASP A O 1
ATOM 5980 N N . MET A 1 808 ? -26.707 -6.083 41.658 1.00 77.00 808 MET A N 1
ATOM 5981 C CA . MET A 1 808 ? -25.875 -6.769 40.664 1.00 77.00 808 MET A CA 1
ATOM 5982 C C . MET A 1 808 ? -26.243 -6.385 39.230 1.00 77.00 808 MET A C 1
ATOM 5984 O O . MET A 1 808 ? -25.357 -6.303 38.378 1.00 77.00 808 MET A O 1
ATOM 5988 N N . ASP A 1 809 ? -27.523 -6.158 38.964 1.00 76.19 809 ASP A N 1
ATOM 5989 C CA . ASP A 1 809 ? -28.057 -5.726 37.668 1.00 76.19 809 ASP A CA 1
ATOM 5990 C C . ASP A 1 809 ? -28.234 -4.200 37.572 1.00 76.19 809 ASP A C 1
ATOM 5992 O O . ASP A 1 809 ? -28.421 -3.668 36.477 1.00 76.19 809 ASP A O 1
ATOM 5996 N N . GLY A 1 810 ? -28.024 -3.483 38.679 1.00 78.12 810 GLY A N 1
ATOM 5997 C CA . GLY A 1 810 ? -27.789 -2.044 38.685 1.00 78.12 810 GLY A CA 1
ATOM 5998 C C . GLY A 1 810 ? -29.046 -1.187 38.655 1.00 78.12 810 GLY A C 1
ATOM 5999 O O . GLY A 1 810 ? -28.973 -0.028 38.237 1.00 78.12 810 GLY A O 1
ATOM 6000 N N . ASP A 1 811 ? -30.175 -1.722 39.104 1.00 85.94 811 ASP A N 1
ATOM 6001 C CA . ASP A 1 811 ? -31.473 -1.055 39.086 1.00 85.94 811 ASP A CA 1
ATOM 6002 C C . ASP A 1 811 ? -31.972 -0.634 40.487 1.00 85.94 811 ASP A C 1
ATOM 6004 O O . ASP A 1 811 ? -33.165 -0.392 40.675 1.00 85.94 811 ASP A O 1
ATOM 6008 N N . LEU A 1 812 ? -31.055 -0.453 41.450 1.00 88.81 812 LEU A N 1
ATOM 6009 C CA . LEU A 1 812 ? -31.351 0.033 42.803 1.00 88.81 812 LEU A CA 1
ATOM 6010 C C . LEU A 1 812 ? -32.306 1.243 42.775 1.00 88.81 812 LEU A C 1
ATOM 6012 O O . LEU A 1 812 ? -32.013 2.250 42.119 1.00 88.81 812 LEU A O 1
ATOM 6016 N N . ASP A 1 813 ? -33.402 1.167 43.535 1.00 94.06 813 ASP A N 1
ATOM 6017 C CA . ASP A 1 813 ? -34.467 2.178 43.568 1.00 94.06 813 ASP A CA 1
ATOM 6018 C C . ASP A 1 813 ? -34.504 2.933 44.898 1.00 94.06 813 ASP A C 1
ATOM 6020 O O . ASP A 1 813 ? -34.409 4.156 44.920 1.00 94.06 813 ASP A O 1
ATOM 6024 N N . THR A 1 814 ? -34.603 2.249 46.040 1.00 95.69 814 THR A N 1
ATOM 6025 C CA . THR A 1 814 ? -34.825 2.920 47.330 1.00 95.69 814 THR A CA 1
ATOM 6026 C C . THR A 1 814 ? -33.965 2.335 48.449 1.00 95.69 814 THR A C 1
ATOM 6028 O O . THR A 1 814 ? -33.898 1.127 48.636 1.00 95.69 814 THR A O 1
ATOM 6031 N N . VAL A 1 815 ? -33.366 3.198 49.278 1.00 97.25 815 VAL A N 1
ATOM 6032 C CA . VAL A 1 815 ? -32.784 2.830 50.585 1.00 97.25 815 VAL A CA 1
ATOM 6033 C C . VAL A 1 815 ? -33.535 3.584 51.675 1.00 97.25 815 VAL A C 1
ATOM 6035 O O . VAL A 1 815 ? -33.715 4.796 51.585 1.00 97.25 815 VAL A O 1
ATOM 6038 N N . SER A 1 816 ? -33.961 2.904 52.737 1.00 96.62 816 SER A N 1
ATOM 6039 C CA . SER A 1 816 ? -34.637 3.526 53.877 1.00 96.62 816 SER A CA 1
ATOM 6040 C C . SER A 1 816 ? -34.028 3.100 55.206 1.00 96.62 816 SER A C 1
ATOM 6042 O O . SER A 1 816 ? -33.800 1.920 55.451 1.00 96.62 816 SER A O 1
ATOM 6044 N N . LEU A 1 817 ? -33.783 4.075 56.079 1.00 97.44 817 LEU A N 1
ATOM 6045 C CA . LEU A 1 817 ? -33.358 3.871 57.459 1.00 97.44 817 LEU A CA 1
ATOM 6046 C C . LEU A 1 817 ? -34.491 4.212 58.418 1.00 97.44 817 LEU A C 1
ATOM 6048 O O . LEU A 1 817 ? -35.145 5.249 58.296 1.00 97.44 817 LEU A O 1
ATOM 6052 N N . LYS A 1 818 ? -34.676 3.369 59.430 1.00 97.19 818 LYS A N 1
ATOM 6053 C CA . LYS A 1 818 ? -35.678 3.530 60.482 1.00 97.19 818 LYS A CA 1
ATOM 6054 C C . LYS A 1 818 ? -35.040 3.282 61.841 1.00 97.19 818 LYS A C 1
ATOM 6056 O O . LYS A 1 818 ? -34.409 2.256 62.046 1.00 97.19 818 LYS A O 1
ATOM 6061 N N . ILE A 1 819 ? -35.242 4.199 62.784 1.00 95.81 819 ILE A N 1
ATOM 6062 C CA . ILE A 1 819 ? -34.780 4.053 64.169 1.00 95.81 819 ILE A CA 1
ATOM 6063 C C . ILE A 1 819 ? -35.996 3.939 65.082 1.00 95.81 819 ILE A C 1
ATOM 6065 O O . ILE A 1 819 ? -36.845 4.839 65.095 1.00 95.81 819 ILE A O 1
ATOM 6069 N N . THR A 1 820 ? -36.069 2.861 65.860 1.00 95.88 820 THR A N 1
ATOM 6070 C CA . THR A 1 820 ? -37.098 2.637 66.884 1.00 95.88 820 THR A CA 1
ATOM 6071 C C . THR A 1 820 ? -36.495 2.581 68.279 1.00 95.88 820 THR A C 1
ATOM 6073 O O . THR A 1 820 ? -35.394 2.064 68.450 1.00 95.88 820 THR A O 1
ATOM 6076 N N . ASP A 1 821 ? -37.213 3.105 69.270 1.00 92.19 821 ASP A N 1
ATOM 6077 C CA . ASP A 1 821 ? -36.853 2.959 70.685 1.00 92.19 821 ASP A CA 1
ATOM 6078 C C . ASP A 1 821 ? -37.247 1.580 71.255 1.00 92.19 821 ASP A C 1
ATOM 6080 O O . ASP A 1 821 ? -37.818 0.735 70.557 1.00 92.19 821 ASP A O 1
ATOM 6084 N N . ASP A 1 822 ? -36.953 1.361 72.536 1.00 88.56 822 ASP A N 1
ATOM 6085 C CA . ASP A 1 822 ? -37.227 0.129 73.287 1.00 88.56 822 ASP A CA 1
ATOM 6086 C C . ASP A 1 822 ? -38.726 -0.185 73.462 1.00 88.56 822 ASP A C 1
ATOM 6088 O O . ASP A 1 822 ? -39.097 -1.324 73.756 1.00 88.56 822 ASP A O 1
ATOM 6092 N N . THR A 1 823 ? -39.606 0.795 73.230 1.00 89.81 823 THR A N 1
ATOM 6093 C CA . THR A 1 823 ? -41.064 0.605 73.198 1.00 89.81 823 THR A CA 1
ATOM 6094 C C . THR A 1 823 ? -41.572 0.144 71.830 1.00 89.81 823 THR A C 1
ATOM 6096 O O . THR A 1 823 ? -42.751 -0.192 71.690 1.00 89.81 823 THR A O 1
ATOM 6099 N N . GLY A 1 824 ? -40.699 0.133 70.816 1.00 85.81 824 GLY A N 1
ATOM 6100 C CA . GLY A 1 824 ? -41.038 -0.122 69.417 1.00 85.81 824 GLY A CA 1
ATOM 6101 C C . GLY A 1 824 ? -41.550 1.114 68.670 1.00 85.81 824 GLY A C 1
ATOM 6102 O O . GLY A 1 824 ? -42.007 0.995 67.530 1.00 85.81 824 GLY A O 1
ATOM 6103 N N . SER A 1 825 ? -41.481 2.305 69.273 1.00 90.62 825 SER A N 1
ATOM 6104 C CA . SER A 1 825 ? -41.930 3.547 68.640 1.00 90.62 825 SER A CA 1
ATOM 6105 C C . SER A 1 825 ? -40.874 4.071 67.670 1.00 90.62 825 SER A C 1
ATOM 6107 O O . SER A 1 825 ? -39.687 4.121 67.983 1.00 90.62 825 SER A O 1
ATOM 6109 N N . VAL A 1 826 ? -41.298 4.503 66.477 1.00 93.94 826 VAL A N 1
ATOM 6110 C CA . VAL A 1 826 ? -40.397 5.095 65.474 1.00 93.94 826 VAL A CA 1
ATOM 6111 C C . VAL A 1 826 ? -40.013 6.506 65.898 1.00 93.94 826 VAL A C 1
ATOM 6113 O O . VAL A 1 826 ? -40.857 7.400 65.941 1.00 93.94 826 VAL A O 1
ATOM 6116 N N . VAL A 1 827 ? -38.732 6.723 66.173 1.00 93.81 827 VAL A N 1
ATOM 6117 C CA . VAL A 1 827 ? -38.203 8.027 66.598 1.00 93.81 827 VAL A CA 1
ATOM 6118 C C . VAL A 1 827 ? -37.569 8.799 65.438 1.00 93.81 827 VAL A C 1
ATOM 6120 O O . VAL A 1 827 ? -37.584 10.039 65.436 1.00 93.81 827 VAL A O 1
ATOM 6123 N N . ARG A 1 828 ? -37.051 8.091 64.422 1.00 94.25 828 ARG A N 1
ATOM 6124 C CA . ARG A 1 828 ? -36.525 8.657 63.167 1.00 94.25 828 ARG A CA 1
ATOM 6125 C C . ARG A 1 828 ? -36.762 7.728 61.979 1.00 94.25 828 ARG A C 1
ATOM 6127 O O . ARG A 1 828 ? -36.790 6.513 62.143 1.00 94.25 828 ARG A O 1
ATOM 6134 N N . SER A 1 829 ? -36.910 8.324 60.800 1.00 94.94 829 SER A N 1
ATOM 6135 C CA . SER A 1 829 ? -36.982 7.626 59.517 1.00 94.94 829 SER A CA 1
ATOM 6136 C C . SER A 1 829 ? -36.426 8.533 58.419 1.00 94.94 829 SER A C 1
ATOM 6138 O O . SER A 1 829 ? -36.768 9.717 58.406 1.00 94.94 829 SER A O 1
ATOM 6140 N N . THR A 1 830 ? -35.619 7.978 57.519 1.00 95.50 830 THR A N 1
ATOM 6141 C CA . THR A 1 830 ? -35.035 8.659 56.351 1.00 95.50 830 THR A CA 1
ATOM 6142 C C . THR A 1 830 ? -35.095 7.715 55.155 1.00 95.50 830 THR A C 1
ATOM 6144 O O . THR A 1 830 ? -35.001 6.504 55.337 1.00 95.50 830 THR A O 1
ATOM 6147 N N . SER A 1 831 ? -35.264 8.244 53.946 1.00 94.25 831 SER A N 1
ATOM 6148 C CA . SER A 1 831 ? -35.266 7.457 52.713 1.00 94.25 831 SER A CA 1
ATOM 6149 C C . SER A 1 831 ? -34.581 8.211 51.580 1.00 94.25 831 SER A C 1
ATOM 6151 O O . SER A 1 831 ? -34.750 9.427 51.466 1.00 94.25 831 SER A O 1
ATOM 6153 N N . TRP A 1 832 ? -33.879 7.472 50.730 1.00 95.44 832 TRP A N 1
ATOM 6154 C CA . TRP A 1 832 ? -33.244 7.938 49.504 1.00 95.44 832 TRP A CA 1
ATOM 6155 C C . TRP A 1 832 ? -33.790 7.146 48.328 1.00 95.44 832 TRP A C 1
ATOM 6157 O O . TRP A 1 832 ? -33.982 5.939 48.446 1.00 95.44 832 TRP A O 1
ATOM 6167 N N . THR A 1 833 ? -34.015 7.838 47.217 1.00 92.56 833 THR A N 1
ATOM 6168 C CA . THR A 1 833 ? -34.442 7.255 45.944 1.00 92.56 833 THR A CA 1
ATOM 6169 C C . THR A 1 833 ? -33.335 7.410 44.911 1.00 92.56 833 THR A C 1
ATOM 6171 O O . THR A 1 833 ? -32.677 8.454 44.856 1.00 92.56 833 THR A O 1
ATOM 6174 N N . PHE A 1 834 ? -33.179 6.404 44.072 1.00 84.00 834 PHE A N 1
ATOM 6175 C CA . PHE A 1 834 ? -32.150 6.244 43.064 1.00 84.00 834 PHE A CA 1
ATOM 6176 C C . PHE A 1 834 ? -32.839 5.919 41.731 1.00 84.00 834 PHE A C 1
ATOM 6178 O O . PHE A 1 834 ? -33.894 5.300 41.707 1.00 84.00 834 PHE A O 1
ATOM 6185 N N . ASN A 1 835 ? -32.269 6.374 40.615 1.00 74.19 835 ASN A N 1
ATOM 6186 C CA . ASN A 1 835 ? -32.810 6.117 39.274 1.00 74.19 835 ASN A CA 1
ATOM 6187 C C . ASN A 1 835 ? -31.946 5.066 38.558 1.00 74.19 835 ASN A C 1
ATOM 6189 O O . ASN A 1 835 ? -31.420 5.347 37.482 1.00 74.19 835 ASN A O 1
ATOM 6193 N N . GLY A 1 836 ? -31.749 3.910 39.198 1.00 69.81 836 GLY A N 1
ATOM 6194 C CA . GLY A 1 836 ? -30.843 2.859 38.735 1.00 69.81 836 GLY A CA 1
ATOM 6195 C C . GLY A 1 836 ? -29.373 3.181 39.021 1.00 69.81 836 GLY A C 1
ATOM 6196 O O . GLY A 1 836 ? -28.784 4.107 38.461 1.00 69.81 836 GLY A O 1
ATOM 6197 N N . THR A 1 837 ? -28.778 2.421 39.937 1.00 65.88 837 THR A N 1
ATOM 6198 C CA . THR A 1 837 ? -27.339 2.400 40.227 1.00 65.88 837 THR A CA 1
ATOM 6199 C C . THR A 1 837 ? -26.965 1.020 40.758 1.00 65.88 837 THR A C 1
ATOM 6201 O O . THR A 1 837 ? -27.779 0.356 41.388 1.00 65.88 837 THR A O 1
ATOM 6204 N N . SER A 1 838 ? -25.721 0.588 40.562 1.00 81.38 838 SER A N 1
ATOM 6205 C CA . SER A 1 838 ? -25.234 -0.686 41.105 1.00 81.38 838 SER A CA 1
ATOM 6206 C C . SER A 1 838 ? -24.775 -0.607 42.554 1.00 81.38 838 SER A C 1
ATOM 6208 O O . SER A 1 838 ? -24.572 -1.639 43.181 1.00 81.38 838 SER A O 1
ATOM 6210 N N . THR A 1 839 ? -24.577 0.589 43.121 1.00 91.19 839 THR A N 1
ATOM 6211 C CA . THR A 1 839 ? -24.201 0.742 44.538 1.00 91.19 839 THR A CA 1
ATOM 6212 C C . THR A 1 839 ? -24.643 2.085 45.120 1.00 91.19 839 THR A C 1
ATOM 6214 O O . THR A 1 839 ? -24.797 3.068 44.390 1.00 91.19 839 THR A O 1
ATOM 6217 N N . ALA A 1 840 ? -24.791 2.145 46.447 1.00 89.69 840 ALA A N 1
ATOM 6218 C CA . ALA A 1 840 ? -24.969 3.387 47.203 1.00 89.69 840 ALA A CA 1
ATOM 6219 C C . ALA A 1 840 ? -24.365 3.285 48.619 1.00 89.69 840 ALA A C 1
ATOM 6221 O O . ALA A 1 840 ? -24.316 2.211 49.214 1.00 89.69 840 ALA A O 1
ATOM 6222 N N . SER A 1 841 ? -23.910 4.404 49.188 1.00 94.94 841 SER A N 1
ATOM 6223 C CA . SER A 1 841 ? -23.441 4.490 50.585 1.00 94.94 841 SER A CA 1
ATOM 6224 C C . SER A 1 841 ? -23.639 5.878 51.166 1.00 94.94 841 SER A C 1
ATOM 6226 O O . SER A 1 841 ? -23.486 6.856 50.437 1.00 94.94 841 SER A O 1
ATOM 6228 N N . ASP A 1 842 ? -23.813 5.959 52.486 1.00 93.88 842 ASP A N 1
ATOM 6229 C CA . ASP A 1 842 ? -23.744 7.221 53.228 1.00 93.88 842 ASP A CA 1
ATOM 6230 C C . ASP A 1 842 ? -23.344 7.006 54.707 1.00 93.88 842 ASP A C 1
ATOM 6232 O O . ASP A 1 842 ? -23.178 5.877 55.188 1.00 93.88 842 ASP A O 1
ATOM 6236 N N . THR A 1 843 ? -23.128 8.103 55.438 1.00 93.94 843 THR A N 1
ATOM 6237 C CA . THR A 1 843 ? -22.975 8.136 56.897 1.00 93.94 843 THR A CA 1
ATOM 6238 C C . THR A 1 843 ? -23.865 9.211 57.517 1.00 93.94 843 THR A C 1
ATOM 6240 O O . THR A 1 843 ? -23.585 10.404 57.428 1.00 93.94 843 THR A O 1
ATOM 6243 N N . ASP A 1 844 ? -24.888 8.773 58.245 1.00 91.12 844 ASP A N 1
ATOM 6244 C CA . ASP A 1 844 ? -25.926 9.627 58.818 1.00 91.12 844 ASP A CA 1
ATOM 6245 C C . ASP A 1 844 ? -25.802 9.764 60.338 1.00 91.12 844 ASP A C 1
ATOM 6247 O O . ASP A 1 844 ? -25.609 8.772 61.039 1.00 91.12 844 ASP A O 1
ATOM 6251 N N . GLU A 1 845 ? -25.988 10.971 60.885 1.00 91.31 845 GLU A N 1
ATOM 6252 C CA . GLU A 1 845 ? -26.030 11.210 62.337 1.00 91.31 845 GLU A CA 1
ATOM 6253 C C . GLU A 1 845 ? -27.424 11.665 62.802 1.00 91.31 845 GLU A C 1
ATOM 6255 O O . GLU A 1 845 ? -27.952 12.702 62.394 1.00 91.31 845 GLU A O 1
ATOM 6260 N N . TYR A 1 846 ? -27.998 10.930 63.753 1.00 91.31 846 TYR A N 1
ATOM 6261 C CA . TYR A 1 846 ? -29.307 11.190 64.337 1.00 91.31 846 TYR A CA 1
ATOM 6262 C C . TYR A 1 846 ? -29.192 11.557 65.815 1.00 91.31 846 TYR A C 1
ATOM 6264 O O . TYR A 1 846 ? -28.781 10.757 66.653 1.00 91.31 846 TYR A O 1
ATOM 6272 N N . ARG A 1 847 ? -29.650 12.762 66.173 1.00 90.50 847 ARG A N 1
ATOM 6273 C CA . ARG A 1 847 ? -29.776 13.188 67.576 1.00 90.50 847 ARG A CA 1
ATOM 6274 C C . ARG A 1 847 ? -31.202 12.999 68.094 1.00 90.50 847 ARG A C 1
ATOM 6276 O O . ARG A 1 847 ? -32.130 13.665 67.623 1.00 90.50 847 ARG A O 1
ATOM 6283 N N . ILE A 1 848 ? -31.360 12.198 69.146 1.00 89.19 848 ILE A N 1
ATOM 6284 C CA . ILE A 1 848 ? -32.643 11.929 69.811 1.00 89.19 848 ILE A CA 1
ATOM 6285 C C . ILE A 1 848 ? -32.661 12.627 71.168 1.00 89.19 848 ILE A C 1
ATOM 6287 O O . ILE A 1 848 ? -31.818 12.402 72.039 1.00 89.19 848 ILE A O 1
ATOM 6291 N N . ARG A 1 849 ? -33.609 13.552 71.361 1.00 86.25 849 ARG A N 1
ATOM 6292 C CA . ARG A 1 849 ? -33.628 14.371 72.576 1.00 86.25 849 ARG A CA 1
ATOM 6293 C C . ARG A 1 849 ? -34.198 13.585 73.765 1.00 86.25 849 ARG A C 1
ATOM 6295 O O . ARG A 1 849 ? -35.295 13.072 73.627 1.00 86.25 849 ARG A O 1
ATOM 6302 N N . LYS A 1 850 ? -33.545 13.618 74.944 1.00 83.81 850 LYS A N 1
ATOM 6303 C CA . LYS A 1 850 ? -33.997 12.907 76.159 1.00 83.81 850 LYS A CA 1
ATOM 6304 C C . LYS A 1 850 ? -33.988 11.382 75.983 1.00 83.81 850 LYS A C 1
ATOM 6306 O O . LYS A 1 850 ? -34.813 10.702 76.571 1.00 83.81 850 LYS A O 1
ATOM 6311 N N . GLY A 1 851 ? -33.076 10.894 75.144 1.00 80.62 851 GLY A N 1
ATOM 6312 C CA . GLY A 1 851 ? -33.011 9.510 74.693 1.00 80.62 851 GLY A CA 1
ATOM 6313 C C . GLY A 1 851 ? -31.853 8.683 75.256 1.00 80.62 851 GLY A C 1
ATOM 6314 O O . GLY A 1 851 ? -31.640 7.586 74.762 1.00 80.62 851 GLY A O 1
ATOM 6315 N N . GLY A 1 852 ? -31.080 9.204 76.215 1.00 81.50 852 GLY A N 1
ATOM 6316 C CA . GLY A 1 852 ? -29.973 8.453 76.823 1.00 81.50 852 GLY A CA 1
ATOM 6317 C C . GLY A 1 852 ? -30.458 7.307 77.718 1.00 81.50 852 GLY A C 1
ATOM 6318 O O . GLY A 1 852 ? -31.481 7.460 78.388 1.00 81.50 852 GLY A O 1
ATOM 6319 N N . GLY A 1 853 ? -29.719 6.194 77.769 1.00 82.25 853 GLY A N 1
ATOM 6320 C CA . GLY A 1 853 ? -30.072 5.014 78.571 1.00 82.25 853 GLY A CA 1
ATOM 6321 C C . GLY A 1 853 ? -31.156 4.121 77.959 1.00 82.25 853 GLY A C 1
ATOM 6322 O O . GLY A 1 853 ? -31.774 3.352 78.692 1.00 82.25 853 GLY A O 1
ATOM 6323 N N . VAL A 1 854 ? -31.410 4.259 76.655 1.00 87.56 854 VAL A N 1
ATOM 6324 C CA . VAL A 1 854 ? -32.420 3.518 75.883 1.00 87.56 854 VAL A CA 1
ATOM 6325 C C . VAL A 1 854 ? -31.714 2.714 74.792 1.00 87.56 854 VAL A C 1
ATOM 6327 O O . VAL A 1 854 ? -30.756 3.203 74.186 1.00 87.56 854 VAL A O 1
ATOM 6330 N N . ASP A 1 855 ? -32.196 1.501 74.531 1.00 90.19 855 ASP A N 1
ATOM 6331 C CA . ASP A 1 855 ? -31.763 0.702 73.386 1.00 90.19 855 ASP A CA 1
ATOM 6332 C C . ASP A 1 855 ? -32.537 1.123 72.135 1.00 90.19 855 ASP A C 1
ATOM 6334 O O . ASP A 1 855 ? -33.767 1.178 72.134 1.00 90.19 855 ASP A O 1
ATOM 6338 N N . TYR A 1 856 ? -31.812 1.407 71.056 1.00 93.75 856 TYR A N 1
ATOM 6339 C CA . TYR A 1 856 ? -32.393 1.749 69.765 1.00 93.75 856 TYR A CA 1
ATOM 6340 C C . TYR A 1 856 ? -32.132 0.647 68.758 1.00 93.75 856 TYR A C 1
ATOM 6342 O O . TYR A 1 856 ? -30.999 0.199 68.596 1.00 93.75 856 TYR A O 1
ATOM 6350 N N . THR A 1 857 ? -33.172 0.256 68.031 1.00 96.00 857 THR A N 1
ATOM 6351 C CA . THR A 1 857 ? -33.031 -0.605 66.854 1.00 96.00 857 THR A CA 1
ATOM 6352 C C . THR A 1 857 ? -32.951 0.276 65.616 1.00 96.00 857 THR A C 1
ATOM 6354 O O . THR A 1 857 ? -33.835 1.101 65.387 1.00 96.00 857 THR A O 1
ATOM 6357 N N . VAL A 1 858 ? -31.890 0.114 64.830 1.00 96.31 858 VAL A N 1
ATOM 6358 C CA . VAL A 1 858 ? -31.714 0.747 63.522 1.00 96.31 858 VAL A CA 1
ATOM 6359 C C . VAL A 1 858 ? -31.952 -0.314 62.460 1.00 96.31 858 VAL A C 1
ATOM 6361 O O . VAL A 1 858 ? -31.201 -1.281 62.390 1.00 96.31 858 VAL A O 1
ATOM 6364 N N . SER A 1 859 ? -32.987 -0.133 61.648 1.00 96.19 859 SER A N 1
ATOM 6365 C CA . SER A 1 859 ? -33.321 -0.999 60.518 1.00 96.19 859 SER A CA 1
ATOM 6366 C C . SER A 1 859 ? -33.018 -0.285 59.205 1.00 96.19 859 SER A C 1
ATOM 6368 O O . SER A 1 859 ? -33.351 0.893 59.062 1.00 96.19 859 SER A O 1
ATOM 6370 N N . ILE A 1 860 ? -32.436 -1.004 58.250 1.00 97.50 860 ILE A N 1
ATOM 6371 C CA . ILE A 1 860 ? -32.281 -0.592 56.855 1.00 97.50 860 ILE A CA 1
ATOM 6372 C C . ILE A 1 860 ? -33.157 -1.483 55.967 1.00 97.50 860 ILE A C 1
ATOM 6374 O O . ILE A 1 860 ? -33.249 -2.687 56.205 1.00 97.50 860 ILE A O 1
ATOM 6378 N N . ALA A 1 861 ? -33.812 -0.901 54.967 1.00 96.94 861 ALA A N 1
ATOM 6379 C CA . ALA A 1 861 ? -34.494 -1.625 53.900 1.00 96.94 861 ALA A CA 1
ATOM 6380 C C . ALA A 1 861 ? -34.067 -1.062 52.547 1.00 96.94 861 ALA A C 1
ATOM 6382 O O . ALA A 1 861 ? -34.057 0.157 52.371 1.00 96.94 861 ALA A O 1
ATOM 6383 N N . VAL A 1 862 ? -33.708 -1.951 51.631 1.00 96.88 862 VAL A N 1
ATOM 6384 C CA . VAL A 1 862 ? -33.201 -1.642 50.295 1.00 96.88 862 VAL A CA 1
ATOM 6385 C C . VAL A 1 862 ? -34.113 -2.304 49.275 1.00 96.88 862 VAL A C 1
ATOM 6387 O O . VAL A 1 862 ? -34.509 -3.448 49.491 1.00 96.88 862 VAL A O 1
ATOM 6390 N N . THR A 1 863 ? -34.468 -1.591 48.213 1.00 94.06 863 THR A N 1
ATOM 6391 C CA . THR A 1 863 ? -35.434 -2.018 47.197 1.00 94.06 863 THR A CA 1
ATOM 6392 C C . THR A 1 863 ? -34.922 -1.655 45.811 1.00 94.06 863 THR A C 1
ATOM 6394 O O . THR A 1 863 ? -34.355 -0.573 45.648 1.00 94.06 863 THR A O 1
ATOM 6397 N N . ASP A 1 864 ? -35.110 -2.544 44.845 1.00 92.44 864 ASP A N 1
ATOM 6398 C CA . ASP A 1 864 ? -34.790 -2.319 43.432 1.00 92.44 864 ASP A CA 1
ATOM 6399 C C . ASP A 1 864 ? -36.013 -1.852 42.623 1.00 92.44 864 ASP A C 1
ATOM 6401 O O . ASP A 1 864 ? -37.130 -1.732 43.147 1.00 92.44 864 ASP A O 1
ATOM 6405 N N . SER A 1 865 ? -35.804 -1.550 41.341 1.00 84.12 865 SER A N 1
ATOM 6406 C CA . SER A 1 865 ? -36.854 -1.044 40.453 1.00 84.12 865 SER A CA 1
ATOM 6407 C C . SER A 1 865 ? -37.888 -2.108 40.064 1.00 84.12 865 SER A C 1
ATOM 6409 O O . SER A 1 865 ? -39.027 -1.771 39.713 1.00 84.12 865 SER A O 1
ATOM 6411 N N . ALA A 1 866 ? -37.522 -3.387 40.166 1.00 79.06 866 ALA A N 1
ATOM 6412 C CA . ALA A 1 866 ? -38.410 -4.526 39.965 1.00 79.06 866 ALA A CA 1
ATOM 6413 C C . ALA A 1 866 ? -39.271 -4.859 41.204 1.00 79.06 866 ALA A C 1
ATOM 6415 O O . ALA A 1 866 ? -40.286 -5.558 41.100 1.00 79.06 866 ALA A O 1
ATOM 6416 N N . GLY A 1 867 ? -38.932 -4.289 42.362 1.00 82.94 867 GLY A N 1
ATOM 6417 C CA . GLY A 1 867 ? -39.642 -4.402 43.627 1.00 82.94 867 GLY A CA 1
ATOM 6418 C C . GLY A 1 867 ? -39.120 -5.487 44.573 1.00 82.94 867 GLY A C 1
ATOM 6419 O O . GLY A 1 867 ? -39.791 -5.754 45.580 1.00 82.94 867 GLY A O 1
ATOM 6420 N N . ASN A 1 868 ? -37.965 -6.115 44.322 1.00 87.62 868 ASN A N 1
ATOM 6421 C CA . ASN A 1 868 ? -37.353 -6.975 45.336 1.00 87.62 868 ASN A CA 1
ATOM 6422 C C . ASN A 1 868 ? -36.761 -6.126 46.450 1.00 87.62 868 ASN A C 1
ATOM 6424 O O . ASN A 1 868 ? -36.408 -4.964 46.277 1.00 87.62 868 ASN A O 1
ATOM 6428 N N . SER A 1 869 ? -36.708 -6.681 47.661 1.00 91.88 869 SER A N 1
ATOM 6429 C CA . SER A 1 869 ? -36.184 -5.946 48.808 1.00 91.88 869 SER A CA 1
ATOM 6430 C C . SER A 1 869 ? -35.416 -6.820 49.779 1.00 91.88 869 SER A C 1
ATOM 6432 O O . SER A 1 869 ? -35.818 -7.946 50.078 1.00 91.88 869 SER A O 1
ATOM 6434 N N . VAL A 1 870 ? -34.369 -6.240 50.359 1.00 95.44 870 VAL A N 1
ATOM 6435 C CA . VAL A 1 870 ? -33.603 -6.810 51.467 1.00 95.44 870 VAL A CA 1
ATOM 6436 C C . VAL A 1 870 ? -33.656 -5.872 52.671 1.00 95.44 870 VAL A C 1
ATOM 6438 O O . VAL A 1 870 ? -33.713 -4.650 52.534 1.00 95.44 870 VAL A O 1
ATOM 6441 N N . THR A 1 871 ? -33.657 -6.433 53.878 1.00 95.75 871 THR A N 1
ATOM 6442 C CA . THR A 1 871 ? -33.654 -5.653 55.121 1.00 95.75 871 THR A CA 1
ATOM 6443 C C . THR A 1 871 ? -32.629 -6.196 56.099 1.00 95.75 871 THR A C 1
ATOM 6445 O O . THR A 1 871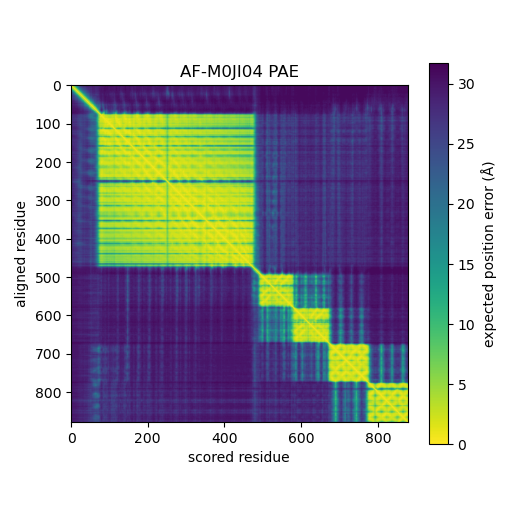 ? -32.515 -7.414 56.235 1.00 95.75 871 THR A O 1
ATOM 6448 N N . ASP A 1 872 ? -31.976 -5.315 56.848 1.00 95.62 872 ASP A N 1
ATOM 6449 C CA . ASP A 1 872 ? -31.117 -5.677 57.977 1.00 95.62 872 ASP A CA 1
ATOM 6450 C C . ASP A 1 872 ? -31.396 -4.753 59.170 1.00 95.62 872 ASP A C 1
ATOM 6452 O O . ASP A 1 872 ? -31.989 -3.681 59.026 1.00 95.62 872 ASP A O 1
ATOM 6456 N N . GLN A 1 873 ? -31.018 -5.170 60.374 1.00 95.50 873 GLN A N 1
ATOM 6457 C CA . GLN A 1 873 ? -31.159 -4.347 61.567 1.00 95.50 873 GLN A CA 1
ATOM 6458 C C . GLN A 1 873 ? -30.078 -4.626 62.603 1.00 95.50 873 GLN A C 1
ATOM 6460 O O . GLN A 1 873 ? -29.624 -5.753 62.785 1.00 95.50 873 GLN A O 1
ATOM 6465 N N . THR A 1 874 ? -29.742 -3.598 63.372 1.00 92.94 874 THR A N 1
ATOM 6466 C CA . THR A 1 874 ? -28.818 -3.710 64.498 1.00 92.94 874 THR A CA 1
ATOM 6467 C C . THR A 1 874 ? -29.297 -2.883 65.684 1.00 92.94 874 THR A C 1
ATOM 6469 O O . THR A 1 874 ? -30.035 -1.909 65.523 1.00 92.94 874 THR A O 1
ATOM 6472 N N . VAL A 1 875 ? -28.903 -3.285 66.891 1.00 91.69 875 VAL A N 1
ATOM 6473 C CA . VAL A 1 875 ? -29.281 -2.610 68.137 1.00 91.69 875 VAL A CA 1
ATOM 6474 C C . VAL A 1 875 ? -28.082 -1.856 68.687 1.00 91.69 875 VAL A C 1
ATOM 6476 O O . VAL A 1 875 ? -26.982 -2.400 68.780 1.00 91.69 875 VAL A O 1
ATOM 6479 N N . VAL A 1 876 ? -28.308 -0.611 69.096 1.00 89.81 876 VAL A N 1
ATOM 6480 C CA . VAL A 1 876 ? -27.314 0.223 69.764 1.00 89.81 876 VAL A CA 1
ATOM 6481 C C . VAL A 1 876 ? -27.873 0.756 71.081 1.00 89.81 876 VAL A C 1
ATOM 6483 O O . VAL A 1 876 ? -28.963 1.325 71.126 1.00 89.81 876 VAL A O 1
ATOM 6486 N N . SER A 1 877 ? -27.122 0.570 72.164 1.00 84.62 877 SER A N 1
ATOM 6487 C CA . SER A 1 877 ? -27.466 1.095 73.488 1.00 84.62 877 SER A CA 1
ATOM 6488 C C . SER A 1 877 ? -26.908 2.503 73.664 1.00 84.62 877 SER A C 1
ATOM 6490 O O . SER A 1 877 ? -25.705 2.707 73.476 1.00 84.62 877 SER A O 1
ATOM 6492 N N . SER A 1 878 ? -27.762 3.449 74.063 1.00 73.62 878 SER A N 1
ATOM 6493 C CA . SER A 1 878 ? -27.366 4.825 74.400 1.00 73.62 878 SER A CA 1
ATOM 6494 C C . SER A 1 878 ? -27.003 5.029 75.865 1.00 73.62 878 SER A C 1
ATOM 6496 O O . SER A 1 878 ? -27.580 4.361 76.750 1.00 73.62 878 SER A O 1
#